Protein AF-0000000078282565 (afdb_homodimer)

InterPro domains:
  IPR004256 Domain of unknown function DUF234 [PF03008] (302-397)
  IPR011579 ATPase domain [PF01637] (2-194)
  IPR027417 P-loop containing nucleoside triphosphate hydrolase [G3DSA:3.40.50.300] (1-157)
  IPR027417 P-loop containing nucleoside triphosphate hydrolase [SSF52540] (2-204)

Solvent-accessible surface area (backbone atoms only — not comparable to full-atom values): 50009 Å² total; per-residue (Å²): 127,40,74,62,68,93,43,50,61,58,51,52,50,54,52,60,67,66,66,37,47,39,59,33,31,40,19,38,53,92,44,49,44,59,66,59,53,50,43,62,65,40,58,97,47,60,57,46,57,40,50,59,61,61,42,51,68,66,60,43,47,53,51,48,47,52,45,45,35,69,64,76,37,88,45,65,68,62,71,66,41,87,46,65,67,52,44,52,51,50,53,38,59,65,8,52,87,40,66,30,38,39,34,34,44,50,40,58,59,65,28,70,92,29,65,66,53,49,53,50,53,50,49,33,58,72,51,71,31,50,78,14,18,34,34,39,37,39,26,36,55,41,83,48,37,85,80,42,43,88,80,41,55,65,58,41,75,58,66,58,39,49,62,74,58,46,38,69,81,40,67,89,47,58,67,69,56,42,48,49,51,33,48,36,32,48,27,26,47,51,54,49,54,76,68,69,61,93,62,56,67,68,59,46,51,42,48,28,42,36,32,75,81,10,67,61,46,49,38,57,66,53,51,36,39,45,76,31,97,66,37,28,61,54,48,38,43,43,48,66,25,13,85,37,75,34,44,69,66,61,42,18,67,74,58,70,38,51,69,68,57,40,50,52,50,49,50,52,35,31,74,72,52,42,32,39,82,44,55,30,60,93,53,60,101,79,48,90,72,40,29,35,31,47,53,29,15,55,57,19,47,34,35,54,62,33,60,80,41,43,34,45,18,64,66,66,44,17,62,59,48,40,64,69,54,46,60,72,44,48,66,68,61,40,47,64,40,48,49,52,47,52,37,51,49,50,47,50,36,42,75,70,67,68,43,93,61,81,60,92,66,59,39,31,35,61,46,72,41,92,82,44,100,41,78,44,77,37,73,30,22,33,56,53,97,51,37,34,36,44,26,48,71,43,81,42,85,58,63,46,54,71,63,63,56,51,62,57,54,66,53,48,74,80,44,77,85,38,53,69,30,41,38,44,36,28,59,29,52,66,51,87,62,61,58,74,68,61,42,92,44,38,48,78,43,32,46,65,55,53,50,53,52,43,59,67,65,52,69,75,60,72,70,80,127,40,74,62,68,94,43,51,61,60,51,51,50,54,52,61,67,66,65,36,48,39,60,34,32,40,20,37,53,91,43,50,46,61,65,59,53,50,43,64,67,39,58,97,47,58,56,45,58,39,51,61,62,60,43,49,70,65,58,44,47,54,50,48,47,53,45,46,35,68,66,75,38,88,44,65,68,60,71,64,42,87,47,65,70,52,44,52,51,49,53,36,60,64,8,51,87,42,66,31,37,38,36,34,43,50,40,58,59,66,26,69,91,30,65,66,55,48,52,50,54,50,48,35,59,70,50,70,30,50,80,13,20,32,33,39,37,40,26,37,55,43,86,49,36,82,80,42,43,88,79,41,54,65,59,41,76,58,66,59,39,50,61,75,58,45,39,69,80,39,66,89,48,59,68,69,56,42,50,49,50,33,49,37,33,49,27,26,46,52,54,49,54,76,66,70,62,92,63,55,68,68,59,48,52,40,47,28,43,35,31,74,80,10,66,59,45,49,38,59,66,53,52,36,39,46,76,32,96,66,39,29,62,54,47,37,42,44,47,66,25,13,85,39,76,35,44,66,67,60,42,18,67,73,60,70,39,52,68,70,57,41,50,52,49,50,51,52,35,32,75,71,53,41,32,40,82,44,55,32,60,92,53,60,94,80,51,90,72,37,30,35,30,48,54,31,14,55,54,20,45,34,33,53,61,34,58,81,40,41,35,45,18,63,66,66,44,16,62,59,49,41,64,69,53,46,61,72,42,49,65,69,61,40,46,64,40,50,48,52,46,52,36,51,49,51,47,48,36,41,75,70,67,68,43,95,61,82,58,92,68,59,39,30,36,61,46,71,40,91,84,45,100,42,78,45,77,37,70,30,21,32,55,52,97,51,37,32,36,46,26,49,72,43,81,42,86,57,65,45,55,70,61,62,56,52,61,57,55,66,53,46,75,81,44,79,83,38,53,71,30,41,38,43,35,28,58,30,55,65,50,89,61,60,54,75,70,62,42,91,46,38,46,77,43,34,46,65,54,52,50,54,54,44,57,68,65,53,68,73,62,74,74,78

Structure (mmCIF, N/CA/C/O backbone):
data_AF-0000000078282565-model_v1
#
loop_
_entity.id
_entity.type
_entity.pdbx_description
1 polymer 'DUF234 domain-containing protein'
#
loop_
_atom_site.group_PDB
_atom_site.id
_atom_site.type_symbol
_atom_site.label_atom_id
_atom_site.label_alt_id
_atom_site.label_comp_id
_atom_site.label_asym_id
_atom_site.label_entity_id
_atom_site.label_seq_id
_atom_site.pdbx_PDB_ins_code
_atom_site.Cartn_x
_atom_site.Cartn_y
_atom_site.Cartn_z
_atom_site.occupancy
_atom_site.B_iso_or_equiv
_atom_site.auth_seq_id
_atom_site.auth_comp_id
_atom_site.auth_asym_id
_atom_site.auth_atom_id
_atom_site.pdbx_PDB_model_num
ATOM 1 N N . MET A 1 1 ? 14.703 -16.422 6.195 1 62.69 1 MET A N 1
ATOM 2 C CA . MET A 1 1 ? 14.742 -17.75 5.574 1 62.69 1 MET A CA 1
ATOM 3 C C . MET A 1 1 ? 14.844 -17.625 4.055 1 62.69 1 MET A C 1
ATOM 5 O O . MET A 1 1 ? 14.227 -16.75 3.455 1 62.69 1 MET A O 1
ATOM 9 N N . PHE A 1 2 ? 15.938 -18.266 3.607 1 78.06 2 PHE A N 1
ATOM 10 C CA . PHE A 1 2 ? 16.203 -18.156 2.178 1 78.06 2 PHE A CA 1
ATOM 11 C C . PHE A 1 2 ? 16.375 -19.531 1.552 1 78.06 2 PHE A C 1
ATOM 13 O O . PHE A 1 2 ? 17.078 -20.391 2.096 1 78.06 2 PHE A O 1
ATOM 20 N N . LEU A 1 3 ? 15.531 -19.859 0.604 1 82.12 3 LEU A N 1
ATOM 21 C CA . LEU A 1 3 ? 15.672 -21.047 -0.238 1 82.12 3 LEU A CA 1
ATOM 22 C C . LEU A 1 3 ? 16.25 -20.672 -1.6 1 82.12 3 LEU A C 1
ATOM 24 O O . LEU A 1 3 ? 15.656 -19.875 -2.338 1 82.12 3 LEU A O 1
ATOM 28 N N . ASP A 1 4 ? 17.453 -21.25 -1.895 1 83.75 4 ASP A N 1
ATOM 29 C CA . ASP A 1 4 ? 18.109 -20.906 -3.152 1 83.75 4 ASP A CA 1
ATOM 30 C C . ASP A 1 4 ? 17.547 -21.734 -4.309 1 83.75 4 ASP A C 1
ATOM 32 O O . ASP A 1 4 ? 18.25 -22.547 -4.902 1 83.75 4 ASP A O 1
ATOM 36 N N . LYS A 1 5 ? 16.359 -21.359 -4.684 1 83.19 5 LYS A N 1
ATOM 37 C CA . LYS A 1 5 ? 15.711 -22.016 -5.816 1 83.19 5 LYS A CA 1
ATOM 38 C C . LYS A 1 5 ? 16.547 -21.844 -7.09 1 83.19 5 LYS A C 1
ATOM 40 O O . LYS A 1 5 ? 17.062 -20.766 -7.359 1 83.19 5 LYS A O 1
ATOM 45 N N . ASP A 1 6 ? 16.734 -22.953 -7.824 1 83.38 6 ASP A N 1
ATOM 46 C CA . ASP A 1 6 ? 17.422 -22.969 -9.117 1 83.38 6 ASP A CA 1
ATOM 47 C C . ASP A 1 6 ? 18.906 -22.656 -8.961 1 83.38 6 ASP A C 1
ATOM 49 O O . ASP A 1 6 ? 19.578 -22.328 -9.93 1 83.38 6 ASP A O 1
ATOM 53 N N . ASN A 1 7 ? 19.422 -22.5 -7.699 1 88.31 7 ASN A N 1
ATOM 54 C CA . ASN A 1 7 ? 20.844 -22.328 -7.379 1 88.31 7 ASN A CA 1
ATOM 55 C C . ASN A 1 7 ? 21.359 -20.984 -7.895 1 88.31 7 ASN A C 1
ATOM 57 O O . ASN A 1 7 ? 22.453 -20.938 -8.484 1 88.31 7 ASN A O 1
ATOM 61 N N . HIS A 1 8 ? 20.531 -20.047 -7.762 1 92.81 8 HIS A N 1
ATOM 62 C CA . HIS A 1 8 ? 20.906 -18.719 -8.227 1 92.81 8 HIS A CA 1
ATOM 63 C C . HIS A 1 8 ? 22.109 -18.172 -7.441 1 92.81 8 HIS A C 1
ATOM 65 O O . HIS A 1 8 ? 23 -17.547 -8.016 1 92.81 8 HIS A O 1
ATOM 71 N N . LEU A 1 9 ? 22.109 -18.422 -6.156 1 93.44 9 LEU A N 1
ATOM 72 C CA . LEU A 1 9 ? 23.203 -17.938 -5.305 1 93.44 9 LEU A CA 1
ATOM 73 C C . LEU A 1 9 ? 24.516 -18.609 -5.676 1 93.44 9 LEU A C 1
ATOM 75 O O . LEU A 1 9 ? 25.547 -17.953 -5.738 1 93.44 9 LEU A O 1
ATOM 79 N N . ALA A 1 10 ? 24.453 -19.859 -5.926 1 91.88 10 ALA A N 1
ATOM 80 C CA . ALA A 1 10 ? 25.641 -20.609 -6.328 1 91.88 10 ALA A CA 1
ATOM 81 C C . ALA A 1 10 ? 26.203 -20.078 -7.652 1 91.88 10 ALA A C 1
ATOM 83 O O . ALA A 1 10 ? 27.422 -19.922 -7.801 1 91.88 10 ALA A O 1
ATOM 84 N N . LYS A 1 11 ? 25.281 -19.828 -8.531 1 94.69 11 LYS A N 1
ATOM 85 C CA . LYS A 1 11 ? 25.688 -19.297 -9.828 1 94.69 11 LYS A CA 1
ATOM 86 C C . LYS A 1 11 ? 26.359 -17.938 -9.695 1 94.69 11 LYS A C 1
ATOM 88 O O . LYS A 1 11 ? 27.375 -17.672 -10.32 1 94.69 11 LYS A O 1
ATOM 93 N N . LEU A 1 12 ? 25.781 -17.109 -8.93 1 96.5 12 LEU A N 1
ATOM 94 C CA . LEU A 1 12 ? 26.328 -15.773 -8.703 1 96.5 12 LEU A CA 1
ATOM 95 C C . LEU A 1 12 ? 27.703 -15.859 -8.031 1 96.5 12 LEU A C 1
ATOM 97 O O . LEU A 1 12 ? 28.625 -15.125 -8.398 1 96.5 12 LEU A O 1
ATOM 101 N N . ASN A 1 13 ? 27.828 -16.75 -7.078 1 95.5 13 ASN A N 1
ATOM 102 C CA . ASN A 1 13 ? 29.109 -16.938 -6.395 1 95.5 13 ASN A CA 1
ATOM 103 C C . ASN A 1 13 ? 30.172 -17.469 -7.34 1 95.5 13 ASN A C 1
ATOM 105 O O . ASN A 1 13 ? 31.344 -17.078 -7.246 1 95.5 13 ASN A O 1
ATOM 109 N N . GLU A 1 14 ? 29.75 -18.344 -8.148 1 95.81 14 GLU A N 1
ATOM 110 C CA . GLU A 1 14 ? 30.672 -18.859 -9.148 1 95.81 14 GLU A CA 1
ATOM 111 C C . GLU A 1 14 ? 31.188 -17.75 -10.062 1 95.81 14 GLU A C 1
ATOM 113 O O . GLU A 1 14 ? 32.375 -17.656 -10.336 1 95.81 14 GLU A O 1
ATOM 118 N N . LEU A 1 15 ? 30.297 -16.938 -10.5 1 96.44 15 LEU A N 1
ATOM 119 C CA . LEU A 1 15 ? 30.672 -15.82 -11.352 1 96.44 15 LEU A CA 1
ATOM 120 C C . LEU A 1 15 ? 31.594 -14.852 -10.617 1 96.44 15 LEU A C 1
ATOM 122 O O . LEU A 1 15 ? 32.594 -14.414 -11.172 1 96.44 15 LEU A O 1
ATOM 126 N N . TYR A 1 16 ? 31.281 -14.555 -9.445 1 96 16 TYR A N 1
ATOM 127 C CA . TYR A 1 16 ? 32.094 -13.641 -8.633 1 96 16 TYR A CA 1
ATOM 128 C C . TYR A 1 16 ? 33.469 -14.195 -8.398 1 96 16 TYR A C 1
ATOM 130 O O . TYR A 1 16 ? 34.469 -13.438 -8.367 1 96 16 TYR A O 1
ATOM 138 N N . GLY A 1 17 ? 33.625 -15.445 -8.266 1 94.19 17 GLY A N 1
ATOM 139 C CA . GLY A 1 17 ? 34.875 -16.109 -7.973 1 94.19 17 GLY A CA 1
ATOM 140 C C . GLY A 1 17 ? 35.844 -16.094 -9.133 1 94.19 17 GLY A C 1
ATOM 141 O O . GLY A 1 17 ? 37.031 -16.328 -8.953 1 94.19 17 GLY A O 1
ATOM 142 N N . GLN A 1 18 ? 35.375 -15.812 -10.281 1 94.12 18 GLN A N 1
ATOM 143 C CA . GLN A 1 18 ? 36.25 -15.773 -11.445 1 94.12 18 GLN A CA 1
ATOM 144 C C . GLN A 1 18 ? 37.25 -14.609 -11.359 1 94.12 18 GLN A C 1
ATOM 146 O O . GLN A 1 18 ? 38.281 -14.602 -12.039 1 94.12 18 GLN A O 1
ATOM 151 N N . ASN A 1 19 ? 36.969 -13.656 -10.57 1 92.06 19 ASN A N 1
ATOM 152 C CA . ASN A 1 19 ? 37.844 -12.516 -10.289 1 92.06 19 ASN A CA 1
ATOM 153 C C . ASN A 1 19 ? 38.156 -11.727 -11.555 1 92.06 19 ASN A C 1
ATOM 155 O O . ASN A 1 19 ? 39.312 -11.359 -11.781 1 92.06 19 ASN A O 1
ATOM 159 N N . CYS A 1 20 ? 37.281 -11.641 -12.445 1 94.62 20 CYS A N 1
ATOM 160 C CA . CYS A 1 20 ? 37.281 -10.797 -13.633 1 94.62 20 CYS A CA 1
ATOM 161 C C . CYS A 1 20 ? 35.906 -10.141 -13.836 1 94.62 20 CYS A C 1
ATOM 163 O O . CYS A 1 20 ? 35 -10.344 -13.039 1 94.62 20 CYS A O 1
ATOM 165 N N . PHE A 1 21 ? 35.875 -9.32 -14.789 1 95.94 21 PHE A N 1
ATOM 166 C CA . PHE A 1 21 ? 34.625 -8.625 -15.031 1 95.94 21 PHE A CA 1
ATOM 167 C C . PHE A 1 21 ? 33.5 -9.609 -15.312 1 95.94 21 PHE A C 1
ATOM 169 O O . PHE A 1 21 ? 33.656 -10.547 -16.109 1 95.94 21 PHE A O 1
ATOM 176 N N . GLN A 1 22 ? 32.438 -9.508 -14.609 1 95.88 22 GLN A N 1
ATOM 177 C CA . GLN A 1 22 ? 31.234 -10.312 -14.828 1 95.88 22 GLN A CA 1
ATOM 178 C C . GLN A 1 22 ? 29.984 -9.445 -14.836 1 95.88 22 GLN A C 1
ATOM 180 O O . GLN A 1 22 ? 29.969 -8.359 -14.242 1 95.88 22 GLN A O 1
ATOM 185 N N . SER A 1 23 ? 29.016 -9.805 -15.602 1 96.5 23 SER A N 1
ATOM 186 C CA . SER A 1 23 ? 27.703 -9.148 -15.594 1 96.5 23 SER A CA 1
ATOM 187 C C . SER A 1 23 ? 26.578 -10.172 -15.539 1 96.5 23 SER A C 1
ATOM 189 O O . SER A 1 23 ? 26.703 -11.281 -16.062 1 96.5 23 SER A O 1
ATOM 191 N N . ALA A 1 24 ? 25.562 -9.859 -14.805 1 97.38 24 ALA A N 1
ATOM 192 C CA . ALA A 1 24 ? 24.359 -10.695 -14.719 1 97.38 24 ALA A CA 1
ATOM 193 C C . ALA A 1 24 ? 23.094 -9.836 -14.648 1 97.38 24 ALA A C 1
ATOM 195 O O . ALA A 1 24 ? 23.156 -8.664 -14.266 1 97.38 24 ALA A O 1
ATOM 196 N N . ALA A 1 25 ? 22.047 -10.375 -15.125 1 97.12 25 ALA A N 1
ATOM 197 C CA . ALA A 1 25 ? 20.734 -9.727 -15.023 1 97.12 25 ALA A CA 1
ATOM 198 C C . ALA A 1 25 ? 19.766 -10.586 -14.227 1 97.12 25 ALA A C 1
ATOM 200 O O . ALA A 1 25 ? 19.641 -11.789 -14.461 1 97.12 25 ALA A O 1
ATOM 201 N N . ILE A 1 26 ? 19.203 -10.008 -13.234 1 97.06 26 ILE A N 1
ATOM 202 C CA . ILE A 1 26 ? 18.188 -10.703 -12.438 1 97.06 26 ILE A CA 1
ATOM 203 C C . ILE A 1 26 ? 16.797 -10.18 -12.805 1 97.06 26 ILE A C 1
ATOM 205 O O . ILE A 1 26 ? 16.547 -8.977 -12.695 1 97.06 26 ILE A O 1
ATOM 209 N N . TYR A 1 27 ? 16 -11.102 -13.32 1 95.81 27 TYR A N 1
ATOM 210 C CA . TYR A 1 27 ? 14.625 -10.789 -13.672 1 95.81 27 TYR A CA 1
ATOM 211 C C . TYR A 1 27 ? 13.672 -11.242 -12.57 1 95.81 27 TYR A C 1
ATOM 213 O O . TYR A 1 27 ? 13.609 -12.43 -12.25 1 95.81 27 TYR A O 1
ATOM 221 N N . CYS A 1 28 ? 13.008 -10.242 -12.039 1 93.5 28 CYS A N 1
ATOM 222 C CA . CYS A 1 28 ? 12.188 -10.609 -10.883 1 93.5 28 CYS A CA 1
ATOM 223 C C . CYS A 1 28 ? 11.109 -9.562 -10.633 1 93.5 28 CYS A C 1
ATOM 225 O O . CYS A 1 28 ? 11.336 -8.367 -10.836 1 93.5 28 CYS A O 1
ATOM 227 N N . ASP A 1 29 ? 9.914 -10.078 -10.211 1 88.19 29 ASP A N 1
ATOM 228 C CA . ASP A 1 29 ? 8.844 -9.188 -9.758 1 88.19 29 ASP A CA 1
ATOM 229 C C . ASP A 1 29 ? 8.914 -8.961 -8.25 1 88.19 29 ASP A C 1
ATOM 231 O O . ASP A 1 29 ? 9.711 -9.602 -7.559 1 88.19 29 ASP A O 1
ATOM 235 N N . SER A 1 30 ? 8.078 -7.969 -7.855 1 84.12 30 SER A N 1
ATOM 236 C CA . SER A 1 30 ? 8.055 -7.66 -6.43 1 84.12 30 SER A CA 1
ATOM 237 C C . SER A 1 30 ? 7.625 -8.867 -5.609 1 84.12 30 SER A C 1
ATOM 239 O O . SER A 1 30 ? 6.707 -9.594 -6 1 84.12 30 SER A O 1
ATOM 241 N N . GLY A 1 31 ? 8.367 -9.117 -4.574 1 87.75 31 GLY A N 1
ATOM 242 C CA . GLY A 1 31 ? 7.984 -10.164 -3.639 1 87.75 31 GLY A CA 1
ATOM 243 C C . GLY A 1 31 ? 8.594 -11.516 -3.977 1 87.75 31 GLY A C 1
ATOM 244 O O . GLY A 1 31 ? 8.312 -12.516 -3.309 1 87.75 31 GLY A O 1
ATOM 245 N N . MET A 1 32 ? 9.477 -11.594 -4.891 1 90.75 32 MET A N 1
ATOM 246 C CA . MET A 1 32 ? 10 -12.875 -5.34 1 90.75 32 MET A CA 1
ATOM 247 C C . MET A 1 32 ? 11.312 -13.211 -4.637 1 90.75 32 MET A C 1
ATOM 249 O O . MET A 1 32 ? 11.953 -14.211 -4.953 1 90.75 32 MET A O 1
ATOM 253 N N . GLY A 1 33 ? 11.773 -12.336 -3.742 1 88.44 33 GLY A N 1
ATOM 254 C CA . GLY A 1 33 ? 12.93 -12.664 -2.928 1 88.44 33 GLY A CA 1
ATOM 255 C C . GLY A 1 33 ? 14.211 -12.039 -3.441 1 88.44 33 GLY A C 1
ATOM 256 O O . GLY A 1 33 ? 15.312 -12.445 -3.041 1 88.44 33 GLY A O 1
ATOM 257 N N . LYS A 1 34 ? 14.102 -11.125 -4.297 1 90.88 34 LYS A N 1
ATOM 258 C CA . LYS A 1 34 ? 15.273 -10.469 -4.867 1 90.88 34 LYS A CA 1
ATOM 259 C C . LYS A 1 34 ? 16.156 -9.875 -3.777 1 90.88 34 LYS A C 1
ATOM 261 O O . LYS A 1 34 ? 17.375 -10.078 -3.775 1 90.88 34 LYS A O 1
ATOM 266 N N . THR A 1 35 ? 15.57 -9.102 -2.893 1 86.56 35 THR A N 1
ATOM 267 C CA . THR A 1 35 ? 16.312 -8.414 -1.844 1 86.56 35 THR A CA 1
ATOM 268 C C . THR A 1 35 ? 17.062 -9.414 -0.974 1 86.56 35 THR A C 1
ATOM 270 O O . THR A 1 35 ? 18.234 -9.195 -0.641 1 86.56 35 THR A O 1
ATOM 273 N N . THR A 1 36 ? 16.422 -10.5 -0.647 1 87.38 36 THR A N 1
ATOM 274 C CA . THR A 1 36 ? 17.062 -11.531 0.161 1 87.38 36 THR A CA 1
ATOM 275 C C . THR A 1 36 ? 18.234 -12.164 -0.593 1 87.38 36 THR A C 1
ATOM 277 O O . THR A 1 36 ? 19.297 -12.383 -0.022 1 87.38 36 THR A O 1
ATOM 280 N N . LEU A 1 37 ? 18 -12.5 -1.823 1 92.06 37 LEU A N 1
ATOM 281 C CA . LEU A 1 37 ? 19.047 -13.078 -2.652 1 92.06 37 LEU A CA 1
ATOM 282 C C . LEU A 1 37 ? 20.266 -12.156 -2.736 1 92.06 37 LEU A C 1
ATOM 284 O O . LEU A 1 37 ? 21.391 -12.586 -2.508 1 92.06 37 LEU A O 1
ATOM 288 N N . LEU A 1 38 ? 20.016 -10.898 -3.004 1 92.81 38 LEU A N 1
ATOM 289 C CA . LEU A 1 38 ? 21.094 -9.922 -3.18 1 92.81 38 LEU A CA 1
ATOM 290 C C . LEU A 1 38 ? 21.812 -9.664 -1.861 1 92.81 38 LEU A C 1
ATOM 292 O O . LEU A 1 38 ? 23.031 -9.492 -1.839 1 92.81 38 LEU A O 1
ATOM 296 N N . ARG A 1 39 ? 21.094 -9.609 -0.822 1 88.81 39 ARG A N 1
ATOM 297 C CA . ARG A 1 39 ? 21.688 -9.414 0.491 1 88.81 39 ARG A CA 1
ATOM 298 C C . ARG A 1 39 ? 22.609 -10.578 0.85 1 88.81 39 ARG A C 1
ATOM 300 O O . ARG A 1 39 ? 23.719 -10.359 1.348 1 88.81 39 ARG A O 1
ATOM 307 N N . GLN A 1 40 ? 22.125 -11.797 0.649 1 89.94 40 GLN A N 1
ATOM 308 C CA . GLN A 1 40 ? 22.938 -12.969 0.925 1 89.94 40 GLN A CA 1
ATOM 309 C C . GLN A 1 40 ? 24.188 -12.992 0.04 1 89.94 40 GLN A C 1
ATOM 311 O O . GLN A 1 40 ? 25.281 -13.312 0.507 1 89.94 40 GLN A O 1
ATOM 316 N N . PHE A 1 41 ? 24.031 -12.688 -1.153 1 94.5 41 PHE A N 1
ATOM 317 C CA . PHE A 1 41 ? 25.141 -12.703 -2.092 1 94.5 41 PHE A CA 1
ATOM 318 C C . PHE A 1 41 ? 26.156 -11.625 -1.741 1 94.5 41 PHE A C 1
ATOM 320 O O . PHE A 1 41 ? 27.375 -11.844 -1.851 1 94.5 41 PHE A O 1
ATOM 327 N N . SER A 1 42 ? 25.656 -10.469 -1.318 1 93.94 42 SER A N 1
ATOM 328 C CA . SER A 1 42 ? 26.516 -9.312 -1.079 1 93.94 42 SER A CA 1
ATOM 329 C C . SER A 1 42 ? 27.234 -9.422 0.259 1 93.94 42 SER A C 1
ATOM 331 O O . SER A 1 42 ? 28.188 -8.703 0.514 1 93.94 42 SER A O 1
ATOM 333 N N . ALA A 1 43 ? 26.828 -10.328 1.069 1 90.56 43 ALA A N 1
ATOM 334 C CA . ALA A 1 43 ? 27.406 -10.461 2.402 1 90.56 43 ALA A CA 1
ATOM 335 C C . ALA A 1 43 ? 28.906 -10.703 2.322 1 90.56 43 ALA A C 1
ATOM 337 O O . ALA A 1 43 ? 29.359 -11.633 1.657 1 90.56 43 ALA A O 1
ATOM 338 N N . GLY A 1 44 ? 29.641 -9.875 3.027 1 89.06 44 GLY A N 1
ATOM 339 C CA . GLY A 1 44 ? 31.094 -10.023 3.086 1 89.06 44 GLY A CA 1
ATOM 340 C C . GLY A 1 44 ? 31.797 -9.469 1.859 1 89.06 44 GLY A C 1
ATOM 341 O O . GLY A 1 44 ? 33 -9.586 1.733 1 89.06 44 GLY A O 1
ATOM 342 N N . LYS A 1 45 ? 31.094 -8.93 0.941 1 93.75 45 LYS A N 1
ATOM 343 C CA . LYS A 1 45 ? 31.672 -8.406 -0.29 1 93.75 45 LYS A CA 1
ATOM 344 C C . LYS A 1 45 ? 31.578 -6.883 -0.335 1 93.75 45 LYS A C 1
ATOM 346 O O . LYS A 1 45 ? 30.625 -6.301 0.178 1 93.75 45 LYS A O 1
ATOM 351 N N . ARG A 1 46 ? 32.625 -6.309 -0.828 1 93.81 46 ARG A N 1
ATOM 352 C CA . ARG A 1 46 ? 32.531 -4.879 -1.126 1 93.81 46 ARG A CA 1
ATOM 353 C C . ARG A 1 46 ? 31.469 -4.602 -2.186 1 93.81 46 ARG A C 1
ATOM 355 O O . ARG A 1 46 ? 31.641 -4.953 -3.354 1 93.81 46 ARG A O 1
ATOM 362 N N . THR A 1 47 ? 30.328 -3.984 -1.707 1 95.25 47 THR A N 1
ATOM 363 C CA . THR A 1 47 ? 29.172 -3.908 -2.59 1 95.25 47 THR A CA 1
ATOM 364 C C . THR A 1 47 ? 28.688 -2.469 -2.719 1 95.25 47 THR A C 1
ATOM 366 O O . THR A 1 47 ? 28.438 -1.798 -1.715 1 95.25 47 THR A O 1
ATOM 369 N N . LEU A 1 48 ? 28.656 -1.947 -3.918 1 95.38 48 LEU A N 1
ATOM 370 C CA . LEU A 1 48 ? 27.938 -0.719 -4.258 1 95.38 48 LEU A CA 1
ATOM 371 C C . LEU A 1 48 ? 26.516 -1.022 -4.73 1 95.38 48 LEU A C 1
ATOM 373 O O . LEU A 1 48 ? 26.328 -1.465 -5.863 1 95.38 48 LEU A O 1
ATOM 377 N N . TYR A 1 49 ? 25.641 -0.861 -3.85 1 95.06 49 TYR A N 1
ATOM 378 C CA . TYR A 1 49 ? 24.234 -1.111 -4.141 1 95.06 49 TYR A CA 1
ATOM 379 C C . TYR A 1 49 ? 23.484 0.193 -4.398 1 95.06 49 TYR A C 1
ATOM 381 O O . TYR A 1 49 ? 23.547 1.123 -3.59 1 95.06 49 TYR A O 1
ATOM 389 N N . PHE A 1 50 ? 22.781 0.21 -5.508 1 93.81 50 PHE A N 1
ATOM 390 C CA . PHE A 1 50 ? 22.047 1.423 -5.855 1 93.81 50 PHE A CA 1
ATOM 391 C C . PHE A 1 50 ? 20.625 1.093 -6.293 1 93.81 50 PHE A C 1
ATOM 393 O O . PHE A 1 50 ? 20.422 0.29 -7.203 1 93.81 50 PHE A O 1
ATOM 400 N N . LYS A 1 51 ? 19.672 1.692 -5.648 1 91.25 51 LYS A N 1
ATOM 401 C CA . LYS A 1 51 ? 18.266 1.616 -6.031 1 91.25 51 LYS A CA 1
ATOM 402 C C . LYS A 1 51 ? 17.719 2.996 -6.387 1 91.25 51 LYS A C 1
ATOM 404 O O . LYS A 1 51 ? 17.375 3.781 -5.5 1 91.25 51 LYS A O 1
ATOM 409 N N . PRO A 1 52 ? 17.578 3.178 -7.676 1 88.62 52 PRO A N 1
ATOM 410 C CA . PRO A 1 52 ? 17.094 4.5 -8.086 1 88.62 52 PRO A CA 1
ATOM 411 C C . PRO A 1 52 ? 15.68 4.781 -7.605 1 88.62 52 PRO A C 1
ATOM 413 O O . PRO A 1 52 ? 14.883 3.855 -7.441 1 88.62 52 PRO A O 1
ATOM 416 N N . LEU A 1 53 ? 15.484 6.02 -7.238 1 83.94 53 LEU A N 1
ATOM 417 C CA . LEU A 1 53 ? 14.125 6.512 -7.066 1 83.94 53 LEU A CA 1
ATOM 418 C C . LEU A 1 53 ? 13.555 7.023 -8.383 1 83.94 53 LEU A C 1
ATOM 420 O O . LEU A 1 53 ? 14.312 7.395 -9.289 1 83.94 53 LEU A O 1
ATOM 424 N N . GLU A 1 54 ? 12.328 6.777 -8.633 1 80.19 54 GLU A N 1
ATOM 425 C CA . GLU A 1 54 ? 11.734 7.32 -9.852 1 80.19 54 GLU A CA 1
ATOM 426 C C . GLU A 1 54 ? 11.75 8.844 -9.836 1 80.19 54 GLU A C 1
ATOM 428 O O . GLU A 1 54 ? 10.711 9.477 -9.609 1 80.19 54 GLU A O 1
ATOM 433 N N . THR A 1 55 ? 12.922 9.383 -10.016 1 84.19 55 THR A N 1
ATOM 434 C CA . THR A 1 55 ? 13.156 10.82 -10.008 1 84.19 55 THR A CA 1
ATOM 435 C C . THR A 1 55 ? 13.953 11.25 -11.234 1 84.19 55 THR A C 1
ATOM 437 O O . THR A 1 55 ? 14.039 10.508 -12.219 1 84.19 55 THR A O 1
ATOM 440 N N . THR A 1 56 ? 14.484 12.484 -11.227 1 81.94 56 THR A N 1
ATOM 441 C CA . THR A 1 56 ? 15.273 13.016 -12.336 1 81.94 56 THR A CA 1
ATOM 442 C C . THR A 1 56 ? 16.672 12.391 -12.359 1 81.94 56 THR A C 1
ATOM 444 O O . THR A 1 56 ? 17.125 11.836 -11.352 1 81.94 56 THR A O 1
ATOM 447 N N . ASP A 1 57 ? 17.297 12.484 -13.469 1 84.94 57 ASP A N 1
ATOM 448 C CA . ASP A 1 57 ? 18.641 11.961 -13.633 1 84.94 57 ASP A CA 1
ATOM 449 C C . ASP A 1 57 ? 19.609 12.625 -12.648 1 84.94 57 ASP A C 1
ATOM 451 O O . ASP A 1 57 ? 20.5 11.961 -12.109 1 84.94 57 ASP A O 1
ATOM 455 N N . ASN A 1 58 ? 19.391 13.844 -12.477 1 83.75 58 ASN A N 1
ATOM 456 C CA . ASN A 1 58 ? 20.281 14.57 -11.578 1 83.75 58 ASN A CA 1
ATOM 457 C C . ASN A 1 58 ? 20.172 14.055 -10.141 1 83.75 58 ASN A C 1
ATOM 459 O O . ASN A 1 58 ? 21.172 13.898 -9.453 1 83.75 58 ASN A O 1
ATOM 463 N N . GLU A 1 59 ? 18.953 13.859 -9.758 1 84.12 59 GLU A N 1
ATOM 464 C CA . GLU A 1 59 ? 18.75 13.336 -8.414 1 84.12 59 GLU A CA 1
ATOM 465 C C . GLU A 1 59 ? 19.375 11.953 -8.258 1 84.12 59 GLU A C 1
ATOM 467 O O . GLU A 1 59 ? 19.969 11.641 -7.219 1 84.12 59 GLU A O 1
ATOM 472 N N . ASN A 1 60 ? 19.219 11.148 -9.25 1 88.62 60 ASN A N 1
ATOM 473 C CA . ASN A 1 60 ? 19.797 9.805 -9.211 1 88.62 60 ASN A CA 1
ATOM 474 C C . ASN A 1 60 ? 21.312 9.852 -9.25 1 88.62 60 ASN A C 1
ATOM 476 O O . ASN A 1 60 ? 21.984 9.016 -8.625 1 88.62 60 ASN A O 1
ATOM 480 N N . PHE A 1 61 ? 21.859 10.805 -10 1 90.75 61 PHE A N 1
ATOM 481 C CA . PHE A 1 61 ? 23.312 11 -10.039 1 90.75 61 PHE A CA 1
ATOM 482 C C . PHE A 1 61 ? 23.844 11.32 -8.648 1 90.75 61 PHE A C 1
ATOM 484 O O . PHE A 1 61 ? 24.812 10.711 -8.195 1 90.75 61 PHE A O 1
ATOM 491 N N . LEU A 1 62 ? 23.156 12.258 -8.023 1 87.88 62 LEU A N 1
ATOM 492 C CA . LEU A 1 62 ? 23.594 12.68 -6.699 1 87.88 62 LEU A CA 1
ATOM 493 C C . LEU A 1 62 ? 23.484 11.539 -5.699 1 87.88 62 LEU A C 1
ATOM 495 O O . LEU A 1 62 ? 24.359 11.367 -4.848 1 87.88 62 LEU A O 1
ATOM 499 N N . ALA A 1 63 ? 22.469 10.805 -5.812 1 88.75 63 ALA A N 1
ATOM 500 C CA . ALA A 1 63 ? 22.25 9.672 -4.91 1 88.75 63 ALA A CA 1
ATOM 501 C C . ALA A 1 63 ? 23.312 8.594 -5.113 1 88.75 63 ALA A C 1
ATOM 503 O O . ALA A 1 63 ? 23.844 8.055 -4.145 1 88.75 63 ALA A O 1
ATOM 504 N N . LEU A 1 64 ? 23.578 8.273 -6.332 1 92.81 64 LEU A N 1
ATOM 505 C CA . LEU A 1 64 ? 24.594 7.273 -6.633 1 92.81 64 LEU A CA 1
ATOM 506 C C . LEU A 1 64 ? 25.984 7.746 -6.188 1 92.81 64 LEU A C 1
ATOM 508 O O . LEU A 1 64 ? 26.781 6.957 -5.676 1 92.81 64 LEU A O 1
ATOM 512 N N . LYS A 1 65 ? 26.25 8.992 -6.477 1 93.12 65 LYS A N 1
ATOM 513 C CA . LYS A 1 65 ? 27.516 9.578 -6.043 1 93.12 65 LYS A CA 1
ATOM 514 C C . LYS A 1 65 ? 27.688 9.438 -4.535 1 93.12 65 LYS A C 1
ATOM 516 O O . LYS A 1 65 ? 28.766 9.047 -4.066 1 93.12 65 LYS A O 1
ATOM 521 N N . LYS A 1 66 ? 26.672 9.758 -3.818 1 88.69 66 LYS A N 1
ATOM 522 C CA . LYS A 1 66 ? 26.719 9.648 -2.363 1 88.69 66 LYS A CA 1
ATOM 523 C C . LYS A 1 66 ? 27 8.211 -1.933 1 88.69 66 LYS A C 1
ATOM 525 O O . LYS A 1 66 ? 27.812 7.973 -1.03 1 88.69 66 LYS A O 1
ATOM 530 N N . GLU A 1 67 ? 26.344 7.266 -2.566 1 90.06 67 GLU A N 1
ATOM 531 C CA . GLU A 1 67 ? 26.562 5.855 -2.254 1 90.06 67 GLU A CA 1
ATOM 532 C C . GLU A 1 67 ? 27.984 5.422 -2.604 1 90.06 67 GLU A C 1
ATOM 534 O O . GLU A 1 67 ? 28.594 4.641 -1.871 1 90.06 67 GLU A O 1
ATOM 539 N N . ALA A 1 68 ? 28.422 5.883 -3.711 1 93.38 68 ALA A N 1
ATOM 540 C CA . ALA A 1 68 ? 29.781 5.547 -4.133 1 93.38 68 ALA A CA 1
ATOM 541 C C . ALA A 1 68 ? 30.797 6.066 -3.133 1 93.38 68 ALA A C 1
ATOM 543 O O . ALA A 1 68 ? 31.766 5.371 -2.809 1 93.38 68 ALA A O 1
ATOM 544 N N . LEU A 1 69 ? 30.547 7.266 -2.674 1 91.12 69 LEU A N 1
ATOM 545 C CA . LEU A 1 69 ? 31.438 7.859 -1.69 1 91.12 69 LEU A CA 1
ATOM 546 C C . LEU A 1 69 ? 31.438 7.059 -0.394 1 91.12 69 LEU A C 1
ATOM 548 O O . LEU A 1 69 ? 32.469 6.887 0.241 1 91.12 69 LEU A O 1
ATOM 552 N N . ARG A 1 70 ? 30.359 6.574 -0.051 1 85.88 70 ARG A N 1
ATOM 553 C CA . ARG A 1 70 ? 30.219 5.797 1.175 1 85.88 70 ARG A CA 1
ATOM 554 C C . ARG A 1 70 ? 30.953 4.465 1.07 1 85.88 70 ARG A C 1
ATOM 556 O O . ARG A 1 70 ? 31.641 4.051 2.012 1 85.88 70 ARG A O 1
ATOM 563 N N . VAL A 1 71 ? 30.875 3.807 -0.04 1 88.75 71 VAL A N 1
ATOM 564 C CA . VAL A 1 71 ? 31.375 2.445 -0.208 1 88.75 71 VAL A CA 1
ATOM 565 C C . VAL A 1 71 ? 32.844 2.475 -0.582 1 88.75 71 VAL A C 1
ATOM 567 O O . VAL A 1 71 ? 33.656 1.67 -0.082 1 88.75 71 VAL A O 1
ATOM 570 N N . LEU A 1 72 ? 33.219 3.375 -1.529 1 91.31 72 LEU A N 1
ATOM 571 C CA . LEU A 1 72 ? 34.562 3.389 -2.082 1 91.31 72 LEU A CA 1
ATOM 572 C C . LEU A 1 72 ? 35.469 4.324 -1.288 1 91.31 72 LEU A C 1
ATOM 574 O O . LEU A 1 72 ? 36.688 4.273 -1.421 1 91.31 72 LEU A O 1
ATOM 578 N N . GLY A 1 73 ? 34.875 5.102 -0.384 1 87.19 73 GLY A N 1
ATOM 579 C CA . GLY A 1 73 ? 35.656 6.086 0.363 1 87.19 73 GLY A CA 1
ATOM 580 C C . GLY A 1 73 ? 35.656 7.457 -0.292 1 87.19 73 GLY A C 1
ATOM 581 O O . GLY A 1 73 ? 35.156 7.617 -1.412 1 87.19 73 GLY A O 1
ATOM 582 N N . PRO A 1 74 ? 36.125 8.453 0.426 1 86.25 74 PRO A N 1
ATOM 583 C CA . PRO A 1 74 ? 36.125 9.836 -0.059 1 86.25 74 PRO A CA 1
ATOM 584 C C . PRO A 1 74 ? 37.219 10.109 -1.08 1 86.25 74 PRO A C 1
ATOM 586 O O . PRO A 1 74 ? 38.094 10.93 -0.832 1 86.25 74 PRO A O 1
ATOM 589 N N . LEU A 1 75 ? 37.094 9.523 -2.199 1 87.69 75 LEU A N 1
ATOM 590 C CA . LEU A 1 75 ? 38.031 9.734 -3.307 1 87.69 75 LEU A CA 1
ATOM 591 C C . LEU A 1 75 ? 37.812 11.102 -3.945 1 87.69 75 LEU A C 1
ATOM 593 O O . LEU A 1 75 ? 36.656 11.492 -4.219 1 87.69 75 LEU A O 1
ATOM 597 N N . GLU A 1 76 ? 38.75 11.805 -4.125 1 87.88 76 GLU A N 1
ATOM 598 C CA . GLU A 1 76 ? 38.656 13.148 -4.676 1 87.88 76 GLU A CA 1
ATOM 599 C C . GLU A 1 76 ? 37.969 13.148 -6.035 1 87.88 76 GLU A C 1
ATOM 601 O O . GLU A 1 76 ? 37.156 14.039 -6.32 1 87.88 76 GLU A O 1
ATOM 606 N N . LYS A 1 77 ? 38.312 12.211 -6.766 1 87.12 77 LYS A N 1
ATOM 607 C CA . LYS A 1 77 ? 37.719 12.141 -8.094 1 87.12 77 LYS A CA 1
ATOM 608 C C . LYS A 1 77 ? 36.219 11.906 -8 1 87.12 77 LYS A C 1
ATOM 610 O O . LYS A 1 77 ? 35.438 12.406 -8.828 1 87.12 77 LYS A O 1
ATOM 615 N N . LEU A 1 78 ? 35.781 11.141 -7.062 1 90.25 78 LEU A N 1
ATOM 616 C CA . LEU A 1 78 ? 34.375 10.883 -6.859 1 90.25 78 LEU A CA 1
ATOM 617 C C . LEU A 1 78 ? 33.656 12.141 -6.367 1 90.25 78 LEU A C 1
ATOM 619 O O . LEU A 1 78 ? 32.562 12.438 -6.812 1 90.25 78 LEU A O 1
ATOM 623 N N . LYS A 1 79 ? 34.312 12.859 -5.559 1 90.94 79 LYS A N 1
ATOM 624 C CA . LYS A 1 79 ? 33.75 14.094 -5.039 1 90.94 79 LYS A CA 1
ATOM 625 C C . LYS A 1 79 ? 33.562 15.133 -6.145 1 90.94 79 LYS A C 1
ATOM 627 O O . LYS A 1 79 ? 32.594 15.867 -6.164 1 90.94 79 LYS A O 1
ATOM 632 N N . ALA A 1 80 ? 34.5 15.07 -7.031 1 91.75 80 ALA A N 1
ATOM 633 C CA . ALA A 1 80 ? 34.531 16.078 -8.086 1 91.75 80 ALA A CA 1
ATOM 634 C C . ALA A 1 80 ? 33.625 15.672 -9.258 1 91.75 80 ALA A C 1
ATOM 636 O O . ALA A 1 80 ? 33.344 16.484 -10.133 1 91.75 80 ALA A O 1
ATOM 637 N N . ALA A 1 81 ? 33.125 14.469 -9.242 1 92.81 81 ALA A N 1
ATOM 638 C CA . ALA A 1 81 ? 32.344 13.969 -10.375 1 92.81 81 ALA A CA 1
ATOM 639 C C . ALA A 1 81 ? 31.078 14.781 -10.57 1 92.81 81 ALA A C 1
ATOM 641 O O . ALA A 1 81 ? 30.375 15.078 -9.602 1 92.81 81 ALA A O 1
ATOM 642 N N . LYS A 1 82 ? 30.781 15.188 -11.828 1 91.12 82 LYS A N 1
ATOM 643 C CA . LYS A 1 82 ? 29.609 16 -12.117 1 91.12 82 LYS A CA 1
ATOM 644 C C . LYS A 1 82 ? 28.641 15.258 -13.031 1 91.12 82 LYS A C 1
ATOM 646 O O . LYS A 1 82 ? 27.484 15.688 -13.211 1 91.12 82 LYS A O 1
ATOM 651 N N . ARG A 1 83 ? 29.172 14.211 -13.641 1 91.75 83 ARG A N 1
ATOM 652 C CA . ARG A 1 83 ? 28.359 13.438 -14.57 1 91.75 83 ARG A CA 1
ATOM 653 C C . ARG A 1 83 ? 28.516 11.938 -14.312 1 91.75 83 ARG A C 1
ATOM 655 O O . ARG A 1 83 ? 29.516 11.508 -13.711 1 91.75 83 ARG A O 1
ATOM 662 N N . PHE A 1 84 ? 27.594 11.172 -14.82 1 93.56 84 PHE A N 1
ATOM 663 C CA . PHE A 1 84 ? 27.594 9.727 -14.641 1 93.56 84 PHE A CA 1
ATOM 664 C C . PHE A 1 84 ? 28.859 9.102 -15.203 1 93.56 84 PHE A C 1
ATOM 666 O O . PHE A 1 84 ? 29.422 8.188 -14.602 1 93.56 84 PHE A O 1
ATOM 673 N N . ALA A 1 85 ? 29.266 9.609 -16.344 1 93.25 85 ALA A N 1
ATOM 674 C CA . ALA A 1 85 ? 30.453 9.055 -17 1 93.25 85 ALA A CA 1
ATOM 675 C C . ALA A 1 85 ? 31.656 9.086 -16.078 1 93.25 85 ALA A C 1
ATOM 677 O O . ALA A 1 85 ? 32.438 8.125 -16 1 93.25 85 ALA A O 1
ATOM 678 N N . GLU A 1 86 ? 31.828 10.156 -15.367 1 94.5 86 GLU A N 1
ATOM 679 C CA . GLU A 1 86 ? 32.938 10.312 -14.43 1 94.5 86 GLU A CA 1
ATOM 680 C C . GLU A 1 86 ? 32.812 9.359 -13.25 1 94.5 86 GLU A C 1
ATOM 682 O O . GLU A 1 86 ? 33.781 8.797 -12.781 1 94.5 86 GLU A O 1
ATOM 687 N N . LEU A 1 87 ? 31.609 9.234 -12.797 1 94.12 87 LEU A N 1
ATOM 688 C CA . LEU A 1 87 ? 31.328 8.312 -11.703 1 94.12 87 LEU A CA 1
ATOM 689 C C . LEU A 1 87 ? 31.656 6.879 -12.102 1 94.12 87 LEU A C 1
ATOM 691 O O . LEU A 1 87 ? 32.344 6.164 -11.352 1 94.12 87 LEU A O 1
ATOM 695 N N . PHE A 1 88 ? 31.25 6.484 -13.297 1 94.88 88 PHE A N 1
ATOM 696 C CA . PHE A 1 88 ? 31.438 5.117 -13.773 1 94.88 88 PHE A CA 1
ATOM 697 C C . PHE A 1 88 ? 32.906 4.836 -14.023 1 94.88 88 PHE A C 1
ATOM 699 O O . PHE A 1 88 ? 33.406 3.73 -13.766 1 94.88 88 PHE A O 1
ATOM 706 N N . ARG A 1 89 ? 33.562 5.816 -14.484 1 92.94 89 ARG A N 1
ATOM 707 C CA . ARG A 1 89 ? 35 5.676 -14.688 1 92.94 89 ARG A CA 1
ATOM 708 C C . ARG A 1 89 ? 35.719 5.414 -13.375 1 92.94 89 ARG A C 1
ATOM 710 O O . ARG A 1 89 ? 36.594 4.543 -13.297 1 92.94 89 ARG A O 1
ATOM 717 N N . THR A 1 90 ? 35.344 6.152 -12.406 1 93.25 90 THR A N 1
ATOM 718 C CA . THR A 1 90 ? 35.969 6.02 -11.102 1 93.25 90 THR A CA 1
ATOM 719 C C . THR A 1 90 ? 35.625 4.668 -10.477 1 93.25 90 THR A C 1
ATOM 721 O O . THR A 1 90 ? 36.469 4.051 -9.82 1 93.25 90 THR A O 1
ATOM 724 N N . ILE A 1 91 ? 34.438 4.227 -10.648 1 93.12 91 ILE A N 1
ATOM 725 C CA . ILE A 1 91 ? 34.031 2.926 -10.148 1 93.12 91 ILE A CA 1
ATOM 726 C C . ILE A 1 91 ? 34.844 1.819 -10.805 1 93.12 91 ILE A C 1
ATOM 728 O O . ILE A 1 91 ? 35.344 0.918 -10.125 1 93.12 91 ILE A O 1
ATOM 732 N N . GLY A 1 92 ? 35 1.926 -12.039 1 92.5 92 GLY A N 1
ATOM 733 C CA . GLY A 1 92 ? 35.812 0.96 -12.766 1 92.5 92 GLY A CA 1
ATOM 734 C C . GLY A 1 92 ? 37.281 0.923 -12.297 1 92.5 92 GLY A C 1
ATOM 735 O O . GLY A 1 92 ? 37.844 -0.154 -12.125 1 92.5 92 GLY A O 1
ATOM 736 N N . LYS A 1 93 ? 37.781 2.057 -12.062 1 91.38 93 LYS A N 1
ATOM 737 C CA . LYS A 1 93 ? 39.188 2.162 -11.625 1 91.38 93 LYS A CA 1
ATOM 738 C C . LYS A 1 93 ? 39.344 1.59 -10.219 1 91.38 93 LYS A C 1
ATOM 740 O O . LYS A 1 93 ? 40.375 0.979 -9.922 1 91.38 93 LYS A O 1
ATOM 745 N N . SER A 1 94 ? 38.406 1.802 -9.461 1 91.25 94 SER A N 1
ATOM 746 C CA . SER A 1 94 ? 38.469 1.358 -8.07 1 91.25 94 SER A CA 1
ATOM 747 C C . SER A 1 94 ? 38.375 -0.161 -7.969 1 91.25 94 SER A C 1
ATOM 749 O O . SER A 1 94 ? 38.688 -0.74 -6.926 1 91.25 94 SER A O 1
ATOM 751 N N . SER A 1 95 ? 38.031 -0.816 -9.016 1 91.69 95 SER A N 1
ATOM 752 C CA . SER A 1 95 ? 37.844 -2.26 -8.992 1 91.69 95 SER A CA 1
ATOM 753 C C . SER A 1 95 ? 38.906 -2.99 -9.797 1 91.69 95 SER A C 1
ATOM 755 O O . SER A 1 95 ? 38.719 -4.145 -10.188 1 91.69 95 SER A O 1
ATOM 757 N N . ARG A 1 96 ? 39.938 -2.367 -10.047 1 90.19 96 ARG A N 1
ATOM 758 C CA . ARG A 1 96 ? 41.031 -3.006 -10.82 1 90.19 96 ARG A CA 1
ATOM 759 C C . ARG A 1 96 ? 41.812 -3.99 -9.953 1 90.19 96 ARG A C 1
ATOM 761 O O . ARG A 1 96 ? 42.156 -5.074 -10.422 1 90.19 96 ARG A O 1
ATOM 768 N N . GLU A 1 97 ? 42 -3.572 -8.75 1 86.56 97 GLU A N 1
ATOM 769 C CA . GLU A 1 97 ? 42.812 -4.422 -7.871 1 86.56 97 GLU A CA 1
ATOM 770 C C . GLU A 1 97 ? 41.906 -5.223 -6.926 1 86.56 97 GLU A C 1
ATOM 772 O O . GLU A 1 97 ? 42.219 -6.375 -6.609 1 86.56 97 GLU A O 1
ATOM 777 N N . ASP A 1 98 ? 40.875 -4.59 -6.527 1 90.06 98 ASP A N 1
ATOM 778 C CA . ASP A 1 98 ? 39.969 -5.238 -5.59 1 90.06 98 ASP A CA 1
ATOM 779 C C . ASP A 1 98 ? 38.594 -5.445 -6.219 1 90.06 98 ASP A C 1
ATOM 781 O O . ASP A 1 98 ? 38.094 -4.559 -6.91 1 90.06 98 ASP A O 1
ATOM 785 N N . SER A 1 99 ? 38.062 -6.656 -5.922 1 94.06 99 SER A N 1
ATOM 786 C CA . SER A 1 99 ? 36.75 -6.969 -6.477 1 94.06 99 SER A CA 1
ATOM 787 C C . SER A 1 99 ? 35.688 -6.043 -5.918 1 94.06 99 SER A C 1
ATOM 789 O O . SER A 1 99 ? 35.719 -5.664 -4.746 1 94.06 99 SER A O 1
ATOM 791 N N . LEU A 1 100 ? 34.75 -5.637 -6.793 1 96.19 100 LEU A N 1
ATOM 792 C CA . LEU A 1 100 ? 33.625 -4.789 -6.414 1 96.19 100 LEU A CA 1
ATOM 793 C C . LEU A 1 100 ? 32.344 -5.309 -7.023 1 96.19 100 LEU A C 1
ATOM 795 O O . LEU A 1 100 ? 32.281 -5.641 -8.211 1 96.19 100 LEU A O 1
ATOM 799 N N . LEU A 1 101 ? 31.391 -5.527 -6.152 1 97.06 101 LEU A N 1
ATOM 800 C CA . LEU A 1 101 ? 30.047 -5.859 -6.602 1 97.06 101 LEU A CA 1
ATOM 801 C C . LEU A 1 101 ? 29.219 -4.602 -6.785 1 97.06 101 LEU A C 1
ATOM 803 O O . LEU A 1 101 ? 29.078 -3.801 -5.855 1 97.06 101 LEU A O 1
ATOM 807 N N . PHE A 1 102 ? 28.734 -4.328 -8.016 1 97.06 102 PHE A N 1
ATOM 808 C CA . PHE A 1 102 ? 27.906 -3.176 -8.344 1 97.06 102 PHE A CA 1
ATOM 809 C C . PHE A 1 102 ? 26.5 -3.617 -8.734 1 97.06 102 PHE A C 1
ATOM 811 O O . PHE A 1 102 ? 26.297 -4.18 -9.82 1 97.06 102 PHE A O 1
ATOM 818 N N . ILE A 1 103 ? 25.547 -3.35 -7.855 1 97.19 103 ILE A N 1
ATOM 819 C CA . ILE A 1 103 ? 24.172 -3.789 -8.086 1 97.19 103 ILE A CA 1
ATOM 820 C C . ILE A 1 103 ? 23.281 -2.58 -8.367 1 97.19 103 ILE A C 1
ATOM 822 O O . ILE A 1 103 ? 23.25 -1.631 -7.582 1 97.19 103 ILE A O 1
ATOM 826 N N . ILE A 1 104 ? 22.641 -2.551 -9.445 1 95.31 104 ILE A N 1
ATOM 827 C CA . ILE A 1 104 ? 21.625 -1.559 -9.766 1 95.31 104 ILE A CA 1
ATOM 828 C C . ILE A 1 104 ? 20.234 -2.203 -9.703 1 95.31 104 ILE A C 1
ATOM 830 O O . ILE A 1 104 ? 19.812 -2.877 -10.648 1 95.31 104 ILE A O 1
ATOM 834 N N . ASP A 1 105 ? 19.609 -1.833 -8.578 1 92.62 105 ASP A N 1
ATOM 835 C CA . ASP A 1 105 ? 18.266 -2.367 -8.367 1 92.62 105 ASP A CA 1
ATOM 836 C C . ASP A 1 105 ? 17.234 -1.563 -9.141 1 92.62 105 ASP A C 1
ATOM 838 O O . ASP A 1 105 ? 17.234 -0.331 -9.109 1 92.62 105 ASP A O 1
ATOM 842 N N . ASP A 1 106 ? 16.359 -2.131 -9.914 1 89.06 106 ASP A N 1
ATOM 843 C CA . ASP A 1 106 ? 15.344 -1.52 -10.766 1 89.06 106 ASP A CA 1
ATOM 844 C C . ASP A 1 106 ? 15.977 -0.698 -11.883 1 89.06 106 ASP A C 1
ATOM 846 O O . ASP A 1 106 ? 15.672 0.485 -12.039 1 89.06 106 ASP A O 1
ATOM 850 N N . TYR A 1 107 ? 16.797 -1.322 -12.68 1 92.19 107 TYR A N 1
ATOM 851 C CA . TYR A 1 107 ? 17.609 -0.744 -13.742 1 92.19 107 TYR A CA 1
ATOM 852 C C . TYR A 1 107 ? 16.75 0.045 -14.727 1 92.19 107 TYR A C 1
ATOM 854 O O . TYR A 1 107 ? 17.109 1.157 -15.117 1 92.19 107 TYR A O 1
ATOM 862 N N . PRO A 1 108 ? 15.586 -0.443 -15.016 1 86.94 108 PRO A N 1
ATOM 863 C CA . PRO A 1 108 ? 14.773 0.311 -15.977 1 86.94 108 PRO A CA 1
ATOM 864 C C . PRO A 1 108 ? 14.391 1.698 -15.461 1 86.94 108 PRO A C 1
ATOM 866 O O . PRO A 1 108 ? 14.266 2.639 -16.25 1 86.94 108 PRO A O 1
ATOM 869 N N . HIS A 1 109 ? 14.203 1.873 -14.211 1 83.69 109 HIS A N 1
ATOM 870 C CA . HIS A 1 109 ? 13.859 3.162 -13.625 1 83.69 109 HIS A CA 1
ATOM 871 C C . HIS A 1 109 ? 15 4.164 -13.781 1 83.69 109 HIS A C 1
ATOM 873 O O . HIS A 1 109 ? 14.766 5.375 -13.828 1 83.69 109 HIS A O 1
ATOM 879 N N . LEU A 1 110 ? 16.156 3.617 -13.797 1 87.25 110 LEU A N 1
ATOM 880 C CA . LEU A 1 110 ? 17.328 4.48 -13.945 1 87.25 110 LEU A CA 1
ATOM 881 C C . LEU A 1 110 ? 17.453 4.984 -15.375 1 87.25 110 LEU A C 1
ATOM 883 O O . LEU A 1 110 ? 17.781 6.152 -15.602 1 87.25 110 LEU A O 1
ATOM 887 N N . ILE A 1 111 ? 17.031 4.145 -16.344 1 86.38 111 ILE A N 1
ATOM 888 C CA . ILE A 1 111 ? 17.375 4.465 -17.719 1 86.38 111 ILE A CA 1
ATOM 889 C C . ILE A 1 111 ? 16.141 4.945 -18.469 1 86.38 111 ILE A C 1
ATOM 891 O O . ILE A 1 111 ? 16.234 5.352 -19.625 1 86.38 111 ILE A O 1
ATOM 895 N N . ASN A 1 112 ? 14.961 4.754 -17.938 1 74.44 112 ASN A N 1
ATOM 896 C CA . ASN A 1 112 ? 13.688 4.949 -18.625 1 74.44 112 ASN A CA 1
ATOM 897 C C . ASN A 1 112 ? 13.625 6.312 -19.328 1 74.44 112 ASN A C 1
ATOM 899 O O . ASN A 1 112 ? 13.141 6.422 -20.453 1 74.44 112 ASN A O 1
ATOM 903 N N . LYS A 1 113 ? 14.086 7.371 -18.797 1 70.69 113 LYS A N 1
ATOM 904 C CA . LYS A 1 113 ? 13.945 8.672 -19.453 1 70.69 113 LYS A CA 1
ATOM 905 C C . LYS A 1 113 ? 15.273 9.156 -20 1 70.69 113 LYS A C 1
ATOM 907 O O . LYS A 1 113 ? 15.367 10.273 -20.516 1 70.69 113 LYS A O 1
ATOM 912 N N . ASN A 1 114 ? 16.141 8.18 -19.922 1 80.19 114 ASN A N 1
ATOM 913 C CA . ASN A 1 114 ? 17.469 8.57 -20.375 1 80.19 114 ASN A CA 1
ATOM 914 C C . ASN A 1 114 ? 18.141 7.457 -21.156 1 80.19 114 ASN A C 1
ATOM 916 O O . ASN A 1 114 ? 18.969 6.715 -20.609 1 80.19 114 ASN A O 1
ATOM 920 N N . ARG A 1 115 ? 17.906 7.383 -22.375 1 80.81 115 ARG A N 1
ATOM 921 C CA . ARG A 1 115 ? 18.484 6.355 -23.234 1 80.81 115 ARG A CA 1
ATOM 922 C C . ARG A 1 115 ? 20 6.488 -23.297 1 80.81 115 ARG A C 1
ATOM 924 O O . ARG A 1 115 ? 20.719 5.492 -23.453 1 80.81 115 ARG A O 1
ATOM 931 N N . ARG A 1 116 ? 20.469 7.629 -23.156 1 87.62 116 ARG A N 1
ATOM 932 C CA . ARG A 1 116 ? 21.891 7.879 -23.203 1 87.62 116 ARG A CA 1
ATOM 933 C C . ARG A 1 116 ? 22.609 7.168 -22.047 1 87.62 116 ARG A C 1
ATOM 935 O O . ARG A 1 116 ? 23.719 6.672 -22.219 1 87.62 116 ARG A O 1
ATOM 942 N N . LEU A 1 117 ? 21.891 7.062 -20.969 1 90.75 117 LEU A N 1
ATOM 943 C CA . LEU A 1 117 ? 22.484 6.41 -19.797 1 90.75 117 LEU A CA 1
ATOM 944 C C . LEU A 1 117 ? 22.594 4.906 -20.016 1 90.75 117 LEU A C 1
ATOM 946 O O . LEU A 1 117 ? 23.562 4.281 -19.578 1 90.75 117 LEU A O 1
ATOM 950 N N . SER A 1 118 ? 21.609 4.359 -20.656 1 90.19 118 SER A N 1
ATOM 951 C CA . SER A 1 118 ? 21.656 2.938 -20.984 1 90.19 118 SER A CA 1
ATOM 952 C C . SER A 1 118 ? 22.828 2.615 -21.891 1 90.19 118 SER A C 1
ATOM 954 O O . SER A 1 118 ? 23.562 1.655 -21.641 1 90.19 118 SER A O 1
ATOM 956 N N . THR A 1 119 ? 23.062 3.408 -22.906 1 91.25 119 THR A N 1
ATOM 957 C CA . THR A 1 119 ? 24.172 3.229 -23.844 1 91.25 119 THR A CA 1
ATOM 958 C C . THR A 1 119 ? 25.5 3.41 -23.141 1 91.25 119 THR A C 1
ATOM 960 O O . THR A 1 119 ? 26.469 2.695 -23.422 1 91.25 119 THR A O 1
ATOM 963 N N . LEU A 1 120 ? 25.5 4.391 -22.281 1 93.31 120 LEU A N 1
ATOM 964 C CA . LEU A 1 120 ? 26.719 4.664 -21.516 1 93.31 120 LEU A CA 1
ATOM 965 C C . LEU A 1 120 ? 27.109 3.455 -20.672 1 93.31 120 LEU A C 1
ATOM 967 O O . LEU A 1 120 ? 28.266 3.025 -20.703 1 93.31 120 LEU A O 1
ATOM 971 N N . ILE A 1 121 ? 26.219 2.881 -19.984 1 92.75 121 ILE A N 1
ATOM 972 C CA . ILE A 1 121 ? 26.484 1.735 -19.109 1 92.75 121 ILE A CA 1
ATOM 973 C C . ILE A 1 121 ? 26.922 0.542 -19.953 1 92.75 121 ILE A C 1
ATOM 975 O O . ILE A 1 121 ? 27.875 -0.155 -19.609 1 92.75 121 ILE A O 1
ATOM 979 N N . GLN A 1 122 ? 26.281 0.357 -21.062 1 90.75 122 GLN A N 1
ATOM 980 C CA . GLN A 1 122 ? 26.641 -0.736 -21.953 1 90.75 122 GLN A CA 1
ATOM 981 C C . GLN A 1 122 ? 28.062 -0.554 -22.5 1 90.75 122 GLN A C 1
ATOM 983 O O . GLN A 1 122 ? 28.828 -1.519 -22.609 1 90.75 122 GLN A O 1
ATOM 988 N N . SER A 1 123 ? 28.359 0.614 -22.875 1 93.25 123 SER A N 1
ATOM 989 C CA . SER A 1 123 ? 29.688 0.916 -23.391 1 93.25 123 SER A CA 1
ATOM 990 C C . SER A 1 123 ? 30.75 0.654 -22.344 1 93.25 123 SER A C 1
ATOM 992 O O . SER A 1 123 ? 31.812 0.11 -22.656 1 93.25 123 SER A O 1
ATOM 994 N N . TYR A 1 124 ? 30.469 0.997 -21.188 1 93.44 124 TYR A N 1
ATOM 995 C CA . TYR A 1 124 ? 31.422 0.764 -20.109 1 93.44 124 TYR A CA 1
ATOM 996 C C . TYR A 1 124 ? 31.562 -0.726 -19.828 1 93.44 124 TYR A C 1
ATOM 998 O O . TYR A 1 124 ? 32.656 -1.213 -19.578 1 93.44 124 TYR A O 1
ATOM 1006 N N . MET A 1 125 ? 30.531 -1.442 -19.922 1 92.31 125 MET A N 1
ATOM 1007 C CA . MET A 1 125 ? 30.547 -2.883 -19.672 1 92.31 125 MET A CA 1
ATOM 1008 C C . MET A 1 125 ? 31.344 -3.604 -20.75 1 92.31 125 MET A C 1
ATOM 1010 O O . MET A 1 125 ? 32.031 -4.586 -20.469 1 92.31 125 MET A O 1
ATOM 1014 N N . THR A 1 126 ? 31.344 -3.062 -21.906 1 90.56 126 THR A N 1
ATOM 1015 C CA . THR A 1 126 ? 31.969 -3.764 -23.031 1 90.56 126 THR A CA 1
ATOM 1016 C C . THR A 1 126 ? 33.406 -3.295 -23.234 1 90.56 126 THR A C 1
ATOM 1018 O O . THR A 1 126 ? 34.219 -4.012 -23.812 1 90.56 126 THR A O 1
ATOM 1021 N N . LYS A 1 127 ? 33.719 -2.156 -22.672 1 91.81 127 LYS A N 1
ATOM 1022 C CA . LYS A 1 127 ? 35.031 -1.601 -22.969 1 91.81 127 LYS A CA 1
ATOM 1023 C C . LYS A 1 127 ? 35.812 -1.308 -21.688 1 91.81 127 LYS A C 1
ATOM 1025 O O . LYS A 1 127 ? 36.594 -2.133 -21.234 1 91.81 127 LYS A O 1
ATOM 1030 N N . GLU A 1 128 ? 35.375 -0.368 -20.969 1 87.75 128 GLU A N 1
ATOM 1031 C CA . GLU A 1 128 ? 36.156 0.2 -19.875 1 87.75 128 GLU A CA 1
ATOM 1032 C C . GLU A 1 128 ? 36.219 -0.76 -18.688 1 87.75 128 GLU A C 1
ATOM 1034 O O . GLU A 1 128 ? 37.281 -0.875 -18.031 1 87.75 128 GLU A O 1
ATOM 1039 N N . TRP A 1 129 ? 35.125 -1.427 -18.422 1 93.44 129 TRP A N 1
ATOM 1040 C CA . TRP A 1 129 ? 35.062 -2.24 -17.203 1 93.44 129 TRP A CA 1
ATOM 1041 C C . TRP A 1 129 ? 35.625 -3.639 -17.453 1 93.44 129 TRP A C 1
ATOM 1043 O O . TRP A 1 129 ? 35.844 -4.391 -16.516 1 93.44 129 TRP A O 1
ATOM 1053 N N . LYS A 1 130 ? 35.969 -3.973 -18.672 1 90.94 130 LYS A N 1
ATOM 1054 C CA . LYS A 1 130 ? 36.375 -5.32 -19.047 1 90.94 130 LYS A CA 1
ATOM 1055 C C . LYS A 1 130 ? 37.688 -5.707 -18.328 1 90.94 130 LYS A C 1
ATOM 1057 O O . LYS A 1 130 ? 37.906 -6.883 -18.047 1 90.94 130 LYS A O 1
ATOM 1062 N N . ASN A 1 131 ? 38.5 -4.742 -18.062 1 88.62 131 ASN A N 1
ATOM 1063 C CA . ASN A 1 131 ? 39.812 -5.012 -17.453 1 88.62 131 ASN A CA 1
ATOM 1064 C C . ASN A 1 131 ? 39.75 -4.867 -15.93 1 88.62 131 ASN A C 1
ATOM 1066 O O . ASN A 1 131 ? 40.781 -4.738 -15.273 1 88.62 131 ASN A O 1
ATOM 1070 N N . SER A 1 132 ? 38.594 -4.926 -15.367 1 93.88 132 SER A N 1
ATOM 1071 C CA . SER A 1 132 ? 38.438 -4.777 -13.922 1 93.88 132 SER A CA 1
ATOM 1072 C C . SER A 1 132 ? 37.875 -6.055 -13.297 1 93.88 132 SER A C 1
ATOM 1074 O O . SER A 1 132 ? 37.688 -7.055 -13.984 1 93.88 132 SER A O 1
ATOM 1076 N N . ARG A 1 133 ? 37.812 -6.059 -12.008 1 95.81 133 ARG A N 1
ATOM 1077 C CA . ARG A 1 133 ? 37.188 -7.145 -11.25 1 95.81 133 ARG A CA 1
ATOM 1078 C C . ARG A 1 133 ? 35.812 -6.754 -10.766 1 95.81 133 ARG A C 1
ATOM 1080 O O . ARG A 1 133 ? 35.406 -7.102 -9.648 1 95.81 133 ARG A O 1
ATOM 1087 N N . LEU A 1 134 ? 35.188 -5.965 -11.648 1 96.44 134 LEU A N 1
ATOM 1088 C CA . LEU A 1 134 ? 33.812 -5.508 -11.352 1 96.44 134 LEU A CA 1
ATOM 1089 C C . LEU A 1 134 ? 32.781 -6.574 -11.711 1 96.44 134 LEU A C 1
ATOM 1091 O O . LEU A 1 134 ? 32.906 -7.215 -12.758 1 96.44 134 LEU A O 1
ATOM 1095 N N . PHE A 1 135 ? 31.891 -6.898 -10.812 1 97.5 135 PHE A N 1
ATOM 1096 C CA . PHE A 1 135 ? 30.719 -7.703 -11.086 1 97.5 135 PHE A CA 1
ATOM 1097 C C . PHE A 1 135 ? 29.453 -6.852 -11.039 1 97.5 135 PHE A C 1
ATOM 1099 O O . PHE A 1 135 ? 29.031 -6.422 -9.961 1 97.5 135 PHE A O 1
ATOM 1106 N N . ILE A 1 136 ? 28.828 -6.609 -12.172 1 97.38 136 ILE A N 1
ATOM 1107 C CA . ILE A 1 136 ? 27.656 -5.742 -12.242 1 97.38 136 ILE A CA 1
ATOM 1108 C C . ILE A 1 136 ? 26.391 -6.59 -12.359 1 97.38 136 ILE A C 1
ATOM 1110 O O . ILE A 1 136 ? 26.344 -7.531 -13.148 1 97.38 136 ILE A O 1
ATOM 1114 N N . ILE A 1 137 ? 25.422 -6.332 -11.492 1 97.62 137 ILE A N 1
ATOM 1115 C CA . ILE A 1 137 ? 24.141 -7.008 -11.523 1 97.62 137 ILE A CA 1
ATOM 1116 C C . ILE A 1 137 ? 23.031 -5.996 -11.828 1 97.62 137 ILE A C 1
ATOM 1118 O O . ILE A 1 137 ? 22.859 -5.016 -11.102 1 97.62 137 ILE A O 1
ATOM 1122 N N . LEU A 1 138 ? 22.359 -6.223 -12.859 1 96.88 138 LEU A N 1
ATOM 1123 C CA . LEU A 1 138 ? 21.234 -5.383 -13.242 1 96.88 138 LEU A CA 1
ATOM 1124 C C . LEU A 1 138 ? 19.906 -6.086 -12.953 1 96.88 138 LEU A C 1
ATOM 1126 O O . LEU A 1 138 ? 19.641 -7.16 -13.492 1 96.88 138 LEU A O 1
ATOM 1130 N N . CYS A 1 139 ? 19.109 -5.516 -12.117 1 96.5 139 CYS A N 1
ATOM 1131 C CA . CYS A 1 139 ? 17.812 -6.098 -11.773 1 96.5 139 CYS A CA 1
ATOM 1132 C C . CYS A 1 139 ? 16.703 -5.492 -12.625 1 96.5 139 CYS A C 1
ATOM 1134 O O . CYS A 1 139 ? 16.609 -4.273 -12.766 1 96.5 139 CYS A O 1
ATOM 1136 N N . LYS A 1 140 ? 15.922 -6.391 -13.227 1 94.38 140 LYS A N 1
ATOM 1137 C CA . LYS A 1 140 ? 14.859 -5.996 -14.148 1 94.38 140 LYS A CA 1
ATOM 1138 C C . LYS A 1 140 ? 13.562 -6.742 -13.844 1 94.38 140 LYS A C 1
ATOM 1140 O O . LYS A 1 140 ? 13.57 -7.754 -13.141 1 94.38 140 LYS A O 1
ATOM 1145 N N . PRO A 1 141 ? 12.398 -6.168 -14.281 1 90.75 141 PRO A N 1
ATOM 1146 C CA . PRO A 1 141 ? 11.141 -6.898 -14.102 1 90.75 141 PRO A CA 1
ATOM 1147 C C . PRO A 1 141 ? 11.117 -8.227 -14.844 1 90.75 141 PRO A C 1
ATOM 1149 O O . PRO A 1 141 ? 11.688 -8.344 -15.938 1 90.75 141 PRO A O 1
ATOM 1152 N N . ALA A 1 142 ? 10.422 -9.172 -14.32 1 91.69 142 ALA A N 1
ATOM 1153 C CA . ALA A 1 142 ? 10.344 -10.516 -14.891 1 91.69 142 ALA A CA 1
ATOM 1154 C C . ALA A 1 142 ? 9.727 -10.484 -16.281 1 91.69 142 ALA A C 1
ATOM 1156 O O . ALA A 1 142 ? 10.039 -11.336 -17.125 1 91.69 142 ALA A O 1
ATOM 1157 N N . SER A 1 143 ? 8.906 -9.508 -16.562 1 86.75 143 SER A N 1
ATOM 1158 C CA . SER A 1 143 ? 8.195 -9.422 -17.828 1 86.75 143 SER A CA 1
ATOM 1159 C C . SER A 1 143 ? 9.156 -9.227 -19 1 86.75 143 SER A C 1
ATOM 1161 O O . SER A 1 143 ? 8.82 -9.508 -20.141 1 86.75 143 SER A O 1
ATOM 1163 N N . LEU A 1 144 ? 10.375 -8.789 -18.719 1 90.69 144 LEU A N 1
ATOM 1164 C CA . LEU A 1 144 ? 11.344 -8.5 -19.781 1 90.69 144 LEU A CA 1
ATOM 1165 C C . LEU A 1 144 ? 12.172 -9.734 -20.109 1 90.69 144 LEU A C 1
ATOM 1167 O O . LEU A 1 144 ? 12.883 -9.766 -21.109 1 90.69 144 LEU A O 1
ATOM 1171 N N . TYR A 1 145 ? 12.055 -10.727 -19.328 1 92.81 145 TYR A N 1
ATOM 1172 C CA . TYR A 1 145 ? 12.938 -11.883 -19.422 1 92.81 145 TYR A CA 1
ATOM 1173 C C . TYR A 1 145 ? 12.836 -12.531 -20.797 1 92.81 145 TYR A C 1
ATOM 1175 O O . TYR A 1 145 ? 13.852 -12.766 -21.453 1 92.81 145 TYR A O 1
ATOM 1183 N N . GLU A 1 146 ? 11.609 -12.828 -21.234 1 88.75 146 GLU A N 1
ATOM 1184 C CA . GLU A 1 146 ? 11.422 -13.555 -22.484 1 88.75 146 GLU A CA 1
ATOM 1185 C C . GLU A 1 146 ? 12.023 -12.797 -23.672 1 88.75 146 GLU A C 1
ATOM 1187 O O . GLU A 1 146 ? 12.594 -13.398 -24.578 1 88.75 146 GLU A O 1
ATOM 1192 N N . LYS A 1 147 ? 11.906 -11.578 -23.578 1 90.44 147 LYS A N 1
ATOM 1193 C CA . LYS A 1 147 ? 12.383 -10.742 -24.672 1 90.44 147 LYS A CA 1
ATOM 1194 C C . LYS A 1 147 ? 13.898 -10.594 -24.641 1 90.44 147 LYS A C 1
ATOM 1196 O O . LYS A 1 147 ? 14.539 -10.508 -25.688 1 90.44 147 LYS A O 1
ATOM 1201 N N . GLU A 1 148 ? 14.445 -10.609 -23.422 1 93.12 148 GLU A N 1
ATOM 1202 C CA . GLU A 1 148 ? 15.828 -10.156 -23.297 1 93.12 148 GLU A CA 1
ATOM 1203 C C . GLU A 1 148 ? 16.766 -11.32 -22.969 1 93.12 148 GLU A C 1
ATOM 1205 O O . GLU A 1 148 ? 17.984 -11.211 -23.141 1 93.12 148 GLU A O 1
ATOM 1210 N N . HIS A 1 149 ? 16.297 -12.461 -22.547 1 92.06 149 HIS A N 1
ATOM 1211 C CA . HIS A 1 149 ? 17.141 -13.445 -21.891 1 92.06 149 HIS A CA 1
ATOM 1212 C C . HIS A 1 149 ? 18.156 -14.039 -22.859 1 92.06 149 HIS A C 1
ATOM 1214 O O . HIS A 1 149 ? 19.266 -14.406 -22.453 1 92.06 149 HIS A O 1
ATOM 1220 N N . THR A 1 150 ? 17.828 -14.078 -24.188 1 92.5 150 THR A N 1
ATOM 1221 C CA . THR A 1 150 ? 18.703 -14.695 -25.156 1 92.5 150 THR A CA 1
ATOM 1222 C C . THR A 1 150 ? 19.922 -13.812 -25.422 1 92.5 150 THR A C 1
ATOM 1224 O O . THR A 1 150 ? 20.984 -14.312 -25.797 1 92.5 150 THR A O 1
ATOM 1227 N N . GLN A 1 151 ? 19.828 -12.586 -25.141 1 91.75 151 GLN A N 1
ATOM 1228 C CA . GLN A 1 151 ? 20.906 -11.648 -25.453 1 91.75 151 GLN A CA 1
ATOM 1229 C C . GLN A 1 151 ? 21.578 -11.156 -24.188 1 91.75 151 GLN A C 1
ATOM 1231 O O . GLN A 1 151 ? 22.578 -10.43 -24.25 1 91.75 151 GLN A O 1
ATOM 1236 N N . THR A 1 152 ? 21.125 -11.539 -23.078 1 91.69 152 THR A N 1
ATOM 1237 C CA . THR A 1 152 ? 21.625 -11.055 -21.812 1 91.69 152 THR A CA 1
ATOM 1238 C C . THR A 1 152 ? 22.641 -12.031 -21.219 1 91.69 152 THR A C 1
ATOM 1240 O O . THR A 1 152 ? 22.438 -13.242 -21.25 1 91.69 152 THR A O 1
ATOM 1243 N N . ALA A 1 153 ? 23.688 -11.43 -20.734 1 91.5 153 ALA A N 1
ATOM 1244 C CA . ALA A 1 153 ? 24.688 -12.258 -20.062 1 91.5 153 ALA A CA 1
ATOM 1245 C C . ALA A 1 153 ? 24.156 -12.797 -18.734 1 91.5 153 ALA A C 1
ATOM 1247 O O . ALA A 1 153 ? 23.672 -12.039 -17.891 1 91.5 153 ALA A O 1
ATOM 1248 N N . ASN A 1 154 ? 24.219 -14.062 -18.562 1 95 154 ASN A N 1
ATOM 1249 C CA . ASN A 1 154 ? 23.875 -14.766 -17.328 1 95 154 ASN A CA 1
ATOM 1250 C C . ASN A 1 154 ? 22.516 -14.328 -16.797 1 95 154 ASN A C 1
ATOM 1252 O O . ASN A 1 154 ? 22.406 -13.82 -15.68 1 95 154 ASN A O 1
ATOM 1256 N N . PRO A 1 155 ? 21.469 -14.477 -17.562 1 96.81 155 PRO A N 1
ATOM 1257 C CA . PRO A 1 155 ? 20.125 -14.117 -17.109 1 96.81 155 PRO A CA 1
ATOM 1258 C C . PRO A 1 155 ? 19.594 -15.07 -16.047 1 96.81 155 PRO A C 1
ATOM 1260 O O . PRO A 1 155 ? 19.688 -16.281 -16.188 1 96.81 155 PRO A O 1
ATOM 1263 N N . LEU A 1 156 ? 19.156 -14.531 -14.945 1 96.5 156 LEU A N 1
ATOM 1264 C CA . LEU A 1 156 ? 18.547 -15.297 -13.867 1 96.5 156 LEU A CA 1
ATOM 1265 C C . LEU A 1 156 ? 17.094 -14.875 -13.648 1 96.5 156 LEU A C 1
ATOM 1267 O O . LEU A 1 156 ? 16.812 -13.688 -13.453 1 96.5 156 LEU A O 1
ATOM 1271 N N . LEU A 1 157 ? 16.188 -15.789 -13.75 1 95.5 157 LEU A N 1
ATOM 1272 C CA . LEU A 1 157 ? 14.781 -15.508 -13.516 1 95.5 157 LEU A CA 1
ATOM 1273 C C . LEU A 1 157 ? 14.32 -16.094 -12.18 1 95.5 157 LEU A C 1
ATOM 1275 O O . LEU A 1 157 ? 14.492 -17.281 -11.93 1 95.5 157 LEU A O 1
ATOM 1279 N N . LEU A 1 158 ? 13.844 -15.211 -11.359 1 94.31 158 LEU A N 1
ATOM 1280 C CA . LEU A 1 158 ? 13.289 -15.688 -10.094 1 94.31 158 LEU A CA 1
ATOM 1281 C C . LEU A 1 158 ? 11.82 -16.062 -10.25 1 94.31 158 LEU A C 1
ATOM 1283 O O . LEU A 1 158 ? 11.008 -15.234 -10.672 1 94.31 158 LEU A O 1
ATOM 1287 N N . LYS A 1 159 ? 11.484 -17.25 -9.93 1 91.81 159 LYS A N 1
ATOM 1288 C CA . LYS A 1 159 ? 10.133 -17.797 -10.031 1 91.81 159 LYS A CA 1
ATOM 1289 C C . LYS A 1 159 ? 9.578 -18.141 -8.656 1 91.81 159 LYS A C 1
ATOM 1291 O O . LYS A 1 159 ? 10.328 -18.281 -7.695 1 91.81 159 LYS A O 1
ATOM 1296 N N . PRO A 1 160 ? 8.203 -18.203 -8.578 1 93.81 160 PRO A N 1
ATOM 1297 C CA . PRO A 1 160 ? 7.641 -18.688 -7.312 1 93.81 160 PRO A CA 1
ATOM 1298 C C . PRO A 1 160 ? 8.055 -20.109 -6.984 1 93.81 160 PRO A C 1
ATOM 1300 O O . PRO A 1 160 ? 8.461 -20.859 -7.879 1 93.81 160 PRO A O 1
ATOM 1303 N N . PHE A 1 161 ? 7.98 -20.422 -5.75 1 94.06 161 PHE A N 1
ATOM 1304 C CA . PHE A 1 161 ? 8.289 -21.781 -5.324 1 94.06 161 PHE A CA 1
ATOM 1305 C C . PHE A 1 161 ? 7.191 -22.75 -5.766 1 94.06 161 PHE A C 1
ATOM 1307 O O . PHE A 1 161 ? 6.012 -22.391 -5.789 1 94.06 161 PHE A O 1
ATOM 1314 N N . THR A 1 162 ? 7.582 -23.953 -6.16 1 94.38 162 THR A N 1
ATOM 1315 C CA . THR A 1 162 ? 6.613 -25.047 -6.301 1 94.38 162 THR A CA 1
ATOM 1316 C C . THR A 1 162 ? 6.098 -25.484 -4.938 1 94.38 162 THR A C 1
ATOM 1318 O O . THR A 1 162 ? 6.609 -25.062 -3.902 1 94.38 162 THR A O 1
ATOM 1321 N N . PHE A 1 163 ? 5.078 -26.312 -5 1 96.44 163 PHE A N 1
ATOM 1322 C CA . PHE A 1 163 ? 4.566 -26.828 -3.74 1 96.44 163 PHE A CA 1
ATOM 1323 C C . PHE A 1 163 ? 5.652 -27.594 -2.984 1 96.44 163 PHE A C 1
ATOM 1325 O O . PHE A 1 163 ? 5.805 -27.422 -1.772 1 96.44 163 PHE A O 1
ATOM 1332 N N . PHE A 1 164 ? 6.355 -28.297 -3.705 1 94.31 164 PHE A N 1
ATOM 1333 C CA . PHE A 1 164 ? 7.348 -29.188 -3.096 1 94.31 164 PHE A CA 1
ATOM 1334 C C . PHE A 1 164 ? 8.492 -28.375 -2.49 1 94.31 164 PHE A C 1
ATOM 1336 O O . PHE A 1 164 ? 9.07 -28.766 -1.477 1 94.31 164 PHE A O 1
ATOM 1343 N N . GLU A 1 165 ? 8.781 -27.25 -3.045 1 92 165 GLU A N 1
ATOM 1344 C CA . GLU A 1 165 ? 9.75 -26.344 -2.461 1 92 165 GLU A CA 1
ATOM 1345 C C . GLU A 1 165 ? 9.164 -25.594 -1.263 1 92 165 GLU A C 1
ATOM 1347 O O . GLU A 1 165 ? 9.828 -25.438 -0.237 1 92 165 GLU A O 1
ATOM 1352 N N . THR A 1 166 ? 7.914 -25.141 -1.416 1 93.31 166 THR A N 1
ATOM 1353 C CA . THR A 1 166 ? 7.219 -24.422 -0.354 1 93.31 166 THR A CA 1
ATOM 1354 C C . THR A 1 166 ? 7.137 -25.281 0.911 1 93.31 166 THR A C 1
ATOM 1356 O O . THR A 1 166 ? 7.297 -24.766 2.021 1 93.31 166 THR A O 1
ATOM 1359 N N . ARG A 1 167 ? 6.887 -26.531 0.733 1 92.19 167 ARG A N 1
ATOM 1360 C CA . ARG A 1 167 ? 6.688 -27.438 1.867 1 92.19 167 ARG A CA 1
ATOM 1361 C C . ARG A 1 167 ? 7.938 -27.5 2.74 1 92.19 167 ARG A C 1
ATOM 1363 O O . ARG A 1 167 ? 7.852 -27.781 3.938 1 92.19 167 ARG A O 1
ATOM 1370 N N . GLN A 1 168 ? 9.094 -27.219 2.135 1 89.62 168 GLN A N 1
ATOM 1371 C CA . GLN A 1 168 ? 10.336 -27.234 2.891 1 89.62 168 GLN A CA 1
ATOM 1372 C C . GLN A 1 168 ? 10.336 -26.172 3.98 1 89.62 168 GLN A C 1
ATOM 1374 O O . GLN A 1 168 ? 10.977 -26.344 5.023 1 89.62 168 GLN A O 1
ATOM 1379 N N . LEU A 1 169 ? 9.648 -25.125 3.805 1 90.19 169 LEU A N 1
ATOM 1380 C CA . LEU A 1 169 ? 9.594 -24.016 4.738 1 90.19 169 LEU A CA 1
ATOM 1381 C C . LEU A 1 169 ? 8.578 -24.281 5.848 1 90.19 169 LEU A C 1
ATOM 1383 O O . LEU A 1 169 ? 8.609 -23.625 6.895 1 90.19 169 LEU A O 1
ATOM 1387 N N . PHE A 1 170 ? 7.695 -25.25 5.609 1 92.94 170 PHE A N 1
ATOM 1388 C CA . PHE A 1 170 ? 6.578 -25.422 6.531 1 92.94 170 PHE A CA 1
ATOM 1389 C C . PHE A 1 170 ? 6.438 -26.891 6.941 1 92.94 170 PHE A C 1
ATOM 1391 O O . PHE A 1 170 ? 5.324 -27.375 7.141 1 92.94 170 PHE A O 1
ATOM 1398 N N . ARG A 1 171 ? 7.477 -27.594 7.059 1 89 171 ARG A N 1
ATOM 1399 C CA . ARG A 1 171 ? 7.488 -29.016 7.359 1 89 171 ARG A CA 1
ATOM 1400 C C . ARG A 1 171 ? 6.852 -29.297 8.719 1 89 171 ARG A C 1
ATOM 1402 O O . ARG A 1 171 ? 6.332 -30.391 8.945 1 89 171 ARG A O 1
ATOM 1409 N N . HIS A 1 172 ? 6.867 -28.312 9.57 1 91.19 172 HIS A N 1
ATOM 1410 C CA . HIS A 1 172 ? 6.352 -28.484 10.922 1 91.19 172 HIS A CA 1
ATOM 1411 C C . HIS A 1 172 ? 4.824 -28.453 10.938 1 91.19 172 HIS A C 1
ATOM 1413 O O . HIS A 1 172 ? 4.203 -28.844 11.93 1 91.19 172 HIS A O 1
ATOM 1419 N N . LEU A 1 173 ? 4.219 -28.109 9.922 1 94.56 173 LEU A N 1
ATOM 1420 C CA . LEU A 1 173 ? 2.766 -28.031 9.836 1 94.56 173 LEU A CA 1
ATOM 1421 C C . LEU A 1 173 ? 2.188 -29.281 9.195 1 94.56 173 LEU A C 1
ATOM 1423 O O . LEU A 1 173 ? 2.871 -29.953 8.422 1 94.56 173 LEU A O 1
ATOM 1427 N N . PRO A 1 174 ? 0.923 -29.562 9.539 1 93.81 174 PRO A N 1
ATOM 1428 C CA . PRO A 1 174 ? 0.252 -30.641 8.812 1 93.81 174 PRO A CA 1
ATOM 1429 C C . PRO A 1 174 ? 0.197 -30.391 7.305 1 93.81 174 PRO A C 1
ATOM 1431 O O . PRO A 1 174 ? 0.121 -29.234 6.871 1 93.81 174 PRO A O 1
ATOM 1434 N N . VAL A 1 175 ? 0.202 -31.422 6.539 1 92.69 175 VAL A N 1
ATOM 1435 C CA . VAL A 1 175 ? 0.292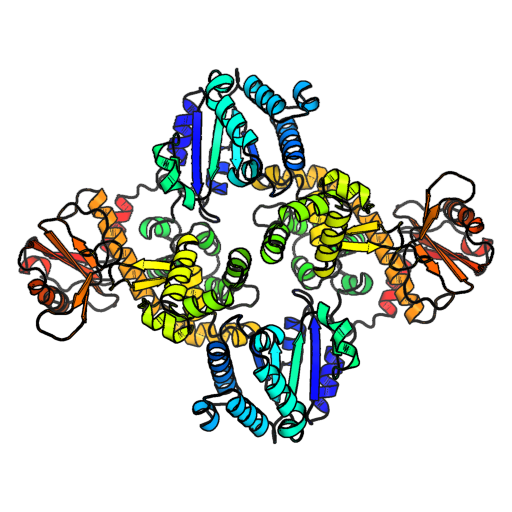 -31.344 5.086 1 92.69 175 VAL A CA 1
ATOM 1436 C C . VAL A 1 175 ? -0.877 -30.531 4.539 1 92.69 175 VAL A C 1
ATOM 1438 O O . VAL A 1 175 ? -0.725 -29.781 3.566 1 92.69 175 VAL A O 1
ATOM 1441 N N . GLU A 1 176 ? -2.023 -30.656 5.152 1 92.5 176 GLU A N 1
ATOM 1442 C CA . GLU A 1 176 ? -3.193 -29.906 4.699 1 92.5 176 GLU A CA 1
ATOM 1443 C C . GLU A 1 176 ? -2.949 -28.406 4.773 1 92.5 176 GLU A C 1
ATOM 1445 O O . GLU A 1 176 ? -3.322 -27.656 3.857 1 92.5 176 GLU A O 1
ATOM 1450 N N . GLN A 1 177 ? -2.32 -28.016 5.801 1 95 177 GLN A N 1
ATOM 1451 C CA . GLN A 1 177 ? -2.033 -26.594 5.977 1 95 177 GLN A CA 1
ATOM 1452 C C . GLN A 1 177 ? -0.95 -26.141 5.004 1 95 177 GLN A C 1
ATOM 1454 O O . GLN A 1 177 ? -0.965 -24.984 4.551 1 95 177 GLN A O 1
ATOM 1459 N N . GLN A 1 178 ? -0.023 -27.062 4.699 1 96.25 178 GLN A N 1
ATOM 1460 C CA . GLN A 1 178 ? 0.976 -26.734 3.684 1 96.25 178 GLN A CA 1
ATOM 1461 C C . GLN A 1 178 ? 0.322 -26.469 2.332 1 96.25 178 GLN A C 1
ATOM 1463 O O . GLN A 1 178 ? 0.683 -25.531 1.636 1 96.25 178 GLN A O 1
ATOM 1468 N N . ILE A 1 179 ? -0.664 -27.266 2.074 1 96.38 179 ILE A N 1
ATOM 1469 C CA . ILE A 1 179 ? -1.381 -27.156 0.809 1 96.38 179 ILE A CA 1
ATOM 1470 C C . ILE A 1 179 ? -2.197 -25.859 0.794 1 96.38 179 ILE A C 1
ATOM 1472 O O . ILE A 1 179 ? -2.242 -25.156 -0.218 1 96.38 179 ILE A O 1
ATOM 1476 N N . TRP A 1 180 ? -2.789 -25.531 1.938 1 96.62 180 TRP A N 1
ATOM 1477 C CA . TRP A 1 180 ? -3.555 -24.281 2.029 1 96.62 180 TRP A CA 1
ATOM 1478 C C . TRP A 1 180 ? -2.654 -23.078 1.81 1 96.62 180 TRP A C 1
ATOM 1480 O O . TRP A 1 180 ? -3 -22.172 1.047 1 96.62 180 TRP A O 1
ATOM 1490 N N . ILE A 1 181 ? -1.527 -23.094 2.436 1 97 181 ILE A N 1
ATOM 1491 C CA . ILE A 1 181 ? -0.589 -21.984 2.332 1 97 181 ILE A CA 1
ATOM 1492 C C . ILE A 1 181 ? -0.136 -21.828 0.883 1 97 181 ILE A C 1
ATOM 1494 O O . ILE A 1 181 ? -0.123 -20.719 0.349 1 97 181 ILE A O 1
ATOM 1498 N N . PHE A 1 182 ? 0.127 -22.953 0.301 1 97 182 PHE A N 1
ATOM 1499 C CA . PHE A 1 182 ? 0.551 -22.906 -1.094 1 97 182 PHE A CA 1
ATOM 1500 C C . PHE A 1 182 ? -0.579 -22.422 -1.989 1 97 182 PHE A C 1
ATOM 1502 O O . PHE A 1 182 ? -0.359 -21.578 -2.873 1 97 182 PHE A O 1
ATOM 1509 N N . GLY A 1 183 ? -1.71 -22.906 -1.799 1 96.44 183 GLY A N 1
ATOM 1510 C CA . GLY A 1 183 ? -2.857 -22.516 -2.598 1 96.44 183 GLY A CA 1
ATOM 1511 C C . GLY A 1 183 ? -3.18 -21.031 -2.486 1 96.44 183 GLY A C 1
ATOM 1512 O O . GLY A 1 183 ? -3.602 -20.406 -3.463 1 96.44 183 GLY A O 1
ATOM 1513 N N . ILE A 1 184 ? -2.924 -20.438 -1.358 1 97 184 ILE A N 1
ATOM 1514 C CA . ILE A 1 184 ? -3.262 -19.047 -1.081 1 97 184 ILE A CA 1
ATOM 1515 C C . ILE A 1 184 ? -2.145 -18.141 -1.586 1 97 184 ILE A C 1
ATOM 1517 O O . ILE A 1 184 ? -2.41 -17.062 -2.109 1 97 184 ILE A O 1
ATOM 1521 N N . THR A 1 185 ? -0.906 -18.562 -1.512 1 96.75 185 THR A N 1
ATOM 1522 C CA . THR A 1 185 ? 0.216 -17.672 -1.798 1 96.75 185 THR A CA 1
ATOM 1523 C C . THR A 1 185 ? 0.751 -17.922 -3.207 1 96.75 185 THR A C 1
ATOM 1525 O O . THR A 1 185 ? 1.465 -17.078 -3.758 1 96.75 185 THR A O 1
ATOM 1528 N N . GLY A 1 186 ? 0.461 -19.109 -3.725 1 95.12 186 GLY A N 1
ATOM 1529 C CA . GLY A 1 186 ? 1.005 -19.469 -5.027 1 95.12 186 GLY A CA 1
ATOM 1530 C C . GLY A 1 186 ? 2.504 -19.703 -5.004 1 95.12 186 GLY A C 1
ATOM 1531 O O . GLY A 1 186 ? 3.162 -19.641 -6.047 1 95.12 186 GLY A O 1
ATOM 1532 N N . GLY A 1 187 ? 3.039 -19.812 -3.805 1 95.5 187 GLY A N 1
ATOM 1533 C CA . GLY A 1 187 ? 4.465 -20.062 -3.688 1 95.5 187 GLY A CA 1
ATOM 1534 C C . GLY A 1 187 ? 5.305 -18.797 -3.758 1 95.5 187 GLY A C 1
ATOM 1535 O O . GLY A 1 187 ? 6.535 -18.859 -3.816 1 95.5 187 GLY A O 1
ATOM 1536 N N . VAL A 1 188 ? 4.715 -17.672 -3.797 1 95 188 VAL A N 1
ATOM 1537 C CA . VAL A 1 188 ? 5.441 -16.406 -3.869 1 95 188 VAL A CA 1
ATOM 1538 C C . VAL A 1 188 ? 6.141 -16.141 -2.541 1 95 188 VAL A C 1
ATOM 1540 O O . VAL A 1 188 ? 5.492 -16.031 -1.497 1 95 188 VAL A O 1
ATOM 1543 N N . PRO A 1 189 ? 7.414 -15.977 -2.564 1 93.56 189 PRO A N 1
ATOM 1544 C CA . PRO A 1 189 ? 8.164 -15.812 -1.318 1 93.56 189 PRO A CA 1
ATOM 1545 C C . PRO A 1 189 ? 7.648 -14.664 -0.465 1 93.56 189 PRO A C 1
ATOM 1547 O O . PRO A 1 189 ? 7.5 -14.805 0.751 1 93.56 189 PRO A O 1
ATOM 1550 N N . GLY A 1 190 ? 7.375 -13.586 -1.073 1 92.31 190 GLY A N 1
ATOM 1551 C CA . GLY A 1 190 ? 6.871 -12.43 -0.352 1 92.31 190 GLY A CA 1
ATOM 1552 C C . GLY A 1 190 ? 5.57 -12.703 0.381 1 92.31 190 GLY A C 1
ATOM 1553 O O . GLY A 1 190 ? 5.324 -12.148 1.452 1 92.31 190 GLY A O 1
ATOM 1554 N N . TYR A 1 191 ? 4.73 -13.531 -0.178 1 95.44 191 TYR A N 1
ATOM 1555 C CA . TYR A 1 191 ? 3.484 -13.93 0.468 1 95.44 191 TYR A CA 1
ATOM 1556 C C . TYR A 1 191 ? 3.744 -14.969 1.557 1 95.44 191 TYR A C 1
ATOM 1558 O O . TYR A 1 191 ? 3.152 -14.906 2.637 1 95.44 191 TYR A O 1
ATOM 1566 N N . LEU A 1 192 ? 4.652 -15.875 1.268 1 95.31 192 LEU A N 1
ATOM 1567 C CA . LEU A 1 192 ? 4.961 -16.969 2.191 1 95.31 192 LEU A CA 1
ATOM 1568 C C . LEU A 1 192 ? 5.535 -16.422 3.496 1 95.31 192 LEU A C 1
ATOM 1570 O O . LEU A 1 192 ? 5.309 -17 4.566 1 95.31 192 LEU A O 1
ATOM 1574 N N . ALA A 1 193 ? 6.223 -15.344 3.418 1 92.19 193 ALA A N 1
ATOM 1575 C CA . ALA A 1 193 ? 6.887 -14.742 4.57 1 92.19 193 ALA A CA 1
ATOM 1576 C C . ALA A 1 193 ? 5.879 -14.383 5.66 1 92.19 193 ALA A C 1
ATOM 1578 O O . ALA A 1 193 ? 6.191 -14.453 6.852 1 92.19 193 ALA A O 1
ATOM 1579 N N . TYR A 1 194 ? 4.66 -14.055 5.262 1 92.94 194 TYR A N 1
ATOM 1580 C CA . TYR A 1 194 ? 3.629 -13.656 6.211 1 92.94 194 TYR A CA 1
ATOM 1581 C C . TYR A 1 194 ? 3.189 -14.844 7.066 1 92.94 194 TYR A C 1
ATOM 1583 O O . TYR A 1 194 ? 2.594 -14.656 8.133 1 92.94 194 TYR A O 1
ATOM 1591 N N . PHE A 1 195 ? 3.521 -16.062 6.605 1 94.5 195 PHE A N 1
ATOM 1592 C CA . PHE A 1 195 ? 3.068 -17.25 7.316 1 94.5 195 PHE A CA 1
ATOM 1593 C C . PHE A 1 195 ? 4.207 -17.875 8.117 1 94.5 195 PHE A C 1
ATOM 1595 O O . PHE A 1 195 ? 4.012 -18.859 8.812 1 94.5 195 PHE A O 1
ATOM 1602 N N . ILE A 1 196 ? 5.34 -17.344 7.938 1 91.12 196 ILE A N 1
ATOM 1603 C CA . ILE A 1 196 ? 6.484 -17.844 8.688 1 91.12 196 ILE A CA 1
ATOM 1604 C C . ILE A 1 196 ? 6.559 -17.141 10.047 1 91.12 196 ILE A C 1
ATOM 1606 O O . ILE A 1 196 ? 7.32 -16.188 10.219 1 91.12 196 ILE A O 1
ATOM 1610 N N . ASN A 1 197 ? 5.805 -17.562 10.953 1 89 197 ASN A N 1
ATOM 1611 C CA . ASN A 1 197 ? 5.734 -17.031 12.312 1 89 197 ASN A CA 1
ATOM 1612 C C . ASN A 1 197 ? 5.191 -18.062 13.289 1 89 197 ASN A C 1
ATOM 1614 O O . ASN A 1 197 ? 4.98 -19.219 12.922 1 89 197 ASN A O 1
ATOM 1618 N N . ASP A 1 198 ? 5 -17.672 14.508 1 89.69 198 ASP A N 1
ATOM 1619 C CA . ASP A 1 198 ? 4.613 -18.625 15.555 1 89.69 198 ASP A CA 1
ATOM 1620 C C . ASP A 1 198 ? 3.096 -18.625 15.742 1 89.69 198 ASP A C 1
ATOM 1622 O O . ASP A 1 198 ? 2.584 -19.312 16.641 1 89.69 198 ASP A O 1
ATOM 1626 N N . LYS A 1 199 ? 2.426 -18 14.945 1 91.69 199 LYS A N 1
ATOM 1627 C CA . LYS A 1 199 ? 0.97 -17.969 15.055 1 91.69 199 LYS A CA 1
ATOM 1628 C C . LYS A 1 199 ? 0.345 -19.172 14.359 1 91.69 199 LYS A C 1
ATOM 1630 O O . LYS A 1 199 ? 0.869 -19.656 13.352 1 91.69 199 LYS A O 1
ATOM 1635 N N . PRO A 1 200 ? -0.766 -19.578 14.984 1 94.75 200 PRO A N 1
ATOM 1636 C CA . PRO A 1 200 ? -1.5 -20.609 14.266 1 94.75 200 PRO A CA 1
ATOM 1637 C C . PRO A 1 200 ? -1.949 -20.172 12.875 1 94.75 200 PRO A C 1
ATOM 1639 O O . PRO A 1 200 ? -2.279 -19 12.672 1 94.75 200 PRO A O 1
ATOM 1642 N N . PHE A 1 201 ? -1.972 -21.141 12 1 94.44 201 PHE A N 1
ATOM 1643 C CA . PHE A 1 201 ? -2.287 -20.859 10.609 1 94.44 201 PHE A CA 1
ATOM 1644 C C . PHE A 1 201 ? -3.605 -20.094 10.492 1 94.44 201 PHE A C 1
ATOM 1646 O O . PHE A 1 201 ? -3.691 -19.094 9.773 1 94.44 201 PHE A O 1
ATOM 1653 N N . GLN A 1 202 ? -4.637 -20.562 11.195 1 95.12 202 GLN A N 1
ATOM 1654 C CA . GLN A 1 202 ? -5.965 -19.969 11.086 1 95.12 202 GLN A CA 1
ATOM 1655 C C . GLN A 1 202 ? -5.961 -18.516 11.523 1 95.12 202 GLN A C 1
ATOM 1657 O O . GLN A 1 202 ? -6.609 -17.672 10.906 1 95.12 202 GLN A O 1
ATOM 1662 N N . GLU A 1 203 ? -5.27 -18.281 12.539 1 95.81 203 GLU A N 1
ATOM 1663 C CA . GLU A 1 203 ? -5.195 -16.906 13.031 1 95.81 203 GLU A CA 1
ATOM 1664 C C . GLU A 1 203 ? -4.445 -16.016 12.055 1 95.81 203 GLU A C 1
ATOM 1666 O O . GLU A 1 203 ? -4.809 -14.844 11.875 1 95.81 203 GLU A O 1
ATOM 1671 N N . ASN A 1 204 ? -3.408 -16.547 11.469 1 95.62 204 ASN A N 1
ATOM 1672 C CA . ASN A 1 204 ? -2.67 -15.805 10.445 1 95.62 204 ASN A CA 1
ATOM 1673 C C . ASN A 1 204 ? -3.557 -15.461 9.258 1 95.62 204 ASN A C 1
ATOM 1675 O O . ASN A 1 204 ? -3.564 -14.312 8.797 1 95.62 204 ASN A O 1
ATOM 1679 N N . LEU A 1 205 ? -4.219 -16.438 8.852 1 97.06 205 LEU A N 1
ATOM 1680 C CA . LEU A 1 205 ? -5.098 -16.266 7.699 1 97.06 205 LEU A CA 1
ATOM 1681 C C . LEU A 1 205 ? -6.168 -15.219 7.988 1 97.06 205 LEU A C 1
ATOM 1683 O O . LEU A 1 205 ? -6.438 -14.352 7.156 1 97.06 205 LEU A O 1
ATOM 1687 N N . TYR A 1 206 ? -6.758 -15.266 9.164 1 97.62 206 TYR A N 1
ATOM 1688 C CA . TYR A 1 206 ? -7.781 -14.32 9.586 1 97.62 206 TYR A CA 1
ATOM 1689 C C . TYR A 1 206 ? -7.234 -12.898 9.602 1 97.62 206 TYR A C 1
ATOM 1691 O O . TYR A 1 206 ? -7.828 -11.984 9.016 1 97.62 206 TYR A O 1
ATOM 1699 N N . GLN A 1 207 ? -6.109 -12.734 10.148 1 96.06 207 GLN A N 1
ATOM 1700 C CA . GLN A 1 207 ? -5.523 -11.414 10.312 1 96.06 207 GLN A CA 1
ATOM 1701 C C . GLN A 1 207 ? -5.113 -10.82 8.969 1 96.06 207 GLN A C 1
ATOM 1703 O O . GLN A 1 207 ? -5.184 -9.609 8.766 1 96.06 207 GLN A O 1
ATOM 1708 N N . LEU A 1 208 ? -4.727 -11.656 8.07 1 97.19 208 LEU A N 1
ATOM 1709 C CA . LEU A 1 208 ? -4.195 -11.195 6.797 1 97.19 208 LEU A CA 1
ATOM 1710 C C . LEU A 1 208 ? -5.324 -10.797 5.852 1 97.19 208 LEU A C 1
ATOM 1712 O O . LEU A 1 208 ? -5.203 -9.82 5.109 1 97.19 208 LEU A O 1
ATOM 1716 N N . PHE A 1 209 ? -6.488 -11.5 5.941 1 97.94 209 PHE A N 1
ATOM 1717 C CA . PHE A 1 209 ? -7.484 -11.32 4.891 1 97.94 209 PHE A CA 1
ATOM 1718 C C . PHE A 1 209 ? -8.781 -10.758 5.465 1 97.94 209 PHE A C 1
ATOM 1720 O O . PHE A 1 209 ? -9.594 -10.188 4.734 1 97.94 209 PHE A O 1
ATOM 1727 N N . PHE A 1 210 ? -9.023 -10.906 6.734 1 97.19 210 PHE A N 1
ATOM 1728 C CA . PHE A 1 210 ? -10.391 -10.688 7.199 1 97.19 210 PHE A CA 1
ATOM 1729 C C . PHE A 1 210 ? -10.422 -9.664 8.336 1 97.19 210 PHE A C 1
ATOM 1731 O O . PHE A 1 210 ? -11.281 -9.727 9.211 1 97.19 210 PHE A O 1
ATOM 1738 N N . THR A 1 211 ? -9.469 -8.891 8.383 1 93.81 211 THR A N 1
ATOM 1739 C CA . THR A 1 211 ? -9.445 -7.68 9.195 1 93.81 211 THR A CA 1
ATOM 1740 C C . THR A 1 211 ? -9.164 -6.453 8.328 1 93.81 211 THR A C 1
ATOM 1742 O O . THR A 1 211 ? -8.539 -6.562 7.27 1 93.81 211 THR A O 1
ATOM 1745 N N . GLU A 1 212 ? -9.656 -5.367 8.773 1 87.31 212 GLU A N 1
ATOM 1746 C CA . GLU A 1 212 ? -9.539 -4.137 7.996 1 87.31 212 GLU A CA 1
ATOM 1747 C C . GLU A 1 212 ? -8.07 -3.75 7.805 1 87.31 212 GLU A C 1
ATOM 1749 O O . GLU A 1 212 ? -7.715 -3.152 6.785 1 87.31 212 GLU A O 1
ATOM 1754 N N . GLU A 1 213 ? -7.215 -4.137 8.672 1 86.25 213 GLU A N 1
ATOM 1755 C CA . GLU A 1 213 ? -5.805 -3.764 8.617 1 86.25 213 GLU A CA 1
ATOM 1756 C C . GLU A 1 213 ? -4.965 -4.871 7.988 1 86.25 213 GLU A C 1
ATOM 1758 O O . GLU A 1 213 ? -3.74 -4.75 7.891 1 86.25 213 GLU A O 1
ATOM 1763 N N . GLY A 1 214 ? -5.598 -5.883 7.598 1 92.5 214 GLY A N 1
ATOM 1764 C CA . GLY A 1 214 ? -4.863 -7.012 7.055 1 92.5 214 GLY A CA 1
ATOM 1765 C C . GLY A 1 214 ? -4.059 -6.66 5.816 1 92.5 214 GLY A C 1
ATOM 1766 O O . GLY A 1 214 ? -4.551 -5.961 4.93 1 92.5 214 GLY A O 1
ATOM 1767 N N . ALA A 1 215 ? -2.857 -7.148 5.742 1 92.38 215 ALA A N 1
ATOM 1768 C CA . ALA A 1 215 ? -1.947 -6.836 4.645 1 92.38 215 ALA A CA 1
ATOM 1769 C C . ALA A 1 215 ? -2.508 -7.32 3.311 1 92.38 215 ALA A C 1
ATOM 1771 O O . ALA A 1 215 ? -2.434 -6.609 2.305 1 92.38 215 ALA A O 1
ATOM 1772 N N . PHE A 1 216 ? -3.047 -8.531 3.33 1 97.06 216 PHE A N 1
ATOM 1773 C CA . PHE A 1 216 ? -3.564 -9.078 2.084 1 97.06 216 PHE A CA 1
ATOM 1774 C C . PHE A 1 216 ? -4.965 -8.547 1.796 1 97.06 216 PHE A C 1
ATOM 1776 O O . PHE A 1 216 ? -5.41 -8.547 0.646 1 97.06 216 PHE A O 1
ATOM 1783 N N . TYR A 1 217 ? -5.648 -8.078 2.828 1 95.69 217 TYR A N 1
ATOM 1784 C CA . TYR A 1 217 ? -6.977 -7.496 2.641 1 95.69 217 TYR A CA 1
ATOM 1785 C C . TYR A 1 217 ? -6.898 -6.199 1.849 1 95.69 217 TYR A C 1
ATOM 1787 O O . TYR A 1 217 ? -7.742 -5.934 0.99 1 95.69 217 TYR A O 1
ATOM 1795 N N . ARG A 1 218 ? -5.906 -5.473 2.041 1 90.44 218 ARG A N 1
ATOM 1796 C CA . ARG A 1 218 ? -5.789 -4.152 1.429 1 90.44 218 ARG A CA 1
ATOM 1797 C C . ARG A 1 218 ? -5.031 -4.227 0.107 1 90.44 218 ARG A C 1
ATOM 1799 O O . ARG A 1 218 ? -5.09 -3.299 -0.702 1 90.44 218 ARG A O 1
ATOM 1806 N N . ARG A 1 219 ? -4.434 -5.277 -0.177 1 91.88 219 ARG A N 1
ATOM 1807 C CA . ARG A 1 219 ? -3.449 -5.383 -1.251 1 91.88 219 ARG A CA 1
ATOM 1808 C C . ARG A 1 219 ? -4.117 -5.266 -2.617 1 91.88 219 ARG A C 1
ATOM 1810 O O . ARG A 1 219 ? -3.686 -4.473 -3.459 1 91.88 219 ARG A O 1
ATOM 1817 N N . PRO A 1 220 ? -5.203 -6.039 -2.877 1 93.06 220 PRO A N 1
ATOM 1818 C CA . PRO A 1 220 ? -5.73 -6.043 -4.246 1 93.06 220 PRO A CA 1
ATOM 1819 C C . PRO A 1 220 ? -6.207 -4.664 -4.699 1 93.06 220 PRO A C 1
ATOM 1821 O O . PRO A 1 220 ? -5.871 -4.223 -5.797 1 93.06 220 PRO A O 1
ATOM 1824 N N . ALA A 1 221 ? -6.934 -3.963 -3.852 1 89.38 221 ALA A N 1
ATOM 1825 C CA . ALA A 1 221 ? -7.434 -2.641 -4.215 1 89.38 221 ALA A CA 1
ATOM 1826 C C . ALA A 1 221 ? -6.285 -1.671 -4.477 1 89.38 221 ALA A C 1
ATOM 1828 O O . ALA A 1 221 ? -6.297 -0.938 -5.465 1 89.38 221 ALA A O 1
ATOM 1829 N N . LYS A 1 222 ? -5.316 -1.723 -3.611 1 87.56 222 LYS A N 1
ATOM 1830 C CA . LYS A 1 222 ? -4.16 -0.841 -3.764 1 87.56 222 LYS A CA 1
ATOM 1831 C C . LYS A 1 222 ? -3.369 -1.184 -5.02 1 87.56 222 LYS A C 1
ATOM 1833 O O . LYS A 1 222 ? -2.963 -0.292 -5.77 1 87.56 222 LYS A O 1
ATOM 1838 N N . PHE A 1 223 ? -3.123 -2.412 -5.238 1 91.56 223 PHE A N 1
ATOM 1839 C CA . PHE A 1 223 ? -2.354 -2.877 -6.387 1 91.56 223 PHE A CA 1
ATOM 1840 C C . PHE A 1 223 ? -3.01 -2.439 -7.688 1 91.56 223 PHE A C 1
ATOM 1842 O O . PHE A 1 223 ? -2.34 -1.911 -8.578 1 91.56 223 PHE A O 1
ATOM 1849 N N . LEU A 1 224 ? -4.262 -2.67 -7.836 1 92.12 224 LEU A N 1
ATOM 1850 C CA . LEU A 1 224 ? -4.965 -2.359 -9.078 1 92.12 224 LEU A CA 1
ATOM 1851 C C . LEU A 1 224 ? -5 -0.853 -9.32 1 92.12 224 LEU A C 1
ATOM 1853 O O . LEU A 1 224 ? -4.902 -0.4 -10.461 1 92.12 224 LEU A O 1
ATOM 1857 N N . LYS A 1 225 ? -5.078 -0.095 -8.289 1 85.44 225 LYS A N 1
ATOM 1858 C CA . LYS A 1 225 ? -5.086 1.358 -8.43 1 85.44 225 LYS A CA 1
ATOM 1859 C C . LYS A 1 225 ? -3.736 1.871 -8.922 1 85.44 225 LYS A C 1
ATOM 1861 O O . LYS A 1 225 ? -3.672 2.861 -9.656 1 85.44 225 LYS A O 1
ATOM 1866 N N . VAL A 1 226 ? -2.719 1.176 -8.539 1 80.81 226 VAL A N 1
ATOM 1867 C CA . VAL A 1 226 ? -1.364 1.568 -8.906 1 80.81 226 VAL A CA 1
ATOM 1868 C C . VAL A 1 226 ? -1.117 1.236 -10.383 1 80.81 226 VAL A C 1
ATOM 1870 O O . VAL A 1 226 ? -0.453 1.995 -11.094 1 80.81 226 VAL A O 1
ATOM 1873 N N . HIS A 1 227 ? -1.667 0.163 -10.812 1 85 227 HIS A N 1
ATOM 1874 C CA . HIS A 1 227 ? -1.217 -0.378 -12.086 1 85 227 HIS A CA 1
ATOM 1875 C C . HIS A 1 227 ? -2.25 -0.135 -13.18 1 85 227 HIS A C 1
ATOM 1877 O O . HIS A 1 227 ? -1.947 -0.277 -14.367 1 85 227 HIS A O 1
ATOM 1883 N N . LEU A 1 228 ? -3.502 0.212 -12.703 1 87.12 228 LEU A N 1
ATOM 1884 C CA . LEU A 1 228 ? -4.551 0.398 -13.703 1 87.12 228 LEU A CA 1
ATOM 1885 C C . LEU A 1 228 ? -5.23 1.753 -13.531 1 87.12 228 LEU A C 1
ATOM 1887 O O . LEU A 1 228 ? -5.508 2.176 -12.406 1 87.12 228 LEU A O 1
ATOM 1891 N N . SER A 1 229 ? -5.48 2.406 -14.648 1 78.81 229 SER A N 1
ATOM 1892 C CA . SER A 1 229 ? -6.188 3.684 -14.609 1 78.81 229 SER A CA 1
ATOM 1893 C C . SER A 1 229 ? -7.668 3.486 -14.305 1 78.81 229 SER A C 1
ATOM 1895 O O . SER A 1 229 ? -8.297 4.344 -13.68 1 78.81 229 SER A O 1
ATOM 1897 N N . GLU A 1 230 ? -8.195 2.393 -14.773 1 79.75 230 GLU A N 1
ATOM 1898 C CA . GLU A 1 230 ? -9.594 2.041 -14.523 1 79.75 230 GLU A CA 1
ATOM 1899 C C . GLU A 1 230 ? -9.703 0.681 -13.836 1 79.75 230 GLU A C 1
ATOM 1901 O O . GLU A 1 230 ? -10.094 -0.305 -14.461 1 79.75 230 GLU A O 1
ATOM 1906 N N . PRO A 1 231 ? -9.484 0.691 -12.555 1 88 231 PRO A N 1
ATOM 1907 C CA . PRO A 1 231 ? -9.445 -0.573 -11.812 1 88 231 PRO A CA 1
ATOM 1908 C C . PRO A 1 231 ? -10.82 -1.205 -11.648 1 88 231 PRO A C 1
ATOM 1910 O O . PRO A 1 231 ? -10.93 -2.391 -11.328 1 88 231 PRO A O 1
ATOM 1913 N N . GLU A 1 232 ? -11.93 -0.504 -11.906 1 86.19 232 GLU A N 1
ATOM 1914 C CA . GLU A 1 232 ? -13.289 -0.978 -11.664 1 86.19 232 GLU A CA 1
ATOM 1915 C C . GLU A 1 232 ? -13.586 -2.242 -12.469 1 86.19 232 GLU A C 1
ATOM 1917 O O . GLU A 1 232 ? -14.125 -3.211 -11.93 1 86.19 232 GLU A O 1
ATOM 1922 N N . LEU A 1 233 ? -13.234 -2.193 -13.719 1 88.44 233 LEU A N 1
ATOM 1923 C CA . LEU A 1 233 ? -13.516 -3.33 -14.586 1 88.44 233 LEU A CA 1
ATOM 1924 C C . LEU A 1 233 ? -12.656 -4.531 -14.211 1 88.44 233 LEU A C 1
ATOM 1926 O O . LEU A 1 233 ? -13.109 -5.676 -14.305 1 88.44 233 LEU A O 1
ATOM 1930 N N . ALA A 1 234 ? -11.461 -4.246 -13.766 1 93.44 234 ALA A N 1
ATOM 1931 C CA . ALA A 1 234 ? -10.586 -5.324 -13.305 1 93.44 234 ALA A CA 1
ATOM 1932 C C . ALA A 1 234 ? -11.156 -6 -12.062 1 93.44 234 ALA A C 1
ATOM 1934 O O . ALA A 1 234 ? -11.133 -7.227 -11.953 1 93.44 234 ALA A O 1
ATOM 1935 N N . HIS A 1 235 ? -11.68 -5.168 -11.164 1 92.69 235 HIS A N 1
ATOM 1936 C CA . HIS A 1 235 ? -12.32 -5.727 -9.984 1 92.69 235 HIS A CA 1
ATOM 1937 C C . HIS A 1 235 ? -13.477 -6.648 -10.359 1 92.69 235 HIS A C 1
ATOM 1939 O O . HIS A 1 235 ? -13.602 -7.746 -9.812 1 92.69 235 HIS A O 1
ATOM 1945 N N . SER A 1 236 ? -14.273 -6.219 -11.258 1 91.12 236 SER A N 1
ATOM 1946 C CA . SER A 1 236 ? -15.438 -6.992 -11.672 1 91.12 236 SER A CA 1
ATOM 1947 C C . SER A 1 236 ? -15.016 -8.305 -12.336 1 91.12 236 SER A C 1
ATOM 1949 O O . SER A 1 236 ? -15.602 -9.352 -12.078 1 91.12 236 SER A O 1
ATOM 1951 N N . ALA A 1 237 ? -14.055 -8.203 -13.188 1 94.31 237 ALA A N 1
ATOM 1952 C CA . ALA A 1 237 ? -13.562 -9.398 -13.875 1 94.31 237 ALA A CA 1
ATOM 1953 C C . ALA A 1 237 ? -12.992 -10.406 -12.883 1 94.31 237 ALA A C 1
ATOM 1955 O O . ALA A 1 237 ? -13.266 -11.609 -12.984 1 94.31 237 ALA A O 1
ATOM 1956 N N . LEU A 1 238 ? -12.234 -9.922 -11.945 1 95.81 238 LEU A N 1
ATOM 1957 C CA . LEU A 1 238 ? -11.602 -10.805 -10.977 1 95.81 238 LEU A CA 1
ATOM 1958 C C . LEU A 1 238 ? -12.633 -11.398 -10.023 1 95.81 238 LEU A C 1
ATOM 1960 O O . LEU A 1 238 ? -12.484 -12.531 -9.57 1 95.81 238 LEU A O 1
ATOM 1964 N N . LEU A 1 239 ? -13.656 -10.633 -9.734 1 93.5 239 LEU A N 1
ATOM 1965 C CA . LEU A 1 239 ? -14.758 -11.164 -8.945 1 93.5 239 LEU A CA 1
ATOM 1966 C C . LEU A 1 239 ? -15.469 -12.281 -9.688 1 93.5 239 LEU A C 1
ATOM 1968 O O . LEU A 1 239 ? -15.898 -13.266 -9.078 1 93.5 239 LEU A O 1
ATOM 1972 N N . CYS A 1 240 ? -15.586 -12.086 -10.938 1 93.06 240 CYS A N 1
ATOM 1973 C CA . CYS A 1 240 ? -16.203 -13.102 -11.773 1 93.06 240 CYS A CA 1
ATOM 1974 C C . CYS A 1 240 ? -15.375 -14.383 -11.781 1 93.06 240 CYS A C 1
ATOM 1976 O O . CYS A 1 240 ? -15.922 -15.484 -11.68 1 93.06 240 CYS A O 1
ATOM 1978 N N . LEU A 1 241 ? -14.125 -14.258 -11.867 1 95.38 241 LEU A N 1
ATOM 1979 C CA . LEU A 1 241 ? -13.234 -15.414 -11.93 1 95.38 241 LEU A CA 1
ATOM 1980 C C . LEU A 1 241 ? -13.156 -16.109 -10.578 1 95.38 241 LEU A C 1
ATOM 1982 O O . LEU A 1 241 ? -13.398 -17.312 -10.484 1 95.38 241 LEU A O 1
ATOM 1986 N N . GLY A 1 242 ? -12.891 -15.258 -9.492 1 92.5 242 GLY A N 1
ATOM 1987 C CA . GLY A 1 242 ? -12.688 -15.867 -8.188 1 92.5 242 GLY A CA 1
ATOM 1988 C C . GLY A 1 242 ? -11.727 -17.031 -8.219 1 92.5 242 GLY A C 1
ATOM 1989 O O . GLY A 1 242 ? -10.602 -16.906 -8.711 1 92.5 242 GLY A O 1
ATOM 1990 N N . ALA A 1 243 ? -12.266 -18.219 -7.766 1 88.88 243 ALA A N 1
ATOM 1991 C CA . ALA A 1 243 ? -11.453 -19.422 -7.766 1 88.88 243 ALA A CA 1
ATOM 1992 C C . ALA A 1 243 ? -11.805 -20.328 -8.953 1 88.88 243 ALA A C 1
ATOM 1994 O O . ALA A 1 243 ? -11.289 -21.438 -9.07 1 88.88 243 ALA A O 1
ATOM 1995 N N . GLN A 1 244 ? -12.594 -19.828 -9.867 1 90.88 244 GLN A N 1
ATOM 1996 C CA . GLN A 1 244 ? -13.078 -20.656 -10.961 1 90.88 244 GLN A CA 1
ATOM 1997 C C . GLN A 1 244 ? -12.469 -20.234 -12.297 1 90.88 244 GLN A C 1
ATOM 1999 O O . GLN A 1 244 ? -12.07 -19.078 -12.461 1 90.88 244 GLN A O 1
ATOM 2004 N N . ARG A 1 245 ? -12.43 -21.219 -13.133 1 93.19 245 ARG A N 1
ATOM 2005 C CA . ARG A 1 245 ? -12.086 -20.922 -14.516 1 93.19 245 ARG A CA 1
ATOM 2006 C C . ARG A 1 245 ? -13.32 -20.531 -15.312 1 93.19 245 ARG A C 1
ATOM 2008 O O . ARG A 1 245 ? -14.406 -21.094 -15.117 1 93.19 245 ARG A O 1
ATOM 2015 N N . ARG A 1 246 ? -13.109 -19.516 -16.156 1 95.31 246 ARG A N 1
ATOM 2016 C CA . ARG A 1 246 ? -14.266 -19.031 -16.906 1 95.31 246 ARG A CA 1
ATOM 2017 C C . ARG A 1 246 ? -13.898 -18.734 -18.344 1 95.31 246 ARG A C 1
ATOM 2019 O O . ARG A 1 246 ? -12.742 -18.438 -18.656 1 95.31 246 ARG A O 1
ATOM 2026 N N . LYS A 1 247 ? -14.93 -18.891 -19.172 1 94.19 247 LYS A N 1
ATOM 2027 C CA . LYS A 1 247 ? -14.789 -18.469 -20.562 1 94.19 247 LYS A CA 1
ATOM 2028 C C . LYS A 1 247 ? -14.922 -16.953 -20.688 1 94.19 247 LYS A C 1
ATOM 2030 O O . LYS A 1 247 ? -15.461 -16.297 -19.812 1 94.19 247 LYS A O 1
ATOM 2035 N N . LEU A 1 248 ? -14.453 -16.469 -21.812 1 94.88 248 LEU A N 1
ATOM 2036 C CA . LEU A 1 248 ? -14.469 -15.039 -22.062 1 94.88 248 LEU A CA 1
ATOM 2037 C C . LEU A 1 248 ? -15.898 -14.5 -22.047 1 94.88 248 LEU A C 1
ATOM 2039 O O . LEU A 1 248 ? -16.141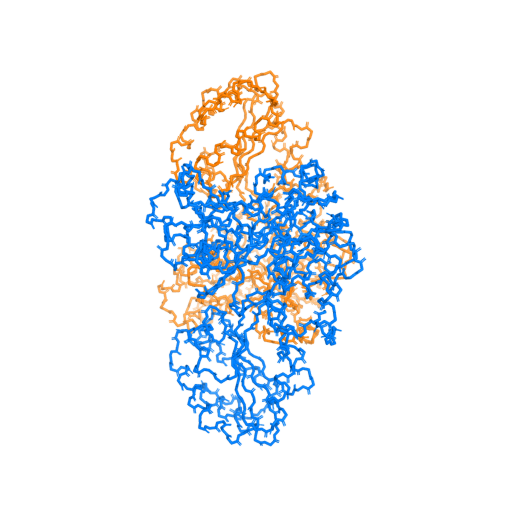 -13.398 -21.531 1 94.88 248 LEU A O 1
ATOM 2043 N N . HIS A 1 249 ? -16.812 -15.297 -22.547 1 94.06 249 HIS A N 1
ATOM 2044 C CA . HIS A 1 249 ? -18.188 -14.812 -22.656 1 94.06 249 HIS A CA 1
ATOM 2045 C C . HIS A 1 249 ? -18.812 -14.648 -21.281 1 94.06 249 HIS A C 1
ATOM 2047 O O . HIS A 1 249 ? -19.641 -13.75 -21.078 1 94.06 249 HIS A O 1
ATOM 2053 N N . GLU A 1 250 ? -18.484 -15.477 -20.344 1 93.81 250 GLU A N 1
ATOM 2054 C CA . GLU A 1 250 ? -18.984 -15.352 -18.969 1 93.81 250 GLU A CA 1
ATOM 2055 C C . GLU A 1 250 ? -18.484 -14.07 -18.312 1 93.81 250 GLU A C 1
ATOM 2057 O O . GLU A 1 250 ? -19.203 -13.43 -17.562 1 93.81 250 GLU A O 1
ATOM 2062 N N . ILE A 1 251 ? -17.281 -13.703 -18.594 1 93.38 251 ILE A N 1
ATOM 2063 C CA . ILE A 1 251 ? -16.688 -12.477 -18.062 1 93.38 251 ILE A CA 1
ATOM 2064 C C . ILE A 1 251 ? -17.391 -11.266 -18.688 1 93.38 251 ILE A C 1
ATOM 2066 O O . ILE A 1 251 ? -17.703 -10.297 -17.984 1 93.38 251 ILE A O 1
ATOM 2070 N N . CYS A 1 252 ? -17.672 -11.359 -19.969 1 94.06 252 CYS A N 1
ATOM 2071 C CA . CYS A 1 252 ? -18.375 -10.289 -20.672 1 94.06 252 CYS A CA 1
ATOM 2072 C C . CYS A 1 252 ? -19.75 -10.047 -20.047 1 94.06 252 CYS A C 1
ATOM 2074 O O . CYS A 1 252 ? -20.141 -8.898 -19.828 1 94.06 252 CYS A O 1
ATOM 2076 N N . GLU A 1 253 ? -20.375 -11.117 -19.75 1 88.12 253 GLU A N 1
ATOM 2077 C CA . GLU A 1 253 ? -21.719 -11.016 -19.188 1 88.12 253 GLU A CA 1
ATOM 2078 C C . GLU A 1 253 ? -21.703 -10.328 -17.828 1 88.12 253 GLU A C 1
ATOM 2080 O O . GLU A 1 253 ? -22.562 -9.5 -17.531 1 88.12 253 GLU A O 1
ATOM 2085 N N . ARG A 1 254 ? -20.734 -10.656 -17.125 1 83.75 254 ARG A N 1
ATOM 2086 C CA . ARG A 1 254 ? -20.641 -10.125 -15.766 1 83.75 254 ARG A CA 1
ATOM 2087 C C . ARG A 1 254 ? -20.156 -8.68 -15.773 1 83.75 254 ARG A C 1
ATOM 2089 O O . ARG A 1 254 ? -20.578 -7.863 -14.953 1 83.75 254 ARG A O 1
ATOM 2096 N N . THR A 1 255 ? -19.312 -8.289 -16.609 1 86.62 255 THR A N 1
ATOM 2097 C CA . THR A 1 255 ? -18.688 -6.973 -16.625 1 86.62 255 THR A CA 1
ATOM 2098 C C . THR A 1 255 ? -19.391 -6.043 -17.609 1 86.62 255 THR A C 1
ATOM 2100 O O . THR A 1 255 ? -19.156 -4.832 -17.609 1 86.62 255 THR A O 1
ATOM 2103 N N . GLU A 1 256 ? -20.141 -6.586 -18.484 1 86.56 256 GLU A N 1
ATOM 2104 C CA . GLU A 1 256 ? -20.844 -5.848 -19.531 1 86.56 256 GLU A CA 1
ATOM 2105 C C . GLU A 1 256 ? -19.875 -5.285 -20.562 1 86.56 256 GLU A C 1
ATOM 2107 O O . GLU A 1 256 ? -20.109 -4.219 -21.141 1 86.56 256 GLU A O 1
ATOM 2112 N N . LEU A 1 257 ? -18.781 -5.961 -20.656 1 90.31 257 LEU A N 1
ATOM 2113 C CA . LEU A 1 257 ? -17.797 -5.574 -21.656 1 90.31 257 LEU A CA 1
ATOM 2114 C C . LEU A 1 257 ? -18.031 -6.312 -22.969 1 90.31 257 LEU A C 1
ATOM 2116 O O . LEU A 1 257 ? -18.594 -7.41 -22.984 1 90.31 257 LEU A O 1
ATOM 2120 N N . THR A 1 258 ? -17.641 -5.641 -24.047 1 93.88 258 THR A N 1
ATOM 2121 C CA . THR A 1 258 ? -17.578 -6.34 -25.312 1 93.88 258 THR A CA 1
ATOM 2122 C C . THR A 1 258 ? -16.469 -7.383 -25.312 1 93.88 258 THR A C 1
ATOM 2124 O O . THR A 1 258 ? -15.531 -7.301 -24.516 1 93.88 258 THR A O 1
ATOM 2127 N N . PRO A 1 259 ? -16.625 -8.398 -26.125 1 93.56 259 PRO A N 1
ATOM 2128 C CA . PRO A 1 259 ? -15.57 -9.422 -26.188 1 93.56 259 PRO A CA 1
ATOM 2129 C C . PRO A 1 259 ? -14.188 -8.836 -26.438 1 93.56 259 PRO A C 1
ATOM 2131 O O . PRO A 1 259 ? -13.203 -9.266 -25.844 1 93.56 259 PRO A O 1
ATOM 2134 N N . SER A 1 260 ? -14.125 -7.887 -27.281 1 94.75 260 SER A N 1
ATOM 2135 C CA . SER A 1 260 ? -12.844 -7.266 -27.594 1 94.75 260 SER A CA 1
ATOM 2136 C C . SER A 1 260 ? -12.266 -6.559 -26.375 1 94.75 260 SER A C 1
ATOM 2138 O O . SER A 1 260 ? -11.078 -6.703 -26.078 1 94.75 260 SER A O 1
ATOM 2140 N N . ALA A 1 261 ? -13.109 -5.84 -25.703 1 94.06 261 ALA A N 1
ATOM 2141 C CA . ALA A 1 261 ? -12.672 -5.121 -24.516 1 94.06 261 ALA A CA 1
ATOM 2142 C C . ALA A 1 261 ? -12.305 -6.09 -23.391 1 94.06 261 ALA A C 1
ATOM 2144 O O . ALA A 1 261 ? -11.328 -5.863 -22.672 1 94.06 261 ALA A O 1
ATOM 2145 N N . ALA A 1 262 ? -13.055 -7.094 -23.281 1 94.56 262 ALA A N 1
ATOM 2146 C CA . ALA A 1 262 ? -12.773 -8.109 -22.281 1 94.56 262 ALA A CA 1
ATOM 2147 C C . ALA A 1 262 ? -11.453 -8.812 -22.562 1 94.56 262 ALA A C 1
ATOM 2149 O O . ALA A 1 262 ? -10.672 -9.086 -21.656 1 94.56 262 ALA A O 1
ATOM 2150 N N . GLY A 1 263 ? -11.281 -9.141 -23.828 1 94.81 263 GLY A N 1
ATOM 2151 C CA . GLY A 1 263 ? -10.023 -9.75 -24.219 1 94.81 263 GLY A CA 1
ATOM 2152 C C . GLY A 1 263 ? -8.82 -8.875 -23.906 1 94.81 263 GLY A C 1
ATOM 2153 O O . GLY A 1 263 ? -7.809 -9.367 -23.391 1 94.81 263 GLY A O 1
ATOM 2154 N N . SER A 1 264 ? -8.961 -7.629 -24.172 1 94.62 264 SER A N 1
ATOM 2155 C CA . SER A 1 264 ? -7.895 -6.68 -23.891 1 94.62 264 SER A CA 1
ATOM 2156 C C . SER A 1 264 ? -7.637 -6.578 -22.391 1 94.62 264 SER A C 1
ATOM 2158 O O . SER A 1 264 ? -6.484 -6.492 -21.953 1 94.62 264 SER A O 1
ATOM 2160 N N . LEU A 1 265 ? -8.672 -6.539 -21.625 1 94.5 265 LEU A N 1
ATOM 2161 C CA . LEU A 1 265 ? -8.547 -6.5 -20.172 1 94.5 265 LEU A CA 1
ATOM 2162 C C . LEU A 1 265 ? -7.824 -7.746 -19.656 1 94.5 265 LEU A C 1
ATOM 2164 O O . LEU A 1 265 ? -6.938 -7.645 -18.797 1 94.5 265 LEU A O 1
ATOM 2168 N N . MET A 1 266 ? -8.195 -8.906 -20.156 1 95.38 266 MET A N 1
ATOM 2169 C CA . MET A 1 266 ? -7.555 -10.148 -19.734 1 95.38 266 MET A CA 1
ATOM 2170 C C . MET A 1 266 ? -6.066 -10.141 -20.078 1 95.38 266 MET A C 1
ATOM 2172 O O . MET A 1 266 ? -5.246 -10.609 -19.281 1 95.38 266 MET A O 1
ATOM 2176 N N . ASN A 1 267 ? -5.785 -9.609 -21.188 1 93.38 267 ASN A N 1
ATOM 2177 C CA . ASN A 1 267 ? -4.383 -9.5 -21.578 1 93.38 267 ASN A CA 1
ATOM 2178 C C . ASN A 1 267 ? -3.611 -8.594 -20.625 1 93.38 267 ASN A C 1
ATOM 2180 O O . ASN A 1 267 ? -2.48 -8.906 -20.234 1 93.38 267 ASN A O 1
ATOM 2184 N N . THR A 1 268 ? -4.23 -7.496 -20.281 1 93.5 268 THR A N 1
ATOM 2185 C CA . THR A 1 268 ? -3.619 -6.574 -19.328 1 93.5 268 THR A CA 1
ATOM 2186 C C . THR A 1 268 ? -3.395 -7.258 -17.984 1 93.5 268 THR A C 1
ATOM 2188 O O . THR A 1 268 ? -2.32 -7.129 -17.391 1 93.5 268 THR A O 1
ATOM 2191 N N . LEU A 1 269 ? -4.387 -7.934 -17.5 1 94.56 269 LEU A N 1
ATOM 2192 C CA . LEU A 1 269 ? -4.285 -8.625 -16.219 1 94.56 269 LEU A CA 1
ATOM 2193 C C . LEU A 1 269 ? -3.254 -9.742 -16.281 1 94.56 269 LEU A C 1
ATOM 2195 O O . LEU A 1 269 ? -2.59 -10.047 -15.281 1 94.56 269 LEU A O 1
ATOM 2199 N N . ASP A 1 270 ? -3.139 -10.344 -17.422 1 93.25 270 ASP A N 1
ATOM 2200 C CA . ASP A 1 270 ? -2.121 -11.367 -17.641 1 93.25 270 ASP A CA 1
ATOM 2201 C C . ASP A 1 270 ? -0.717 -10.773 -17.531 1 93.25 270 ASP A C 1
ATOM 2203 O O . ASP A 1 270 ? 0.153 -11.352 -16.875 1 93.25 270 ASP A O 1
ATOM 2207 N N . LEU A 1 271 ? -0.52 -9.672 -18.094 1 87.44 271 LEU A N 1
ATOM 2208 C CA . LEU A 1 271 ? 0.771 -9 -18.047 1 87.44 271 LEU A CA 1
ATOM 2209 C C . LEU A 1 271 ? 1.121 -8.602 -16.625 1 87.44 271 LEU A C 1
ATOM 2211 O O . LEU A 1 271 ? 2.299 -8.539 -16.25 1 87.44 271 LEU A O 1
ATOM 2215 N N . LEU A 1 272 ? 0.084 -8.344 -15.836 1 89.75 272 LEU A N 1
ATOM 2216 C CA . LEU A 1 272 ? 0.304 -7.969 -14.445 1 89.75 272 LEU A CA 1
ATOM 2217 C C . LEU A 1 272 ? 0.489 -9.203 -13.57 1 89.75 272 LEU A C 1
ATOM 2219 O O . LEU A 1 272 ? 0.718 -9.094 -12.359 1 89.75 272 LEU A O 1
ATOM 2223 N N . GLY A 1 273 ? 0.349 -10.398 -14.156 1 90.44 273 GLY A N 1
ATOM 2224 C CA . GLY A 1 273 ? 0.511 -11.641 -13.422 1 90.44 273 GLY A CA 1
ATOM 2225 C C . GLY A 1 273 ? -0.701 -12 -12.586 1 90.44 273 GLY A C 1
ATOM 2226 O O . GLY A 1 273 ? -0.593 -12.773 -11.625 1 90.44 273 GLY A O 1
ATOM 2227 N N . LEU A 1 274 ? -1.883 -11.438 -12.961 1 95.25 274 LEU A N 1
ATOM 2228 C CA . LEU A 1 274 ? -3.072 -11.648 -12.141 1 95.25 274 LEU A CA 1
ATOM 2229 C C . LEU A 1 274 ? -3.967 -12.727 -12.75 1 95.25 274 LEU A C 1
ATOM 2231 O O . LEU A 1 274 ? -4.734 -13.375 -12.039 1 95.25 274 LEU A O 1
ATOM 2235 N N . VAL A 1 275 ? -3.904 -12.844 -14.078 1 96 275 VAL A N 1
ATOM 2236 C CA . VAL A 1 275 ? -4.781 -13.789 -14.766 1 96 275 VAL A CA 1
ATOM 2237 C C . VAL A 1 275 ? -3.973 -14.609 -15.766 1 96 275 VAL A C 1
ATOM 2239 O O . VAL A 1 275 ? -3.057 -14.094 -16.406 1 96 275 VAL A O 1
ATOM 2242 N N . ASP A 1 276 ? -4.309 -15.891 -15.844 1 94 276 ASP A N 1
ATOM 2243 C CA . ASP A 1 276 ? -3.711 -16.781 -16.828 1 94 276 ASP A CA 1
ATOM 2244 C C . ASP A 1 276 ? -4.73 -17.188 -17.891 1 94 276 ASP A C 1
ATOM 2246 O O . ASP A 1 276 ? -5.914 -17.344 -17.594 1 94 276 ASP A O 1
ATOM 2250 N N . LYS A 1 277 ? -4.148 -17.344 -19.031 1 93.06 277 LYS A N 1
ATOM 2251 C CA . LYS A 1 277 ? -4.891 -17.984 -20.125 1 93.06 277 LYS A CA 1
ATOM 2252 C C . LYS A 1 277 ? -4.586 -19.484 -20.188 1 93.06 277 LYS A C 1
ATOM 2254 O O . LYS A 1 277 ? -3.426 -19.875 -20.297 1 93.06 277 LYS A O 1
ATOM 2259 N N . ILE A 1 278 ? -5.629 -20.266 -20.078 1 92.88 278 ILE A N 1
ATOM 2260 C CA . ILE A 1 278 ? -5.465 -21.719 -20.125 1 92.88 278 ILE A CA 1
ATOM 2261 C C . ILE A 1 278 ? -6 -22.25 -21.453 1 92.88 278 ILE A C 1
ATOM 2263 O O . ILE A 1 278 ? -7.148 -21.984 -21.812 1 92.88 278 ILE A O 1
ATOM 2267 N N . ILE A 1 279 ? -5.188 -22.969 -22.078 1 93.38 279 ILE A N 1
ATOM 2268 C CA . ILE A 1 279 ? -5.535 -23.562 -23.359 1 93.38 279 ILE A CA 1
ATOM 2269 C C . ILE A 1 279 ? -5.391 -25.078 -23.297 1 93.38 279 ILE A C 1
ATOM 2271 O O . ILE A 1 279 ? -4.453 -25.594 -22.672 1 93.38 279 ILE A O 1
ATOM 2275 N N . PRO A 1 280 ? -6.328 -25.781 -23.875 1 91.81 280 PRO A N 1
ATOM 2276 C CA . PRO A 1 280 ? -6.176 -27.234 -23.844 1 91.81 280 PRO A CA 1
ATOM 2277 C C . PRO A 1 280 ? -4.855 -27.703 -24.469 1 91.81 280 PRO A C 1
ATOM 2279 O O . PRO A 1 280 ? -4.391 -27.109 -25.453 1 91.81 280 PRO A O 1
ATOM 2282 N N . VAL A 1 281 ? -4.211 -28.719 -23.953 1 90.62 281 VAL A N 1
ATOM 2283 C CA . VAL A 1 281 ? -2.867 -29.188 -24.281 1 90.62 281 VAL A CA 1
ATOM 2284 C C . VAL A 1 281 ? -2.785 -29.516 -25.781 1 90.62 281 VAL A C 1
ATOM 2286 O O . VAL A 1 281 ? -1.729 -29.359 -26.391 1 90.62 281 VAL A O 1
ATOM 2289 N N . THR A 1 282 ? -3.891 -29.859 -26.422 1 86.38 282 THR A N 1
ATOM 2290 C CA . THR A 1 282 ? -3.834 -30.281 -27.812 1 86.38 282 THR A CA 1
ATOM 2291 C C . THR A 1 282 ? -4.109 -29.094 -28.75 1 86.38 282 THR A C 1
ATOM 2293 O O . THR A 1 282 ? -4.094 -29.25 -29.969 1 86.38 282 THR A O 1
ATOM 2296 N N . GLU A 1 283 ? -4.301 -27.922 -28.109 1 87.56 283 GLU A N 1
ATOM 2297 C CA . GLU A 1 283 ? -4.652 -26.75 -28.922 1 87.56 283 GLU A CA 1
ATOM 2298 C C . GLU A 1 283 ? -3.547 -25.703 -28.891 1 87.56 283 GLU A C 1
ATOM 2300 O O . GLU A 1 283 ? -2.682 -25.734 -28.016 1 87.56 283 GLU A O 1
ATOM 2305 N N . GLU A 1 284 ? -3.646 -24.766 -29.844 1 82.88 284 GLU A N 1
ATOM 2306 C CA . GLU A 1 284 ? -2.66 -23.688 -29.938 1 82.88 284 GLU A CA 1
ATOM 2307 C C . GLU A 1 284 ? -3.148 -22.422 -29.25 1 82.88 284 GLU A C 1
ATOM 2309 O O . GLU A 1 284 ? -4.301 -22.359 -28.812 1 82.88 284 GLU A O 1
ATOM 2314 N N . ALA A 1 285 ? -2.182 -21.297 -29.031 1 78.81 285 ALA A N 1
ATOM 2315 C CA . ALA A 1 285 ? -2.377 -20.078 -28.266 1 78.81 285 ALA A CA 1
ATOM 2316 C C . ALA A 1 285 ? -3.564 -19.281 -28.797 1 78.81 285 ALA A C 1
ATOM 2318 O O . ALA A 1 285 ? -4.258 -18.594 -28.031 1 78.81 285 ALA A O 1
ATOM 2319 N N . GLY A 1 286 ? -4.316 -19.547 -29.766 1 77.69 286 GLY A N 1
ATOM 2320 C CA . GLY A 1 286 ? -5.445 -18.844 -30.359 1 77.69 286 GLY A CA 1
ATOM 2321 C C . GLY A 1 286 ? -6.73 -19.641 -30.312 1 77.69 286 GLY A C 1
ATOM 2322 O O . GLY A 1 286 ? -7.707 -19.297 -30.984 1 77.69 286 GLY A O 1
ATOM 2323 N N . SER A 1 287 ? -6.781 -20.469 -29.484 1 83.31 287 SER A N 1
ATOM 2324 C CA . SER A 1 287 ? -7.941 -21.359 -29.406 1 83.31 287 SER A CA 1
ATOM 2325 C C . SER A 1 287 ? -9.164 -20.609 -28.875 1 83.31 287 SER A C 1
ATOM 2327 O O . SER A 1 287 ? -9.055 -19.766 -28 1 83.31 287 SER A O 1
ATOM 2329 N N . ARG A 1 288 ? -10.32 -20.922 -29.359 1 80.69 288 ARG A N 1
ATOM 2330 C CA . ARG A 1 288 ? -11.602 -20.375 -28.922 1 80.69 288 ARG A CA 1
ATOM 2331 C C . ARG A 1 288 ? -12.039 -21.016 -27.609 1 80.69 288 ARG A C 1
ATOM 2333 O O . ARG A 1 288 ? -12.977 -20.531 -26.969 1 80.69 288 ARG A O 1
ATOM 2340 N N . ARG A 1 289 ? -11.273 -21.984 -27.234 1 87.69 289 ARG A N 1
ATOM 2341 C CA . ARG A 1 289 ? -11.648 -22.703 -26.016 1 87.69 289 ARG A CA 1
ATOM 2342 C C . ARG A 1 289 ? -10.82 -22.25 -24.828 1 87.69 289 ARG A C 1
ATOM 2344 O O . ARG A 1 289 ? -10.68 -22.969 -23.828 1 87.69 289 ARG A O 1
ATOM 2351 N N . THR A 1 290 ? -10.32 -21.172 -24.938 1 92.25 290 THR A N 1
ATOM 2352 C CA . THR A 1 290 ? -9.469 -20.609 -23.906 1 92.25 290 THR A CA 1
ATOM 2353 C C . THR A 1 290 ? -10.273 -20.328 -22.641 1 92.25 290 THR A C 1
ATOM 2355 O O . THR A 1 290 ? -11.406 -19.844 -22.703 1 92.25 290 THR A O 1
ATOM 2358 N N . LEU A 1 291 ? -9.766 -20.734 -21.562 1 94.5 291 LEU A N 1
ATOM 2359 C CA . LEU A 1 291 ? -10.32 -20.391 -20.25 1 94.5 291 LEU A CA 1
ATOM 2360 C C . LEU A 1 291 ? -9.406 -19.422 -19.516 1 94.5 291 LEU A C 1
ATOM 2362 O O . LEU A 1 291 ? -8.195 -19.375 -19.766 1 94.5 291 LEU A O 1
ATOM 2366 N N . TYR A 1 292 ? -10.031 -18.594 -18.672 1 96 292 TYR A N 1
ATOM 2367 C CA . TYR A 1 292 ? -9.266 -17.641 -17.875 1 96 292 TYR A CA 1
ATOM 2368 C C . TYR A 1 292 ? -9.367 -17.984 -16.391 1 96 292 TYR A C 1
ATOM 2370 O O . TYR A 1 292 ? -10.422 -18.391 -15.906 1 96 292 TYR A O 1
ATOM 2378 N N . ARG A 1 293 ? -8.25 -17.844 -15.734 1 96.5 293 ARG A N 1
ATOM 2379 C CA . ARG A 1 293 ? -8.227 -18.094 -14.297 1 96.5 293 ARG A CA 1
ATOM 2380 C C . ARG A 1 293 ? -7.336 -17.094 -13.578 1 96.5 293 ARG A C 1
ATOM 2382 O O . ARG A 1 293 ? -6.336 -16.625 -14.141 1 96.5 293 ARG A O 1
ATOM 2389 N N . THR A 1 294 ? -7.738 -16.703 -12.312 1 96.56 294 THR A N 1
ATOM 2390 C CA . THR A 1 294 ? -6.863 -15.867 -11.5 1 96.56 294 THR A CA 1
ATOM 2391 C C . THR A 1 294 ? -5.586 -16.609 -11.133 1 96.56 294 THR A C 1
ATOM 2393 O O . THR A 1 294 ? -5.641 -17.703 -10.547 1 96.56 294 THR A O 1
ATOM 2396 N N . SER A 1 295 ? -4.473 -16.031 -11.5 1 94.31 295 SER A N 1
ATOM 2397 C CA . SER A 1 295 ? -3.209 -16.734 -11.344 1 94.31 295 SER A CA 1
ATOM 2398 C C . SER A 1 295 ? -2.547 -16.391 -10.016 1 94.31 295 SER A C 1
ATOM 2400 O O . SER A 1 295 ? -1.923 -17.25 -9.391 1 94.31 295 SER A O 1
ATOM 2402 N N . ASP A 1 296 ? -2.668 -15.156 -9.578 1 95.19 296 ASP A N 1
ATOM 2403 C CA . ASP A 1 296 ? -2.082 -14.758 -8.305 1 95.19 296 ASP A CA 1
ATOM 2404 C C . ASP A 1 296 ? -2.881 -15.32 -7.133 1 95.19 296 ASP A C 1
ATOM 2406 O O . ASP A 1 296 ? -4.09 -15.094 -7.027 1 95.19 296 ASP A O 1
ATOM 2410 N N . GLY A 1 297 ? -2.186 -16.031 -6.297 1 96.12 297 GLY A N 1
ATOM 2411 C CA . GLY A 1 297 ? -2.859 -16.75 -5.227 1 96.12 297 GLY A CA 1
ATOM 2412 C C . GLY A 1 297 ? -3.59 -15.828 -4.262 1 96.12 297 GLY A C 1
ATOM 2413 O O . GLY A 1 297 ? -4.715 -16.125 -3.848 1 96.12 297 GLY A O 1
ATOM 2414 N N . VAL A 1 298 ? -3.016 -14.734 -3.891 1 97.31 298 VAL A N 1
ATOM 2415 C CA . VAL A 1 298 ? -3.611 -13.812 -2.934 1 97.31 298 VAL A CA 1
ATOM 2416 C C . VAL A 1 298 ? -4.84 -13.148 -3.555 1 97.31 298 VAL A C 1
ATOM 2418 O O . VAL A 1 298 ? -5.879 -13.016 -2.902 1 97.31 298 VAL A O 1
ATOM 2421 N N . PHE A 1 299 ? -4.719 -12.789 -4.777 1 97.62 299 PHE A N 1
ATOM 2422 C CA . PHE A 1 299 ? -5.859 -12.211 -5.48 1 97.62 299 PHE A CA 1
ATOM 2423 C C . PHE A 1 299 ? -6.98 -13.234 -5.625 1 97.62 299 PHE A C 1
ATOM 2425 O O . PHE A 1 299 ? -8.156 -12.906 -5.422 1 97.62 299 PHE A O 1
ATOM 2432 N N . ARG A 1 300 ? -6.586 -14.414 -5.949 1 97.19 300 ARG A N 1
ATOM 2433 C CA . ARG A 1 300 ? -7.57 -15.477 -6.098 1 97.19 300 ARG A CA 1
ATOM 2434 C C . ARG A 1 300 ? -8.352 -15.688 -4.805 1 97.19 300 ARG A C 1
ATOM 2436 O O . ARG A 1 300 ? -9.578 -15.773 -4.82 1 97.19 300 ARG A O 1
ATOM 2443 N N . PHE A 1 301 ? -7.637 -15.773 -3.75 1 97.88 301 PHE A N 1
ATOM 2444 C CA . PHE A 1 301 ? -8.266 -16 -2.451 1 97.88 301 PHE A CA 1
ATOM 2445 C C . PHE A 1 301 ? -9.102 -14.789 -2.041 1 97.88 301 PHE A C 1
ATOM 2447 O O . PHE A 1 301 ? -10.211 -14.945 -1.519 1 97.88 301 PHE A O 1
ATOM 2454 N N . TRP A 1 302 ? -8.602 -13.602 -2.271 1 97.69 302 TRP A N 1
ATOM 2455 C CA . TRP A 1 302 ? -9.273 -12.375 -1.876 1 97.69 302 TRP A CA 1
ATOM 2456 C C . TRP A 1 302 ? -10.602 -12.211 -2.615 1 97.69 302 TRP A C 1
ATOM 2458 O O . TRP A 1 302 ? -11.641 -11.961 -1.996 1 97.69 302 TRP A O 1
ATOM 2468 N N . TYR A 1 303 ? -10.617 -12.391 -3.877 1 96.38 303 TYR A N 1
ATOM 2469 C CA . TYR A 1 303 ? -11.82 -12.172 -4.676 1 96.38 303 TYR A CA 1
ATOM 2470 C C . TYR A 1 303 ? -12.828 -13.297 -4.465 1 96.38 303 TYR A C 1
ATOM 2472 O O . TYR A 1 303 ? -14.023 -13.125 -4.727 1 96.38 303 TYR A O 1
ATOM 2480 N N . THR A 1 304 ? -12.352 -14.422 -4.016 1 96.06 304 THR A N 1
ATOM 2481 C CA . THR A 1 304 ? -13.242 -15.547 -3.74 1 96.06 304 THR A CA 1
ATOM 2482 C C . THR A 1 304 ? -13.914 -15.391 -2.381 1 96.06 304 THR A C 1
ATOM 2484 O O . THR A 1 304 ? -15.109 -15.656 -2.238 1 96.06 304 THR A O 1
ATOM 2487 N N . PHE A 1 305 ? -13.109 -14.906 -1.396 1 96.06 305 PHE A N 1
ATOM 2488 C CA . PHE A 1 305 ? -13.602 -15.086 -0.038 1 96.06 305 PHE A CA 1
ATOM 2489 C C . PHE A 1 305 ? -13.703 -13.742 0.681 1 96.06 305 PHE A C 1
ATOM 2491 O O . PHE A 1 305 ? -14.562 -13.562 1.546 1 96.06 305 PHE A O 1
ATOM 2498 N N . ALA A 1 306 ? -12.852 -12.805 0.45 1 95.5 306 ALA A N 1
ATOM 2499 C CA . ALA A 1 306 ? -12.82 -11.562 1.221 1 95.5 306 ALA A CA 1
ATOM 2500 C C . ALA A 1 306 ? -13.695 -10.492 0.573 1 95.5 306 ALA A C 1
ATOM 2502 O O . ALA A 1 306 ? -14.508 -9.852 1.247 1 95.5 306 ALA A O 1
ATOM 2503 N N . ALA A 1 307 ? -13.539 -10.336 -0.715 1 93.38 307 ALA A N 1
ATOM 2504 C CA . ALA A 1 307 ? -14.203 -9.266 -1.446 1 93.38 307 ALA A CA 1
ATOM 2505 C C . ALA A 1 307 ? -15.719 -9.32 -1.244 1 93.38 307 ALA A C 1
ATOM 2507 O O . ALA A 1 307 ? -16.359 -8.297 -0.979 1 93.38 307 ALA A O 1
ATOM 2508 N N . PRO A 1 308 ? -16.281 -10.5 -1.263 1 89.38 308 PRO A N 1
ATOM 2509 C CA . PRO A 1 308 ? -17.734 -10.57 -1.095 1 89.38 308 PRO A CA 1
ATOM 2510 C C . PRO A 1 308 ? -18.188 -10.18 0.309 1 89.38 308 PRO A C 1
ATOM 2512 O O . PRO A 1 308 ? -19.375 -9.898 0.525 1 89.38 308 PRO A O 1
ATOM 2515 N N . HIS A 1 309 ? -17.312 -10.141 1.267 1 90.88 309 HIS A N 1
ATOM 2516 C CA . HIS A 1 309 ? -17.672 -9.875 2.652 1 90.88 309 HIS A CA 1
ATOM 2517 C C . HIS A 1 309 ? -17 -8.594 3.156 1 90.88 309 HIS A C 1
ATOM 2519 O O . HIS A 1 309 ? -16.75 -8.453 4.355 1 90.88 309 HIS A O 1
ATOM 2525 N N . ARG A 1 310 ? -16.719 -7.754 2.275 1 90.31 310 ARG A N 1
ATOM 2526 C CA . ARG A 1 310 ? -15.969 -6.539 2.586 1 90.31 310 ARG A CA 1
ATOM 2527 C C . ARG A 1 310 ? -16.703 -5.691 3.619 1 90.31 310 ARG A C 1
ATOM 2529 O O . ARG A 1 310 ? -16.094 -5.199 4.57 1 90.31 310 ARG A O 1
ATOM 2536 N N . SER A 1 311 ? -18 -5.5 3.436 1 87.62 311 SER A N 1
ATOM 2537 C CA . SER A 1 311 ? -18.797 -4.676 4.352 1 87.62 311 SER A CA 1
ATOM 2538 C C . SER A 1 311 ? -18.75 -5.234 5.77 1 87.62 311 SER A C 1
ATOM 2540 O O . SER A 1 311 ? -18.531 -4.488 6.727 1 87.62 311 SER A O 1
ATOM 2542 N N . ALA A 1 312 ? -18.922 -6.523 5.84 1 87.38 312 ALA A N 1
ATOM 2543 C CA . ALA A 1 312 ? -18.891 -7.172 7.145 1 87.38 312 ALA A CA 1
ATOM 2544 C C . ALA A 1 312 ? -17.516 -7.047 7.785 1 87.38 312 ALA A C 1
ATOM 2546 O O . ALA A 1 312 ? -17.391 -6.789 8.984 1 87.38 312 ALA A O 1
ATOM 2547 N N . ILE A 1 313 ? -16.484 -7.191 7.012 1 90.69 313 ILE A N 1
ATOM 2548 C CA . ILE A 1 313 ? -15.109 -7.117 7.508 1 90.69 313 ILE A CA 1
ATOM 2549 C C . ILE A 1 313 ? -14.828 -5.707 8.023 1 90.69 313 ILE A C 1
ATOM 2551 O O . ILE A 1 313 ? -14.273 -5.539 9.109 1 90.69 313 ILE A O 1
ATOM 2555 N N . GLU A 1 314 ? -15.266 -4.75 7.289 1 86.06 314 GLU A N 1
ATOM 2556 C CA . GLU A 1 314 ? -15.016 -3.357 7.648 1 86.06 314 GLU A CA 1
ATOM 2557 C C . GLU A 1 314 ? -15.742 -2.977 8.93 1 86.06 314 GLU A C 1
ATOM 2559 O O . GLU A 1 314 ? -15.281 -2.115 9.68 1 86.06 314 GLU A O 1
ATOM 2564 N N . MET A 1 315 ? -16.812 -3.615 9.227 1 84.5 315 MET A N 1
ATOM 2565 C CA . MET A 1 315 ? -17.625 -3.314 10.406 1 84.5 315 MET A CA 1
ATOM 2566 C C . MET A 1 315 ? -17.125 -4.094 11.617 1 84.5 315 MET A C 1
ATOM 2568 O O . MET A 1 315 ? -17.641 -3.918 12.727 1 84.5 315 MET A O 1
ATOM 2572 N N . GLY A 1 316 ? -16.172 -4.953 11.398 1 84.19 316 GLY A N 1
ATOM 2573 C CA . GLY A 1 316 ? -15.594 -5.691 12.516 1 84.19 316 GLY A CA 1
ATOM 2574 C C . GLY A 1 316 ? -16.188 -7.078 12.68 1 84.19 316 GLY A C 1
ATOM 2575 O O . GLY A 1 316 ? -15.93 -7.754 13.68 1 84.19 316 GLY A O 1
ATOM 2576 N N . CYS A 1 317 ? -16.953 -7.488 11.719 1 86.81 317 CYS A N 1
ATOM 2577 C CA . CYS A 1 317 ? -17.562 -8.812 11.789 1 86.81 317 CYS A CA 1
ATOM 2578 C C . CYS A 1 317 ? -16.75 -9.828 11 1 86.81 317 CYS A C 1
ATOM 2580 O O . CYS A 1 317 ? -17.266 -10.875 10.602 1 86.81 317 CYS A O 1
ATOM 2582 N N . GLY A 1 318 ? -15.562 -9.562 10.727 1 91.56 318 GLY A N 1
ATOM 2583 C CA . GLY A 1 318 ? -14.695 -10.438 9.945 1 91.56 318 GLY A CA 1
ATOM 2584 C C . GLY A 1 318 ? -14.484 -11.797 10.586 1 91.56 318 GLY A C 1
ATOM 2585 O O . GLY A 1 318 ? -14.383 -12.805 9.883 1 91.56 318 GLY A O 1
ATOM 2586 N N . ARG A 1 319 ? -14.484 -11.82 11.898 1 94.25 319 ARG A N 1
ATOM 2587 C CA . ARG A 1 319 ? -14.242 -13.07 12.617 1 94.25 319 ARG A CA 1
ATOM 2588 C C . ARG A 1 319 ? -15.398 -14.047 12.406 1 94.25 319 ARG A C 1
ATOM 2590 O O . ARG A 1 319 ? -15.18 -15.234 12.172 1 94.25 319 ARG A O 1
ATOM 2597 N N . GLU A 1 320 ? -16.531 -13.508 12.492 1 92.56 320 GLU A N 1
ATOM 2598 C CA . GLU A 1 320 ? -17.703 -14.352 12.297 1 92.56 320 GLU A CA 1
ATOM 2599 C C . GLU A 1 320 ? -17.75 -14.93 10.883 1 92.56 320 GLU A C 1
ATOM 2601 O O . GLU A 1 320 ? -18 -16.125 10.703 1 92.56 320 GLU A O 1
ATOM 2606 N N . VAL A 1 321 ? -17.516 -14.109 9.945 1 92.31 321 VAL A N 1
ATOM 2607 C CA . VAL A 1 321 ? -17.5 -14.523 8.547 1 92.31 321 VAL A CA 1
ATOM 2608 C C . VAL A 1 321 ? -16.422 -15.602 8.352 1 92.31 321 VAL A C 1
ATOM 2610 O O . VAL A 1 321 ? -16.688 -16.625 7.711 1 92.31 321 VAL A O 1
ATOM 2613 N N . PHE A 1 322 ? -15.25 -15.391 8.883 1 96.62 322 PHE A N 1
ATOM 2614 C CA . PHE A 1 322 ? -14.109 -16.281 8.734 1 96.62 322 PHE A CA 1
ATOM 2615 C C . PHE A 1 322 ? -14.422 -17.656 9.305 1 96.62 322 PHE A C 1
ATOM 2617 O O . PHE A 1 322 ? -14.234 -18.672 8.633 1 96.62 322 PHE A O 1
ATOM 2624 N N . ASP A 1 323 ? -14.969 -17.703 10.508 1 96.12 323 ASP A N 1
ATOM 2625 C CA . ASP A 1 323 ? -15.195 -18.953 11.211 1 96.12 323 ASP A CA 1
ATOM 2626 C C . ASP A 1 323 ? -16.375 -19.719 10.609 1 96.12 323 ASP A C 1
ATOM 2628 O O . ASP A 1 323 ? -16.328 -20.953 10.484 1 96.12 323 ASP A O 1
ATOM 2632 N N . LYS A 1 324 ? -17.344 -19 10.164 1 93.69 324 LYS A N 1
ATOM 2633 C CA . LYS A 1 324 ? -18.594 -19.656 9.766 1 93.69 324 LYS A CA 1
ATOM 2634 C C . LYS A 1 324 ? -18.578 -19.984 8.281 1 93.69 324 LYS A C 1
ATOM 2636 O O . LYS A 1 324 ? -19.172 -20.984 7.855 1 93.69 324 LYS A O 1
ATOM 2641 N N . GLU A 1 325 ? -17.922 -19.203 7.516 1 92.81 325 GLU A N 1
ATOM 2642 C CA . GLU A 1 325 ? -18.094 -19.375 6.074 1 92.81 325 GLU A CA 1
ATOM 2643 C C . GLU A 1 325 ? -16.781 -19.781 5.414 1 92.81 325 GLU A C 1
ATOM 2645 O O . GLU A 1 325 ? -16.766 -20.609 4.504 1 92.81 325 GLU A O 1
ATOM 2650 N N . ILE A 1 326 ? -15.68 -19.203 5.832 1 95.19 326 ILE A N 1
ATOM 2651 C CA . ILE A 1 326 ? -14.422 -19.375 5.109 1 95.19 326 ILE A CA 1
ATOM 2652 C C . ILE A 1 326 ? -13.75 -20.672 5.543 1 95.19 326 ILE A C 1
ATOM 2654 O O . ILE A 1 326 ? -13.406 -21.516 4.703 1 95.19 326 ILE A O 1
ATOM 2658 N N . LEU A 1 327 ? -13.609 -20.906 6.832 1 95.38 327 LEU A N 1
ATOM 2659 C CA . LEU A 1 327 ? -12.891 -22.062 7.348 1 95.38 327 LEU A CA 1
ATOM 2660 C C . LEU A 1 327 ? -13.484 -23.359 6.809 1 95.38 327 LEU A C 1
ATOM 2662 O O . LEU A 1 327 ? -12.758 -24.234 6.344 1 95.38 327 LEU A O 1
ATOM 2666 N N . PRO A 1 328 ? -14.773 -23.453 6.754 1 94.5 328 PRO A N 1
ATOM 2667 C CA . PRO A 1 328 ? -15.359 -24.688 6.238 1 94.5 328 PRO A CA 1
ATOM 2668 C C . PRO A 1 328 ? -15.172 -24.859 4.734 1 94.5 328 PRO A C 1
ATOM 2670 O O . PRO A 1 328 ? -15.289 -25.969 4.207 1 94.5 328 PRO A O 1
ATOM 2673 N N . SER A 1 329 ? -14.938 -23.828 4.066 1 94.38 329 SER A N 1
ATOM 2674 C CA . SER A 1 329 ? -14.852 -23.859 2.607 1 94.38 329 SER A CA 1
ATOM 2675 C C . SER A 1 329 ? -13.422 -24.094 2.139 1 94.38 329 SER A C 1
ATOM 2677 O O . SER A 1 329 ? -13.18 -24.312 0.947 1 94.38 329 SER A O 1
ATOM 2679 N N . LEU A 1 330 ? -12.438 -24.156 3.039 1 94.06 330 LEU A N 1
ATOM 2680 C CA . LEU A 1 330 ? -11.023 -24.234 2.672 1 94.06 330 LEU A CA 1
ATOM 2681 C C . LEU A 1 330 ? -10.711 -25.578 2.027 1 94.06 330 LEU A C 1
ATOM 2683 O O . LEU A 1 330 ? -9.875 -25.672 1.132 1 94.06 330 LEU A O 1
ATOM 2687 N N . ASP A 1 331 ? -11.406 -26.562 2.49 1 91.56 331 ASP A N 1
ATOM 2688 C CA . ASP A 1 331 ? -11.172 -27.875 1.922 1 91.56 331 ASP A CA 1
ATOM 2689 C C . ASP A 1 331 ? -11.562 -27.922 0.445 1 91.56 331 ASP A C 1
ATOM 2691 O O . ASP A 1 331 ? -10.797 -28.422 -0.388 1 91.56 331 ASP A O 1
ATOM 2695 N N . ARG A 1 332 ? -12.672 -27.422 0.136 1 90.88 332 ARG A N 1
ATOM 2696 C CA . ARG A 1 332 ? -13.117 -27.359 -1.251 1 90.88 332 ARG A CA 1
ATOM 2697 C C . ARG A 1 332 ? -12.195 -26.5 -2.094 1 90.88 332 ARG A C 1
ATOM 2699 O O . ARG A 1 332 ? -11.945 -26.797 -3.264 1 90.88 332 ARG A O 1
ATOM 2706 N N . TYR A 1 333 ? -11.742 -25.469 -1.483 1 93.62 333 TYR A N 1
ATOM 2707 C CA . TYR A 1 333 ? -10.828 -24.562 -2.162 1 93.62 333 TYR A CA 1
ATOM 2708 C C . TYR A 1 333 ? -9.531 -25.266 -2.549 1 93.62 333 TYR A C 1
ATOM 2710 O O . TYR A 1 333 ? -8.906 -24.922 -3.553 1 93.62 333 TYR A O 1
ATOM 2718 N N . SER A 1 334 ? -9.141 -26.328 -1.896 1 93.19 334 SER A N 1
ATOM 2719 C CA . SER A 1 334 ? -7.863 -27 -2.074 1 93.19 334 SER A CA 1
ATOM 2720 C C . SER A 1 334 ? -7.902 -27.953 -3.27 1 93.19 334 SER A C 1
ATOM 2722 O O . SER A 1 334 ? -6.859 -28.406 -3.74 1 93.19 334 SER A O 1
ATOM 2724 N N . ARG A 1 335 ? -9.047 -28.234 -3.775 1 91.75 335 ARG A N 1
ATOM 2725 C CA . ARG A 1 335 ? -9.18 -29.156 -4.898 1 91.75 335 ARG A CA 1
ATOM 2726 C C . ARG A 1 335 ? -8.383 -28.656 -6.102 1 91.75 335 ARG A C 1
ATOM 2728 O O . ARG A 1 335 ? -7.633 -29.422 -6.711 1 91.75 335 ARG A O 1
ATOM 2735 N N . GLU A 1 336 ? -8.547 -27.438 -6.359 1 91.25 336 GLU A N 1
ATOM 2736 C CA . GLU A 1 336 ? -7.828 -26.875 -7.496 1 91.25 336 GLU A CA 1
ATOM 2737 C C . GLU A 1 336 ? -6.328 -26.812 -7.219 1 91.25 336 GLU A C 1
ATOM 2739 O O . GLU A 1 336 ? -5.516 -27 -8.125 1 91.25 336 GLU A O 1
ATOM 2744 N N . THR A 1 337 ? -6.016 -26.516 -6.035 1 94.88 337 THR A N 1
ATOM 2745 C CA . THR A 1 337 ? -4.609 -26.469 -5.648 1 94.88 337 THR A CA 1
ATOM 2746 C C . THR A 1 337 ? -3.961 -27.844 -5.801 1 94.88 337 THR A C 1
ATOM 2748 O O . THR A 1 337 ? -2.809 -27.953 -6.227 1 94.88 337 THR A O 1
ATOM 2751 N N . PHE A 1 338 ? -4.746 -28.859 -5.457 1 96.19 338 PHE A N 1
ATOM 2752 C CA . PHE A 1 338 ? -4.227 -30.219 -5.578 1 96.19 338 PHE A CA 1
ATOM 2753 C C . PHE A 1 338 ? -3.936 -30.562 -7.035 1 96.19 338 PHE A C 1
ATOM 2755 O O . PHE A 1 338 ? -2.934 -31.203 -7.34 1 96.19 338 PHE A O 1
ATOM 2762 N N . GLU A 1 339 ? -4.754 -30.125 -7.918 1 95 339 GLU A N 1
ATOM 2763 C CA . GLU A 1 339 ? -4.496 -30.328 -9.336 1 95 339 GLU A CA 1
ATOM 2764 C C . GLU A 1 339 ? -3.176 -29.688 -9.758 1 95 339 GLU A C 1
ATOM 2766 O O . GLU A 1 339 ? -2.395 -30.281 -10.492 1 95 339 GLU A O 1
ATOM 2771 N N . ASP A 1 340 ? -2.965 -28.5 -9.289 1 95.06 340 ASP A N 1
ATOM 2772 C CA . ASP A 1 340 ? -1.723 -27.797 -9.594 1 95.06 340 ASP A CA 1
ATOM 2773 C C . ASP A 1 340 ? -0.515 -28.562 -9.055 1 95.06 340 ASP A C 1
ATOM 2775 O O . ASP A 1 340 ? 0.524 -28.625 -9.711 1 95.06 340 ASP A O 1
ATOM 2779 N N . ILE A 1 341 ? -0.667 -29.062 -7.887 1 96.81 341 ILE A N 1
ATOM 2780 C CA . ILE A 1 341 ? 0.406 -29.812 -7.258 1 96.81 341 ILE A CA 1
ATOM 2781 C C . ILE A 1 341 ? 0.718 -31.062 -8.086 1 96.81 341 ILE A C 1
ATOM 2783 O O . ILE A 1 341 ? 1.886 -31.391 -8.312 1 96.81 341 ILE A O 1
ATOM 2787 N N . CYS A 1 342 ? -0.314 -31.719 -8.57 1 96.81 342 CYS A N 1
ATOM 2788 C CA . CYS A 1 342 ? -0.138 -32.906 -9.398 1 96.81 342 CYS A CA 1
ATOM 2789 C C . CYS A 1 342 ? 0.597 -32.562 -10.688 1 96.81 342 CYS A C 1
ATOM 2791 O O . CYS A 1 342 ? 1.481 -33.312 -11.117 1 96.81 342 CYS A O 1
ATOM 2793 N N . ARG A 1 343 ? 0.251 -31.484 -11.242 1 95.81 343 ARG A N 1
ATOM 2794 C CA . ARG A 1 343 ? 0.946 -31.047 -12.453 1 95.81 343 ARG A CA 1
ATOM 2795 C C . ARG A 1 343 ? 2.412 -30.75 -12.164 1 95.81 343 ARG A C 1
ATOM 2797 O O . ARG A 1 343 ? 3.291 -31.094 -12.953 1 95.81 343 ARG A O 1
ATOM 2804 N N . GLN A 1 344 ? 2.645 -30.094 -11.086 1 94.88 344 GLN A N 1
ATOM 2805 C CA . GLN A 1 344 ? 4.02 -29.812 -10.695 1 94.88 344 GLN A CA 1
ATOM 2806 C C . GLN A 1 344 ? 4.816 -31.094 -10.484 1 94.88 344 GLN A C 1
ATOM 2808 O O . GLN A 1 344 ? 6.008 -31.156 -10.805 1 94.88 344 GLN A O 1
ATOM 2813 N N . TYR A 1 345 ? 4.156 -32.094 -9.953 1 95.25 345 TYR A N 1
ATOM 2814 C CA . TYR A 1 345 ? 4.824 -33.375 -9.75 1 95.25 345 TYR A CA 1
ATOM 2815 C C . TYR A 1 345 ? 5.188 -34.031 -11.078 1 95.25 345 TYR A C 1
ATOM 2817 O O . TYR A 1 345 ? 6.273 -34.594 -11.219 1 95.25 345 TYR A O 1
ATOM 2825 N N . LEU A 1 346 ? 4.281 -33.906 -11.984 1 94.81 346 LEU A N 1
ATOM 2826 C CA . LEU A 1 346 ? 4.559 -34.438 -13.312 1 94.81 346 LEU A CA 1
ATOM 2827 C C . LEU A 1 346 ? 5.746 -33.75 -13.945 1 94.81 346 LEU A C 1
ATOM 2829 O O . LEU A 1 346 ? 6.574 -34.375 -14.602 1 94.81 346 LEU A O 1
ATOM 2833 N N . ASP A 1 347 ? 5.77 -32.469 -13.766 1 91.88 347 ASP A N 1
ATOM 2834 C CA . ASP A 1 347 ? 6.91 -31.703 -14.273 1 91.88 347 ASP A CA 1
ATOM 2835 C C . ASP A 1 347 ? 8.203 -32.156 -13.602 1 91.88 347 ASP A C 1
ATOM 2837 O O . ASP A 1 347 ? 9.258 -32.219 -14.242 1 91.88 347 ASP A O 1
ATOM 2841 N N . LEU A 1 348 ? 8.141 -32.406 -12.359 1 90.75 348 LEU A N 1
ATOM 2842 C CA . LEU A 1 348 ? 9.297 -32.875 -11.602 1 90.75 348 LEU A CA 1
ATOM 2843 C C . LEU A 1 348 ? 9.773 -34.25 -12.109 1 90.75 348 LEU A C 1
ATOM 2845 O O . LEU A 1 348 ? 10.961 -34.438 -12.375 1 90.75 348 LEU A O 1
ATOM 2849 N N . ILE A 1 349 ? 8.844 -35.125 -12.273 1 90.25 349 ILE A N 1
ATOM 2850 C CA . ILE A 1 349 ? 9.203 -36.469 -12.727 1 90.25 349 ILE A CA 1
ATOM 2851 C C . ILE A 1 349 ? 9.758 -36.406 -14.148 1 90.25 349 ILE A C 1
ATOM 2853 O O . ILE A 1 349 ? 10.648 -37.188 -14.508 1 90.25 349 ILE A O 1
ATOM 2857 N N . SER A 1 350 ? 9.141 -35.531 -14.938 1 90.5 350 SER A N 1
ATOM 2858 C CA . SER A 1 350 ? 9.664 -35.344 -16.281 1 90.5 350 SER A CA 1
ATOM 2859 C C . SER A 1 350 ? 11.109 -34.844 -16.25 1 90.5 350 SER A C 1
ATOM 2861 O O . SER A 1 350 ? 11.945 -35.312 -17.016 1 90.5 350 SER A O 1
ATOM 2863 N N . SER A 1 351 ? 11.43 -33.969 -15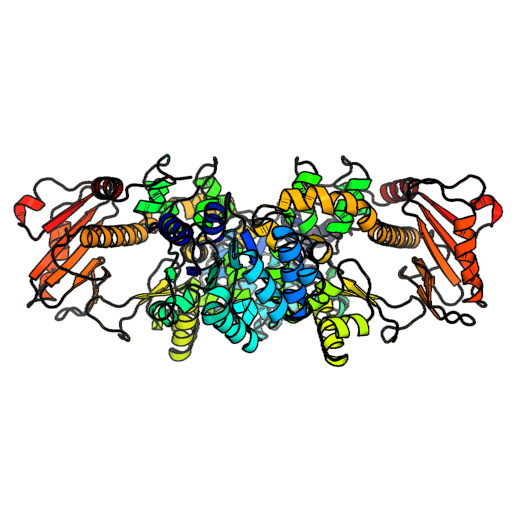.391 1 86.94 351 SER A N 1
ATOM 2864 C CA . SER A 1 351 ? 12.773 -33.406 -15.266 1 86.94 351 SER A CA 1
ATOM 2865 C C . SER A 1 351 ? 13.758 -34.469 -14.781 1 86.94 351 SER A C 1
ATOM 2867 O O . SER A 1 351 ? 14.953 -34.406 -15.07 1 86.94 351 SER A O 1
ATOM 2869 N N . LEU A 1 352 ? 13.258 -35.469 -14.094 1 87.81 352 LEU A N 1
ATOM 2870 C CA . LEU A 1 352 ? 14.094 -36.562 -13.578 1 87.81 352 LEU A CA 1
ATOM 2871 C C . LEU A 1 352 ? 14.211 -37.688 -14.602 1 87.81 352 LEU A C 1
ATOM 2873 O O . LEU A 1 352 ? 14.836 -38.719 -14.328 1 87.81 352 LEU A O 1
ATOM 2877 N N . GLY A 1 353 ? 13.531 -37.469 -15.68 1 88.25 353 GLY A N 1
ATOM 2878 C CA . GLY A 1 353 ? 13.594 -38.469 -16.734 1 88.25 353 GLY A CA 1
ATOM 2879 C C . GLY A 1 353 ? 12.703 -39.688 -16.469 1 88.25 353 GLY A C 1
ATOM 2880 O O . GLY A 1 353 ? 12.938 -40.75 -17.016 1 88.25 353 GLY A O 1
ATOM 2881 N N . GLN A 1 354 ? 11.703 -39.531 -15.656 1 88.19 354 GLN A N 1
ATOM 2882 C CA . GLN A 1 354 ? 10.844 -40.656 -15.281 1 88.19 354 GLN A CA 1
ATOM 2883 C C . GLN A 1 354 ? 9.469 -40.531 -15.938 1 88.19 354 GLN A C 1
ATOM 2885 O O . GLN A 1 354 ? 8.562 -41.312 -15.625 1 88.19 354 GLN A O 1
ATOM 2890 N N . ALA A 1 355 ? 9.289 -39.625 -16.812 1 90.06 355 ALA A N 1
ATOM 2891 C CA . ALA A 1 355 ? 8.023 -39.469 -17.531 1 90.06 355 ALA A CA 1
ATOM 2892 C C . ALA A 1 355 ? 7.859 -40.531 -18.594 1 90.06 355 ALA A C 1
ATOM 2894 O O . ALA A 1 355 ? 8.844 -41.062 -19.109 1 90.06 355 ALA A O 1
ATOM 2895 N N . PRO A 1 356 ? 6.648 -40.844 -18.875 1 89.06 356 PRO A N 1
ATOM 2896 C CA . PRO A 1 356 ? 6.434 -41.875 -19.891 1 89.06 356 PRO A CA 1
ATOM 2897 C C . PRO A 1 356 ? 6.879 -41.406 -21.281 1 89.06 356 PRO A C 1
ATOM 2899 O O . PRO A 1 356 ? 7.246 -42.25 -22.109 1 89.06 356 PRO A O 1
ATOM 2902 N N . PHE A 1 357 ? 6.789 -40.219 -21.578 1 91.88 357 PHE A N 1
ATOM 2903 C CA . PHE A 1 357 ? 7.266 -39.594 -22.812 1 91.88 357 PHE A CA 1
ATOM 2904 C C . PHE A 1 357 ? 7.652 -38.125 -22.562 1 91.88 357 PHE A C 1
ATOM 2906 O O . PHE A 1 357 ? 7.277 -37.531 -21.547 1 91.88 357 PHE A O 1
ATOM 2913 N N . PRO A 1 358 ? 8.43 -37.688 -23.453 1 89.5 358 PRO A N 1
ATOM 2914 C CA . PRO A 1 358 ? 8.844 -36.312 -23.266 1 89.5 358 PRO A CA 1
ATOM 2915 C C . PRO A 1 358 ? 7.707 -35.312 -23.516 1 89.5 358 PRO A C 1
ATOM 2917 O O . PRO A 1 358 ? 6.973 -35.438 -24.5 1 89.5 358 PRO A O 1
ATOM 2920 N N . PHE A 1 359 ? 7.434 -34.5 -22.578 1 87.38 359 PHE A N 1
ATOM 2921 C CA . PHE A 1 359 ? 6.52 -33.375 -22.75 1 87.38 359 PHE A CA 1
ATOM 2922 C C . PHE A 1 359 ? 7.031 -32.156 -22 1 87.38 359 PHE A C 1
ATOM 2924 O O . PHE A 1 359 ? 7.797 -32.281 -21.047 1 87.38 359 PHE A O 1
ATOM 2931 N N . ASN A 1 360 ? 6.742 -30.984 -22.484 1 79.38 360 ASN A N 1
ATOM 2932 C CA . ASN A 1 360 ? 7.25 -29.75 -21.906 1 79.38 360 ASN A CA 1
ATOM 2933 C C . ASN A 1 360 ? 6.516 -29.391 -20.609 1 79.38 360 ASN A C 1
ATOM 2935 O O . ASN A 1 360 ? 7.145 -29.062 -19.609 1 79.38 360 ASN A O 1
ATOM 2939 N N . HIS A 1 361 ? 5.148 -29.344 -20.688 1 85.75 361 HIS A N 1
ATOM 2940 C CA . HIS A 1 361 ? 4.363 -28.984 -19.516 1 85.75 361 HIS A CA 1
ATOM 2941 C C . HIS A 1 361 ? 3.025 -29.719 -19.5 1 85.75 361 HIS A C 1
ATOM 2943 O O . HIS A 1 361 ? 2.424 -29.938 -20.562 1 85.75 361 HIS A O 1
ATOM 2949 N N . ALA A 1 362 ? 2.736 -30.094 -18.281 1 92.25 362 ALA A N 1
ATOM 2950 C CA . ALA A 1 362 ? 1.421 -30.719 -18.125 1 92.25 362 ALA A CA 1
ATOM 2951 C C . ALA A 1 362 ? 0.336 -29.656 -17.938 1 92.25 362 ALA A C 1
ATOM 2953 O O . ALA A 1 362 ? 0.54 -28.656 -17.25 1 92.25 362 ALA A O 1
ATOM 2954 N N . GLY A 1 363 ? -0.685 -29.766 -18.625 1 93.75 363 GLY A N 1
ATOM 2955 C CA . GLY A 1 363 ? -1.846 -28.891 -18.5 1 93.75 363 GLY A CA 1
ATOM 2956 C C . GLY A 1 363 ? -3.143 -29.656 -18.312 1 93.75 363 GLY A C 1
ATOM 2957 O O . GLY A 1 363 ? -3.191 -30.641 -17.578 1 93.75 363 GLY A O 1
ATOM 2958 N N . SER A 1 364 ? -4.273 -29.109 -18.844 1 93.62 364 SER A N 1
ATOM 2959 C CA . SER A 1 364 ? -5.59 -29.734 -18.844 1 93.62 364 SER A CA 1
ATOM 2960 C C . SER A 1 364 ? -6.145 -29.828 -20.266 1 93.62 364 SER A C 1
ATOM 2962 O O . SER A 1 364 ? -5.598 -29.234 -21.203 1 93.62 364 SER A O 1
ATOM 2964 N N . TRP A 1 365 ? -7.078 -30.672 -20.359 1 92.75 365 TRP A N 1
ATOM 2965 C CA . TRP A 1 365 ? -7.707 -30.828 -21.672 1 92.75 365 TRP A CA 1
ATOM 2966 C C . TRP A 1 365 ? -9.227 -30.781 -21.547 1 92.75 365 TRP A C 1
ATOM 2968 O O . TRP A 1 365 ? -9.797 -31.344 -20.609 1 92.75 365 TRP A O 1
ATOM 2978 N N . TRP A 1 366 ? -9.891 -30.078 -22.375 1 91.62 366 TRP A N 1
ATOM 2979 C CA . TRP A 1 366 ? -11.344 -30.141 -22.5 1 91.62 366 TRP A CA 1
ATOM 2980 C C . TRP A 1 366 ? -11.758 -30.016 -23.969 1 91.62 366 TRP A C 1
ATOM 2982 O O . TRP A 1 366 ? -11.062 -29.406 -24.766 1 91.62 366 TRP A O 1
ATOM 2992 N N . GLY A 1 367 ? -12.695 -30.656 -24.312 1 86.12 367 GLY A N 1
ATOM 2993 C CA . GLY A 1 367 ? -13.18 -30.688 -25.688 1 86.12 367 GLY A CA 1
ATOM 2994 C C . GLY A 1 367 ? -14.578 -31.266 -25.812 1 86.12 367 GLY A C 1
ATOM 2995 O O . GLY A 1 367 ? -15.148 -31.734 -24.828 1 86.12 367 GLY A O 1
ATOM 2996 N N . GLN A 1 368 ? -15.094 -31 -27 1 81 368 GLN A N 1
ATOM 2997 C CA . GLN A 1 368 ? -16.422 -31.531 -27.266 1 81 368 GLN A CA 1
ATOM 2998 C C . GLN A 1 368 ? -16.359 -33.031 -27.609 1 81 368 GLN A C 1
ATOM 3000 O O . GLN A 1 368 ? -15.461 -33.469 -28.312 1 81 368 GLN A O 1
ATOM 3005 N N . HIS A 1 369 ? -17.203 -33.719 -26.953 1 77.06 369 HIS A N 1
ATOM 3006 C CA . HIS A 1 369 ? -17.297 -35.125 -27.312 1 77.06 369 HIS A CA 1
ATOM 3007 C C . HIS A 1 369 ? -17.766 -35.281 -28.766 1 77.06 369 HIS A C 1
ATOM 3009 O O . HIS A 1 369 ? -18.672 -34.594 -29.219 1 77.06 369 HIS A O 1
ATOM 3015 N N . PRO A 1 370 ? -17.109 -36.125 -29.391 1 69.19 370 PRO A N 1
ATOM 3016 C CA . PRO A 1 370 ? -17.453 -36.281 -30.812 1 69.19 370 PRO A CA 1
ATOM 3017 C C . PRO A 1 370 ? -18.891 -36.719 -31.031 1 69.19 370 PRO A C 1
ATOM 3019 O O . PRO A 1 370 ? -19.531 -36.312 -32 1 69.19 370 PRO A O 1
ATOM 3022 N N . THR A 1 371 ? -19.438 -37.406 -30.047 1 70.06 371 THR A N 1
ATOM 3023 C CA . THR A 1 371 ? -20.75 -37.969 -30.297 1 70.06 371 THR A CA 1
ATOM 3024 C C . THR A 1 371 ? -21.781 -37.406 -29.312 1 70.06 371 THR A C 1
ATOM 3026 O O . THR A 1 371 ? -22.984 -37.406 -29.578 1 70.06 371 THR A O 1
ATOM 3029 N N . ARG A 1 372 ? -21.375 -36.938 -28.312 1 68.81 372 ARG A N 1
ATOM 3030 C CA . ARG A 1 372 ? -22.328 -36.469 -27.297 1 68.81 372 ARG A CA 1
ATOM 3031 C C . ARG A 1 372 ? -22.234 -34.969 -27.141 1 68.81 372 ARG A C 1
ATOM 3033 O O . ARG A 1 372 ? -21.156 -34.375 -27.281 1 68.81 372 ARG A O 1
ATOM 3040 N N . LYS A 1 373 ? -23.062 -34.438 -27.297 1 63.81 373 LYS A N 1
ATOM 3041 C CA . LYS A 1 373 ? -23.188 -32.969 -27.172 1 63.81 373 LYS A CA 1
ATOM 3042 C C . LYS A 1 373 ? -22.828 -32.5 -25.766 1 63.81 373 LYS A C 1
ATOM 3044 O O . LYS A 1 373 ? -23.625 -31.844 -25.109 1 63.81 373 LYS A O 1
ATOM 3049 N N . ARG A 1 374 ? -21.625 -33.062 -25.422 1 78 374 ARG A N 1
ATOM 3050 C CA . ARG A 1 374 ? -21.203 -32.656 -24.094 1 78 374 ARG A CA 1
ATOM 3051 C C . ARG A 1 374 ? -19.719 -32.281 -24.078 1 78 374 ARG A C 1
ATOM 3053 O O . ARG A 1 374 ? -18.938 -32.844 -24.859 1 78 374 ARG A O 1
ATOM 3060 N N . THR A 1 375 ? -19.406 -31.312 -23.25 1 82.12 375 THR A N 1
ATOM 3061 C CA . THR A 1 375 ? -18.016 -30.906 -23.062 1 82.12 375 THR A CA 1
ATOM 3062 C C . THR A 1 375 ? -17.328 -31.797 -22.031 1 82.12 375 THR A C 1
ATOM 3064 O O . THR A 1 375 ? -17.859 -32.031 -20.953 1 82.12 375 THR A O 1
ATOM 3067 N N . GLU A 1 376 ? -16.297 -32.438 -22.453 1 86.5 376 GLU A N 1
ATOM 3068 C CA . GLU A 1 376 ? -15.484 -33.281 -21.562 1 86.5 376 GLU A CA 1
ATOM 3069 C C . GLU A 1 376 ? -14.289 -32.5 -21.016 1 86.5 376 GLU A C 1
ATOM 3071 O O . GLU A 1 376 ? -13.734 -31.6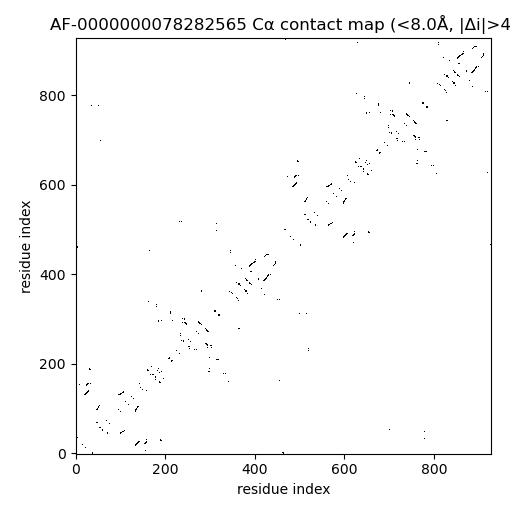41 -21.719 1 86.5 376 GLU A O 1
ATOM 3076 N N . TYR A 1 377 ? -14.016 -32.812 -19.766 1 89.56 377 TYR A N 1
ATOM 3077 C CA . TYR A 1 377 ? -12.898 -32.125 -19.109 1 89.56 377 TYR A CA 1
ATOM 3078 C C . TYR A 1 377 ? -11.977 -33.125 -18.438 1 89.56 377 TYR A C 1
ATOM 3080 O O . TYR A 1 377 ? -12.43 -34.031 -17.734 1 89.56 377 TYR A O 1
ATOM 3088 N N . VAL A 1 378 ? -10.719 -33.094 -18.812 1 92.81 378 VAL A N 1
ATOM 3089 C CA . VAL A 1 378 ? -9.672 -33.875 -18.172 1 92.81 378 VAL A CA 1
ATOM 3090 C C . VAL A 1 378 ? -8.734 -32.969 -17.391 1 92.81 378 VAL A C 1
ATOM 3092 O O . VAL A 1 378 ? -8.031 -32.125 -17.984 1 92.81 378 VAL A O 1
ATOM 3095 N N . PRO A 1 379 ? -8.602 -33.125 -16.109 1 93.56 379 PRO A N 1
ATOM 3096 C CA . PRO A 1 379 ? -7.871 -32.188 -15.258 1 93.56 379 PRO A CA 1
ATOM 3097 C C . PRO A 1 379 ? -6.375 -32.156 -15.562 1 93.56 379 PRO A C 1
ATOM 3099 O O . PRO A 1 379 ? -5.738 -31.125 -15.453 1 93.56 379 PRO A O 1
ATOM 3102 N N . ILE A 1 380 ? -5.797 -33.281 -15.938 1 95.75 380 ILE A N 1
ATOM 3103 C CA . ILE A 1 380 ? -4.371 -33.375 -16.234 1 95.75 380 ILE A CA 1
ATOM 3104 C C . ILE A 1 380 ? -4.156 -34 -17.594 1 95.75 380 ILE A C 1
ATOM 3106 O O . ILE A 1 380 ? -4.715 -35.062 -17.891 1 95.75 380 ILE A O 1
ATOM 3110 N N . ALA A 1 381 ? -3.406 -33.312 -18.375 1 94.94 381 ALA A N 1
ATOM 3111 C CA . ALA A 1 381 ? -3.104 -33.844 -19.703 1 94.94 381 ALA A CA 1
ATOM 3112 C C . ALA A 1 381 ? -1.728 -33.375 -20.172 1 94.94 381 ALA A C 1
ATOM 3114 O O . ALA A 1 381 ? -1.267 -32.312 -19.812 1 94.94 381 ALA A O 1
ATOM 3115 N N . ALA A 1 382 ? -1.081 -34.188 -20.859 1 94.44 382 ALA A N 1
ATOM 3116 C CA . ALA A 1 382 ? 0.159 -33.875 -21.578 1 94.44 382 ALA A CA 1
ATOM 3117 C C . ALA A 1 382 ? 0.246 -34.688 -22.875 1 94.44 382 ALA A C 1
ATOM 3119 O O . ALA A 1 382 ? -0.273 -35.812 -22.953 1 94.44 382 ALA A O 1
ATOM 3120 N N . ALA A 1 383 ? 0.796 -34 -23.875 1 92.12 383 ALA A N 1
ATOM 3121 C CA . ALA A 1 383 ? 0.797 -34.719 -25.156 1 92.12 383 ALA A CA 1
ATOM 3122 C C . ALA A 1 383 ? 2.07 -34.438 -25.953 1 92.12 383 ALA A C 1
ATOM 3124 O O . ALA A 1 383 ? 2.697 -33.375 -25.766 1 92.12 383 ALA A O 1
ATOM 3125 N N . ASP A 1 384 ? 2.436 -35.344 -26.609 1 89.81 384 ASP A N 1
ATOM 3126 C CA . ASP A 1 384 ? 3.379 -35.156 -27.719 1 89.81 384 ASP A CA 1
ATOM 3127 C C . ASP A 1 384 ? 2.787 -35.656 -29.031 1 89.81 384 ASP A C 1
ATOM 3129 O O . ASP A 1 384 ? 1.568 -35.656 -29.219 1 89.81 384 ASP A O 1
ATOM 3133 N N . ASP A 1 385 ? 3.6 -36.031 -30.031 1 86.94 385 ASP A N 1
ATOM 3134 C CA . ASP A 1 385 ? 3.117 -36.375 -31.359 1 86.94 385 ASP A CA 1
ATOM 3135 C C . ASP A 1 385 ? 2.393 -37.719 -31.375 1 86.94 385 ASP A C 1
ATOM 3137 O O . ASP A 1 385 ? 1.442 -37.906 -32.125 1 86.94 385 ASP A O 1
ATOM 3141 N N . SER A 1 386 ? 2.779 -38.625 -30.422 1 92.06 386 SER A N 1
ATOM 3142 C CA . SER A 1 386 ? 2.268 -40 -30.516 1 92.06 386 SER A CA 1
ATOM 3143 C C . SER A 1 386 ? 1.671 -40.438 -29.188 1 92.06 386 SER A C 1
ATOM 3145 O O . SER A 1 386 ? 1.063 -41.531 -29.125 1 92.06 386 SER A O 1
ATOM 3147 N N . ASN A 1 387 ? 1.877 -39.625 -28.234 1 93.44 387 ASN A N 1
ATOM 3148 C CA . ASN A 1 387 ? 1.441 -40.031 -26.906 1 93.44 387 ASN A CA 1
ATOM 3149 C C . ASN A 1 387 ? 0.569 -38.969 -26.25 1 93.44 387 ASN A C 1
ATOM 3151 O O . ASN A 1 387 ? 0.702 -37.781 -26.547 1 93.44 387 ASN A O 1
ATOM 3155 N N . ILE A 1 388 ? -0.313 -39.469 -25.406 1 93.44 388 ILE A N 1
ATOM 3156 C CA . ILE A 1 388 ? -1.093 -38.531 -24.594 1 93.44 388 ILE A CA 1
ATOM 3157 C C . ILE A 1 388 ? -1.244 -39.094 -23.172 1 93.44 388 ILE A C 1
ATOM 3159 O O . ILE A 1 388 ? -1.425 -40.281 -23 1 93.44 388 ILE A O 1
ATOM 3163 N N . LEU A 1 389 ? -1.006 -38.312 -22.25 1 94.94 389 LEU A N 1
ATOM 3164 C CA . LEU A 1 389 ? -1.215 -38.625 -20.844 1 94.94 389 LEU A CA 1
ATOM 3165 C C . LEU A 1 389 ? -2.512 -38 -20.344 1 94.94 389 LEU A C 1
ATOM 3167 O O . LEU A 1 389 ? -2.74 -36.812 -20.5 1 94.94 389 LEU A O 1
ATOM 3171 N N . LEU A 1 390 ? -3.387 -38.844 -19.828 1 94.31 390 LEU A N 1
ATOM 3172 C CA . LEU A 1 390 ? -4.625 -38.406 -19.188 1 94.31 390 LEU A CA 1
ATOM 3173 C C . LEU A 1 390 ? -4.598 -38.688 -17.703 1 94.31 390 LEU A C 1
ATOM 3175 O O . LEU A 1 390 ? -4.324 -39.812 -17.281 1 94.31 390 LEU A O 1
ATOM 3179 N N . GLY A 1 391 ? -4.84 -37.625 -16.953 1 94.44 391 GLY A N 1
ATOM 3180 C CA . GLY A 1 391 ? -4.785 -37.812 -15.516 1 94.44 391 GLY A CA 1
ATOM 3181 C C . GLY A 1 391 ? -5.996 -37.219 -14.797 1 94.44 391 GLY A C 1
ATOM 3182 O O . GLY A 1 391 ? -6.652 -36.312 -15.297 1 94.44 391 GLY A O 1
ATOM 3183 N N . ASP A 1 392 ? -6.312 -37.812 -13.633 1 94.44 392 ASP A N 1
ATOM 3184 C CA . ASP A 1 392 ? -7.359 -37.312 -12.742 1 94.44 392 ASP A CA 1
ATOM 3185 C C . ASP A 1 392 ? -6.832 -37.125 -11.32 1 94.44 392 ASP A C 1
ATOM 3187 O O . ASP A 1 392 ? -5.805 -37.719 -10.953 1 94.44 392 ASP A O 1
ATOM 3191 N N . CYS A 1 393 ? -7.422 -36.188 -10.625 1 94.94 393 CYS A N 1
ATOM 3192 C CA . CYS A 1 393 ? -7.031 -35.844 -9.258 1 94.94 393 CYS A CA 1
ATOM 3193 C C . CYS A 1 393 ? -8.195 -36.031 -8.297 1 94.94 393 CYS A C 1
ATOM 3195 O O . CYS A 1 393 ? -9.258 -35.438 -8.469 1 94.94 393 CYS A O 1
ATOM 3197 N N . PHE A 1 394 ? -7.984 -36.812 -7.305 1 93.5 394 PHE A N 1
ATOM 3198 C CA . PHE A 1 394 ? -9.023 -37.125 -6.328 1 93.5 394 PHE A CA 1
ATOM 3199 C C . PHE A 1 394 ? -8.672 -36.531 -4.969 1 93.5 394 PHE A C 1
ATOM 3201 O O . PHE A 1 394 ? -7.82 -37.062 -4.254 1 93.5 394 PHE A O 1
ATOM 3208 N N . TRP A 1 395 ? -9.352 -35.406 -4.613 1 92.56 395 TRP A N 1
ATOM 3209 C CA . TRP A 1 395 ? -9.188 -34.781 -3.311 1 92.56 395 TRP A CA 1
ATOM 3210 C C . TRP A 1 395 ? -10.242 -35.25 -2.326 1 92.56 395 TRP A C 1
ATOM 3212 O O . TRP A 1 395 ? -11.227 -34.562 -2.07 1 92.56 395 TRP A O 1
ATOM 3222 N N . THR A 1 396 ? -10.031 -36.406 -1.854 1 88.75 396 THR A N 1
ATOM 3223 C CA . THR A 1 396 ? -10.953 -37.031 -0.92 1 88.75 396 THR A CA 1
ATOM 3224 C C . THR A 1 396 ? -10.203 -37.906 0.078 1 88.75 396 THR A C 1
ATOM 3226 O O . THR A 1 396 ? -9.078 -38.344 -0.19 1 88.75 396 THR A O 1
ATOM 3229 N N . ASP A 1 397 ? -10.82 -38.094 1.181 1 87.19 397 ASP A N 1
ATOM 3230 C CA . ASP A 1 397 ? -10.227 -38.938 2.205 1 87.19 397 ASP A CA 1
ATOM 3231 C C . ASP A 1 397 ? -10.57 -40.406 1.959 1 87.19 397 ASP A C 1
ATOM 3233 O O . ASP A 1 397 ? -9.969 -41.312 2.553 1 87.19 397 ASP A O 1
ATOM 3237 N N . GLU A 1 398 ? -11.391 -40.594 1.004 1 85.44 398 GLU A N 1
ATOM 3238 C CA . GLU A 1 398 ? -11.797 -41.969 0.682 1 85.44 398 GLU A CA 1
ATOM 3239 C C . GLU A 1 398 ? -10.82 -42.625 -0.293 1 85.44 398 GLU A C 1
ATOM 3241 O O . GLU A 1 398 ? -10.195 -41.938 -1.103 1 85.44 398 GLU A O 1
ATOM 3246 N N . TRP A 1 399 ? -10.727 -43.875 -0.137 1 83.62 399 TRP A N 1
ATOM 3247 C CA . TRP A 1 399 ? -9.867 -44.625 -1.054 1 83.62 399 TRP A CA 1
ATOM 3248 C C . TRP A 1 399 ? -10.469 -44.656 -2.451 1 83.62 399 TRP A C 1
ATOM 3250 O O . TRP A 1 399 ? -11.688 -44.812 -2.604 1 83.62 399 TRP A O 1
ATOM 3260 N N . ILE A 1 400 ? -9.656 -44.594 -3.383 1 84.31 400 ILE A N 1
ATOM 3261 C CA . ILE A 1 400 ? -10.109 -44.531 -4.77 1 84.31 400 ILE A CA 1
ATOM 3262 C C . ILE A 1 400 ? -10.125 -45.969 -5.344 1 84.31 400 ILE A C 1
ATOM 3264 O O . ILE A 1 400 ? -9.141 -46.688 -5.215 1 84.31 400 ILE A O 1
ATOM 3268 N N . ASP A 1 401 ? -11.195 -46.281 -5.965 1 80.56 401 ASP A N 1
ATOM 3269 C CA . ASP A 1 401 ? -11.352 -47.594 -6.547 1 80.56 401 ASP A CA 1
ATOM 3270 C C . ASP A 1 401 ? -11.211 -47.562 -8.07 1 80.56 401 ASP A C 1
ATOM 3272 O O . ASP A 1 401 ? -10.766 -46.562 -8.625 1 80.56 401 ASP A O 1
ATOM 3276 N N . LEU A 1 402 ? -11.57 -48.656 -8.641 1 79.94 402 LEU A N 1
ATOM 3277 C CA . LEU A 1 402 ? -11.391 -48.844 -10.078 1 79.94 402 LEU A CA 1
ATOM 3278 C C . LEU A 1 402 ? -12.297 -47.906 -10.867 1 79.94 402 LEU A C 1
ATOM 3280 O O . LEU A 1 402 ? -12.047 -47.656 -12.047 1 79.94 402 LEU A O 1
ATOM 3284 N N . GLU A 1 403 ? -13.219 -47.344 -10.195 1 79.81 403 GLU A N 1
ATOM 3285 C CA . GLU A 1 403 ? -14.148 -46.438 -10.859 1 79.81 403 GLU A CA 1
ATOM 3286 C C . GLU A 1 403 ? -13.438 -45.188 -11.336 1 79.81 403 GLU A C 1
ATOM 3288 O O . GLU A 1 403 ? -13.789 -44.625 -12.375 1 79.81 403 GLU A O 1
ATOM 3293 N N . GLY A 1 404 ? -12.508 -44.812 -10.539 1 81 404 GLY A N 1
ATOM 3294 C CA . GLY A 1 404 ? -11.734 -43.656 -10.938 1 81 404 GLY A CA 1
ATOM 3295 C C . GLY A 1 404 ? -10.992 -43.844 -12.242 1 81 404 GLY A C 1
ATOM 3296 O O . GLY A 1 404 ? -11 -42.969 -13.102 1 81 404 GLY A O 1
ATOM 3297 N N . LEU A 1 405 ? -10.453 -44.938 -12.453 1 85.31 405 LEU A N 1
ATOM 3298 C CA . LEU A 1 405 ? -9.727 -45.281 -13.672 1 85.31 405 LEU A CA 1
ATOM 3299 C C . LEU A 1 405 ? -10.688 -45.438 -14.844 1 85.31 405 LEU A C 1
ATOM 3301 O O . LEU A 1 405 ? -10.398 -45 -15.961 1 85.31 405 LEU A O 1
ATOM 3305 N N . GLN A 1 406 ? -11.781 -46.031 -14.562 1 85.94 406 GLN A N 1
ATOM 3306 C CA . GLN A 1 406 ? -12.758 -46.281 -15.617 1 85.94 406 GLN A CA 1
ATOM 3307 C C . GLN A 1 406 ? -13.289 -44.969 -16.203 1 85.94 406 GLN A C 1
ATOM 3309 O O . GLN A 1 406 ? -13.5 -44.875 -17.406 1 85.94 406 GLN A O 1
ATOM 3314 N N . SER A 1 407 ? -13.484 -44.125 -15.359 1 86.06 407 SER A N 1
ATOM 3315 C CA . SER A 1 407 ? -13.961 -42.812 -15.805 1 86.06 407 SER A CA 1
ATOM 3316 C C . SER A 1 407 ? -12.961 -42.125 -16.734 1 86.06 407 SER A C 1
ATOM 3318 O O . SER A 1 407 ? -13.352 -41.5 -17.719 1 86.06 407 SER A O 1
ATOM 3320 N N . LEU A 1 408 ? -11.75 -42.281 -16.453 1 88.88 408 LEU A N 1
ATOM 3321 C CA . LEU A 1 408 ? -10.695 -41.688 -17.281 1 88.88 408 LEU A CA 1
ATOM 3322 C C . LEU A 1 408 ? -10.578 -42.406 -18.609 1 88.88 408 LEU A C 1
ATOM 3324 O O . LEU A 1 408 ? -10.312 -41.781 -19.641 1 88.88 408 LEU A O 1
ATOM 3328 N N . GLN A 1 409 ? -10.766 -43.656 -18.562 1 88.06 409 GLN A N 1
ATOM 3329 C CA . GLN A 1 409 ? -10.602 -44.5 -19.75 1 88.06 409 GLN A CA 1
ATOM 3330 C C . GLN A 1 409 ? -11.695 -44.219 -20.766 1 88.06 409 GLN A C 1
ATOM 3332 O O . GLN A 1 409 ? -11.508 -44.469 -21.969 1 88.06 409 GLN A O 1
ATOM 3337 N N . LYS A 1 410 ? -12.773 -43.688 -20.281 1 86.69 410 LYS A N 1
ATOM 3338 C CA . LYS A 1 410 ? -13.859 -43.344 -21.172 1 86.69 410 LYS A CA 1
ATOM 3339 C C . LYS A 1 410 ? -13.406 -42.281 -22.188 1 86.69 410 LYS A C 1
ATOM 3341 O O . LYS A 1 410 ? -13.977 -42.156 -23.266 1 86.69 410 LYS A O 1
ATOM 3346 N N . HIS A 1 411 ? -12.336 -41.562 -21.812 1 87.75 411 HIS A N 1
ATOM 3347 C CA . HIS A 1 411 ? -11.859 -40.5 -22.688 1 87.75 411 HIS A CA 1
ATOM 3348 C C . HIS A 1 411 ? -10.898 -41.031 -23.734 1 87.75 411 HIS A C 1
ATOM 3350 O O . HIS A 1 411 ? -10.453 -40.281 -24.609 1 87.75 411 HIS A O 1
ATOM 3356 N N . ALA A 1 412 ? -10.609 -42.25 -23.719 1 84.5 412 ALA A N 1
ATOM 3357 C CA . ALA A 1 412 ? -9.664 -42.844 -24.656 1 84.5 412 ALA A CA 1
ATOM 3358 C C . ALA A 1 412 ? -10.125 -42.688 -26.094 1 84.5 412 ALA A C 1
ATOM 3360 O O . ALA A 1 412 ? -9.312 -42.5 -27 1 84.5 412 ALA A O 1
ATOM 3361 N N . SER A 1 413 ? -11.391 -42.75 -26.266 1 83.25 413 SER A N 1
ATOM 3362 C CA . SER A 1 413 ? -11.961 -42.688 -27.609 1 83.25 413 SER A CA 1
ATOM 3363 C C . SER A 1 413 ? -11.711 -41.344 -28.266 1 83.25 413 SER A C 1
ATOM 3365 O O . SER A 1 413 ? -11.789 -41.188 -29.484 1 83.25 413 SER A O 1
ATOM 3367 N N . LEU A 1 414 ? -11.422 -40.375 -27.5 1 87.25 414 LEU A N 1
ATOM 3368 C CA . LEU A 1 414 ? -11.18 -39.031 -28 1 87.25 414 LEU A CA 1
ATOM 3369 C C . LEU A 1 414 ? -9.812 -38.938 -28.672 1 87.25 414 LEU A C 1
ATOM 3371 O O . LEU A 1 414 ? -9.555 -38 -29.422 1 87.25 414 LEU A O 1
ATOM 3375 N N . PHE A 1 415 ? -8.969 -40 -28.406 1 88.94 415 PHE A N 1
ATOM 3376 C CA . PHE A 1 415 ? -7.605 -39.969 -28.938 1 88.94 415 PHE A CA 1
ATOM 3377 C C . PHE A 1 415 ? -7.242 -41.312 -29.578 1 88.94 415 PHE A C 1
ATOM 3379 O O . PHE A 1 415 ? -6.301 -41.969 -29.141 1 88.94 415 PHE A O 1
ATOM 3386 N N . PRO A 1 416 ? -7.777 -41.625 -30.641 1 85.75 416 PRO A N 1
ATOM 3387 C CA . PRO A 1 416 ? -7.629 -42.938 -31.219 1 85.75 416 PRO A CA 1
ATOM 3388 C C . PRO A 1 416 ? -6.227 -43.188 -31.766 1 85.75 416 PRO A C 1
ATOM 3390 O O . PRO A 1 416 ? -5.797 -44.344 -31.875 1 85.75 416 PRO A O 1
ATOM 3393 N N . HIS A 1 417 ? -5.473 -42.312 -32.125 1 87.44 417 HIS A N 1
ATOM 3394 C CA . HIS A 1 417 ? -4.191 -42.5 -32.781 1 87.44 417 HIS A CA 1
ATOM 3395 C C . HIS A 1 417 ? -3.027 -42.312 -31.828 1 87.44 417 HIS A C 1
ATOM 3397 O O . HIS A 1 417 ? -1.869 -42.25 -32.25 1 87.44 417 HIS A O 1
ATOM 3403 N N . SER A 1 418 ? -3.297 -42.219 -30.562 1 90.19 418 SER A N 1
ATOM 3404 C CA . SER A 1 418 ? -2.242 -41.969 -29.594 1 90.19 418 SER A CA 1
ATOM 3405 C C . SER A 1 418 ? -2.172 -43.094 -28.562 1 90.19 418 SER A C 1
ATOM 3407 O O . SER A 1 418 ? -3.188 -43.719 -28.25 1 90.19 418 SER A O 1
ATOM 3409 N N . THR A 1 419 ? -0.945 -43.406 -28.172 1 91.69 419 THR A N 1
ATOM 3410 C CA . THR A 1 419 ? -0.797 -44.25 -26.969 1 91.69 419 THR A CA 1
ATOM 3411 C C . THR A 1 419 ? -1.208 -43.469 -25.719 1 91.69 419 THR A C 1
ATOM 3413 O O . THR A 1 419 ? -0.683 -42.406 -25.453 1 91.69 419 THR A O 1
ATOM 3416 N N . ILE A 1 420 ? -2.088 -44.031 -25.016 1 92.62 420 ILE A N 1
ATOM 3417 C CA . ILE A 1 420 ? -2.67 -43.312 -23.891 1 92.62 420 ILE A CA 1
ATOM 3418 C C . ILE A 1 420 ? -2.066 -43.812 -22.578 1 92.62 420 ILE A C 1
ATOM 3420 O O . ILE A 1 420 ? -1.98 -45 -22.344 1 92.62 420 ILE A O 1
ATOM 3424 N N . TRP A 1 421 ? -1.591 -42.875 -21.797 1 92.75 421 TRP A N 1
ATOM 3425 C CA . TRP A 1 421 ? -1.102 -43.125 -20.438 1 92.75 421 TRP A CA 1
ATOM 3426 C C . TRP A 1 421 ? -2.082 -42.562 -19.406 1 92.75 421 TRP A C 1
ATOM 3428 O O . TRP A 1 421 ? -2.572 -41.438 -19.531 1 92.75 421 TRP A O 1
ATOM 3438 N N . TYR A 1 422 ? -2.428 -43.438 -18.422 1 92.69 422 TYR A N 1
ATOM 3439 C CA . TYR A 1 422 ? -3.383 -43.031 -17.406 1 92.69 422 TYR A CA 1
ATOM 3440 C C . TYR A 1 422 ? -2.686 -42.812 -16.062 1 92.69 422 TYR A C 1
ATOM 3442 O O . TYR A 1 422 ? -2.021 -43.688 -15.539 1 92.69 422 TYR A O 1
ATOM 3450 N N . TYR A 1 423 ? -2.836 -41.594 -15.547 1 93.19 423 TYR A N 1
ATOM 3451 C CA . TYR A 1 423 ? -2.234 -41.25 -14.266 1 93.19 423 TYR A CA 1
ATOM 3452 C C . TYR A 1 423 ? -3.303 -40.844 -13.258 1 93.19 423 TYR A C 1
ATOM 3454 O O . TYR A 1 423 ? -4.113 -39.938 -13.531 1 93.19 423 TYR A O 1
ATOM 3462 N N . LEU A 1 424 ? -3.346 -41.5 -12.102 1 93.5 424 LEU A N 1
ATOM 3463 C CA . LEU A 1 424 ? -4.301 -41.188 -11.047 1 93.5 424 LEU A CA 1
ATOM 3464 C C . LEU A 1 424 ? -3.586 -40.625 -9.812 1 93.5 424 LEU A C 1
ATOM 3466 O O . LEU A 1 424 ? -2.611 -41.219 -9.344 1 93.5 424 LEU A O 1
ATOM 3470 N N . PHE A 1 425 ? -4.055 -39.469 -9.383 1 94.94 425 PHE A N 1
ATOM 3471 C CA . PHE A 1 425 ? -3.514 -38.844 -8.188 1 94.94 425 PHE A CA 1
ATOM 3472 C C . PHE A 1 425 ? -4.562 -38.781 -7.086 1 94.94 425 PHE A C 1
ATOM 3474 O O . PHE A 1 425 ? -5.719 -38.438 -7.34 1 94.94 425 PHE A O 1
ATOM 3481 N N . ALA A 1 426 ? -4.145 -39.156 -5.883 1 93.88 426 ALA A N 1
ATOM 3482 C CA . ALA A 1 426 ? -5.105 -39.125 -4.781 1 93.88 426 ALA A CA 1
ATOM 3483 C C . ALA A 1 426 ? -4.469 -38.562 -3.514 1 93.88 426 ALA A C 1
ATOM 3485 O O . ALA A 1 426 ? -3.289 -38.781 -3.244 1 93.88 426 ALA A O 1
ATOM 3486 N N . LYS A 1 427 ? -5.305 -37.781 -2.818 1 92.25 427 LYS A N 1
ATOM 3487 C CA . LYS A 1 427 ? -4.902 -37.344 -1.483 1 92.25 427 LYS A CA 1
ATOM 3488 C C . LYS A 1 427 ? -4.676 -38.562 -0.562 1 92.25 427 LYS A C 1
ATOM 3490 O O . LYS A 1 427 ? -3.699 -38.594 0.188 1 92.25 427 LYS A O 1
ATOM 3495 N N . SER A 1 428 ? -5.594 -39.469 -0.665 1 88.56 428 SER A N 1
ATOM 3496 C CA . SER A 1 428 ? -5.57 -40.688 0.159 1 88.56 428 SER A CA 1
ATOM 3497 C C . SER A 1 428 ? -4.883 -41.844 -0.566 1 88.56 428 SER A C 1
ATOM 3499 O O . SER A 1 428 ? -3.967 -41.625 -1.362 1 88.56 428 SER A O 1
ATOM 3501 N N . ASP A 1 429 ? -5.375 -43.031 -0.291 1 85.19 429 ASP A N 1
ATOM 3502 C CA . ASP A 1 429 ? -4.758 -44.25 -0.846 1 85.19 429 ASP A CA 1
ATOM 3503 C C . ASP A 1 429 ? -5.668 -44.906 -1.88 1 85.19 429 ASP A C 1
ATOM 3505 O O . ASP A 1 429 ? -6.816 -44.5 -2.055 1 85.19 429 ASP A O 1
ATOM 3509 N N . PHE A 1 430 ? -5.094 -45.719 -2.617 1 85.62 430 PHE A N 1
ATOM 3510 C CA . PHE A 1 430 ? -5.793 -46.5 -3.633 1 85.62 430 PHE A CA 1
ATOM 3511 C C . PHE A 1 430 ? -6.07 -47.906 -3.139 1 85.62 430 PHE A C 1
ATOM 3513 O O . PHE A 1 430 ? -5.285 -48.469 -2.365 1 85.62 430 PHE A O 1
ATOM 3520 N N . VAL A 1 431 ? -7.203 -48.312 -3.541 1 78.94 431 VAL A N 1
ATOM 3521 C CA . VAL A 1 431 ? -7.504 -49.688 -3.207 1 78.94 431 VAL A CA 1
ATOM 3522 C C . VAL A 1 431 ? -6.57 -50.625 -3.979 1 78.94 431 VAL A C 1
ATOM 3524 O O . VAL A 1 431 ? -6.215 -50.344 -5.125 1 78.94 431 VAL A O 1
ATOM 3527 N N . SER A 1 432 ? -6.105 -51.688 -3.316 1 68.94 432 SER A N 1
ATOM 3528 C CA . SER A 1 432 ? -5.121 -52.625 -3.834 1 68.94 432 SER A CA 1
ATOM 3529 C C . SER A 1 432 ? -5.535 -53.156 -5.195 1 68.94 432 SER A C 1
ATOM 3531 O O . SER A 1 432 ? -6.727 -53.375 -5.453 1 68.94 432 SER A O 1
ATOM 3533 N N . GLY A 1 433 ? -4.684 -53.406 -6.207 1 64.06 433 GLY A N 1
ATOM 3534 C CA . GLY A 1 433 ? -4.875 -54.094 -7.477 1 64.06 433 GLY A CA 1
ATOM 3535 C C . GLY A 1 433 ? -4.965 -53.125 -8.656 1 64.06 433 GLY A C 1
ATOM 3536 O O . GLY A 1 433 ? -5.109 -53.562 -9.805 1 64.06 433 GLY A O 1
ATOM 3537 N N . MET A 1 434 ? -4.918 -51.844 -8.477 1 63.31 434 MET A N 1
ATOM 3538 C CA . MET A 1 434 ? -5.117 -50.938 -9.594 1 63.31 434 MET A CA 1
ATOM 3539 C C . MET A 1 434 ? -3.947 -51 -10.57 1 63.31 434 MET A C 1
ATOM 3541 O O . MET A 1 434 ? -4.145 -51 -11.789 1 63.31 434 MET A O 1
ATOM 3545 N N . GLU A 1 435 ? -2.709 -51 -10.109 1 62.03 435 GLU A N 1
ATOM 3546 C CA . GLU A 1 435 ? -1.545 -51.031 -10.984 1 62.03 435 GLU A CA 1
ATOM 3547 C C . GLU A 1 435 ? -1.382 -52.375 -11.672 1 62.03 435 GLU A C 1
ATOM 3549 O O . GLU A 1 435 ? -0.875 -52.438 -12.797 1 62.03 435 GLU A O 1
ATOM 3554 N N . THR A 1 436 ? -1.794 -53.375 -10.969 1 60.91 436 THR A N 1
ATOM 3555 C CA . THR A 1 436 ? -1.606 -54.719 -11.484 1 60.91 436 THR A CA 1
ATOM 3556 C C . THR A 1 436 ? -2.549 -55 -12.648 1 60.91 436 THR A C 1
ATOM 3558 O O . THR A 1 436 ? -2.207 -55.75 -13.57 1 60.91 436 THR A O 1
ATOM 3561 N N . ILE A 1 437 ? -3.641 -54.344 -12.609 1 56.41 437 ILE A N 1
ATOM 3562 C CA . ILE A 1 437 ? -4.684 -54.719 -13.562 1 56.41 437 ILE A CA 1
ATOM 3563 C C . ILE A 1 437 ? -4.406 -54.031 -14.906 1 56.41 437 ILE A C 1
ATOM 3565 O O . ILE A 1 437 ? -4.652 -54.625 -15.961 1 56.41 437 ILE A O 1
ATOM 3569 N N . TYR A 1 438 ? -3.867 -52.906 -14.969 1 62.09 438 TYR A N 1
ATOM 3570 C CA . TYR A 1 438 ? -3.988 -52.25 -16.266 1 62.09 438 TYR A CA 1
ATOM 3571 C C . TYR A 1 438 ? -2.617 -52 -16.875 1 62.09 438 TYR A C 1
ATOM 3573 O O . TYR A 1 438 ? -2.506 -51.312 -17.906 1 62.09 438 TYR A O 1
ATOM 3581 N N . GLY A 1 439 ? -1.725 -52.719 -16.406 1 69.5 439 GLY A N 1
ATOM 3582 C CA . GLY A 1 439 ? -0.454 -52.75 -17.109 1 69.5 439 GLY A CA 1
ATOM 3583 C C . GLY A 1 439 ? 0.412 -51.531 -16.859 1 69.5 439 GLY A C 1
ATOM 3584 O O . GLY A 1 439 ? 0.172 -50.781 -15.914 1 69.5 439 GLY A O 1
ATOM 3585 N N . ASP A 1 440 ? 1.412 -51.312 -17.781 1 80.88 440 ASP A N 1
ATOM 3586 C CA . ASP A 1 440 ? 2.523 -50.406 -17.594 1 80.88 440 ASP A CA 1
ATOM 3587 C C . ASP A 1 440 ? 2.109 -48.969 -17.906 1 80.88 440 ASP A C 1
ATOM 3589 O O . ASP A 1 440 ? 2.797 -48 -17.531 1 80.88 440 ASP A O 1
ATOM 3593 N N . THR A 1 441 ? 0.917 -48.75 -18.438 1 87.5 441 THR A N 1
ATOM 3594 C CA . THR A 1 441 ? 0.521 -47.406 -18.875 1 87.5 441 THR A CA 1
ATOM 3595 C C . THR A 1 441 ? -0.311 -46.719 -17.797 1 87.5 441 THR A C 1
ATOM 3597 O O . THR A 1 441 ? -0.719 -45.562 -17.969 1 87.5 441 THR A O 1
ATOM 3600 N N . VAL A 1 442 ? -0.599 -47.469 -16.688 1 90.06 442 VAL A N 1
ATOM 3601 C CA . VAL A 1 442 ? -1.373 -46.875 -15.602 1 90.06 442 VAL A CA 1
ATOM 3602 C C . VAL A 1 442 ? -0.465 -46.625 -14.398 1 90.06 442 VAL A C 1
ATOM 3604 O O . VAL A 1 442 ? 0.237 -47.531 -13.945 1 90.06 442 VAL A O 1
ATOM 3607 N N . LYS A 1 443 ? -0.409 -45.469 -13.961 1 90.81 443 LYS A N 1
ATOM 3608 C CA . LYS A 1 443 ? 0.359 -45.125 -12.766 1 90.81 443 LYS A CA 1
ATOM 3609 C C . LYS A 1 443 ? -0.52 -44.406 -11.727 1 90.81 443 LYS A C 1
ATOM 3611 O O . LYS A 1 443 ? -1.396 -43.625 -12.086 1 90.81 443 LYS A O 1
ATOM 3616 N N . VAL A 1 444 ? -0.32 -44.75 -10.477 1 91.38 444 VAL A N 1
ATOM 3617 C CA . VAL A 1 444 ? -1.069 -44.156 -9.383 1 91.38 444 VAL A CA 1
ATOM 3618 C C . VAL A 1 444 ? -0.104 -43.5 -8.398 1 91.38 444 VAL A C 1
ATOM 3620 O O . VAL A 1 444 ? 0.978 -44.031 -8.133 1 91.38 444 VAL A O 1
ATOM 3623 N N . PHE A 1 445 ? -0.461 -42.344 -7.926 1 92.75 445 PHE A N 1
ATOM 3624 C CA . PHE A 1 445 ? 0.379 -41.594 -6.988 1 92.75 445 PHE A CA 1
ATOM 3625 C C . PHE A 1 445 ? -0.45 -41.062 -5.828 1 92.75 445 PHE A C 1
ATOM 3627 O O . PHE A 1 445 ? -1.449 -40.375 -6.043 1 92.75 445 PHE A O 1
ATOM 3634 N N . THR A 1 446 ? -0.011 -41.375 -4.602 1 93.94 446 THR A N 1
ATOM 3635 C CA . THR A 1 446 ? -0.594 -40.719 -3.424 1 93.94 446 THR A CA 1
ATOM 3636 C C . THR A 1 446 ? 0.153 -39.438 -3.072 1 93.94 446 THR A C 1
ATOM 3638 O O . THR A 1 446 ? 1.311 -39.281 -3.459 1 93.94 446 THR A O 1
ATOM 3641 N N . LEU A 1 447 ? -0.533 -38.594 -2.373 1 94.94 447 LEU A N 1
ATOM 3642 C CA . LEU A 1 447 ? 0.099 -37.375 -1.947 1 94.94 447 LEU A CA 1
ATOM 3643 C C . LEU A 1 447 ? 1.361 -37.656 -1.139 1 94.94 447 LEU A C 1
ATOM 3645 O O . LEU A 1 447 ? 2.375 -36.969 -1.307 1 94.94 447 LEU A O 1
ATOM 3649 N N . GLU A 1 448 ? 1.307 -38.594 -0.315 1 93.38 448 GLU A N 1
ATOM 3650 C CA . GLU A 1 448 ? 2.457 -38.969 0.503 1 93.38 448 GLU A CA 1
ATOM 3651 C C . GLU A 1 448 ? 3.625 -39.438 -0.364 1 93.38 448 GLU A C 1
ATOM 3653 O O . GLU A 1 448 ? 4.773 -39.031 -0.119 1 93.38 448 GLU A O 1
ATOM 3658 N N . GLN A 1 449 ? 3.355 -40.219 -1.332 1 92.69 449 GLN A N 1
ATOM 3659 C CA . GLN A 1 449 ? 4.387 -40.688 -2.244 1 92.69 449 GLN A CA 1
ATOM 3660 C C . GLN A 1 449 ? 5.004 -39.531 -3.031 1 92.69 449 GLN A C 1
ATOM 3662 O O . GLN A 1 449 ? 6.223 -39.5 -3.223 1 92.69 449 GLN A O 1
ATOM 3667 N N . MET A 1 450 ? 4.172 -38.688 -3.521 1 95.19 450 MET A N 1
ATOM 3668 C CA . MET A 1 450 ? 4.656 -37.531 -4.258 1 95.19 450 MET A CA 1
ATOM 3669 C C . MET A 1 450 ? 5.609 -36.688 -3.4 1 95.19 450 MET A C 1
ATOM 3671 O O . MET A 1 450 ? 6.676 -36.281 -3.869 1 95.19 450 MET A O 1
ATOM 3675 N N . CYS A 1 451 ? 5.195 -36.5 -2.16 1 93.94 451 CYS A N 1
ATOM 3676 C CA . CYS A 1 451 ? 6.004 -35.688 -1.249 1 93.94 451 CYS A CA 1
ATOM 3677 C C . CYS A 1 451 ? 7.332 -36.375 -0.952 1 93.94 451 CYS A C 1
ATOM 3679 O O . CYS A 1 451 ? 8.383 -35.75 -0.94 1 93.94 451 CYS A O 1
ATOM 3681 N N . THR A 1 452 ? 7.293 -37.625 -0.755 1 91.44 452 THR A N 1
ATOM 3682 C CA . THR A 1 452 ? 8.5 -38.375 -0.461 1 91.44 452 THR A CA 1
ATOM 3683 C C . THR A 1 452 ? 9.469 -38.344 -1.646 1 91.44 452 THR A C 1
ATOM 3685 O O . THR A 1 452 ? 10.672 -38.156 -1.469 1 91.44 452 THR A O 1
ATOM 3688 N N . CYS A 1 453 ? 8.922 -38.5 -2.783 1 90.56 453 CYS A N 1
ATOM 3689 C CA . CYS A 1 453 ? 9.734 -38.469 -3.998 1 90.56 453 CYS A CA 1
ATOM 3690 C C . CYS A 1 453 ? 10.359 -37.094 -4.195 1 90.56 453 CYS A C 1
ATOM 3692 O O . CYS A 1 453 ? 11.539 -37 -4.52 1 90.56 453 CYS A O 1
ATOM 3694 N N . ALA A 1 454 ? 9.609 -36.125 -4.027 1 90.38 454 ALA A N 1
ATOM 3695 C CA . ALA A 1 454 ? 10.07 -34.75 -4.234 1 90.38 454 ALA A CA 1
ATOM 3696 C C . ALA A 1 454 ? 11.125 -34.375 -3.205 1 90.38 454 ALA A C 1
ATOM 3698 O O . ALA A 1 454 ? 12.094 -33.656 -3.527 1 90.38 454 ALA A O 1
ATOM 3699 N N . ASP A 1 455 ? 10.938 -34.781 -1.968 1 87.31 455 ASP A N 1
ATOM 3700 C CA . ASP A 1 455 ? 11.898 -34.469 -0.913 1 87.31 455 ASP A CA 1
ATOM 3701 C C . ASP A 1 455 ? 13.273 -35.062 -1.25 1 87.31 455 ASP A C 1
ATOM 3703 O O . ASP A 1 455 ? 14.305 -34.469 -0.932 1 87.31 455 ASP A O 1
ATOM 3707 N N . ALA A 1 456 ? 13.25 -36.125 -1.863 1 82.5 456 ALA A N 1
ATOM 3708 C CA . ALA A 1 456 ? 14.5 -36.781 -2.254 1 82.5 456 ALA A CA 1
ATOM 3709 C C . ALA A 1 456 ? 15.172 -36.031 -3.393 1 82.5 456 ALA A C 1
ATOM 3711 O O . ALA A 1 456 ? 16.406 -35.969 -3.477 1 82.5 456 ALA A O 1
ATOM 3712 N N . ALA A 1 457 ? 14.406 -35.469 -4.191 1 80.31 457 ALA A N 1
ATOM 3713 C CA . ALA A 1 457 ? 14.914 -34.812 -5.387 1 80.31 457 ALA A CA 1
ATOM 3714 C C . ALA A 1 457 ? 15.367 -33.375 -5.066 1 80.31 457 ALA A C 1
ATOM 3716 O O . ALA A 1 457 ? 16.312 -32.875 -5.664 1 80.31 457 ALA A O 1
ATOM 3717 N N . ILE A 1 458 ? 14.68 -32.719 -4.355 1 73.62 458 ILE A N 1
ATOM 3718 C CA . ILE A 1 458 ? 14.922 -31.297 -4.086 1 73.62 458 ILE A CA 1
ATOM 3719 C C . ILE A 1 458 ? 15.953 -31.156 -2.965 1 73.62 458 ILE A C 1
ATOM 3721 O O . ILE A 1 458 ? 15.727 -31.625 -1.842 1 73.62 458 ILE A O 1
ATOM 3725 N N . CYS A 1 459 ? 17.219 -31.672 -3.1 1 60.69 459 CYS A N 1
ATOM 3726 C CA . CYS A 1 459 ? 18.297 -31.5 -2.119 1 60.69 459 CYS A CA 1
ATOM 3727 C C . CYS A 1 459 ? 18.266 -30.094 -1.534 1 60.69 459 CYS A C 1
ATOM 3729 O O . CYS A 1 459 ? 18.312 -29.109 -2.271 1 60.69 459 CYS A O 1
ATOM 3731 N N . THR A 1 460 ? 17.547 -30.016 -0.472 1 55.06 460 THR A N 1
ATOM 3732 C CA . THR A 1 460 ? 17.375 -28.719 0.159 1 55.06 460 THR A CA 1
ATOM 3733 C C . THR A 1 460 ? 18.719 -28.031 0.37 1 55.06 460 THR A C 1
ATOM 3735 O O . THR A 1 460 ? 19.516 -28.469 1.204 1 55.06 460 THR A O 1
ATOM 3738 N N . PRO A 1 461 ? 19.234 -27.484 -0.594 1 49.78 461 PRO A N 1
ATOM 3739 C CA . PRO A 1 461 ? 20.359 -26.688 -0.092 1 49.78 461 PRO A CA 1
ATOM 3740 C C . PRO A 1 461 ? 20.016 -25.922 1.185 1 49.78 461 PRO A C 1
ATOM 3742 O O . PRO A 1 461 ? 18.844 -25.781 1.533 1 49.78 461 PRO A O 1
ATOM 3745 N N . ALA A 1 462 ? 20.984 -25.141 1.705 1 49.09 462 ALA A N 1
ATOM 3746 C CA . AL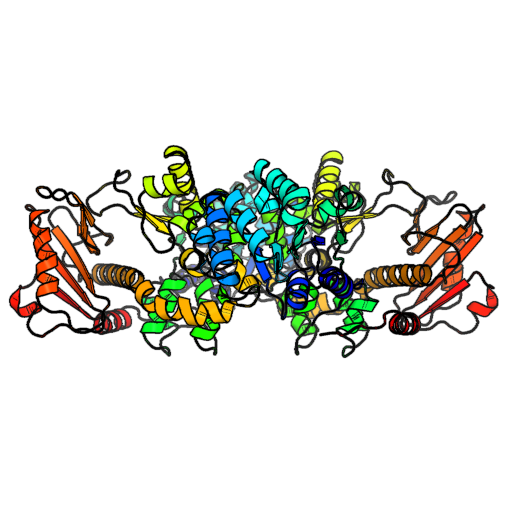A A 1 462 ? 21.047 -24.422 2.973 1 49.09 462 ALA A CA 1
ATOM 3747 C C . ALA A 1 462 ? 19.875 -23.438 3.094 1 49.09 462 ALA A C 1
ATOM 3749 O O . ALA A 1 462 ? 19.656 -22.625 2.205 1 49.09 462 ALA A O 1
ATOM 3750 N N . ILE A 1 463 ? 18.703 -23.891 3.664 1 52.06 463 ILE A N 1
ATOM 3751 C CA . ILE A 1 463 ? 17.766 -22.891 4.184 1 52.06 463 ILE A CA 1
ATOM 3752 C C . ILE A 1 463 ? 18.5 -21.953 5.145 1 52.06 463 ILE A C 1
ATOM 3754 O O . ILE A 1 463 ? 19.047 -22.391 6.156 1 52.06 463 ILE A O 1
ATOM 3758 N N . CYS A 1 464 ? 19.031 -20.844 4.664 1 48.03 464 CYS A N 1
ATOM 3759 C CA . CYS A 1 464 ? 19.703 -19.906 5.559 1 48.03 464 CYS A CA 1
ATOM 3760 C C . CYS A 1 464 ? 18.703 -18.891 6.117 1 48.03 464 CYS A C 1
ATOM 3762 O O . CYS A 1 464 ? 17.75 -18.516 5.441 1 48.03 464 CYS A O 1
ATOM 3764 N N . MET B 1 1 ? -8.18 2.697 20.734 1 62.66 1 MET B N 1
ATOM 3765 C CA . MET B 1 1 ? -8.219 4 21.391 1 62.66 1 MET B CA 1
ATOM 3766 C C . MET B 1 1 ? -8.836 5.051 20.469 1 62.66 1 MET B C 1
ATOM 3768 O O . MET B 1 1 ? -8.602 5.039 19.25 1 62.66 1 MET B O 1
ATOM 3772 N N . PHE B 1 2 ? -9.914 5.617 21.031 1 77.75 2 PHE B N 1
ATOM 3773 C CA . PHE B 1 2 ? -10.664 6.574 20.219 1 77.75 2 PHE B CA 1
ATOM 3774 C C . PHE B 1 2 ? -10.828 7.895 20.953 1 77.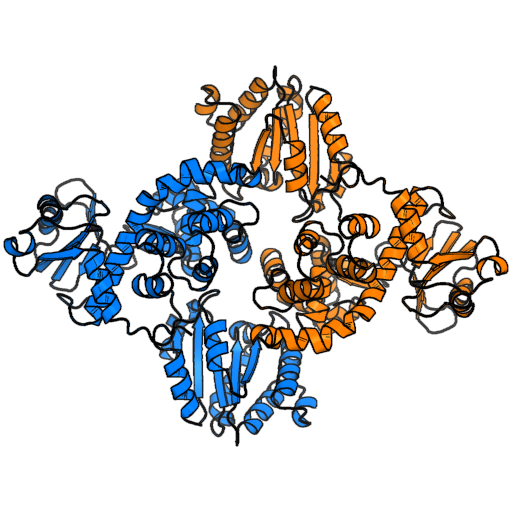75 2 PHE B C 1
ATOM 3776 O O . PHE B 1 2 ? -11.18 7.914 22.141 1 77.75 2 PHE B O 1
ATOM 3783 N N . LEU B 1 3 ? -10.305 8.953 20.375 1 81.75 3 LEU B N 1
ATOM 3784 C CA . LEU B 1 3 ? -10.531 10.32 20.844 1 81.75 3 LEU B CA 1
ATOM 3785 C C . LEU B 1 3 ? -11.594 11.008 20 1 81.75 3 LEU B C 1
ATOM 3787 O O . LEU B 1 3 ? -11.422 11.164 18.781 1 81.75 3 LEU B O 1
ATOM 3791 N N . ASP B 1 4 ? -12.703 11.398 20.672 1 83.12 4 ASP B N 1
ATOM 3792 C CA . ASP B 1 4 ? -13.797 12.031 19.938 1 83.12 4 ASP B CA 1
ATOM 3793 C C . ASP B 1 4 ? -13.523 13.516 19.719 1 83.12 4 ASP B C 1
ATOM 3795 O O . ASP B 1 4 ? -14.234 14.367 20.25 1 83.12 4 ASP B O 1
ATOM 3799 N N . LYS B 1 5 ? -12.617 13.75 18.828 1 82.69 5 LYS B N 1
ATOM 3800 C CA . LYS B 1 5 ? -12.297 15.125 18.469 1 82.69 5 LYS B CA 1
ATOM 3801 C C . LYS B 1 5 ? -13.523 15.852 17.906 1 82.69 5 LYS B C 1
ATOM 3803 O O . LYS B 1 5 ? -14.281 15.281 17.125 1 82.69 5 LYS B O 1
ATOM 3808 N N . ASP B 1 6 ? -13.758 17.078 18.391 1 82.19 6 ASP B N 1
ATOM 3809 C CA . ASP B 1 6 ? -14.82 17.953 17.906 1 82.19 6 ASP B CA 1
ATOM 3810 C C . ASP B 1 6 ? -16.203 17.406 18.266 1 82.19 6 ASP B C 1
ATOM 3812 O O . ASP B 1 6 ? -17.203 17.828 17.703 1 82.19 6 ASP B O 1
ATOM 3816 N N . ASN B 1 7 ? -16.281 16.281 19.047 1 87.81 7 ASN B N 1
ATOM 3817 C CA . ASN B 1 7 ? -17.516 15.695 19.578 1 87.81 7 ASN B CA 1
ATOM 3818 C C . ASN B 1 7 ? -18.406 15.148 18.453 1 87.81 7 ASN B C 1
ATOM 3820 O O . ASN B 1 7 ? -19.609 15.375 18.453 1 87.81 7 ASN B O 1
ATOM 3824 N N . HIS B 1 8 ? -17.734 14.578 17.531 1 92.5 8 HIS B N 1
ATOM 3825 C CA . HIS B 1 8 ? -18.469 14.023 16.391 1 92.5 8 HIS B CA 1
ATOM 3826 C C . HIS B 1 8 ? -19.391 12.898 16.844 1 92.5 8 HIS B C 1
ATOM 3828 O O . HIS B 1 8 ? -20.531 12.789 16.359 1 92.5 8 HIS B O 1
ATOM 3834 N N . LEU B 1 9 ? -18.922 12.078 17.75 1 93.19 9 LEU B N 1
ATOM 3835 C CA . LEU B 1 9 ? -19.719 10.953 18.234 1 93.19 9 LEU B CA 1
ATOM 3836 C C . LEU B 1 9 ? -20.938 11.438 19 1 93.19 9 LEU B C 1
ATOM 3838 O O . LEU B 1 9 ? -22.031 10.898 18.828 1 93.19 9 LEU B O 1
ATOM 3842 N N . ALA B 1 10 ? -20.75 12.438 19.766 1 91.69 10 ALA B N 1
ATOM 3843 C CA . ALA B 1 10 ? -21.859 13.016 20.516 1 91.69 10 ALA B CA 1
ATOM 3844 C C . ALA B 1 10 ? -22.922 13.586 19.578 1 91.69 10 ALA B C 1
ATOM 3846 O O . ALA B 1 10 ? -24.125 13.406 19.797 1 91.69 10 ALA B O 1
ATOM 3847 N N . LYS B 1 11 ? -22.438 14.234 18.578 1 94.56 11 LYS B N 1
ATOM 3848 C CA . LYS B 1 11 ? -23.359 14.82 17.594 1 94.56 11 LYS B CA 1
ATOM 3849 C C . LYS B 1 11 ? -24.156 13.734 16.875 1 94.56 11 LYS B C 1
ATOM 3851 O O . LYS B 1 11 ? -25.359 13.875 16.688 1 94.56 11 LYS B O 1
ATOM 3856 N N . LEU B 1 12 ? -23.5 12.727 16.484 1 96.31 12 LEU B N 1
ATOM 3857 C CA . LEU B 1 12 ? -24.156 11.625 15.797 1 96.31 12 LEU B CA 1
ATOM 3858 C C . LEU B 1 12 ? -25.172 10.945 16.703 1 96.31 12 LEU B C 1
ATOM 3860 O O . LEU B 1 12 ? -26.266 10.602 16.266 1 96.31 12 LEU B O 1
ATOM 3864 N N . ASN B 1 13 ? -24.797 10.773 17.969 1 95.31 13 ASN B N 1
ATOM 3865 C CA . ASN B 1 13 ? -25.703 10.156 18.922 1 95.31 13 ASN B CA 1
ATOM 3866 C C . ASN B 1 13 ? -26.938 11.031 19.172 1 95.31 13 ASN B C 1
ATOM 3868 O O . ASN B 1 13 ? -28.047 10.516 19.344 1 95.31 13 ASN B O 1
ATOM 3872 N N . GLU B 1 14 ? -26.672 12.266 19.219 1 95.69 14 GLU B N 1
ATOM 3873 C CA . GLU B 1 14 ? -27.781 13.195 19.375 1 95.69 14 GLU B CA 1
ATOM 3874 C C . GLU B 1 14 ? -28.75 13.094 18.203 1 95.69 14 GLU B C 1
ATOM 3876 O O . GLU B 1 14 ? -29.969 13.039 18.406 1 95.69 14 GLU B O 1
ATOM 3881 N N . LEU B 1 15 ? -28.234 13.047 17.047 1 96.31 15 LEU B N 1
ATOM 3882 C CA . LEU B 1 15 ? -29.062 12.914 15.852 1 96.31 15 LEU B CA 1
ATOM 3883 C C . LEU B 1 15 ? -29.828 11.594 15.859 1 96.31 15 LEU B C 1
ATOM 3885 O O . LEU B 1 15 ? -31.031 11.555 15.57 1 96.31 15 LEU B O 1
ATOM 3889 N N . TYR B 1 16 ? -29.188 10.57 16.188 1 95.81 16 TYR B N 1
ATOM 3890 C CA . TYR B 1 16 ? -29.781 9.242 16.234 1 95.81 16 TYR B CA 1
ATOM 3891 C C . TYR B 1 16 ? -30.906 9.188 17.266 1 95.81 16 TYR B C 1
ATOM 3893 O O . TYR B 1 16 ? -31.922 8.516 17.062 1 95.81 16 TYR B O 1
ATOM 3901 N N . GLY B 1 17 ? -30.766 9.867 18.328 1 94.06 17 GLY B N 1
ATOM 3902 C CA . GLY B 1 17 ? -31.703 9.859 19.438 1 94.06 17 GLY B CA 1
ATOM 3903 C C . GLY B 1 17 ? -33 10.555 19.109 1 94.06 17 GLY B C 1
ATOM 3904 O O . GLY B 1 17 ? -34 10.367 19.812 1 94.06 17 GLY B O 1
ATOM 3905 N N . GLN B 1 18 ? -33.031 11.312 18.094 1 94.06 18 GLN B N 1
ATOM 3906 C CA . GLN B 1 18 ? -34.25 12.023 17.703 1 94.06 18 GLN B CA 1
ATOM 3907 C C . GLN B 1 18 ? -35.344 11.055 17.219 1 94.06 18 GLN B C 1
ATOM 3909 O O . GLN B 1 18 ? -36.531 11.391 17.188 1 94.06 18 GLN B O 1
ATOM 3914 N N . ASN B 1 19 ? -34.969 9.906 16.844 1 91.94 19 ASN B N 1
ATOM 3915 C CA . ASN B 1 19 ? -35.844 8.828 16.438 1 91.94 19 ASN B CA 1
ATOM 3916 C C . ASN B 1 19 ? -36.719 9.227 15.258 1 91.94 19 ASN B C 1
ATOM 3918 O O . ASN B 1 19 ? -37.938 8.977 15.242 1 91.94 19 ASN B O 1
ATOM 3922 N N . CYS B 1 20 ? -36.25 9.984 14.398 1 94.5 20 CYS B N 1
ATOM 3923 C CA . CYS B 1 20 ? -36.781 10.344 13.094 1 94.5 20 CYS B CA 1
ATOM 3924 C C . CYS B 1 20 ? -35.719 10.305 12.016 1 94.5 20 CYS B C 1
ATOM 3926 O O . CYS B 1 20 ? -34.562 9.984 12.297 1 94.5 20 CYS B O 1
ATOM 3928 N N . PHE B 1 21 ? -36.156 10.523 10.852 1 95.88 21 PHE B N 1
ATOM 3929 C CA . PHE B 1 21 ? -35.188 10.469 9.758 1 95.88 21 PHE B CA 1
ATOM 3930 C C . PHE B 1 21 ? -34.094 11.492 9.953 1 95.88 21 PHE B C 1
ATOM 3932 O O . PHE B 1 21 ? -34.344 12.656 10.273 1 95.88 21 PHE B O 1
ATOM 3939 N N . GLN B 1 22 ? -32.875 11.078 9.898 1 95.81 22 GLN B N 1
ATOM 3940 C CA . GLN B 1 22 ? -31.703 11.953 9.969 1 95.81 22 GLN B CA 1
ATOM 3941 C C . GLN B 1 22 ? -30.703 11.617 8.867 1 95.81 22 GLN B C 1
ATOM 3943 O O . GLN B 1 22 ? -30.672 10.484 8.383 1 95.81 22 GLN B O 1
ATOM 3948 N N . SER B 1 23 ? -30.016 12.578 8.383 1 96.44 23 SER B N 1
ATOM 3949 C CA . SER B 1 23 ? -28.922 12.375 7.438 1 96.44 23 SER B CA 1
ATOM 3950 C C . SER B 1 23 ? -27.688 13.172 7.844 1 96.44 23 SER B C 1
ATOM 3952 O O . SER B 1 23 ? -27.797 14.242 8.43 1 96.44 23 SER B O 1
ATOM 3954 N N . ALA B 1 24 ? -26.547 12.594 7.66 1 97.25 24 ALA B N 1
ATOM 3955 C CA . ALA B 1 24 ? -25.266 13.25 7.922 1 97.25 24 ALA B CA 1
ATOM 3956 C C . ALA B 1 24 ? -24.219 12.859 6.875 1 97.25 24 ALA B C 1
ATOM 3958 O O . ALA B 1 24 ? -24.344 11.812 6.234 1 97.25 24 ALA B O 1
ATOM 3959 N N . ALA B 1 25 ? -23.328 13.734 6.637 1 97 25 ALA B N 1
ATOM 3960 C CA . ALA B 1 25 ? -22.188 13.461 5.754 1 97 25 ALA B CA 1
ATOM 3961 C C . ALA B 1 25 ? -20.875 13.562 6.508 1 97 25 ALA B C 1
ATOM 3963 O O . ALA B 1 25 ? -20.641 14.531 7.242 1 97 25 ALA B O 1
ATOM 3964 N N . ILE B 1 26 ? -20.109 12.547 6.434 1 96.94 26 ILE B N 1
ATOM 3965 C CA . ILE B 1 26 ? -18.781 12.547 7.051 1 96.94 26 ILE B CA 1
ATOM 3966 C C . ILE B 1 26 ? -17.719 12.719 5.973 1 96.94 26 ILE B C 1
ATOM 3968 O O . ILE B 1 26 ? -17.641 11.922 5.035 1 96.94 26 ILE B O 1
ATOM 3972 N N . TYR B 1 27 ? -17 13.828 6.094 1 95.69 27 TYR B N 1
ATOM 3973 C CA . TYR B 1 27 ? -15.898 14.117 5.184 1 95.69 27 TYR B CA 1
ATOM 3974 C C . TYR B 1 27 ? -14.562 13.742 5.809 1 95.69 27 TYR B C 1
ATOM 3976 O O . TYR B 1 27 ? -14.195 14.266 6.863 1 95.69 27 TYR B O 1
ATOM 3984 N N . CYS B 1 28 ? -13.938 12.828 5.129 1 93.31 28 CYS B N 1
ATOM 3985 C CA . CYS B 1 28 ? -12.727 12.32 5.762 1 93.31 28 CYS B CA 1
ATOM 3986 C C . CYS B 1 28 ? -11.812 11.648 4.742 1 93.31 28 CYS B C 1
ATOM 3988 O O . CYS B 1 28 ? -12.289 11 3.811 1 93.31 28 CYS B O 1
ATOM 3990 N N . ASP B 1 29 ? -10.477 11.852 4.957 1 88.06 29 ASP B N 1
ATOM 3991 C CA . ASP B 1 29 ? -9.484 11.125 4.164 1 88.06 29 ASP B CA 1
ATOM 3992 C C . ASP B 1 29 ? -9.062 9.828 4.855 1 88.06 29 ASP B C 1
ATOM 3994 O O . ASP B 1 29 ? -9.445 9.578 6 1 88.06 29 ASP B O 1
ATOM 3998 N N . SER B 1 30 ? -8.32 9.039 4.039 1 84 30 SER B N 1
ATOM 3999 C CA . SER B 1 30 ? -7.855 7.77 4.586 1 84 30 SER B CA 1
ATOM 4000 C C . SER B 1 30 ? -6.969 7.992 5.809 1 84 30 SER B C 1
ATOM 4002 O O . SER B 1 30 ? -6.133 8.898 5.82 1 84 30 SER B O 1
ATOM 4004 N N . GLY B 1 31 ? -7.258 7.25 6.836 1 87.56 31 GLY B N 1
ATOM 4005 C CA . GLY B 1 31 ? -6.402 7.277 8.008 1 87.56 31 GLY B CA 1
ATOM 4006 C C . GLY B 1 31 ? -6.852 8.281 9.055 1 87.56 31 GLY B C 1
ATOM 4007 O O . GLY B 1 31 ? -6.195 8.453 10.086 1 87.56 31 GLY B O 1
ATOM 4008 N N . MET B 1 32 ? -7.965 8.867 8.898 1 90.62 32 MET B N 1
ATOM 4009 C CA . MET B 1 32 ? -8.383 9.938 9.797 1 90.62 32 MET B CA 1
ATOM 4010 C C . MET B 1 32 ? -9.297 9.398 10.898 1 90.62 32 MET B C 1
ATOM 4012 O O . MET B 1 32 ? -9.82 10.164 11.703 1 90.62 32 MET B O 1
ATOM 4016 N N . GLY B 1 33 ? -9.562 8.094 10.898 1 88.25 33 GLY B N 1
ATOM 4017 C CA . GLY B 1 33 ? -10.297 7.496 12 1 88.25 33 GLY B CA 1
ATOM 4018 C C . GLY B 1 33 ? -11.766 7.277 11.695 1 88.25 33 GLY B C 1
ATOM 4019 O O . GLY B 1 33 ? -12.57 7.055 12.609 1 88.25 33 GLY B O 1
ATOM 4020 N N . LYS B 1 34 ? -12.117 7.367 10.492 1 90.81 34 LYS B N 1
ATOM 4021 C CA . LYS B 1 34 ? -13.508 7.188 10.078 1 90.81 34 LYS B CA 1
ATOM 4022 C C . LYS B 1 34 ? -14.047 5.84 10.555 1 90.81 34 LYS B C 1
ATOM 4024 O O . LYS B 1 34 ? -15.133 5.773 11.133 1 90.81 34 LYS B O 1
ATOM 4029 N N . THR B 1 35 ? -13.328 4.77 10.258 1 86.5 35 THR B N 1
ATOM 4030 C CA . THR B 1 35 ? -13.773 3.42 10.586 1 86.5 35 THR B CA 1
ATOM 4031 C C . THR B 1 35 ? -14 3.273 12.086 1 86.5 35 THR B C 1
ATOM 4033 O O . THR B 1 35 ? -15 2.693 12.516 1 86.5 35 THR B O 1
ATOM 4036 N N . THR B 1 36 ? -13.109 3.824 12.859 1 87.31 36 THR B N 1
ATOM 4037 C CA . THR B 1 36 ? -13.242 3.764 14.312 1 87.31 36 THR B CA 1
ATOM 4038 C C . THR B 1 36 ? -14.477 4.539 14.773 1 87.31 36 THR B C 1
ATOM 4040 O O . THR B 1 36 ? -15.227 4.066 15.633 1 87.31 36 THR B O 1
ATOM 4043 N N . LEU B 1 37 ? -14.633 5.715 14.258 1 91.94 37 LEU B N 1
ATOM 4044 C CA . LEU B 1 37 ? -15.789 6.535 14.602 1 91.94 37 LEU B CA 1
ATOM 4045 C C . LEU B 1 37 ? -17.094 5.812 14.281 1 91.94 37 LEU B C 1
ATOM 4047 O O . LEU B 1 37 ? -17.984 5.727 15.125 1 91.94 37 LEU B O 1
ATOM 4051 N N . LEU B 1 38 ? -17.172 5.254 13.094 1 92.69 38 LEU B N 1
ATOM 4052 C CA . LEU B 1 38 ? -18.391 4.59 12.641 1 92.69 38 LEU B CA 1
ATOM 4053 C C . LEU B 1 38 ? -18.641 3.312 13.43 1 92.69 38 LEU B C 1
ATOM 4055 O O . LEU B 1 38 ? -19.781 2.982 13.734 1 92.69 38 LEU B O 1
ATOM 4059 N N . ARG B 1 39 ? -17.625 2.609 13.719 1 88.62 39 ARG B N 1
ATOM 4060 C CA . ARG B 1 39 ? -17.766 1.393 14.516 1 88.62 39 ARG B CA 1
ATOM 4061 C C . ARG B 1 39 ? -18.297 1.707 15.906 1 88.62 39 ARG B C 1
ATOM 4063 O O . ARG B 1 39 ? -19.188 1.016 16.406 1 88.62 39 ARG B O 1
ATOM 4070 N N . GLN B 1 40 ? -17.703 2.719 16.547 1 89.75 40 GLN B N 1
ATOM 4071 C CA . GLN B 1 40 ? -18.156 3.125 17.875 1 89.75 40 GLN B CA 1
ATOM 4072 C C . GLN B 1 40 ? -19.609 3.602 17.828 1 89.75 40 GLN B C 1
ATOM 4074 O O . GLN B 1 40 ? -20.406 3.275 18.719 1 89.75 40 GLN B O 1
ATOM 4079 N N . PHE B 1 41 ? -19.938 4.332 16.875 1 94.38 41 PHE B N 1
ATOM 4080 C CA . PHE B 1 41 ? -21.281 4.863 16.75 1 94.38 41 PHE B CA 1
ATOM 4081 C C . PHE B 1 41 ? -22.281 3.742 16.484 1 94.38 41 PHE B C 1
ATOM 4083 O O . PHE B 1 41 ? -23.406 3.764 17.016 1 94.38 41 PHE B O 1
ATOM 4090 N N . SER B 1 42 ? -21.875 2.77 15.68 1 93.88 42 SER B N 1
ATOM 4091 C CA . SER B 1 42 ? -22.766 1.71 15.234 1 93.88 42 SER B CA 1
ATOM 4092 C C . SER B 1 42 ? -22.953 0.652 16.312 1 93.88 42 SER B C 1
ATOM 4094 O O . SER B 1 42 ? -23.875 -0.163 16.25 1 93.88 42 SER B O 1
ATOM 4096 N N . ALA B 1 43 ? -22.141 0.678 17.312 1 90.31 43 ALA B N 1
ATOM 4097 C CA . ALA B 1 43 ? -22.188 -0.34 18.359 1 90.31 43 ALA B CA 1
ATOM 4098 C C . ALA B 1 43 ? -23.562 -0.381 19.016 1 90.31 43 ALA B C 1
ATOM 4100 O O . ALA B 1 43 ? -24.062 0.639 19.5 1 90.31 43 ALA B O 1
ATOM 4101 N N . GLY B 1 44 ? -24.141 -1.553 19.047 1 88.81 44 GLY B N 1
ATOM 4102 C CA . GLY B 1 44 ? -25.422 -1.749 19.688 1 88.81 44 GLY B CA 1
ATOM 4103 C C . GLY B 1 44 ? -26.594 -1.29 18.844 1 88.81 44 GLY B C 1
ATOM 4104 O O . GLY B 1 44 ? -27.75 -1.337 19.281 1 88.81 44 GLY B O 1
ATOM 4105 N N . LYS B 1 45 ? -26.359 -0.826 17.672 1 93.62 45 LYS B N 1
ATOM 4106 C CA . LYS B 1 45 ? -27.422 -0.33 16.797 1 93.62 45 LYS B CA 1
ATOM 4107 C C . LYS B 1 45 ? -27.594 -1.247 15.586 1 93.62 45 LYS B C 1
ATOM 4109 O O . LYS B 1 45 ? -26.641 -1.849 15.102 1 93.62 45 LYS B O 1
ATOM 4114 N N . ARG B 1 46 ? -28.812 -1.4 15.227 1 93.69 46 ARG B N 1
ATOM 4115 C CA . ARG B 1 46 ? -29.094 -2.068 13.961 1 93.69 46 ARG B CA 1
ATOM 4116 C C . ARG B 1 46 ? -28.516 -1.27 12.789 1 93.69 46 ARG B C 1
ATOM 4118 O O . ARG B 1 46 ? -29.031 -0.194 12.461 1 93.69 46 ARG B O 1
ATOM 4125 N N . THR B 1 47 ? -27.422 -1.828 12.195 1 95.19 47 THR B N 1
ATOM 4126 C CA . THR B 1 47 ? -26.672 -1.021 11.242 1 95.19 47 THR B CA 1
ATOM 4127 C C . THR B 1 47 ? -26.5 -1.758 9.914 1 95.19 47 THR B C 1
ATOM 4129 O O . THR B 1 47 ? -26.047 -2.9 9.883 1 95.19 47 THR B O 1
ATOM 4132 N N . LEU B 1 48 ? -26.969 -1.188 8.844 1 95.31 48 LEU B N 1
ATOM 4133 C CA . LEU B 1 48 ? -26.641 -1.596 7.48 1 95.31 48 LEU B CA 1
ATOM 4134 C C . LEU B 1 48 ? -25.453 -0.81 6.953 1 95.31 48 LEU B C 1
ATOM 4136 O O . LEU B 1 48 ? -25.578 0.357 6.578 1 95.31 48 LEU B O 1
ATOM 4140 N N . TYR B 1 49 ? -24.359 -1.433 7.02 1 95.06 49 TYR B N 1
ATOM 4141 C CA . TYR B 1 49 ? -23.109 -0.821 6.555 1 95.06 49 TYR B CA 1
ATOM 4142 C C . TYR B 1 49 ? -22.734 -1.334 5.172 1 95.06 49 TYR B C 1
ATOM 4144 O O . TYR B 1 49 ? -22.688 -2.545 4.945 1 95.06 49 TYR B O 1
ATOM 4152 N N . PHE B 1 50 ? -22.469 -0.385 4.293 1 93.75 50 PHE B N 1
ATOM 4153 C CA . PHE B 1 50 ? -22.125 -0.773 2.934 1 93.75 50 PHE B CA 1
ATOM 4154 C C . PHE B 1 50 ? -20.906 0.001 2.447 1 93.75 50 PHE B C 1
ATOM 4156 O O . PHE B 1 50 ? -20.891 1.233 2.473 1 93.75 50 PHE B O 1
ATOM 4163 N N . LYS B 1 51 ? -19.906 -0.713 2.023 1 91.06 51 LYS B N 1
ATOM 4164 C CA . LYS B 1 51 ? -18.734 -0.145 1.38 1 91.06 51 LYS B CA 1
ATOM 4165 C C . LYS B 1 51 ? -18.578 -0.661 -0.048 1 91.06 51 LYS B C 1
ATOM 4167 O O . LYS B 1 51 ? -18.094 -1.774 -0.265 1 91.06 51 LYS B O 1
ATOM 4172 N N . PRO B 1 52 ? -18.938 0.217 -0.948 1 88.5 52 PRO B N 1
ATOM 4173 C CA . PRO B 1 52 ? -18.859 -0.234 -2.34 1 88.5 52 PRO B CA 1
ATOM 4174 C C . PRO B 1 52 ? -17.422 -0.533 -2.785 1 88.5 52 PRO B C 1
ATOM 4176 O O . PRO B 1 52 ? -16.469 0.059 -2.268 1 88.5 52 PRO B O 1
ATOM 4179 N N . LEU B 1 53 ? -17.328 -1.565 -3.596 1 83.88 53 LEU B N 1
ATOM 4180 C CA . LEU B 1 53 ? -16.094 -1.775 -4.348 1 83.88 53 LEU B CA 1
ATOM 4181 C C . LEU B 1 53 ? -16.125 -1.005 -5.664 1 83.88 53 LEU B C 1
ATOM 4183 O O . LEU B 1 53 ? -17.203 -0.686 -6.18 1 83.88 53 LEU B O 1
ATOM 4187 N N . GLU B 1 54 ? -15.039 -0.449 -6.035 1 80.06 54 GLU B N 1
ATOM 4188 C CA . GLU B 1 54 ? -15.008 0.228 -7.328 1 80.06 54 GLU B CA 1
ATOM 4189 C C . GLU B 1 54 ? -15.273 -0.75 -8.469 1 80.06 54 GLU B C 1
ATOM 4191 O O . GLU B 1 54 ? -14.344 -1.144 -9.18 1 80.06 54 GLU B O 1
ATOM 4196 N N . THR B 1 55 ? -16.516 -1.158 -8.57 1 84.06 55 THR B N 1
ATOM 4197 C CA . THR B 1 55 ? -16.953 -2.119 -9.57 1 84.06 55 THR B CA 1
ATOM 4198 C C . THR B 1 55 ? -18.188 -1.598 -10.305 1 84.06 55 THR B C 1
ATOM 4200 O O . THR B 1 55 ? -18.484 -0.4 -10.266 1 84.06 55 THR B O 1
ATOM 4203 N N . THR B 1 56 ? -18.891 -2.486 -11.039 1 81.75 56 THR B N 1
ATOM 4204 C CA . THR B 1 56 ? -20.094 -2.121 -11.781 1 81.75 56 THR B CA 1
ATOM 4205 C C . THR B 1 56 ? -21.281 -1.94 -10.836 1 81.75 56 THR B C 1
ATOM 4207 O O . THR B 1 56 ? -21.25 -2.42 -9.703 1 81.75 56 THR B O 1
ATOM 4210 N N . ASP B 1 57 ? -22.25 -1.268 -11.312 1 84.75 57 ASP B N 1
ATOM 4211 C CA . ASP B 1 57 ? -23.469 -1.036 -10.539 1 84.75 57 ASP B CA 1
ATOM 4212 C C . ASP B 1 57 ? -24.141 -2.355 -10.148 1 84.75 57 ASP B C 1
ATOM 4214 O O . ASP B 1 57 ? -24.656 -2.494 -9.039 1 84.75 57 ASP B O 1
ATOM 4218 N N . ASN B 1 58 ? -24.078 -3.229 -11.047 1 83.62 58 ASN B N 1
ATOM 4219 C CA . ASN B 1 58 ? -24.703 -4.516 -10.781 1 83.62 58 ASN B CA 1
ATOM 4220 C C . ASN B 1 58 ? -24.016 -5.254 -9.641 1 83.62 58 ASN B C 1
ATOM 4222 O O . ASN B 1 58 ? -24.688 -5.84 -8.781 1 83.62 58 ASN B O 1
ATOM 4226 N N . GLU B 1 59 ? -22.75 -5.211 -9.695 1 83.94 59 GLU B N 1
ATOM 4227 C CA . GLU B 1 59 ? -22 -5.859 -8.617 1 83.94 59 GLU B CA 1
ATOM 4228 C C . GLU B 1 59 ? -22.281 -5.203 -7.273 1 83.94 59 GLU B C 1
ATOM 4230 O O . GLU B 1 59 ? -22.422 -5.887 -6.258 1 83.94 59 GLU B O 1
ATOM 4235 N N . ASN B 1 60 ? -22.344 -3.922 -7.277 1 88.56 60 ASN B N 1
ATOM 4236 C CA . ASN B 1 60 ? -22.641 -3.197 -6.043 1 88.56 60 ASN B CA 1
ATOM 4237 C C . ASN B 1 60 ? -24.062 -3.445 -5.566 1 88.56 60 ASN B C 1
ATOM 4239 O O . ASN B 1 60 ? -24.328 -3.496 -4.363 1 88.56 60 ASN B O 1
ATOM 4243 N N . PHE B 1 61 ? -24.984 -3.566 -6.52 1 90.62 61 PHE B N 1
ATOM 4244 C CA . PHE B 1 61 ? -26.359 -3.898 -6.18 1 90.62 61 PHE B CA 1
ATOM 4245 C C . PHE B 1 61 ? -26.438 -5.242 -5.465 1 90.62 61 PHE B C 1
ATOM 4247 O O . PHE B 1 61 ? -27.062 -5.355 -4.41 1 90.62 61 PHE B O 1
ATOM 4254 N N . LEU B 1 62 ? -25.75 -6.195 -6.062 1 87.75 62 LEU B N 1
ATOM 4255 C CA . LEU B 1 62 ? -25.766 -7.539 -5.488 1 87.75 62 LEU B CA 1
ATOM 4256 C C . LEU B 1 62 ? -25.125 -7.551 -4.109 1 87.75 62 LEU B C 1
ATOM 4258 O O . LEU B 1 62 ? -25.609 -8.227 -3.199 1 87.75 62 LEU B O 1
ATOM 4262 N N . ALA B 1 63 ? -24.094 -6.832 -3.971 1 88.69 63 ALA B N 1
ATOM 4263 C CA . ALA B 1 63 ? -23.391 -6.762 -2.693 1 88.69 63 ALA B CA 1
ATOM 4264 C C . ALA B 1 63 ? -24.25 -6.098 -1.624 1 88.69 63 ALA B C 1
ATOM 4266 O O . ALA B 1 63 ? -24.328 -6.574 -0.488 1 88.69 63 ALA B O 1
ATOM 4267 N N . LEU B 1 64 ? -24.875 -5.02 -1.963 1 92.75 64 LEU B N 1
ATOM 4268 C CA . LEU B 1 64 ? -25.75 -4.324 -1.021 1 92.75 64 LEU B CA 1
ATOM 4269 C C . LEU B 1 64 ? -26.953 -5.191 -0.648 1 92.75 64 LEU B C 1
ATOM 4271 O O . LEU B 1 64 ? -27.375 -5.207 0.509 1 92.75 64 LEU B O 1
ATOM 4275 N N . LYS B 1 65 ? -27.5 -5.805 -1.656 1 93.12 65 LYS B N 1
ATOM 4276 C CA . LYS B 1 65 ? -28.609 -6.711 -1.413 1 93.12 65 LYS B CA 1
ATOM 4277 C C . LYS B 1 65 ? -28.234 -7.793 -0.405 1 93.12 65 LYS B C 1
ATOM 4279 O O . LYS B 1 65 ? -29 -8.078 0.523 1 93.12 65 LYS B O 1
ATOM 4284 N N . LYS B 1 66 ? -27.109 -8.367 -0.603 1 88.62 66 LYS B N 1
ATOM 4285 C CA . LYS B 1 66 ? -26.625 -9.398 0.307 1 88.62 66 LYS B CA 1
ATOM 4286 C C . LYS B 1 66 ? -26.5 -8.859 1.729 1 88.62 66 LYS B C 1
ATOM 4288 O O . LYS B 1 66 ? -26.891 -9.531 2.689 1 88.62 66 LYS B O 1
ATOM 4293 N N . GLU B 1 67 ? -25.953 -7.68 1.859 1 89.94 67 GLU B N 1
ATOM 4294 C CA . GLU B 1 67 ? -25.812 -7.059 3.17 1 89.94 67 GLU B CA 1
ATOM 4295 C C . GLU B 1 67 ? -27.156 -6.754 3.797 1 89.94 67 GLU B C 1
ATOM 4297 O O . GLU B 1 67 ? -27.344 -6.914 5.008 1 89.94 67 GLU B O 1
ATOM 4302 N N . ALA B 1 68 ? -28.031 -6.281 2.982 1 93.25 68 ALA B N 1
ATOM 4303 C CA . ALA B 1 68 ? -29.375 -5.977 3.475 1 93.25 68 ALA B CA 1
ATOM 4304 C C . ALA B 1 68 ? -30.062 -7.23 3.996 1 93.25 68 ALA B C 1
ATOM 4306 O O . ALA B 1 68 ? -30.719 -7.195 5.035 1 93.25 68 ALA B O 1
ATOM 4307 N N . LEU B 1 69 ? -29.859 -8.297 3.258 1 91 69 LEU B N 1
ATOM 4308 C CA . LEU B 1 69 ? -30.453 -9.562 3.67 1 91 69 LEU B CA 1
ATOM 4309 C C . LEU B 1 69 ? -29.859 -10.031 4.996 1 91 69 LEU B C 1
ATOM 4311 O O . LEU B 1 69 ? -30.578 -10.578 5.84 1 91 69 LEU B O 1
ATOM 4315 N N . ARG B 1 70 ? -28.672 -9.812 5.18 1 85.88 70 ARG B N 1
ATOM 4316 C CA . ARG B 1 70 ? -27.984 -10.219 6.398 1 85.88 70 ARG B CA 1
ATOM 4317 C C . ARG B 1 70 ? -28.469 -9.422 7.598 1 85.88 70 ARG B C 1
ATOM 4319 O O . ARG B 1 70 ? -28.703 -9.984 8.672 1 85.88 70 ARG B O 1
ATOM 4326 N N . VAL B 1 71 ? -28.672 -8.156 7.449 1 88.56 71 VAL B N 1
ATOM 4327 C CA . VAL B 1 71 ? -28.953 -7.25 8.555 1 88.56 71 VAL B CA 1
ATOM 4328 C C . VAL B 1 71 ? -30.453 -7.234 8.836 1 88.56 71 VAL B C 1
ATOM 4330 O O . VAL B 1 71 ? -30.875 -7.238 10 1 88.56 71 VAL B O 1
ATOM 4333 N N . LEU B 1 72 ? -31.281 -7.152 7.758 1 91.12 72 LEU B N 1
ATOM 4334 C CA . LEU B 1 72 ? -32.719 -6.969 7.906 1 91.12 72 LEU B CA 1
ATOM 4335 C C . LEU B 1 72 ? -33.438 -8.32 7.957 1 91.12 72 LEU B C 1
ATOM 4337 O O . LEU B 1 72 ? -34.594 -8.391 8.344 1 91.12 72 LEU B O 1
ATOM 4341 N N . GLY B 1 73 ? -32.688 -9.383 7.664 1 87 73 GLY B N 1
ATOM 4342 C CA . GLY B 1 73 ? -33.312 -10.703 7.602 1 87 73 GLY B CA 1
ATOM 4343 C C . GLY B 1 73 ? -33.781 -11.078 6.207 1 87 73 GLY B C 1
ATOM 4344 O O . GLY B 1 73 ? -33.75 -10.258 5.293 1 87 73 GLY B O 1
ATOM 4345 N N . PRO B 1 74 ? -34.125 -12.328 6.012 1 86 74 PRO B N 1
ATOM 4346 C CA . PRO B 1 74 ? -34.531 -12.844 4.699 1 86 74 PRO B CA 1
ATOM 4347 C C . PRO B 1 74 ? -35.938 -12.422 4.309 1 86 74 PRO B C 1
ATOM 4349 O O . PRO B 1 74 ? -36.812 -13.281 4.141 1 86 74 PRO B O 1
ATOM 4352 N N . LEU B 1 75 ? -36.094 -11.195 4.086 1 87.44 75 LEU B N 1
ATOM 4353 C CA . LEU B 1 75 ? -37.375 -10.641 3.633 1 87.44 75 LEU B CA 1
ATOM 4354 C C . LEU B 1 75 ? -37.625 -10.984 2.17 1 87.44 75 LEU B C 1
ATOM 4356 O O . LEU B 1 75 ? -36.75 -10.836 1.329 1 87.44 75 LEU B O 1
ATOM 4360 N N . GLU B 1 76 ? -38.688 -11.453 1.87 1 87.88 76 GLU B N 1
ATOM 4361 C CA . GLU B 1 76 ? -39.031 -11.875 0.516 1 87.88 76 GLU B CA 1
ATOM 4362 C C . GLU B 1 76 ? -38.844 -10.734 -0.48 1 87.88 76 GLU B C 1
ATOM 4364 O O . GLU B 1 76 ? -38.375 -10.938 -1.594 1 87.88 76 GLU B O 1
ATOM 4369 N N . LYS B 1 77 ? -39.281 -9.648 -0.048 1 87.06 77 LYS B N 1
ATOM 4370 C CA . LYS B 1 77 ? -39.156 -8.5 -0.942 1 87.06 77 LYS B CA 1
ATOM 4371 C C . LYS B 1 77 ? -37.719 -8.164 -1.239 1 87.06 77 LYS B C 1
ATOM 4373 O O . LYS B 1 77 ? -37.375 -7.73 -2.346 1 87.06 77 LYS B O 1
ATOM 4378 N N . LEU B 1 78 ? -36.875 -8.32 -0.291 1 90.25 78 LEU B N 1
ATOM 4379 C CA . LEU B 1 78 ? -35.438 -8.078 -0.486 1 90.25 78 LEU B CA 1
ATOM 4380 C C . LEU B 1 78 ? -34.812 -9.125 -1.41 1 90.25 78 LEU B C 1
ATOM 4382 O O . LEU B 1 78 ? -34 -8.789 -2.277 1 90.25 78 LEU B O 1
ATOM 4386 N N . LYS B 1 79 ? -35.281 -10.297 -1.271 1 90.88 79 LYS B N 1
ATOM 4387 C CA . LYS B 1 79 ? -34.781 -11.383 -2.115 1 90.88 79 LYS B CA 1
ATOM 4388 C C . LYS B 1 79 ? -35.188 -11.172 -3.572 1 90.88 79 LYS B C 1
ATOM 4390 O O . LYS B 1 79 ? -34.406 -11.461 -4.484 1 90.88 79 LYS B O 1
ATOM 4395 N N . ALA B 1 80 ? -36.312 -10.617 -3.701 1 91.75 80 ALA B N 1
ATOM 4396 C CA . ALA B 1 80 ? -36.875 -10.461 -5.039 1 91.75 80 ALA B CA 1
ATOM 4397 C C . ALA B 1 80 ? -36.406 -9.172 -5.691 1 91.75 80 ALA B C 1
ATOM 4399 O O . ALA B 1 80 ? -36.562 -8.977 -6.898 1 91.75 80 ALA B O 1
ATOM 4400 N N . ALA B 1 81 ? -35.75 -8.336 -4.953 1 92.88 81 ALA B N 1
ATOM 4401 C CA . ALA B 1 81 ? -35.312 -7.031 -5.477 1 92.88 81 ALA B CA 1
ATOM 4402 C C . ALA B 1 81 ? -34.344 -7.188 -6.645 1 92.88 81 ALA B C 1
ATOM 4404 O O . ALA B 1 81 ? -33.406 -7.988 -6.578 1 92.88 81 ALA B O 1
ATOM 4405 N N . LYS B 1 82 ? -34.594 -6.457 -7.742 1 91.06 82 LYS B N 1
ATOM 4406 C CA . LYS B 1 82 ? -33.75 -6.559 -8.93 1 91.06 82 LYS B CA 1
ATOM 4407 C C . LYS B 1 82 ? -33.031 -5.238 -9.219 1 91.06 82 LYS B C 1
ATOM 4409 O O . LYS B 1 82 ? -32.125 -5.184 -10.031 1 91.06 82 LYS B O 1
ATOM 4414 N N . ARG B 1 83 ? -33.594 -4.199 -8.57 1 91.75 83 ARG B N 1
ATOM 4415 C CA . ARG B 1 83 ? -33.031 -2.867 -8.781 1 91.75 83 ARG B CA 1
ATOM 4416 C C . ARG B 1 83 ? -32.812 -2.139 -7.457 1 91.75 83 ARG B C 1
ATOM 4418 O O . ARG B 1 83 ? -33.438 -2.484 -6.453 1 91.75 83 ARG B O 1
ATOM 4425 N N . PHE B 1 84 ? -32 -1.119 -7.484 1 93.5 84 PHE B N 1
ATOM 4426 C CA . PHE B 1 84 ? -31.703 -0.332 -6.297 1 93.5 84 PHE B CA 1
ATOM 4427 C C . PHE B 1 84 ? -32.969 0.267 -5.695 1 93.5 84 PHE B C 1
ATOM 4429 O O . PHE B 1 84 ? -33.125 0.309 -4.473 1 93.5 84 PHE B O 1
ATOM 4436 N N . ALA B 1 85 ? -33.844 0.748 -6.562 1 93.19 85 ALA B N 1
ATOM 4437 C CA . ALA B 1 85 ? -35.062 1.392 -6.102 1 93.19 85 ALA B CA 1
ATOM 4438 C C . ALA B 1 85 ? -35.844 0.466 -5.188 1 93.19 85 ALA B C 1
ATOM 4440 O O . ALA B 1 85 ? -36.375 0.898 -4.152 1 93.19 85 ALA B O 1
ATOM 4441 N N . GLU B 1 86 ? -35.938 -0.767 -5.539 1 94.44 86 GLU B N 1
ATOM 4442 C CA . GLU B 1 86 ? -36.656 -1.758 -4.754 1 94.44 86 GLU B CA 1
ATOM 4443 C C . GLU B 1 86 ? -35.969 -2.025 -3.422 1 94.44 86 GLU B C 1
ATOM 4445 O O . GLU B 1 86 ? -36.625 -2.191 -2.393 1 94.44 86 GLU B O 1
ATOM 4450 N N . LEU B 1 87 ? -34.688 -2.08 -3.508 1 94.12 87 LEU B N 1
ATOM 4451 C CA . LEU B 1 87 ? -33.906 -2.279 -2.299 1 94.12 87 LEU B CA 1
ATOM 4452 C C . LEU B 1 87 ? -34.094 -1.127 -1.321 1 94.12 87 LEU B C 1
ATOM 4454 O O . LEU B 1 87 ? -34.344 -1.35 -0.132 1 94.12 87 LEU B O 1
ATOM 4458 N N . PHE B 1 88 ? -34.062 0.095 -1.824 1 94.88 88 PHE B N 1
ATOM 4459 C CA . PHE B 1 88 ? -34.188 1.287 -0.992 1 94.88 88 PHE B CA 1
ATOM 4460 C C . PHE B 1 88 ? -35.562 1.411 -0.407 1 94.88 88 PHE B C 1
ATOM 4462 O O . PHE B 1 88 ? -35.75 1.839 0.737 1 94.88 88 PHE B O 1
ATOM 4469 N N . ARG B 1 89 ? -36.469 1.034 -1.173 1 92.88 89 ARG B N 1
ATOM 4470 C CA . ARG B 1 89 ? -37.844 1.043 -0.683 1 92.88 89 ARG B CA 1
ATOM 4471 C C . ARG B 1 89 ? -38.031 0.094 0.5 1 92.88 89 ARG B C 1
ATOM 4473 O O . ARG B 1 89 ? -38.656 0.448 1.503 1 92.88 89 ARG B O 1
ATOM 4480 N N . THR B 1 90 ? -37.469 -1.043 0.352 1 93.19 90 THR B N 1
ATOM 4481 C CA . THR B 1 90 ? -37.562 -2.049 1.402 1 93.19 90 THR B CA 1
ATOM 4482 C C . THR B 1 90 ? -36.812 -1.606 2.652 1 93.19 90 THR B C 1
ATOM 4484 O O . THR B 1 90 ? -37.25 -1.845 3.773 1 93.19 90 THR B O 1
ATOM 4487 N N . ILE B 1 91 ? -35.719 -0.995 2.465 1 93.06 91 ILE B N 1
ATOM 4488 C CA . ILE B 1 91 ? -34.938 -0.478 3.576 1 93.06 91 ILE B CA 1
ATOM 4489 C C . ILE B 1 91 ? -35.719 0.584 4.328 1 93.06 91 ILE B C 1
ATOM 4491 O O . ILE B 1 91 ? -35.781 0.564 5.559 1 93.06 91 ILE B O 1
ATOM 4495 N N . GLY B 1 92 ? -36.344 1.422 3.625 1 92.5 92 GLY B N 1
ATOM 4496 C CA . GLY B 1 92 ? -37.188 2.445 4.23 1 92.5 92 GLY B CA 1
ATOM 4497 C C . GLY B 1 92 ? -38.344 1.877 5.023 1 92.5 92 GLY B C 1
ATOM 4498 O O . GLY B 1 92 ? -38.625 2.34 6.129 1 92.5 92 GLY B O 1
ATOM 4499 N N . LYS B 1 93 ? -38.906 0.89 4.477 1 91.25 93 LYS B N 1
ATOM 4500 C CA . LYS B 1 93 ? -40.062 0.262 5.125 1 91.25 93 LYS B CA 1
ATOM 4501 C C . LYS B 1 93 ? -39.656 -0.458 6.406 1 91.25 93 LYS B C 1
ATOM 4503 O O . LYS B 1 93 ? -40.375 -0.466 7.391 1 91.25 93 LYS B O 1
ATOM 4508 N N . SER B 1 94 ? -38.562 -1.012 6.344 1 91.19 94 SER B N 1
ATOM 4509 C CA . SER B 1 94 ? -38.062 -1.786 7.477 1 91.19 94 SER B CA 1
ATOM 4510 C C . SER B 1 94 ? -37.656 -0.879 8.641 1 91.19 94 SER B C 1
ATOM 4512 O O . SER B 1 94 ? -37.5 -1.347 9.766 1 91.19 94 SER B O 1
ATOM 4514 N N . SER B 1 95 ? -37.625 0.394 8.43 1 91.62 95 SER B N 1
ATOM 4515 C CA . SER B 1 95 ? -37.156 1.331 9.445 1 91.62 95 SER B CA 1
ATOM 4516 C C . SER B 1 95 ? -38.312 2.225 9.922 1 91.62 95 SER B C 1
ATOM 4518 O O . SER B 1 95 ? -38.062 3.281 10.516 1 91.62 95 SER B O 1
ATOM 4520 N N . ARG B 1 96 ? -39.469 1.849 9.688 1 90.06 96 ARG B N 1
ATOM 4521 C CA . ARG B 1 96 ? -40.594 2.66 10.109 1 90.06 96 ARG B CA 1
ATOM 4522 C C . ARG B 1 96 ? -40.844 2.506 11.602 1 90.06 96 ARG B C 1
ATOM 4524 O O . ARG B 1 96 ? -41.156 3.48 12.289 1 90.06 96 ARG B O 1
ATOM 4531 N N . GLU B 1 97 ? -40.719 1.295 12.031 1 86.44 97 GLU B N 1
ATOM 4532 C CA . GLU B 1 97 ? -41 1.041 13.438 1 86.44 97 GLU B CA 1
ATOM 4533 C C . GLU B 1 97 ? -39.719 0.983 14.258 1 86.44 97 GLU B C 1
ATOM 4535 O O . GLU B 1 97 ? -39.688 1.421 15.414 1 86.44 97 GLU B O 1
ATOM 4540 N N . ASP B 1 98 ? -38.719 0.458 13.641 1 90 98 ASP B N 1
ATOM 4541 C CA . ASP B 1 98 ? -37.438 0.312 14.336 1 90 98 ASP B CA 1
ATOM 4542 C C . ASP B 1 98 ? -36.344 1.142 13.656 1 90 98 ASP B C 1
ATOM 4544 O O . ASP B 1 98 ? -36.25 1.178 12.43 1 90 98 ASP B O 1
ATOM 4548 N N . SER B 1 99 ? -35.562 1.775 14.555 1 94 99 SER B N 1
ATOM 4549 C CA . SER B 1 99 ? -34.469 2.609 14.031 1 94 99 SER B CA 1
ATOM 4550 C C . SER B 1 99 ? -33.469 1.775 13.266 1 94 99 SER B C 1
ATOM 4552 O O . SER B 1 99 ? -33.156 0.644 13.656 1 94 99 SER B O 1
ATOM 4554 N N . LEU B 1 100 ? -32.969 2.32 12.148 1 96.12 100 LEU B N 1
ATOM 4555 C CA . LEU B 1 100 ? -31.953 1.682 11.328 1 96.12 100 LEU B CA 1
ATOM 4556 C C . LEU B 1 100 ? -30.875 2.684 10.922 1 96.12 100 LEU B C 1
ATOM 4558 O O . LEU B 1 100 ? -31.188 3.797 10.5 1 96.12 100 LEU B O 1
ATOM 4562 N N . LEU B 1 101 ? -29.672 2.318 11.25 1 97 101 LEU B N 1
ATOM 4563 C CA . LEU B 1 101 ? -28.531 3.092 10.781 1 97 101 LEU B CA 1
ATOM 4564 C C . LEU B 1 101 ? -28.031 2.568 9.438 1 97 101 LEU B C 1
ATOM 4566 O O . LEU B 1 101 ? -27.719 1.384 9.305 1 97 101 LEU B O 1
ATOM 4570 N N . PHE B 1 102 ? -28.078 3.4 8.383 1 96.94 102 PHE B N 1
ATOM 4571 C CA . PHE B 1 102 ? -27.609 3.051 7.043 1 96.94 102 PHE B CA 1
ATOM 4572 C C . PHE B 1 102 ? -26.375 3.865 6.668 1 96.94 102 PHE B C 1
ATOM 4574 O O . PHE B 1 102 ? -26.484 5.066 6.418 1 96.94 102 PHE B O 1
ATOM 4581 N N . ILE B 1 103 ? -25.234 3.186 6.629 1 97.19 103 ILE B N 1
ATOM 4582 C CA . ILE B 1 103 ? -23.969 3.865 6.355 1 97.19 103 ILE B CA 1
ATOM 4583 C C . ILE B 1 103 ? -23.453 3.459 4.977 1 97.19 103 ILE B C 1
ATOM 4585 O O . ILE B 1 103 ? -23.312 2.268 4.688 1 97.19 103 ILE B O 1
ATOM 4589 N N . ILE B 1 104 ? -23.234 4.367 4.129 1 95.19 104 ILE B N 1
ATOM 4590 C CA . ILE B 1 104 ? -22.578 4.145 2.85 1 95.19 104 ILE B CA 1
ATOM 4591 C C . ILE B 1 104 ? -21.172 4.738 2.891 1 95.19 104 ILE B C 1
ATOM 4593 O O . ILE B 1 104 ? -20.984 5.945 2.725 1 95.19 104 ILE B O 1
ATOM 4597 N N . ASP B 1 105 ? -20.266 3.758 3.016 1 92.5 105 ASP B N 1
ATOM 4598 C CA . ASP B 1 105 ? -18.859 4.156 3.072 1 92.5 105 ASP B CA 1
ATOM 4599 C C . ASP B 1 105 ? -18.312 4.414 1.674 1 92.5 105 ASP B C 1
ATOM 4601 O O . ASP B 1 105 ? -18.547 3.627 0.754 1 92.5 105 ASP B O 1
ATOM 4605 N N . ASP B 1 106 ? -17.672 5.488 1.381 1 88.88 106 ASP B N 1
ATOM 4606 C CA . ASP B 1 106 ? -17.125 5.914 0.095 1 88.88 106 ASP B CA 1
ATOM 4607 C C . ASP B 1 106 ? -18.234 6.133 -0.927 1 88.88 106 ASP B C 1
ATOM 4609 O O . ASP B 1 106 ? -18.203 5.562 -2.02 1 88.88 106 ASP B O 1
ATOM 4613 N N . TYR B 1 107 ? -19.156 7.004 -0.625 1 91.94 107 TYR B N 1
ATOM 4614 C CA . TYR B 1 107 ? -20.375 7.297 -1.365 1 91.94 107 TYR B CA 1
ATOM 4615 C C . TYR B 1 107 ? -20.062 7.676 -2.807 1 91.94 107 TYR B C 1
ATOM 4617 O O . TYR B 1 107 ? -20.719 7.207 -3.738 1 91.94 107 TYR B O 1
ATOM 4625 N N . PRO B 1 108 ? -19.016 8.398 -3.016 1 86.75 108 PRO B N 1
ATOM 4626 C CA . PRO B 1 108 ? -18.719 8.781 -4.402 1 86.75 108 PRO B CA 1
ATOM 4627 C C . PRO B 1 108 ? -18.422 7.574 -5.293 1 86.75 108 PRO B C 1
ATOM 4629 O O . PRO B 1 108 ? -18.734 7.59 -6.484 1 86.75 108 PRO B O 1
ATOM 4632 N N . HIS B 1 109 ? -17.859 6.539 -4.785 1 83.62 109 HIS B N 1
ATOM 4633 C CA . HIS B 1 109 ? -17.547 5.34 -5.551 1 83.62 109 HIS B CA 1
ATOM 4634 C C . HIS B 1 109 ? -18.828 4.625 -5.996 1 83.62 109 HIS B C 1
ATOM 4636 O O . HIS B 1 109 ? -18.828 3.922 -7.008 1 83.62 109 HIS B O 1
ATOM 4642 N N . LEU B 1 110 ? -19.812 4.801 -5.191 1 86.88 110 LEU B N 1
ATOM 4643 C CA . LEU B 1 110 ? -21.078 4.172 -5.52 1 86.88 110 LEU B CA 1
ATOM 4644 C C . LEU B 1 110 ? -21.781 4.914 -6.656 1 86.88 110 LEU B C 1
ATOM 4646 O O . LEU B 1 110 ? -22.359 4.293 -7.543 1 86.88 110 LEU B O 1
ATOM 4650 N N . ILE B 1 111 ? -21.578 6.246 -6.703 1 85.81 111 ILE B N 1
ATOM 4651 C CA . ILE B 1 111 ? -22.438 7.027 -7.59 1 85.81 111 ILE B CA 1
ATOM 4652 C C . ILE B 1 111 ? -21.625 7.496 -8.805 1 85.81 111 ILE B C 1
ATOM 4654 O O . ILE B 1 111 ? -22.172 8.102 -9.727 1 85.81 111 ILE B O 1
ATOM 4658 N N . ASN B 1 112 ? -20.328 7.426 -8.781 1 74.44 112 ASN B N 1
ATOM 4659 C CA . ASN B 1 112 ? -19.438 8.039 -9.758 1 74.44 112 ASN B CA 1
ATOM 4660 C C . ASN B 1 112 ? -19.859 7.699 -11.188 1 74.44 112 ASN B C 1
ATOM 4662 O O . ASN B 1 112 ? -19.812 8.562 -12.062 1 74.44 112 ASN B O 1
ATOM 4666 N N . LYS B 1 113 ? -20.266 6.547 -11.531 1 70.75 113 LYS B N 1
ATOM 4667 C CA . LYS B 1 113 ? -20.578 6.234 -12.922 1 70.75 113 LYS B CA 1
ATOM 4668 C C . LYS B 1 113 ? -22.094 6.121 -13.125 1 70.75 113 LYS B C 1
ATOM 4670 O O . LYS B 1 113 ? -22.547 5.781 -14.219 1 70.75 113 LYS B O 1
ATOM 4675 N N . ASN B 1 114 ? -22.688 6.535 -12.039 1 80.25 114 ASN B N 1
ATOM 4676 C CA . ASN B 1 114 ? -24.141 6.402 -12.117 1 80.25 114 ASN B CA 1
ATOM 4677 C C . ASN B 1 114 ? -24.844 7.598 -11.477 1 80.25 114 ASN B C 1
ATOM 4679 O O . ASN B 1 114 ? -25.281 7.523 -10.328 1 80.25 114 ASN B O 1
ATOM 4683 N N . ARG B 1 115 ? -25.016 8.609 -12.195 1 80.5 115 ARG B N 1
ATOM 4684 C CA . ARG B 1 115 ? -25.688 9.812 -11.695 1 80.5 115 ARG B CA 1
ATOM 4685 C C . ARG B 1 115 ? -27.125 9.523 -11.297 1 80.5 115 ARG B C 1
ATOM 4687 O O . ARG B 1 115 ? -27.672 10.164 -10.398 1 80.5 115 ARG B O 1
ATOM 4694 N N . ARG B 1 116 ? -27.719 8.633 -11.922 1 86.75 116 ARG B N 1
ATOM 4695 C CA . ARG B 1 116 ? -29.094 8.266 -11.633 1 86.75 116 ARG B CA 1
ATOM 4696 C C . ARG B 1 116 ? -29.234 7.73 -10.211 1 86.75 116 ARG B C 1
ATOM 4698 O O . ARG B 1 116 ? -30.25 7.984 -9.547 1 86.75 116 ARG B O 1
ATOM 4705 N N . LEU B 1 117 ? -28.188 7.082 -9.789 1 90.5 117 LEU B N 1
ATOM 4706 C CA . LEU B 1 117 ? -28.219 6.516 -8.445 1 90.5 117 LEU B CA 1
ATOM 4707 C C . LEU B 1 117 ? -28.141 7.613 -7.391 1 90.5 117 LEU B C 1
ATOM 4709 O O . LEU B 1 117 ? -28.781 7.523 -6.344 1 90.5 117 LEU B O 1
ATOM 4713 N N . SER B 1 118 ? -27.344 8.602 -7.684 1 89.88 118 SER B N 1
ATOM 4714 C CA . SER B 1 118 ? -27.25 9.742 -6.773 1 89.88 118 SER B CA 1
ATOM 4715 C C . SER B 1 118 ? -28.594 10.438 -6.625 1 89.88 118 SER B C 1
ATOM 4717 O O . SER B 1 118 ? -29.031 10.742 -5.512 1 89.88 118 SER B O 1
ATOM 4719 N N . THR B 1 119 ? -29.281 10.672 -7.703 1 91.12 119 THR B N 1
ATOM 4720 C CA . THR B 1 119 ? -30.594 11.305 -7.703 1 91.12 119 THR B CA 1
ATOM 4721 C C . THR B 1 119 ? -31.625 10.438 -6.98 1 91.12 119 THR B C 1
ATOM 4723 O O . THR B 1 119 ? -32.5 10.945 -6.266 1 91.12 119 THR B O 1
ATOM 4726 N N . LEU B 1 120 ? -31.5 9.172 -7.25 1 93.19 120 LEU B N 1
ATOM 4727 C CA . LEU B 1 120 ? -32.406 8.219 -6.609 1 93.19 120 LEU B CA 1
ATOM 4728 C C . LEU B 1 120 ? -32.281 8.281 -5.09 1 93.19 120 LEU B C 1
ATOM 4730 O O . LEU B 1 120 ? -33.281 8.383 -4.379 1 93.19 120 LEU B O 1
ATOM 4734 N N . ILE B 1 121 ? -31.109 8.273 -4.586 1 92.56 121 ILE B N 1
ATOM 4735 C CA . ILE B 1 121 ? -30.859 8.305 -3.148 1 92.56 121 ILE B CA 1
ATOM 4736 C C . ILE B 1 121 ? -31.344 9.625 -2.564 1 92.56 121 ILE B C 1
ATOM 4738 O O . ILE B 1 121 ? -31.984 9.641 -1.512 1 92.56 121 ILE B O 1
ATOM 4742 N N . GLN B 1 122 ? -31.109 10.672 -3.252 1 90.56 122 GLN B N 1
ATOM 4743 C CA . GLN B 1 122 ? -31.578 11.984 -2.799 1 90.56 122 GLN B CA 1
ATOM 4744 C C . GLN B 1 122 ? -33.094 12.047 -2.748 1 90.56 122 GLN B C 1
ATOM 4746 O O . GLN B 1 122 ? -33.688 12.609 -1.814 1 90.56 122 GLN B O 1
ATOM 4751 N N . SER B 1 123 ? -33.688 11.539 -3.736 1 93.12 123 SER B N 1
ATOM 4752 C CA . SER B 1 123 ? -35.156 11.516 -3.791 1 93.12 123 SER B CA 1
ATOM 4753 C C . SER B 1 123 ? -35.719 10.711 -2.635 1 93.12 123 SER B C 1
ATOM 4755 O O . SER B 1 123 ? -36.719 11.117 -2.033 1 93.12 123 SER B O 1
ATOM 4757 N N . TYR B 1 124 ? -35.125 9.68 -2.357 1 93.38 124 TYR B N 1
ATOM 4758 C CA . TYR B 1 124 ? -35.594 8.852 -1.248 1 93.38 124 TYR B CA 1
ATOM 4759 C C . TYR B 1 124 ? -35.375 9.555 0.086 1 93.38 124 TYR B C 1
ATOM 4761 O O . TYR B 1 124 ? -36.219 9.492 0.979 1 93.38 124 TYR B O 1
ATOM 4769 N N . MET B 1 125 ? -34.312 10.258 0.202 1 92.19 125 MET B N 1
ATOM 4770 C CA . MET B 1 125 ? -34 10.992 1.425 1 92.19 125 MET B CA 1
ATOM 4771 C C . MET B 1 125 ? -35 12.125 1.651 1 92.19 125 MET B C 1
ATOM 4773 O O . MET B 1 125 ? -35.375 12.414 2.791 1 92.19 125 MET B O 1
ATOM 4777 N N . THR B 1 126 ? -35.5 12.648 0.604 1 90.44 126 THR B N 1
ATOM 4778 C CA . THR B 1 126 ? -36.344 13.836 0.729 1 90.44 126 THR B CA 1
ATOM 4779 C C . THR B 1 126 ? -37.812 13.453 0.766 1 90.44 126 THR B C 1
ATOM 4781 O O . THR B 1 126 ? -38.656 14.211 1.268 1 90.44 126 THR B O 1
ATOM 4784 N N . LYS B 1 127 ? -38.094 12.266 0.315 1 91.75 127 LYS B N 1
ATOM 4785 C CA . LYS B 1 127 ? -39.5 11.914 0.188 1 91.75 127 LYS B CA 1
ATOM 4786 C C . LYS B 1 127 ? -39.844 10.633 0.949 1 91.75 127 LYS B C 1
ATOM 4788 O O . LYS B 1 127 ? -40.281 10.68 2.1 1 91.75 127 LYS B O 1
ATOM 4793 N N . GLU B 1 128 ? -39.344 9.555 0.504 1 87.75 128 GLU B N 1
ATOM 4794 C CA . GLU B 1 128 ? -39.781 8.234 0.956 1 87.75 128 GLU B CA 1
ATOM 4795 C C . GLU B 1 128 ? -39.281 7.941 2.365 1 87.75 128 GLU B C 1
ATOM 4797 O O . GLU B 1 128 ? -40 7.348 3.174 1 87.75 128 GLU B O 1
ATOM 4802 N N . TRP B 1 129 ? -38.062 8.352 2.641 1 93.31 129 TRP B N 1
ATOM 4803 C CA . TRP B 1 129 ? -37.438 7.973 3.9 1 93.31 129 TRP B CA 1
ATOM 4804 C C . TRP B 1 129 ? -37.812 8.961 5.008 1 93.31 129 TRP B C 1
ATOM 4806 O O . TRP B 1 129 ? -37.562 8.688 6.188 1 93.31 129 TRP B O 1
ATOM 4816 N N . LYS B 1 130 ? -38.5 10.023 4.699 1 90.81 130 LYS B N 1
ATOM 4817 C CA . LYS B 1 130 ? -38.781 11.094 5.648 1 90.81 130 LYS B CA 1
ATOM 4818 C C . LYS B 1 130 ? -39.656 10.594 6.793 1 90.81 130 LYS B C 1
ATOM 4820 O O . LYS B 1 130 ? -39.562 11.094 7.914 1 90.81 130 LYS B O 1
ATOM 4825 N N . ASN B 1 131 ? -40.5 9.641 6.52 1 88.56 131 ASN B N 1
ATOM 4826 C CA . ASN B 1 131 ? -41.406 9.141 7.523 1 88.56 131 ASN B CA 1
ATOM 4827 C C . ASN B 1 131 ? -40.875 7.91 8.234 1 88.56 131 ASN B C 1
ATOM 4829 O O . ASN B 1 131 ? -41.625 7.168 8.875 1 88.56 131 ASN B O 1
ATOM 4833 N N . SER B 1 132 ? -39.625 7.711 8.172 1 93.81 132 SER B N 1
ATOM 4834 C CA . SER B 1 132 ? -38.969 6.555 8.805 1 93.81 132 SER B CA 1
ATOM 4835 C C . SER B 1 132 ? -38.031 6.98 9.922 1 93.81 132 SER B C 1
ATOM 4837 O O . SER B 1 132 ? -37.906 8.172 10.219 1 93.81 132 SER B O 1
ATOM 4839 N N . ARG B 1 133 ? -37.531 6.023 10.625 1 95.75 133 ARG B N 1
ATOM 4840 C CA . ARG B 1 133 ? -36.5 6.242 11.648 1 95.75 133 ARG B CA 1
ATOM 4841 C C . ARG B 1 133 ? -35.125 5.855 11.141 1 95.75 133 ARG B C 1
ATOM 4843 O O . ARG B 1 133 ? -34.312 5.301 11.891 1 95.75 133 ARG B O 1
ATOM 4850 N N . LEU B 1 134 ? -34.969 6.125 9.836 1 96.38 134 LEU B N 1
ATOM 4851 C CA . LEU B 1 134 ? -33.719 5.836 9.188 1 96.38 134 LEU B CA 1
ATOM 4852 C C . LEU B 1 134 ? -32.719 6.953 9.438 1 96.38 134 LEU B C 1
ATOM 4854 O O . LEU B 1 134 ? -33.062 8.133 9.367 1 96.38 134 LEU B O 1
ATOM 4858 N N . PHE B 1 135 ? -31.516 6.629 9.859 1 97.5 135 PHE B N 1
ATOM 4859 C CA . PHE B 1 135 ? -30.375 7.547 9.906 1 97.5 135 PHE B CA 1
ATOM 4860 C C . PHE B 1 135 ? -29.344 7.176 8.852 1 97.5 135 PHE B C 1
ATOM 4862 O O . PHE B 1 135 ? -28.656 6.164 8.977 1 97.5 135 PHE B O 1
ATOM 4869 N N . ILE B 1 136 ? -29.219 7.98 7.82 1 97.31 136 ILE B N 1
ATOM 4870 C CA . ILE B 1 136 ? -28.312 7.676 6.719 1 97.31 136 ILE B CA 1
ATOM 4871 C C . ILE B 1 136 ? -27.031 8.508 6.852 1 97.31 136 ILE B C 1
ATOM 4873 O O . ILE B 1 136 ? -27.094 9.711 7.105 1 97.31 136 ILE B O 1
ATOM 4877 N N . ILE B 1 137 ? -25.875 7.855 6.805 1 97.56 137 ILE B N 1
ATOM 4878 C CA . ILE B 1 137 ? -24.578 8.523 6.848 1 97.56 137 ILE B CA 1
ATOM 4879 C C . ILE B 1 137 ? -23.844 8.289 5.531 1 97.56 137 ILE B C 1
ATOM 4881 O O . ILE B 1 137 ? -23.594 7.148 5.137 1 97.56 137 ILE B O 1
ATOM 4885 N N . LEU B 1 138 ? -23.531 9.32 4.898 1 96.75 138 LEU B N 1
ATOM 4886 C CA . LEU B 1 138 ? -22.766 9.273 3.658 1 96.75 138 LEU B CA 1
ATOM 4887 C C . LEU B 1 138 ? -21.328 9.711 3.891 1 96.75 138 LEU B C 1
ATOM 4889 O O . LEU B 1 138 ? -21.078 10.852 4.301 1 96.75 138 LEU B O 1
ATOM 4893 N N . CYS B 1 139 ? -20.391 8.852 3.65 1 96.38 139 CYS B N 1
ATOM 4894 C CA . CYS B 1 139 ? -18.984 9.18 3.828 1 96.38 139 CYS B CA 1
ATOM 4895 C C . CYS B 1 139 ? -18.359 9.625 2.512 1 96.38 139 CYS B C 1
ATOM 4897 O O . CYS B 1 139 ? -18.531 8.969 1.484 1 96.38 139 CYS B O 1
ATOM 4899 N N . LYS B 1 140 ? -17.688 10.781 2.584 1 94.19 140 LYS B N 1
ATOM 4900 C CA . LYS B 1 140 ? -17.094 11.398 1.402 1 94.19 140 LYS B CA 1
ATOM 4901 C C . LYS B 1 140 ? -15.664 11.852 1.682 1 94.19 140 LYS B C 1
ATOM 4903 O O . LYS B 1 140 ? -15.258 11.969 2.84 1 94.19 140 LYS B O 1
ATOM 4908 N N . PRO B 1 141 ? -14.844 12.016 0.6 1 90.62 141 PRO B N 1
ATOM 4909 C CA . PRO B 1 141 ? -13.492 12.547 0.812 1 90.62 141 PRO B CA 1
ATOM 4910 C C . PRO B 1 141 ? -13.5 13.961 1.384 1 90.62 141 PRO B C 1
ATOM 4912 O O . PRO B 1 141 ? -14.383 14.758 1.053 1 90.62 141 PRO B O 1
ATOM 4915 N N . ALA B 1 142 ? -12.523 14.281 2.145 1 91.56 142 ALA B N 1
ATOM 4916 C CA . ALA B 1 142 ? -12.422 15.57 2.811 1 91.56 142 ALA B CA 1
ATOM 4917 C C . ALA B 1 142 ? -12.336 16.703 1.793 1 91.56 142 ALA B C 1
ATOM 4919 O O . ALA B 1 142 ? -12.766 17.828 2.068 1 91.56 142 ALA B O 1
ATOM 4920 N N . SER B 1 143 ? -11.836 16.422 0.625 1 86.69 143 SER B N 1
ATOM 4921 C CA . SER B 1 143 ? -11.625 17.438 -0.403 1 86.69 143 SER B CA 1
ATOM 4922 C C . SER B 1 143 ? -12.953 18.031 -0.867 1 86.69 143 SER B C 1
ATOM 4924 O O . SER B 1 143 ? -12.984 19.141 -1.416 1 86.69 143 SER B O 1
ATOM 4926 N N . LEU B 1 144 ? -14.062 17.359 -0.628 1 90.56 144 LEU B N 1
ATOM 4927 C CA . LEU B 1 144 ? -15.359 17.812 -1.099 1 90.56 144 LEU B CA 1
ATOM 4928 C C . LEU B 1 144 ? -16.031 18.703 -0.062 1 90.56 144 LEU B C 1
ATOM 4930 O O . LEU B 1 144 ? -17.031 19.359 -0.357 1 90.56 144 LEU B O 1
ATOM 4934 N N . TYR B 1 145 ? -15.484 18.766 1.076 1 92.69 145 TYR B N 1
ATOM 4935 C CA . TYR B 1 145 ? -16.141 19.438 2.199 1 92.69 145 TYR B CA 1
ATOM 4936 C C . TYR B 1 145 ? -16.406 20.906 1.878 1 92.69 145 TYR B C 1
ATOM 4938 O O . TYR B 1 145 ? -17.531 21.391 2.049 1 92.69 145 TYR B O 1
ATOM 4946 N N . GLU B 1 146 ? -15.383 21.609 1.437 1 88.56 146 GLU B N 1
ATOM 4947 C CA . GLU B 1 146 ? -15.516 23.047 1.217 1 88.56 146 GLU B CA 1
ATOM 4948 C C . GLU B 1 146 ? -16.609 23.344 0.194 1 88.56 146 GLU B C 1
ATOM 4950 O O . GLU B 1 146 ? -17.344 24.328 0.339 1 88.56 146 GLU B O 1
ATOM 4955 N N . LYS B 1 147 ? -16.672 22.531 -0.712 1 90.38 147 LYS B N 1
ATOM 4956 C CA . LYS B 1 147 ? -17.625 22.75 -1.794 1 90.38 147 LYS B CA 1
ATOM 4957 C C . LYS B 1 147 ? -19.047 22.391 -1.358 1 90.38 147 LYS B C 1
ATOM 4959 O O . LYS B 1 147 ? -20.016 23.016 -1.787 1 90.38 147 LYS B O 1
ATOM 4964 N N . GLU B 1 148 ? -19.141 21.391 -0.483 1 93 148 GLU B N 1
ATOM 4965 C CA . GLU B 1 148 ? -20.438 20.766 -0.267 1 93 148 GLU B CA 1
ATOM 4966 C C . GLU B 1 148 ? -21 21.125 1.109 1 93 148 GLU B C 1
ATOM 4968 O O . GLU B 1 148 ? -22.203 20.984 1.354 1 93 148 GLU B O 1
ATOM 4973 N N . HIS B 1 149 ? -20.219 21.594 2.045 1 91.94 149 HIS B N 1
ATOM 4974 C CA . HIS B 1 149 ? -20.594 21.578 3.451 1 91.94 149 HIS B CA 1
ATOM 4975 C C . HIS B 1 149 ? -21.766 22.531 3.705 1 91.94 149 HIS B C 1
ATOM 4977 O O . HIS B 1 149 ? -22.578 22.281 4.594 1 91.94 149 HIS B O 1
ATOM 4983 N N . THR B 1 150 ? -21.906 23.594 2.869 1 92.25 150 THR B N 1
ATOM 4984 C CA . THR B 1 150 ? -22.953 24.594 3.096 1 92.25 150 THR B CA 1
ATOM 4985 C C . THR B 1 150 ? -24.328 24.016 2.717 1 92.25 150 THR B C 1
ATOM 4987 O O . THR B 1 150 ? -25.344 24.453 3.238 1 92.25 150 THR B O 1
ATOM 4990 N N . GLN B 1 151 ? -24.344 23.047 1.927 1 91.69 151 GLN B N 1
ATOM 4991 C CA . GLN B 1 151 ? -25.609 22.5 1.421 1 91.69 151 GLN B CA 1
ATOM 4992 C C . GLN B 1 151 ? -25.875 21.125 1.998 1 91.69 151 GLN B C 1
ATOM 4994 O O . GLN B 1 151 ? -26.938 20.547 1.76 1 91.69 151 GLN B O 1
ATOM 4999 N N . THR B 1 152 ? -25.016 20.625 2.746 1 91.56 152 THR B N 1
ATOM 5000 C CA . THR B 1 152 ? -25.109 19.266 3.27 1 91.56 152 THR B CA 1
ATOM 5001 C C . THR B 1 152 ? -25.672 19.266 4.688 1 91.56 152 THR B C 1
ATOM 5003 O O . THR B 1 152 ? -25.297 20.109 5.508 1 91.56 152 THR B O 1
ATOM 5006 N N . ALA B 1 153 ? -26.578 18.359 4.887 1 91.12 153 ALA B N 1
ATOM 5007 C CA . ALA B 1 153 ? -27.141 18.219 6.227 1 91.12 153 ALA B CA 1
ATOM 5008 C C . ALA B 1 153 ? -26.094 17.641 7.195 1 91.12 153 ALA B C 1
ATOM 5010 O O . ALA B 1 153 ? -25.5 16.609 6.93 1 91.12 153 ALA B O 1
ATOM 5011 N N . ASN B 1 154 ? -25.875 18.328 8.258 1 94.75 154 ASN B N 1
ATOM 5012 C CA . ASN B 1 154 ? -25.016 17.891 9.352 1 94.75 154 ASN B CA 1
ATOM 5013 C C . ASN B 1 154 ? -23.641 17.453 8.844 1 94.75 154 ASN B C 1
ATOM 5015 O O . ASN B 1 154 ? -23.25 16.297 9.055 1 94.75 154 ASN B O 1
ATOM 5019 N N . PRO B 1 155 ? -22.922 18.281 8.164 1 96.69 155 PRO B N 1
ATOM 5020 C CA . PRO B 1 155 ? -21.594 17.938 7.68 1 96.69 155 PRO B CA 1
ATOM 5021 C C . PRO B 1 155 ? -20.562 17.828 8.805 1 96.69 155 PRO B C 1
ATOM 5023 O O . PRO B 1 155 ? -20.5 18.703 9.672 1 96.69 155 PRO B O 1
ATOM 5026 N N . LEU B 1 156 ? -19.891 16.719 8.867 1 96.25 156 LEU B N 1
ATOM 5027 C CA . LEU B 1 156 ? -18.812 16.5 9.844 1 96.25 156 LEU B CA 1
ATOM 5028 C C . LEU B 1 156 ? -17.484 16.312 9.141 1 96.25 156 LEU B C 1
ATOM 5030 O O . LEU B 1 156 ? -17.344 15.445 8.266 1 96.25 156 LEU B O 1
ATOM 5034 N N . LEU B 1 157 ? -16.516 17.109 9.445 1 95.38 157 LEU B N 1
ATOM 5035 C CA . LEU B 1 157 ? -15.18 17 8.883 1 95.38 157 LEU B CA 1
ATOM 5036 C C . LEU B 1 157 ? -14.203 16.438 9.906 1 95.38 157 LEU B C 1
ATOM 5038 O O . LEU B 1 157 ? -14.07 16.984 11.008 1 95.38 157 LEU B O 1
ATOM 5042 N N . LEU B 1 158 ? -13.625 15.344 9.539 1 94.19 158 LEU B N 1
ATOM 5043 C CA . LEU B 1 158 ? -12.602 14.781 10.422 1 94.19 158 LEU B CA 1
ATOM 5044 C C . LEU B 1 158 ? -11.234 15.375 10.102 1 94.19 158 LEU B C 1
ATOM 5046 O O . LEU B 1 158 ? -10.766 15.305 8.969 1 94.19 158 LEU B O 1
ATOM 5050 N N . LYS B 1 159 ? -10.609 15.961 11.055 1 91.69 159 LYS B N 1
ATOM 5051 C CA . LYS B 1 159 ? -9.305 16.609 10.938 1 91.69 159 LYS B CA 1
ATOM 5052 C C . LYS B 1 159 ? -8.25 15.891 11.781 1 91.69 159 LYS B C 1
ATOM 5054 O O . LYS B 1 159 ? -8.594 15.125 12.688 1 91.69 159 LYS B O 1
ATOM 5059 N N . PRO B 1 160 ? -6.945 16.078 11.398 1 93.69 160 PRO B N 1
ATOM 5060 C CA . PRO B 1 160 ? -5.906 15.523 12.266 1 93.69 160 PRO B CA 1
ATOM 5061 C C . PRO B 1 160 ? -5.938 16.109 13.68 1 93.69 160 PRO B C 1
ATOM 5063 O O . PRO B 1 160 ? -6.488 17.188 13.883 1 93.69 160 PRO B O 1
ATOM 5066 N N . PHE B 1 161 ? -5.387 15.391 14.562 1 93.94 161 PHE B N 1
ATOM 5067 C CA . PHE B 1 161 ? -5.289 15.883 15.938 1 93.94 161 PHE B CA 1
ATOM 5068 C C . PHE B 1 161 ? -4.273 17.016 16.031 1 93.94 161 PHE B C 1
ATOM 5070 O O . PHE B 1 161 ? -3.254 17 15.344 1 93.94 161 PHE B O 1
ATOM 5077 N N . THR B 1 162 ? -4.562 18 16.875 1 94.25 162 THR B N 1
ATOM 5078 C CA . THR B 1 162 ? -3.537 18.953 17.266 1 94.25 162 THR B CA 1
ATOM 5079 C C . THR B 1 162 ? -2.51 18.297 18.188 1 94.25 162 THR B C 1
ATOM 5081 O O . THR B 1 162 ? -2.699 17.156 18.625 1 94.25 162 THR B O 1
ATOM 5084 N N . PHE B 1 163 ? -1.452 19.031 18.422 1 96.38 163 PHE B N 1
ATOM 5085 C CA . PHE B 1 163 ? -0.453 18.5 19.344 1 96.38 163 PHE B CA 1
ATOM 5086 C C . PHE B 1 163 ? -1.066 18.234 20.703 1 96.38 163 PHE B C 1
ATOM 5088 O O . PHE B 1 163 ? -0.82 17.188 21.297 1 96.38 163 PHE B O 1
ATOM 5095 N N . PHE B 1 164 ? -1.844 19.109 21.094 1 94.06 164 PHE B N 1
ATOM 5096 C CA . PHE B 1 164 ? -2.4 19.047 22.438 1 94.06 164 PHE B CA 1
ATOM 5097 C C . PHE B 1 164 ? -3.379 17.875 22.562 1 94.06 164 PHE B C 1
ATOM 5099 O O . PHE B 1 164 ? -3.496 17.266 23.625 1 94.06 164 PHE B O 1
ATOM 5106 N N . GLU B 1 165 ? -4.027 17.547 21.516 1 91.81 165 GLU B N 1
ATOM 5107 C CA . GLU B 1 165 ? -4.879 16.359 21.484 1 91.81 165 GLU B CA 1
ATOM 5108 C C . GLU B 1 165 ? -4.047 15.078 21.391 1 91.81 165 GLU B C 1
ATOM 5110 O O . GLU B 1 165 ? -4.336 14.094 22.062 1 91.81 165 GLU B O 1
ATOM 5115 N N . THR B 1 166 ? -3.023 15.117 20.516 1 93.19 166 THR B N 1
ATOM 5116 C CA . THR B 1 166 ? -2.135 13.977 20.328 1 93.19 166 THR B CA 1
ATOM 5117 C C . THR B 1 166 ? -1.482 13.578 21.656 1 93.19 166 THR B C 1
ATOM 5119 O O . THR B 1 166 ? -1.329 12.391 21.938 1 93.19 166 THR B O 1
ATOM 5122 N N . ARG B 1 167 ? -1.104 14.555 22.422 1 92.06 167 ARG B N 1
ATOM 5123 C CA . ARG B 1 167 ? -0.385 14.305 23.672 1 92.06 167 ARG B CA 1
ATOM 5124 C C . ARG B 1 167 ? -1.228 13.477 24.625 1 92.06 167 ARG B C 1
ATOM 5126 O O . ARG B 1 167 ? -0.688 12.758 25.484 1 92.06 167 ARG B O 1
ATOM 5133 N N . GLN B 1 168 ? -2.547 13.555 24.484 1 89.44 168 GLN B N 1
ATOM 5134 C CA . GLN B 1 168 ? -3.436 12.789 25.344 1 89.44 168 GLN B CA 1
ATOM 5135 C C . GLN B 1 168 ? -3.24 11.289 25.141 1 89.44 168 GLN B C 1
ATOM 5137 O O . GLN B 1 168 ? -3.438 10.508 26.078 1 89.44 168 GLN B O 1
ATOM 5142 N N . LEU B 1 169 ? -2.842 10.875 24.031 1 90 169 LEU B N 1
ATOM 5143 C CA . LEU B 1 169 ? -2.654 9.469 23.688 1 90 169 LEU B CA 1
ATOM 5144 C C . LEU B 1 169 ? -1.291 8.977 24.156 1 90 169 LEU B C 1
ATOM 5146 O O . LEU B 1 169 ? -1.068 7.77 24.266 1 90 169 LEU B O 1
ATOM 5150 N N . PHE B 1 170 ? -0.395 9.922 24.438 1 92.81 170 PHE B N 1
ATOM 5151 C CA . PHE B 1 170 ? 0.983 9.523 24.688 1 92.81 170 PHE B CA 1
ATOM 5152 C C . PHE B 1 170 ? 1.5 10.156 25.984 1 92.81 170 PHE B C 1
ATOM 5154 O O . PHE B 1 170 ? 2.68 10.508 26.078 1 92.81 170 PHE B O 1
ATOM 5161 N N . ARG B 1 171 ? 0.704 10.352 26.938 1 88.94 171 ARG B N 1
ATOM 5162 C CA . ARG B 1 171 ? 1.035 11.031 28.188 1 88.94 171 ARG B CA 1
ATOM 5163 C C . ARG B 1 171 ? 2.135 10.289 28.938 1 88.94 171 ARG B C 1
ATOM 5165 O O . ARG B 1 171 ? 2.883 10.898 29.703 1 88.94 171 ARG B O 1
ATOM 5172 N N . HIS B 1 172 ? 2.25 9.016 28.688 1 91.06 172 HIS B N 1
ATOM 5173 C CA . HIS B 1 172 ? 3.221 8.188 29.391 1 91.06 172 HIS B CA 1
ATOM 5174 C C . HIS B 1 172 ? 4.629 8.406 28.844 1 91.06 172 HIS B C 1
ATOM 5176 O O . HIS B 1 172 ? 5.609 8.016 29.484 1 91.06 172 HIS B O 1
ATOM 5182 N N . LEU B 1 173 ? 4.777 9.055 27.812 1 94.5 173 LEU B N 1
ATOM 5183 C CA . LEU B 1 173 ? 6.078 9.305 27.203 1 94.5 173 LEU B CA 1
ATOM 5184 C C . LEU B 1 173 ? 6.602 10.68 27.578 1 94.5 173 LEU B C 1
ATOM 5186 O O . LEU B 1 173 ? 5.824 11.586 27.906 1 94.5 173 LEU B O 1
ATOM 5190 N N . PRO B 1 174 ? 7.938 10.812 27.547 1 93.75 174 PRO B N 1
ATOM 5191 C CA . PRO B 1 174 ? 8.492 12.156 27.719 1 93.75 174 PRO B CA 1
ATOM 5192 C C . PRO B 1 174 ? 7.977 13.141 26.672 1 93.75 174 PRO B C 1
ATOM 5194 O O . PRO B 1 174 ? 7.699 12.75 25.531 1 93.75 174 PRO B O 1
ATOM 5197 N N . VAL B 1 175 ? 7.883 14.375 27.016 1 92.69 175 VAL B N 1
ATOM 5198 C CA . VAL B 1 175 ? 7.281 15.406 26.188 1 92.69 175 VAL B CA 1
ATOM 5199 C C . VAL B 1 175 ? 8.031 15.492 24.859 1 92.69 175 VAL B C 1
ATOM 5201 O O . VAL B 1 175 ? 7.43 15.727 23.812 1 92.69 175 VAL B O 1
ATOM 5204 N N . GLU B 1 176 ? 9.336 15.297 24.891 1 92.5 176 GLU B N 1
ATOM 5205 C CA . GLU B 1 176 ? 10.125 15.359 23.672 1 92.5 176 GLU B CA 1
ATOM 5206 C C . GLU B 1 176 ? 9.672 14.305 22.656 1 92.5 176 GLU B C 1
ATOM 5208 O O . GLU B 1 176 ? 9.578 14.586 21.469 1 92.5 176 GLU B O 1
ATOM 5213 N N . GLN B 1 177 ? 9.375 13.188 23.172 1 94.94 177 GLN B N 1
ATOM 5214 C CA . GLN B 1 177 ? 8.93 12.109 22.297 1 94.94 177 GLN B CA 1
ATOM 5215 C C . GLN B 1 177 ? 7.516 12.367 21.781 1 94.94 177 GLN B C 1
ATOM 5217 O O . GLN B 1 177 ? 7.18 11.984 20.672 1 94.94 177 GLN B O 1
ATOM 5222 N N . GLN B 1 178 ? 6.719 13.031 22.625 1 96.19 178 GLN B N 1
ATOM 5223 C CA . GLN B 1 178 ? 5.391 13.43 22.156 1 96.19 178 GLN B CA 1
ATOM 5224 C C . GLN B 1 178 ? 5.484 14.398 20.984 1 96.19 178 GLN B C 1
ATOM 5226 O O . GLN B 1 178 ? 4.75 14.258 20 1 96.19 178 GLN B O 1
ATOM 5231 N N . ILE B 1 179 ? 6.441 15.25 21.094 1 96.31 179 ILE B N 1
ATOM 5232 C CA . ILE B 1 179 ? 6.648 16.25 20.062 1 96.31 179 ILE B CA 1
ATOM 5233 C C . ILE B 1 179 ? 7.176 15.578 18.797 1 96.31 179 ILE B C 1
ATOM 5235 O O . ILE B 1 179 ? 6.754 15.906 17.688 1 96.31 179 ILE B O 1
ATOM 5239 N N . TRP B 1 180 ? 8.062 14.602 18.969 1 96.62 180 TRP B N 1
ATOM 5240 C CA . TRP B 1 180 ? 8.586 13.867 17.828 1 96.62 180 TRP B CA 1
ATOM 5241 C C . TRP B 1 180 ? 7.477 13.117 17.094 1 96.62 180 TRP B C 1
ATOM 5243 O O . TRP B 1 180 ? 7.379 13.18 15.867 1 96.62 180 TRP B O 1
ATOM 5253 N N . ILE B 1 181 ? 6.656 12.477 17.859 1 96.94 181 ILE B N 1
ATOM 5254 C CA . ILE B 1 181 ? 5.566 11.695 17.281 1 96.94 181 ILE B CA 1
ATOM 5255 C C . ILE B 1 181 ? 4.621 12.609 16.516 1 96.94 181 ILE B C 1
ATOM 5257 O O . ILE B 1 181 ? 4.234 12.305 15.383 1 96.94 181 ILE B O 1
ATOM 5261 N N . PHE B 1 182 ? 4.359 13.711 17.125 1 96.94 182 PHE B N 1
ATOM 5262 C CA . PHE B 1 182 ? 3.48 14.672 16.469 1 96.94 182 PHE B CA 1
ATOM 5263 C C . PHE B 1 182 ? 4.129 15.219 15.203 1 96.94 182 PHE B C 1
ATOM 5265 O O . PHE B 1 182 ? 3.48 15.32 14.156 1 96.94 182 PHE B O 1
ATOM 5272 N N . GLY B 1 183 ? 5.328 15.586 15.289 1 96.44 183 GLY B N 1
ATOM 5273 C CA . GLY B 1 183 ? 6.043 16.125 14.148 1 96.44 183 GLY B CA 1
ATOM 5274 C C . GLY B 1 183 ? 6.125 15.156 12.984 1 96.44 183 GLY B C 1
ATOM 5275 O O . GLY B 1 183 ? 6.066 15.57 11.82 1 96.44 183 GLY B O 1
ATOM 5276 N N . ILE B 1 184 ? 6.195 13.891 13.258 1 97 184 ILE B N 1
ATOM 5277 C CA . ILE B 1 184 ? 6.367 12.852 12.25 1 97 184 ILE B CA 1
ATOM 5278 C C . ILE B 1 184 ? 5.008 12.469 11.664 1 97 184 ILE B C 1
ATOM 5280 O O . ILE B 1 184 ? 4.891 12.227 10.461 1 97 184 ILE B O 1
ATOM 5284 N N . THR B 1 185 ? 3.967 12.469 12.453 1 96.69 185 THR B N 1
ATOM 5285 C CA . THR B 1 185 ? 2.682 11.945 12.008 1 96.69 185 THR B CA 1
ATOM 5286 C C . THR B 1 185 ? 1.747 13.078 11.586 1 96.69 185 THR B C 1
ATOM 5288 O O . THR B 1 185 ? 0.756 12.844 10.891 1 96.69 185 THR B O 1
ATOM 5291 N N . GLY B 1 186 ? 2.029 14.273 12.094 1 95.12 186 GLY B N 1
ATOM 5292 C CA . GLY B 1 186 ? 1.14 15.391 11.82 1 95.12 186 GLY B CA 1
ATOM 5293 C C . GLY B 1 186 ? -0.198 15.273 12.531 1 95.12 186 GLY B C 1
ATOM 5294 O O . GLY B 1 186 ? -1.172 15.914 12.133 1 95.12 186 GLY B O 1
ATOM 5295 N N . GLY B 1 187 ? -0.263 14.344 13.469 1 95.44 187 GLY B N 1
ATOM 5296 C CA . GLY B 1 187 ? -1.498 14.18 14.219 1 95.44 187 GLY B CA 1
ATOM 5297 C C . GLY B 1 187 ? -2.51 13.297 13.516 1 95.44 187 GLY B C 1
ATOM 5298 O O . GLY B 1 187 ? -3.654 13.18 13.961 1 95.44 187 GLY B O 1
ATOM 5299 N N . VAL B 1 188 ? -2.166 12.711 12.445 1 95 188 VAL B N 1
ATOM 5300 C CA . VAL B 1 188 ? -3.074 11.844 11.703 1 95 188 VAL B CA 1
ATOM 5301 C C . VAL B 1 188 ? -3.311 10.547 12.484 1 95 188 VAL B C 1
ATOM 5303 O O . VAL B 1 188 ? -2.369 9.805 12.766 1 95 188 VAL B O 1
ATOM 5306 N N . PRO B 1 189 ? -4.527 10.258 12.797 1 93.5 189 PRO B N 1
ATOM 5307 C CA . PRO B 1 189 ? -4.82 9.094 13.633 1 93.5 189 PRO B CA 1
ATOM 5308 C C . PRO B 1 189 ? -4.246 7.797 13.055 1 93.5 189 PRO B C 1
ATOM 5310 O O . PRO B 1 189 ? -3.664 6.996 13.797 1 93.5 189 PRO B O 1
ATOM 5313 N N . GLY B 1 190 ? -4.391 7.617 11.812 1 92.19 190 GLY B N 1
ATOM 5314 C CA . GLY B 1 190 ? -3.871 6.422 11.172 1 92.19 190 GLY B CA 1
ATOM 5315 C C . GLY B 1 190 ? -2.371 6.258 11.336 1 92.19 190 GLY B C 1
ATOM 5316 O O . GLY B 1 190 ? -1.868 5.137 1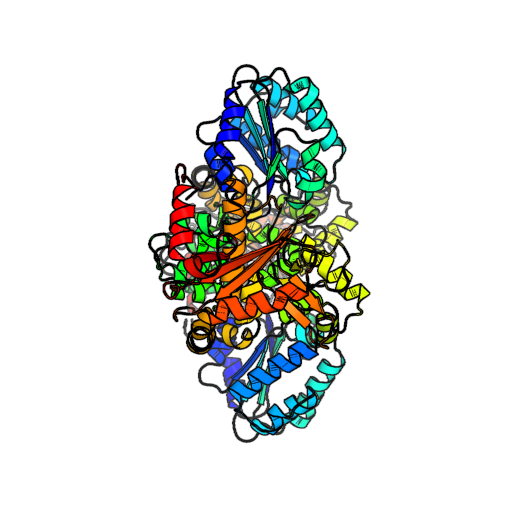1.422 1 92.19 190 GLY B O 1
ATOM 5317 N N . TYR B 1 191 ? -1.649 7.348 11.352 1 95.44 191 TYR B N 1
ATOM 5318 C CA . TYR B 1 191 ? -0.209 7.32 11.586 1 95.44 191 TYR B CA 1
ATOM 5319 C C . TYR B 1 191 ? 0.105 7.113 13.062 1 95.44 191 TYR B C 1
ATOM 5321 O O . TYR B 1 191 ? 1.015 6.359 13.406 1 95.44 191 TYR B O 1
ATOM 5329 N N . LEU B 1 192 ? -0.68 7.754 13.906 1 95.25 192 LEU B N 1
ATOM 5330 C CA . LEU B 1 192 ? -0.461 7.695 15.344 1 95.25 192 LEU B CA 1
ATOM 5331 C C . LEU B 1 192 ? -0.629 6.27 15.859 1 95.25 192 LEU B C 1
ATOM 5333 O O . LEU B 1 192 ? 0.049 5.863 16.812 1 95.25 192 LEU B O 1
ATOM 5337 N N . ALA B 1 193 ? -1.477 5.535 15.242 1 92.12 193 ALA B N 1
ATOM 5338 C CA . ALA B 1 193 ? -1.791 4.172 15.664 1 92.12 193 ALA B CA 1
ATOM 5339 C C . ALA B 1 193 ? -0.545 3.289 15.648 1 92.12 193 ALA B C 1
ATOM 5341 O O . ALA B 1 193 ? -0.408 2.383 16.469 1 92.12 193 ALA B O 1
ATOM 5342 N N . TYR B 1 194 ? 0.38 3.584 14.758 1 92.94 194 TYR B N 1
ATOM 5343 C CA . TYR B 1 194 ? 1.596 2.787 14.625 1 92.94 194 TYR B CA 1
ATOM 5344 C C . TYR B 1 194 ? 2.496 2.969 15.844 1 92.94 194 TYR B C 1
ATOM 5346 O O . TYR B 1 194 ? 3.385 2.15 16.094 1 92.94 194 TYR B O 1
ATOM 5354 N N . PHE B 1 195 ? 2.236 4.027 16.625 1 94.38 195 PHE B N 1
ATOM 5355 C CA . PHE B 1 195 ? 3.104 4.324 17.75 1 94.38 195 PHE B CA 1
ATOM 5356 C C . PHE B 1 195 ? 2.438 3.928 19.062 1 94.38 195 PHE B C 1
ATOM 5358 O O . PHE B 1 195 ? 3.031 4.062 20.141 1 94.38 195 PHE B O 1
ATOM 5365 N N . ILE B 1 196 ? 1.237 3.537 18.969 1 91 196 ILE B N 1
ATOM 5366 C CA . ILE B 1 196 ? 0.532 3.098 20.156 1 91 196 ILE B CA 1
ATOM 5367 C C . ILE B 1 196 ? 0.813 1.617 20.406 1 91 196 ILE B C 1
ATOM 5369 O O . ILE B 1 196 ? 0.001 0.757 20.062 1 91 196 ILE B O 1
ATOM 5373 N N . ASN B 1 197 ? 1.893 1.321 20.969 1 89 197 ASN B N 1
ATOM 5374 C CA . ASN B 1 197 ? 2.338 -0.028 21.297 1 89 197 ASN B CA 1
ATOM 5375 C C . ASN B 1 197 ? 3.354 -0.021 22.438 1 89 197 ASN B C 1
ATOM 5377 O O . ASN B 1 197 ? 3.613 1.024 23.031 1 89 197 ASN B O 1
ATOM 5381 N N . ASP B 1 198 ? 3.879 -1.163 22.766 1 89.69 198 ASP B N 1
ATOM 5382 C CA . ASP B 1 198 ? 4.758 -1.293 23.922 1 89.69 198 ASP B CA 1
ATOM 5383 C C . ASP B 1 198 ? 6.227 -1.178 23.516 1 89.69 198 ASP B C 1
ATOM 5385 O O . ASP B 1 198 ? 7.121 -1.322 24.344 1 89.69 198 ASP B O 1
ATOM 5389 N N . LYS B 1 199 ? 6.473 -0.866 22.359 1 91.62 199 LYS B N 1
ATOM 5390 C CA . LYS B 1 199 ? 7.852 -0.726 21.891 1 91.62 199 LYS B CA 1
ATOM 5391 C C . LYS B 1 199 ? 8.391 0.67 22.188 1 91.62 199 LYS B C 1
ATOM 5393 O O . LYS B 1 199 ? 7.641 1.648 22.172 1 91.62 199 LYS B O 1
ATOM 5398 N N . PRO B 1 200 ? 9.688 0.634 22.438 1 94.75 200 PRO B N 1
ATOM 5399 C CA . PRO B 1 200 ? 10.297 1.962 22.578 1 94.75 200 PRO B CA 1
ATOM 5400 C C . PRO B 1 200 ? 10.148 2.801 21.312 1 94.75 200 PRO B C 1
ATOM 5402 O O . PRO B 1 200 ? 10.195 2.264 20.203 1 94.75 200 PRO B O 1
ATOM 5405 N N . PHE B 1 201 ? 10.031 4.078 21.531 1 94.44 201 PHE B N 1
ATOM 5406 C CA . PHE B 1 201 ? 9.797 5.004 20.438 1 94.44 201 PHE B CA 1
ATOM 5407 C C . PHE B 1 201 ? 10.844 4.832 19.344 1 94.44 201 PHE B C 1
ATOM 5409 O O . PHE B 1 201 ? 10.508 4.754 18.156 1 94.44 201 PHE B O 1
ATOM 5416 N N . GLN B 1 202 ? 12.125 4.77 19.719 1 95.12 202 GLN B N 1
ATOM 5417 C CA . GLN B 1 202 ? 13.211 4.703 18.75 1 95.12 202 GLN B CA 1
ATOM 5418 C C . GLN B 1 202 ? 13.109 3.445 17.891 1 95.12 202 GLN B C 1
ATOM 5420 O O . GLN B 1 202 ? 13.352 3.49 16.688 1 95.12 202 GLN B O 1
ATOM 5425 N N . GLU B 1 203 ? 12.781 2.426 18.547 1 95.81 203 GLU B N 1
ATOM 5426 C CA . GLU B 1 203 ? 12.656 1.17 17.812 1 95.81 203 GLU B CA 1
ATOM 5427 C C . GLU B 1 203 ? 11.469 1.21 16.844 1 95.81 203 GLU B C 1
ATOM 5429 O O . GLU B 1 203 ? 11.547 0.673 15.734 1 95.81 203 GLU B O 1
ATOM 5434 N N . ASN B 1 204 ? 10.406 1.818 17.281 1 95.56 204 ASN B N 1
ATOM 5435 C CA . ASN B 1 204 ? 9.242 1.999 16.406 1 95.56 204 ASN B CA 1
ATOM 5436 C C . ASN B 1 204 ? 9.594 2.828 15.18 1 95.56 204 ASN B C 1
ATOM 5438 O O . ASN B 1 204 ? 9.242 2.455 14.055 1 95.56 204 ASN B O 1
ATOM 5442 N N . LEU B 1 205 ? 10.219 3.867 15.469 1 97.06 205 LEU B N 1
ATOM 5443 C CA . LEU B 1 205 ? 10.602 4.77 14.383 1 97.06 205 LEU B CA 1
ATOM 5444 C C . LEU B 1 205 ? 11.516 4.066 13.383 1 97.06 205 LEU B C 1
ATOM 5446 O O . LEU B 1 205 ? 11.328 4.195 12.172 1 97.06 205 LEU B O 1
ATOM 5450 N N . TYR B 1 206 ? 12.477 3.312 13.867 1 97.62 206 TYR B N 1
ATOM 5451 C CA . TYR B 1 206 ? 13.406 2.564 13.023 1 97.62 206 TYR B CA 1
ATOM 5452 C C . TYR B 1 206 ? 12.664 1.56 12.148 1 97.62 206 TYR B C 1
ATOM 5454 O O . TYR B 1 206 ? 12.859 1.526 10.938 1 97.62 206 TYR B O 1
ATOM 5462 N N . GLN B 1 207 ? 11.797 0.858 12.734 1 96 207 GLN B N 1
ATOM 5463 C CA . GLN B 1 207 ? 11.086 -0.203 12.023 1 96 207 GLN B CA 1
ATOM 5464 C C . GLN B 1 207 ? 10.141 0.373 10.977 1 96 207 GLN B C 1
ATOM 5466 O O . GLN B 1 207 ? 9.93 -0.234 9.922 1 96 207 GLN B O 1
ATOM 5471 N N . LEU B 1 208 ? 9.609 1.506 11.242 1 97.12 208 LEU B N 1
ATOM 5472 C CA . LEU B 1 208 ? 8.602 2.086 10.367 1 97.12 208 LEU B CA 1
ATOM 5473 C C . LEU B 1 208 ? 9.25 2.738 9.148 1 97.12 208 LEU B C 1
ATOM 5475 O O . LEU B 1 208 ? 8.711 2.664 8.039 1 97.12 208 LEU B O 1
ATOM 5479 N N . PHE B 1 209 ? 10.477 3.314 9.328 1 97.88 209 PHE B N 1
ATOM 5480 C CA . PHE B 1 209 ? 11 4.16 8.266 1 97.88 209 PHE B CA 1
ATOM 5481 C C . PHE B 1 209 ? 12.297 3.586 7.711 1 97.88 209 PHE B C 1
ATOM 5483 O O . PHE B 1 209 ? 12.695 3.908 6.59 1 97.88 209 PHE B O 1
ATOM 5490 N N . PHE B 1 210 ? 12.992 2.76 8.438 1 97.19 210 PHE B N 1
ATOM 5491 C CA . PHE B 1 210 ? 14.375 2.494 8.055 1 97.19 210 PHE B CA 1
ATOM 5492 C C . PHE B 1 210 ? 14.617 0.997 7.91 1 97.19 210 PHE B C 1
ATOM 5494 O O . PHE B 1 210 ? 15.727 0.516 8.156 1 97.19 210 PHE B O 1
ATOM 5501 N N . THR B 1 211 ? 13.625 0.313 7.68 1 93.75 211 THR B N 1
ATOM 5502 C CA . THR B 1 211 ? 13.672 -1.072 7.227 1 93.75 211 THR B CA 1
ATOM 5503 C C . THR B 1 211 ? 12.914 -1.238 5.914 1 93.75 211 THR B C 1
ATOM 5505 O O . THR B 1 211 ? 11.984 -0.475 5.625 1 93.75 211 THR B O 1
ATOM 5508 N N . GLU B 1 212 ? 13.336 -2.18 5.168 1 87.25 212 GLU B N 1
ATOM 5509 C CA . GLU B 1 212 ? 12.742 -2.391 3.85 1 87.25 212 GLU B CA 1
ATOM 5510 C C . GLU B 1 212 ? 11.266 -2.732 3.955 1 87.25 212 GLU B C 1
ATOM 5512 O O . GLU B 1 212 ? 10.477 -2.4 3.064 1 87.25 212 GLU B O 1
ATOM 5517 N N . GLU B 1 213 ? 10.844 -3.299 5.027 1 86.25 213 GLU B N 1
ATOM 5518 C CA . GLU B 1 213 ? 9.461 -3.729 5.203 1 86.25 213 GLU B CA 1
ATOM 5519 C C . GLU B 1 213 ? 8.656 -2.693 5.984 1 86.25 213 GLU B C 1
ATOM 5521 O O . GLU B 1 213 ? 7.477 -2.908 6.277 1 86.25 213 GLU B O 1
ATOM 5526 N N . GLY B 1 214 ? 9.266 -1.654 6.305 1 92.44 214 GLY B N 1
ATOM 5527 C CA . GLY B 1 214 ? 8.594 -0.651 7.113 1 92.44 214 GLY B CA 1
ATOM 5528 C C . GLY B 1 214 ? 7.367 -0.071 6.441 1 92.44 214 GLY B C 1
ATOM 5529 O O . GLY B 1 214 ? 7.391 0.237 5.246 1 92.44 214 GLY B O 1
ATOM 5530 N N . ALA B 1 215 ? 6.316 0.101 7.188 1 92.31 215 ALA B N 1
ATOM 5531 C CA . ALA B 1 215 ? 5.039 0.581 6.66 1 92.31 215 ALA B CA 1
ATOM 5532 C C . ALA B 1 215 ? 5.18 1.989 6.086 1 92.31 215 ALA B C 1
ATOM 5534 O O . ALA B 1 215 ? 4.633 2.291 5.023 1 92.31 215 ALA B O 1
ATOM 5535 N N . PHE B 1 216 ? 5.891 2.836 6.828 1 97.06 216 PHE B N 1
ATOM 5536 C CA . PHE B 1 216 ? 6.031 4.215 6.375 1 97.06 216 PHE B CA 1
ATOM 5537 C C . PHE B 1 216 ? 7.133 4.328 5.324 1 97.06 216 PHE B C 1
ATOM 5539 O O . PHE B 1 216 ? 7.152 5.277 4.539 1 97.06 216 PHE B O 1
ATOM 5546 N N . TYR B 1 217 ? 8.039 3.359 5.301 1 95.62 217 TYR B N 1
ATOM 5547 C CA . TYR B 1 217 ? 9.102 3.357 4.297 1 95.62 217 TYR B CA 1
ATOM 5548 C C . TYR B 1 217 ? 8.531 3.121 2.902 1 95.62 217 TYR B C 1
ATOM 5550 O O . TYR B 1 217 ? 8.977 3.74 1.932 1 95.62 217 TYR B O 1
ATOM 5558 N N . ARG B 1 218 ? 7.551 2.359 2.805 1 90.31 218 ARG B N 1
ATOM 5559 C CA . ARG B 1 218 ? 7.004 1.967 1.511 1 90.31 218 ARG B CA 1
ATOM 5560 C C . ARG B 1 218 ? 5.859 2.889 1.099 1 90.31 218 ARG B C 1
ATOM 5562 O O . ARG B 1 218 ? 5.477 2.922 -0.072 1 90.31 218 ARG B O 1
ATOM 5569 N N . ARG B 1 219 ? 5.383 3.664 1.949 1 91.88 219 ARG B N 1
ATOM 5570 C CA . ARG B 1 219 ? 4.121 4.375 1.773 1 91.88 219 ARG B CA 1
ATOM 5571 C C . ARG B 1 219 ? 4.242 5.445 0.693 1 91.88 219 ARG B C 1
ATOM 5573 O O . ARG B 1 219 ? 3.418 5.508 -0.222 1 91.88 219 ARG B O 1
ATOM 5580 N N . PRO B 1 220 ? 5.293 6.312 0.755 1 93 220 PRO B N 1
ATOM 5581 C CA . PRO B 1 220 ? 5.305 7.438 -0.185 1 93 220 PRO B CA 1
ATOM 5582 C C . PRO B 1 220 ? 5.352 6.984 -1.643 1 93 220 PRO B C 1
ATOM 5584 O O . PRO B 1 220 ? 4.586 7.48 -2.473 1 93 220 PRO B O 1
ATOM 5587 N N . ALA B 1 221 ? 6.191 6.02 -1.962 1 89.25 221 ALA B N 1
ATOM 5588 C CA . ALA B 1 221 ? 6.301 5.539 -3.336 1 89.25 221 ALA B CA 1
ATOM 5589 C C . ALA B 1 221 ? 4.988 4.93 -3.812 1 89.25 221 ALA B C 1
ATOM 5591 O O . ALA B 1 221 ? 4.531 5.211 -4.922 1 89.25 221 ALA B O 1
ATOM 5592 N N . LYS B 1 222 ? 4.402 4.145 -2.959 1 87.44 222 LYS B N 1
ATOM 5593 C CA . LYS B 1 222 ? 3.135 3.51 -3.305 1 87.44 222 LYS B CA 1
ATOM 5594 C C . LYS B 1 222 ? 2.027 4.547 -3.467 1 87.44 222 LYS B C 1
ATOM 5596 O O . LYS B 1 222 ? 1.238 4.477 -4.41 1 87.44 222 LYS B O 1
ATOM 5601 N N . PHE B 1 223 ? 1.92 5.441 -2.578 1 91.62 223 PHE B N 1
ATOM 5602 C CA . PHE B 1 223 ? 0.891 6.473 -2.598 1 91.62 223 PHE B CA 1
ATOM 5603 C C . PHE B 1 223 ? 0.971 7.293 -3.881 1 91.62 223 PHE B C 1
ATOM 5605 O O . PHE B 1 223 ? -0.044 7.52 -4.543 1 91.62 223 PHE B O 1
ATOM 5612 N N . LEU B 1 224 ? 2.125 7.766 -4.227 1 92.19 224 LEU B N 1
ATOM 5613 C CA . LEU B 1 224 ? 2.293 8.617 -5.395 1 92.19 224 LEU B CA 1
ATOM 5614 C C . LEU B 1 224 ? 1.986 7.855 -6.676 1 92.19 224 LEU B C 1
ATOM 5616 O O . LEU B 1 224 ? 1.424 8.414 -7.621 1 92.19 224 LEU B O 1
ATOM 5620 N N . LYS B 1 225 ? 2.283 6.609 -6.699 1 85.44 225 LYS B N 1
ATOM 5621 C CA . LYS B 1 225 ? 1.995 5.793 -7.875 1 85.44 225 LYS B CA 1
ATOM 5622 C C . LYS B 1 225 ? 0.491 5.617 -8.07 1 85.44 225 LYS B C 1
ATOM 5624 O O . LYS B 1 225 ? 0.011 5.527 -9.195 1 85.44 225 LYS B O 1
ATOM 5629 N N . VAL B 1 226 ? -0.193 5.594 -6.973 1 80.75 226 VAL B N 1
ATOM 5630 C CA . VAL B 1 226 ? -1.64 5.406 -7.004 1 80.75 226 VAL B CA 1
ATOM 5631 C C . VAL B 1 226 ? -2.316 6.688 -7.488 1 80.75 226 VAL B C 1
ATOM 5633 O O . VAL B 1 226 ? -3.303 6.637 -8.227 1 80.75 226 VAL B O 1
ATOM 5636 N N . HIS B 1 227 ? -1.777 7.785 -7.109 1 84.88 227 HIS B N 1
ATOM 5637 C CA . HIS B 1 227 ? -2.541 9.016 -7.258 1 84.88 227 HIS B CA 1
ATOM 5638 C C . HIS B 1 227 ? -2.01 9.859 -8.414 1 84.88 227 HIS B C 1
ATOM 5640 O O . HIS B 1 227 ? -2.676 10.797 -8.859 1 84.88 227 HIS B O 1
ATOM 5646 N N . LEU B 1 228 ? -0.747 9.484 -8.844 1 87.06 228 LEU B N 1
ATOM 5647 C CA . LEU B 1 228 ? -0.155 10.297 -9.906 1 87.06 228 LEU B CA 1
ATOM 5648 C C . LEU B 1 228 ? 0.299 9.414 -11.07 1 87.06 228 LEU B C 1
ATOM 5650 O O . LEU B 1 228 ? 0.877 8.352 -10.859 1 87.06 228 LEU B O 1
ATOM 5654 N N . SER B 1 229 ? 0.032 9.875 -12.273 1 79.06 229 SER B N 1
ATOM 5655 C CA . SER B 1 229 ? 0.479 9.156 -13.461 1 79.06 229 SER B CA 1
ATOM 5656 C C . SER B 1 229 ? 1.985 9.289 -13.656 1 79.06 229 SER B C 1
ATOM 5658 O O . SER B 1 229 ? 2.635 8.375 -14.164 1 79.06 229 SER B O 1
ATOM 5660 N N . GLU B 1 230 ? 2.49 10.422 -13.273 1 79.88 230 GLU B N 1
ATOM 5661 C CA . GLU B 1 230 ? 3.926 10.68 -13.359 1 79.88 230 GLU B CA 1
ATOM 5662 C C . GLU B 1 230 ? 4.496 11.055 -11.992 1 79.88 230 GLU B C 1
ATOM 5664 O O . GLU B 1 230 ? 4.812 12.227 -11.75 1 79.88 230 GLU B O 1
ATOM 5669 N N . PRO B 1 231 ? 4.738 10.055 -11.211 1 88 231 PRO B N 1
ATOM 5670 C CA . PRO B 1 231 ? 5.164 10.305 -9.828 1 88 231 PRO B CA 1
ATOM 5671 C C . PRO B 1 231 ? 6.605 10.805 -9.742 1 88 231 PRO B C 1
ATOM 5673 O O . PRO B 1 231 ? 7.016 11.328 -8.703 1 88 231 PRO B O 1
ATOM 5676 N N . GLU B 1 232 ? 7.426 10.734 -10.797 1 86.12 232 GLU B N 1
ATOM 5677 C CA . GLU B 1 232 ? 8.844 11.07 -10.766 1 86.12 232 GLU B CA 1
ATOM 5678 C C . GLU B 1 232 ? 9.062 12.531 -10.359 1 86.12 232 GLU B C 1
ATOM 5680 O O . GLU B 1 232 ? 9.906 12.828 -9.516 1 86.12 232 GLU B O 1
ATOM 5685 N N . LEU B 1 233 ? 8.297 13.398 -10.969 1 88.38 233 LEU B N 1
ATOM 5686 C CA . LEU B 1 233 ? 8.461 14.82 -10.688 1 88.38 233 LEU B CA 1
ATOM 5687 C C . LEU B 1 233 ? 8 15.148 -9.273 1 88.38 233 LEU B C 1
ATOM 5689 O O . LEU B 1 233 ? 8.578 16.031 -8.617 1 88.38 233 LEU B O 1
ATOM 5693 N N . ALA B 1 234 ? 6.996 14.438 -8.836 1 93.38 234 ALA B N 1
ATOM 5694 C CA . ALA B 1 234 ? 6.527 14.625 -7.469 1 93.38 234 ALA B CA 1
ATOM 5695 C C . ALA B 1 234 ? 7.594 14.211 -6.461 1 93.38 234 ALA B C 1
ATOM 5697 O O . ALA B 1 234 ? 7.816 14.891 -5.461 1 93.38 234 ALA B O 1
ATOM 5698 N N . HIS B 1 235 ? 8.25 13.078 -6.773 1 92.69 235 HIS B N 1
ATOM 5699 C CA . HIS B 1 235 ? 9.344 12.648 -5.91 1 92.69 235 HIS B CA 1
ATOM 5700 C C . HIS B 1 235 ? 10.438 13.703 -5.824 1 92.69 235 HIS B C 1
ATOM 5702 O O . HIS B 1 235 ? 10.93 14.008 -4.734 1 92.69 235 HIS B O 1
ATOM 5708 N N . SER B 1 236 ? 10.789 14.25 -6.926 1 91.12 236 SER B N 1
ATOM 5709 C CA . SER B 1 236 ? 11.852 15.25 -6.977 1 91.12 236 SER B CA 1
ATOM 5710 C C . SER B 1 236 ? 11.461 16.5 -6.211 1 91.12 236 SER B C 1
ATOM 5712 O O . SER B 1 236 ? 12.273 17.078 -5.48 1 91.12 236 SER B O 1
ATOM 5714 N N . ALA B 1 237 ? 10.266 16.938 -6.426 1 94.38 237 ALA B N 1
ATOM 5715 C CA . ALA B 1 237 ? 9.773 18.125 -5.742 1 94.38 237 ALA B CA 1
ATOM 5716 C C . ALA B 1 237 ? 9.766 17.922 -4.23 1 94.38 237 ALA B C 1
ATOM 5718 O O . ALA B 1 237 ? 10.188 18.812 -3.477 1 94.38 237 ALA B O 1
ATOM 5719 N N . LEU B 1 238 ? 9.305 16.781 -3.805 1 95.81 238 LEU B N 1
ATOM 5720 C CA . LEU B 1 238 ? 9.203 16.5 -2.375 1 95.81 238 LEU B CA 1
ATOM 5721 C C . LEU B 1 238 ? 10.586 16.328 -1.759 1 95.81 238 LEU B C 1
ATOM 5723 O O . LEU B 1 238 ? 10.805 16.672 -0.597 1 95.81 238 LEU B O 1
ATOM 5727 N N . LEU B 1 239 ? 11.5 15.797 -2.531 1 93.5 239 LEU B N 1
ATOM 5728 C CA . LEU B 1 239 ? 12.883 15.719 -2.076 1 93.5 239 LEU B CA 1
ATOM 5729 C C . LEU B 1 239 ? 13.477 17.109 -1.896 1 93.5 239 LEU B C 1
ATOM 5731 O O . LEU B 1 239 ? 14.258 17.344 -0.971 1 93.5 239 LEU B O 1
ATOM 5735 N N . CYS B 1 240 ? 13.117 17.938 -2.785 1 93.12 240 CYS B N 1
ATOM 5736 C CA . CYS B 1 240 ? 13.57 19.328 -2.699 1 93.12 240 CYS B CA 1
ATOM 5737 C C . CYS B 1 240 ? 13.023 20 -1.445 1 93.12 240 CYS B C 1
ATOM 5739 O O . CYS B 1 240 ? 13.75 20.719 -0.754 1 93.12 240 CYS B O 1
ATOM 5741 N N . LEU B 1 241 ? 11.82 19.781 -1.158 1 95.38 241 LEU B N 1
ATOM 5742 C CA . LEU B 1 241 ? 11.18 20.406 -0.012 1 95.38 241 LEU B CA 1
ATOM 5743 C C . LEU B 1 241 ? 11.695 19.812 1.296 1 95.38 241 LEU B C 1
ATOM 5745 O O . LEU B 1 241 ? 12.156 20.547 2.176 1 95.38 241 LEU B O 1
ATOM 5749 N N . GLY B 1 242 ? 11.68 18.406 1.35 1 92.44 242 GLY B N 1
ATOM 5750 C CA . GLY B 1 242 ? 12.047 17.781 2.605 1 92.44 242 GLY B CA 1
ATOM 5751 C C . GLY B 1 242 ? 11.344 18.391 3.807 1 92.44 242 GLY B C 1
ATOM 5752 O O . GLY B 1 242 ? 10.117 18.5 3.826 1 92.44 242 GLY B O 1
ATOM 5753 N N . ALA B 1 243 ? 12.195 18.891 4.77 1 89.25 243 ALA B N 1
ATOM 5754 C CA . ALA B 1 243 ? 11.648 19.516 5.965 1 89.25 243 ALA B CA 1
ATOM 5755 C C . ALA B 1 243 ? 11.711 21.031 5.863 1 89.25 243 ALA B C 1
ATOM 5757 O O . ALA B 1 243 ? 11.367 21.75 6.809 1 89.25 243 ALA B O 1
ATOM 5758 N N . GLN B 1 244 ? 12.055 21.547 4.695 1 90.88 244 GLN B N 1
ATOM 5759 C CA . GLN B 1 244 ? 12.266 22.984 4.551 1 90.88 244 GLN B CA 1
ATOM 5760 C C . GLN B 1 244 ? 11.172 23.625 3.699 1 90.88 244 GLN B C 1
ATOM 5762 O O . GLN B 1 244 ? 10.547 22.953 2.875 1 90.88 244 GLN B O 1
ATOM 5767 N N . ARG B 1 245 ? 11.008 24.859 4 1 93.19 245 ARG B N 1
ATOM 5768 C CA . ARG B 1 245 ? 10.164 25.672 3.131 1 93.19 245 ARG B CA 1
ATOM 5769 C C . ARG B 1 245 ? 10.961 26.234 1.956 1 93.19 245 ARG B C 1
ATOM 5771 O O . ARG B 1 245 ? 12.117 26.609 2.115 1 93.19 245 ARG B O 1
ATOM 5778 N N . ARG B 1 246 ? 10.305 26.188 0.797 1 95.31 246 ARG B N 1
ATOM 5779 C CA . ARG B 1 246 ? 11.039 26.641 -0.384 1 95.31 246 ARG B CA 1
ATOM 5780 C C . ARG B 1 246 ? 10.141 27.484 -1.292 1 95.31 246 ARG B C 1
ATOM 5782 O O . ARG B 1 246 ? 8.922 27.328 -1.277 1 95.31 246 ARG B O 1
ATOM 5789 N N . LYS B 1 247 ? 10.836 28.359 -1.992 1 94.12 247 LYS B N 1
ATOM 5790 C CA . LYS B 1 247 ? 10.148 29.125 -3.031 1 94.12 247 LYS B CA 1
ATOM 5791 C C . LYS B 1 247 ? 9.969 28.281 -4.297 1 94.12 247 LYS B C 1
ATOM 5793 O O . LYS B 1 247 ? 10.656 27.281 -4.488 1 94.12 247 LYS B O 1
ATOM 5798 N N . LEU B 1 248 ? 9.062 28.75 -5.121 1 94.81 248 LEU B N 1
ATOM 5799 C CA . LEU B 1 248 ? 8.75 28.016 -6.348 1 94.81 248 LEU B CA 1
ATOM 5800 C C . LEU B 1 248 ? 9.977 27.906 -7.238 1 94.81 248 LEU B C 1
ATOM 5802 O O . LEU B 1 248 ? 10.195 26.859 -7.871 1 94.81 248 LEU B O 1
ATOM 5806 N N . HIS B 1 249 ? 10.789 28.953 -7.238 1 94.06 249 HIS B N 1
ATOM 5807 C CA . HIS B 1 249 ? 11.938 28.969 -8.141 1 94.06 249 HIS B CA 1
ATOM 5808 C C . HIS B 1 249 ? 12.977 27.922 -7.715 1 94.06 249 HIS B C 1
ATOM 5810 O O . HIS B 1 249 ? 13.641 27.328 -8.562 1 94.06 249 HIS B O 1
ATOM 5816 N N . GLU B 1 250 ? 13.133 27.672 -6.461 1 93.69 250 GLU B N 1
ATOM 5817 C CA . GLU B 1 250 ? 14.039 26.656 -5.961 1 93.69 250 GLU B CA 1
ATOM 5818 C C . GLU B 1 250 ? 13.586 25.266 -6.387 1 93.69 250 GLU B C 1
ATOM 5820 O O . GLU B 1 250 ? 14.414 24.406 -6.703 1 93.69 250 GLU B O 1
ATOM 5825 N N . ILE B 1 251 ? 12.312 25.047 -6.395 1 93.38 251 ILE B N 1
ATOM 5826 C CA . ILE B 1 251 ? 11.742 23.766 -6.828 1 93.38 251 ILE B CA 1
ATOM 5827 C C . ILE B 1 251 ? 11.977 23.578 -8.328 1 93.38 251 ILE B C 1
ATOM 5829 O O . ILE B 1 251 ? 12.328 22.484 -8.773 1 93.38 251 ILE B O 1
ATOM 5833 N N . CYS B 1 252 ? 11.789 24.656 -9.07 1 94.06 252 CYS B N 1
ATOM 5834 C CA . CYS B 1 252 ? 12.023 24.625 -10.508 1 94.06 252 CYS B CA 1
ATOM 5835 C C . CYS B 1 252 ? 13.461 24.234 -10.82 1 94.06 252 CYS B C 1
ATOM 5837 O O . CYS B 1 252 ? 13.703 23.391 -11.695 1 94.06 252 CYS B O 1
ATOM 5839 N N . GLU B 1 253 ? 14.336 24.781 -10.07 1 88.12 253 GLU B N 1
ATOM 5840 C CA . GLU B 1 253 ? 15.758 24.516 -10.297 1 88.12 253 GLU B CA 1
ATOM 5841 C C . GLU B 1 253 ? 16.094 23.047 -10.055 1 88.12 253 GLU B C 1
ATOM 5843 O O . GLU B 1 253 ? 16.859 22.453 -10.812 1 88.12 253 GLU B O 1
ATOM 5848 N N . ARG B 1 254 ? 15.492 22.562 -9.078 1 83.69 254 ARG B N 1
ATOM 5849 C CA . ARG B 1 254 ? 15.789 21.188 -8.688 1 83.69 254 ARG B CA 1
ATOM 5850 C C . ARG B 1 254 ? 15.086 20.203 -9.617 1 83.69 254 ARG B C 1
ATOM 5852 O O . ARG B 1 254 ? 15.633 19.141 -9.922 1 83.69 254 ARG B O 1
ATOM 5859 N N . THR B 1 255 ? 13.953 20.453 -10.086 1 86.56 255 THR B N 1
ATOM 5860 C CA . THR B 1 255 ? 13.148 19.516 -10.867 1 86.56 255 THR B CA 1
ATOM 5861 C C . THR B 1 255 ? 13.312 19.781 -12.359 1 86.56 255 THR B C 1
ATOM 5863 O O . THR B 1 255 ? 12.891 18.969 -13.195 1 86.56 255 THR B O 1
ATOM 5866 N N . GLU B 1 256 ? 13.797 20.922 -12.695 1 86.69 256 GLU B N 1
ATOM 5867 C CA . GLU B 1 256 ? 13.961 21.359 -14.078 1 86.69 256 GLU B CA 1
ATOM 5868 C C . GLU B 1 256 ? 12.609 21.625 -14.742 1 86.69 256 GLU B C 1
ATOM 5870 O O . GLU B 1 256 ? 12.453 21.406 -15.945 1 86.69 256 GLU B O 1
ATOM 5875 N N . LEU B 1 257 ? 11.688 21.953 -13.906 1 90.38 257 LEU B N 1
ATOM 5876 C CA . LEU B 1 257 ? 10.367 22.297 -14.422 1 90.38 257 LEU B CA 1
ATOM 5877 C C . LEU B 1 257 ? 10.258 23.797 -14.672 1 90.38 257 LEU B C 1
ATOM 5879 O O . LEU B 1 257 ? 10.961 24.578 -14.039 1 90.38 257 LEU B O 1
ATOM 5883 N N . THR B 1 258 ? 9.414 24.094 -15.641 1 93.88 258 THR B N 1
ATOM 5884 C CA . THR B 1 258 ? 9.031 25.5 -15.805 1 93.88 258 THR B CA 1
ATOM 5885 C C . THR B 1 258 ? 8.188 25.969 -14.633 1 93.88 258 THR B C 1
ATOM 5887 O O . THR B 1 258 ? 7.578 25.156 -13.93 1 93.88 258 THR B O 1
ATOM 5890 N N . PRO B 1 259 ? 8.211 27.25 -14.375 1 93.56 259 PRO B N 1
ATOM 5891 C CA . PRO B 1 259 ? 7.406 27.75 -13.266 1 93.56 259 PRO B CA 1
ATOM 5892 C C . PRO B 1 259 ? 5.938 27.359 -13.367 1 93.56 259 PRO B C 1
ATOM 5894 O O . PRO B 1 259 ? 5.316 27 -12.359 1 93.56 259 PRO B O 1
ATOM 5897 N N . SER B 1 260 ? 5.426 27.391 -14.531 1 94.75 260 SER B N 1
ATOM 5898 C CA . SER B 1 260 ? 4.031 27.016 -14.727 1 94.75 260 SER B CA 1
ATOM 5899 C C . SER B 1 260 ? 3.795 25.547 -14.375 1 94.75 260 SER B C 1
ATOM 5901 O O . SER B 1 260 ? 2.83 25.219 -13.688 1 94.75 260 SER B O 1
ATOM 5903 N N . ALA B 1 261 ? 4.684 24.734 -14.852 1 94.12 261 ALA B N 1
ATOM 5904 C CA . ALA B 1 261 ? 4.57 23.297 -14.578 1 94.12 261 ALA B CA 1
ATOM 5905 C C . ALA B 1 261 ? 4.777 23 -13.094 1 94.12 261 ALA B C 1
ATOM 5907 O O . ALA B 1 261 ? 4.094 22.156 -12.523 1 94.12 261 ALA B O 1
ATOM 5908 N N . ALA B 1 262 ? 5.688 23.688 -12.547 1 94.62 262 ALA B N 1
ATOM 5909 C CA . ALA B 1 262 ? 5.945 23.516 -11.117 1 94.62 262 ALA B CA 1
ATOM 5910 C C . ALA B 1 262 ? 4.746 23.969 -10.281 1 94.62 262 ALA B C 1
ATOM 5912 O O . ALA B 1 262 ? 4.395 23.328 -9.297 1 94.62 262 ALA B O 1
ATOM 5913 N N . GLY B 1 263 ? 4.211 25.094 -10.672 1 94.81 263 GLY B N 1
ATOM 5914 C CA . GLY B 1 263 ? 3.014 25.562 -9.992 1 94.81 263 GLY B CA 1
ATOM 5915 C C . GLY B 1 263 ? 1.863 24.578 -10.055 1 94.81 263 GLY B C 1
ATOM 5916 O O . GLY B 1 263 ? 1.188 24.344 -9.055 1 94.81 263 GLY B O 1
ATOM 5917 N N . SER B 1 264 ? 1.688 24.016 -11.195 1 94.69 264 SER B N 1
ATOM 5918 C CA . SER B 1 264 ? 0.638 23.016 -11.383 1 94.69 264 SER B CA 1
ATOM 5919 C C . SER B 1 264 ? 0.897 21.781 -10.539 1 94.69 264 SER B C 1
ATOM 5921 O O . SER B 1 264 ? -0.032 21.203 -9.969 1 94.69 264 SER B O 1
ATOM 5923 N N . LEU B 1 265 ? 2.117 21.359 -10.5 1 94.5 265 LEU B N 1
ATOM 5924 C CA . LEU B 1 265 ? 2.49 20.203 -9.672 1 94.5 265 LEU B CA 1
ATOM 5925 C C . LEU B 1 265 ? 2.217 20.484 -8.203 1 94.5 265 LEU B C 1
ATOM 5927 O O . LEU B 1 265 ? 1.674 19.641 -7.492 1 94.5 265 LEU B O 1
ATOM 5931 N N . MET B 1 266 ? 2.578 21.656 -7.734 1 95.31 266 MET B N 1
ATOM 5932 C CA . MET B 1 266 ? 2.346 22.031 -6.34 1 95.31 266 MET B CA 1
ATOM 5933 C C . MET B 1 266 ? 0.854 22.031 -6.02 1 95.31 266 MET B C 1
ATOM 5935 O O . MET B 1 266 ? 0.449 21.594 -4.938 1 95.31 266 MET B O 1
ATOM 5939 N N . ASN B 1 267 ? 0.114 22.484 -6.938 1 93.44 267 ASN B N 1
ATOM 5940 C CA . ASN B 1 267 ? -1.332 22.484 -6.746 1 93.44 267 ASN B CA 1
ATOM 5941 C C . ASN B 1 267 ? -1.872 21.062 -6.633 1 93.44 267 ASN B C 1
ATOM 5943 O O . ASN B 1 267 ? -2.732 20.781 -5.793 1 93.44 267 ASN B O 1
ATOM 5947 N N . THR B 1 268 ? -1.369 20.203 -7.488 1 93.5 268 THR B N 1
ATOM 5948 C CA . THR B 1 268 ? -1.764 18.797 -7.445 1 93.5 268 THR B CA 1
ATOM 5949 C C . THR B 1 268 ? -1.393 18.188 -6.102 1 93.5 268 THR B C 1
ATOM 5951 O O . THR B 1 268 ? -2.199 17.469 -5.496 1 93.5 268 THR B O 1
ATOM 5954 N N . LEU B 1 269 ? -0.196 18.406 -5.664 1 94.56 269 LEU B N 1
ATOM 5955 C CA . LEU B 1 269 ? 0.27 17.859 -4.395 1 94.56 269 LEU B CA 1
ATOM 5956 C C . LEU B 1 269 ? -0.512 18.453 -3.229 1 94.56 269 LEU B C 1
ATOM 5958 O O . LEU B 1 269 ? -0.729 17.781 -2.217 1 94.56 269 LEU B O 1
ATOM 5962 N N . ASP B 1 270 ? -0.906 19.672 -3.375 1 93.31 270 ASP B N 1
ATOM 5963 C CA . ASP B 1 270 ? -1.744 20.312 -2.369 1 93.31 270 ASP B CA 1
ATOM 5964 C C . ASP B 1 270 ? -3.104 19.625 -2.264 1 93.31 270 ASP B C 1
ATOM 5966 O O . ASP B 1 270 ? -3.584 19.359 -1.16 1 93.31 270 ASP B O 1
ATOM 5970 N N . LEU B 1 271 ? -3.668 19.328 -3.344 1 87.62 271 LEU B N 1
ATOM 5971 C CA . LEU B 1 271 ? -4.957 18.641 -3.379 1 87.62 271 LEU B CA 1
ATOM 5972 C C . LEU B 1 271 ? -4.855 17.25 -2.76 1 87.62 271 LEU B C 1
ATOM 5974 O O . LEU B 1 271 ? -5.828 16.75 -2.191 1 87.62 271 LEU B O 1
ATOM 5978 N N . LEU B 1 272 ? -3.672 16.672 -2.877 1 89.81 272 LEU B N 1
ATOM 5979 C CA . LEU B 1 272 ? -3.459 15.352 -2.307 1 89.81 272 LEU B CA 1
ATOM 5980 C C . LEU B 1 272 ? -3.117 15.445 -0.823 1 89.81 272 LEU B C 1
ATOM 5982 O O . LEU B 1 272 ? -2.932 14.422 -0.157 1 89.81 272 LEU B O 1
ATOM 5986 N N . GLY B 1 273 ? -2.988 16.672 -0.297 1 90.44 273 GLY B N 1
ATOM 5987 C CA . GLY B 1 273 ? -2.672 16.875 1.106 1 90.44 273 GLY B CA 1
ATOM 5988 C C . GLY B 1 273 ? -1.203 16.672 1.424 1 90.44 273 GLY B C 1
ATOM 5989 O O . GLY B 1 273 ? -0.84 16.422 2.576 1 90.44 273 GLY B O 1
ATOM 5990 N N . LEU B 1 274 ? -0.334 16.797 0.387 1 95.31 274 LEU B N 1
ATOM 5991 C CA . LEU B 1 274 ? 1.082 16.5 0.587 1 95.31 274 LEU B CA 1
ATOM 5992 C C . LEU B 1 274 ? 1.883 17.781 0.748 1 95.31 274 LEU B C 1
ATOM 5994 O O . LEU B 1 274 ? 2.947 17.781 1.37 1 95.31 274 LEU B O 1
ATOM 5998 N N . VAL B 1 275 ? 1.387 18.859 0.125 1 96.06 275 VAL B N 1
ATOM 5999 C CA . VAL B 1 275 ? 2.119 20.125 0.151 1 96.06 275 VAL B CA 1
ATOM 6000 C C . VAL B 1 275 ? 1.168 21.266 0.491 1 96.06 275 VAL B C 1
ATOM 6002 O O . VAL B 1 275 ? 0.011 21.266 0.063 1 96.06 275 VAL B O 1
ATOM 6005 N N . ASP B 1 276 ? 1.672 22.188 1.294 1 94.06 276 ASP B N 1
ATOM 6006 C CA . ASP B 1 276 ? 0.93 23.406 1.624 1 94.06 276 ASP B CA 1
ATOM 6007 C C . ASP B 1 276 ? 1.569 24.625 0.979 1 94.06 276 ASP B C 1
ATOM 6009 O O . ASP B 1 276 ? 2.793 24.703 0.857 1 94.06 276 ASP B O 1
ATOM 6013 N N . LYS B 1 277 ? 0.673 25.484 0.669 1 93.12 277 LYS B N 1
ATOM 6014 C CA . LYS B 1 277 ? 1.093 26.844 0.29 1 93.12 277 LYS B CA 1
ATOM 6015 C C . LYS B 1 277 ? 1.044 27.781 1.485 1 93.12 277 LYS B C 1
ATOM 6017 O O . LYS B 1 277 ? 0.002 27.922 2.129 1 93.12 277 LYS B O 1
ATOM 6022 N N . ILE B 1 278 ? 2.172 28.375 1.767 1 92.88 278 ILE B N 1
ATOM 6023 C CA . ILE B 1 278 ? 2.252 29.312 2.891 1 92.88 278 ILE B CA 1
ATOM 6024 C C . ILE B 1 278 ? 2.383 30.734 2.371 1 92.88 278 ILE B C 1
ATOM 6026 O O . ILE B 1 278 ? 3.271 31.031 1.57 1 92.88 278 ILE B O 1
ATOM 6030 N N . ILE B 1 279 ? 1.541 31.531 2.852 1 93.31 279 ILE B N 1
ATOM 6031 C CA . ILE B 1 279 ? 1.521 32.938 2.457 1 93.31 279 ILE B CA 1
ATOM 6032 C C . ILE B 1 279 ? 1.668 33.812 3.693 1 93.31 279 ILE B C 1
ATOM 6034 O O . ILE B 1 279 ? 1.102 33.531 4.746 1 93.31 279 ILE B O 1
ATOM 6038 N N . PRO B 1 280 ? 2.453 34.844 3.564 1 91.69 280 PRO B N 1
ATOM 6039 C CA . PRO B 1 280 ? 2.564 35.75 4.727 1 91.69 280 PRO B CA 1
ATOM 6040 C C . PRO B 1 280 ? 1.213 36.281 5.191 1 91.69 280 PRO B C 1
ATOM 6042 O O . PRO B 1 280 ? 0.342 36.562 4.371 1 91.69 280 PRO B O 1
ATOM 6045 N N . VAL B 1 281 ? 0.976 36.438 6.484 1 90.5 281 VAL B N 1
ATOM 6046 C CA . VAL B 1 281 ? -0.3 36.75 7.117 1 90.5 281 VAL B CA 1
ATOM 6047 C C . VAL B 1 281 ? -0.842 38.062 6.562 1 90.5 281 VAL B C 1
ATOM 6049 O O . VAL B 1 281 ? -2.057 38.25 6.469 1 90.5 281 VAL B O 1
ATOM 6052 N N . THR B 1 282 ? 0.003 38.969 6.086 1 86.31 282 THR B N 1
ATOM 6053 C CA . THR B 1 282 ? -0.465 40.281 5.645 1 86.31 282 THR B CA 1
ATOM 6054 C C . THR B 1 282 ? -0.739 40.281 4.141 1 86.31 282 THR B C 1
ATOM 6056 O O . THR B 1 282 ? -1.156 41.281 3.58 1 86.31 282 THR B O 1
ATOM 6059 N N . GLU B 1 283 ? -0.535 39.094 3.541 1 87.38 283 GLU B N 1
ATOM 6060 C CA . GLU B 1 283 ? -0.691 39.031 2.09 1 87.38 283 GLU B CA 1
ATOM 6061 C C . GLU B 1 283 ? -1.887 38.156 1.702 1 87.38 283 GLU B C 1
ATOM 6063 O O . GLU B 1 283 ? -2.379 37.375 2.514 1 87.38 283 GLU B O 1
ATOM 6068 N N . GLU B 1 284 ? -2.365 38.438 0.469 1 82.5 284 GLU B N 1
ATOM 6069 C CA . GLU B 1 284 ? -3.5 37.656 -0.053 1 82.5 284 GLU B CA 1
ATOM 6070 C C . GLU B 1 284 ? -3.037 36.406 -0.8 1 82.5 284 GLU B C 1
ATOM 6072 O O . GLU B 1 284 ? -1.837 36.219 -0.999 1 82.5 284 GLU B O 1
ATOM 6077 N N . ALA B 1 285 ? -4.285 35.875 -1.243 1 76.06 285 ALA B N 1
ATOM 6078 C CA . ALA B 1 285 ? -4.066 34.625 -2 1 76.06 285 ALA B CA 1
ATOM 6079 C C . ALA B 1 285 ? -3.395 34.938 -3.338 1 76.06 285 ALA B C 1
ATOM 6081 O O . ALA B 1 285 ? -3.641 35.969 -3.949 1 76.06 285 ALA B O 1
ATOM 6082 N N . GLY B 1 286 ? -2.26 34.531 -3.697 1 76.94 286 GLY B N 1
ATOM 6083 C CA . GLY B 1 286 ? -1.54 34.688 -4.949 1 76.94 286 GLY B CA 1
ATOM 6084 C C . GLY B 1 286 ? -0.233 35.469 -4.781 1 76.94 286 GLY B C 1
ATOM 6085 O O . GLY B 1 286 ? 0.371 35.875 -5.762 1 76.94 286 GLY B O 1
ATOM 6086 N N . SER B 1 287 ? 0.049 35.688 -3.684 1 82.81 287 SER B N 1
ATOM 6087 C CA . SER B 1 287 ? 1.287 36.406 -3.391 1 82.81 287 SER B CA 1
ATOM 6088 C C . SER B 1 287 ? 2.48 35.75 -4.078 1 82.81 287 SER B C 1
ATOM 6090 O O . SER B 1 287 ? 2.547 34.531 -4.176 1 82.81 287 SER B O 1
ATOM 6092 N N . ARG B 1 288 ? 3.383 36.531 -4.543 1 80.62 288 ARG B N 1
ATOM 6093 C CA . ARG B 1 288 ? 4.625 36.094 -5.152 1 80.62 288 ARG B CA 1
ATOM 6094 C C . ARG B 1 288 ? 5.598 35.562 -4.09 1 80.62 288 ARG B C 1
ATOM 6096 O O . ARG B 1 288 ? 6.605 34.938 -4.418 1 80.62 288 ARG B O 1
ATOM 6103 N N . ARG B 1 289 ? 5.203 35.781 -2.889 1 87.62 289 ARG B N 1
ATOM 6104 C CA . ARG B 1 289 ? 6.09 35.406 -1.799 1 87.62 289 ARG B CA 1
ATOM 6105 C C . ARG B 1 289 ? 5.656 34.062 -1.196 1 87.62 289 ARG B C 1
ATOM 6107 O O . ARG B 1 289 ? 5.988 33.75 -0.049 1 87.62 289 ARG B O 1
ATOM 6114 N N . THR B 1 290 ? 4.98 33.375 -1.893 1 92.19 290 THR B N 1
ATOM 6115 C CA . THR B 1 290 ? 4.457 32.094 -1.451 1 92.19 290 THR B CA 1
ATOM 6116 C C . THR B 1 290 ? 5.594 31.109 -1.232 1 92.19 290 THR B C 1
ATOM 6118 O O . THR B 1 290 ? 6.531 31.047 -2.027 1 92.19 290 THR B O 1
ATOM 6121 N N . LEU B 1 291 ? 5.566 30.469 -0.147 1 94.44 291 LEU B N 1
ATOM 6122 C CA . LEU B 1 291 ? 6.469 29.359 0.138 1 94.44 291 LEU B CA 1
ATOM 6123 C C . LEU B 1 291 ? 5.715 28.031 0.137 1 94.44 291 LEU B C 1
ATOM 6125 O O . LEU B 1 291 ? 4.504 28 0.377 1 94.44 291 LEU B O 1
ATOM 6129 N N . TYR B 1 292 ? 6.438 26.984 -0.232 1 96.06 292 TYR B N 1
ATOM 6130 C CA . TYR B 1 292 ? 5.852 25.656 -0.235 1 96.06 292 TYR B CA 1
ATOM 6131 C C . TYR B 1 292 ? 6.516 24.766 0.813 1 96.06 292 TYR B C 1
ATOM 6133 O O . TYR B 1 292 ? 7.727 24.844 1.023 1 96.06 292 TYR B O 1
ATOM 6141 N N . ARG B 1 293 ? 5.688 24 1.459 1 96.5 293 ARG B N 1
ATOM 6142 C CA . ARG B 1 293 ? 6.203 23.062 2.453 1 96.5 293 ARG B CA 1
ATOM 6143 C C . ARG B 1 293 ? 5.457 21.734 2.396 1 96.5 293 ARG B C 1
ATOM 6145 O O . ARG B 1 293 ? 4.262 21.703 2.094 1 96.5 293 ARG B O 1
ATOM 6152 N N . THR B 1 294 ? 6.199 20.594 2.67 1 96.56 294 THR B N 1
ATOM 6153 C CA . THR B 1 294 ? 5.531 19.312 2.791 1 96.56 294 THR B CA 1
ATOM 6154 C C . THR B 1 294 ? 4.609 19.297 4.008 1 96.56 294 THR B C 1
ATOM 6156 O O . THR B 1 294 ? 5.047 19.531 5.133 1 96.56 294 THR B O 1
ATOM 6159 N N . SER B 1 295 ? 3.35 19.031 3.75 1 94.31 295 SER B N 1
ATOM 6160 C CA . SER B 1 295 ? 2.359 19.141 4.812 1 94.31 295 SER B CA 1
ATOM 6161 C C . SER B 1 295 ? 2.145 17.812 5.523 1 94.31 295 SER B C 1
ATOM 6163 O O . SER B 1 295 ? 1.926 17.781 6.738 1 94.31 295 SER B O 1
ATOM 6165 N N . ASP B 1 296 ? 2.193 16.719 4.777 1 95.12 296 ASP B N 1
ATOM 6166 C CA . ASP B 1 296 ? 2.023 15.398 5.391 1 95.12 296 ASP B CA 1
ATOM 6167 C C . ASP B 1 296 ? 3.26 15 6.195 1 95.12 296 ASP B C 1
ATOM 6169 O O . ASP B 1 296 ? 4.371 14.977 5.66 1 95.12 296 ASP B O 1
ATOM 6173 N N . GLY B 1 297 ? 3.029 14.711 7.434 1 96.12 297 GLY B N 1
ATOM 6174 C CA . GLY B 1 297 ? 4.141 14.469 8.344 1 96.12 297 GLY B CA 1
ATOM 6175 C C . GLY B 1 297 ? 4.996 13.281 7.93 1 96.12 297 GLY B C 1
ATOM 6176 O O . GLY B 1 297 ? 6.227 13.352 7.992 1 96.12 297 GLY B O 1
ATOM 6177 N N . VAL B 1 298 ? 4.398 12.203 7.512 1 97.31 298 VAL B N 1
ATOM 6178 C CA . VAL B 1 298 ? 5.129 10.992 7.137 1 97.31 298 VAL B CA 1
ATOM 6179 C C . VAL B 1 298 ? 5.93 11.25 5.863 1 97.31 298 VAL B C 1
ATOM 6181 O O . VAL B 1 298 ? 7.09 10.844 5.762 1 97.31 298 VAL B O 1
ATOM 6184 N N . PHE B 1 299 ? 5.336 11.93 4.953 1 97.62 299 PHE B N 1
ATOM 6185 C CA . PHE B 1 299 ? 6.047 12.281 3.729 1 97.62 299 PHE B CA 1
ATOM 6186 C C . PHE B 1 299 ? 7.203 13.227 4.027 1 97.62 299 PHE B C 1
ATOM 6188 O O . PHE B 1 299 ? 8.297 13.062 3.484 1 97.62 299 PHE B O 1
ATOM 6195 N N . ARG B 1 300 ? 6.938 14.156 4.871 1 97.12 300 ARG B N 1
ATOM 6196 C CA . ARG B 1 300 ? 7.973 15.109 5.25 1 97.12 300 ARG B CA 1
ATOM 6197 C C . ARG B 1 300 ? 9.18 14.391 5.859 1 97.12 300 ARG B C 1
ATOM 6199 O O . ARG B 1 300 ? 10.32 14.664 5.484 1 97.12 300 ARG B O 1
ATOM 6206 N N . PHE B 1 301 ? 8.898 13.531 6.762 1 97.88 301 PHE B N 1
ATOM 6207 C CA . PHE B 1 301 ? 9.961 12.797 7.438 1 97.88 301 PHE B CA 1
ATOM 6208 C C . PHE B 1 301 ? 10.672 11.867 6.465 1 97.88 301 PHE B C 1
ATOM 6210 O O . PHE B 1 301 ? 11.898 11.75 6.488 1 97.88 301 PHE B O 1
ATOM 6217 N N . TRP B 1 302 ? 9.93 11.203 5.609 1 97.69 302 TRP B N 1
ATOM 6218 C CA . TRP B 1 302 ? 10.484 10.234 4.664 1 97.69 302 TRP B CA 1
ATOM 6219 C C . TRP B 1 302 ? 11.422 10.914 3.672 1 97.69 302 TRP B C 1
ATOM 6221 O O . TRP B 1 302 ? 12.547 10.461 3.465 1 97.69 302 TRP B O 1
ATOM 6231 N N . TYR B 1 303 ? 11.023 11.984 3.102 1 96.38 303 TYR B N 1
ATOM 6232 C CA . TYR B 1 303 ? 11.812 12.641 2.07 1 96.38 303 TYR B CA 1
ATOM 6233 C C . TYR B 1 303 ? 13.008 13.367 2.68 1 96.38 303 TYR B C 1
ATOM 6235 O O . TYR B 1 303 ? 13.984 13.656 1.986 1 96.38 303 TYR B O 1
ATOM 6243 N N . THR B 1 304 ? 12.93 13.656 3.949 1 96 304 THR B N 1
ATOM 6244 C CA . THR B 1 304 ? 14.031 14.312 4.641 1 96 304 THR B CA 1
ATOM 6245 C C . THR B 1 304 ? 15.094 13.297 5.043 1 96 304 THR B C 1
ATOM 6247 O O . THR B 1 304 ? 16.297 13.555 4.906 1 96 304 THR B O 1
ATOM 6250 N N . PHE B 1 305 ? 14.609 12.125 5.516 1 96 305 PHE B N 1
ATOM 6251 C CA . PHE B 1 305 ? 15.57 11.297 6.234 1 96 305 PHE B CA 1
ATOM 6252 C C . PHE B 1 305 ? 15.688 9.922 5.59 1 96 305 PHE B C 1
ATOM 6254 O O . PHE B 1 305 ? 16.75 9.289 5.641 1 96 305 PHE B O 1
ATOM 6261 N N . ALA B 1 306 ? 14.656 9.359 5.043 1 95.5 306 ALA B N 1
ATOM 6262 C CA . ALA B 1 306 ? 14.688 7.98 4.551 1 95.5 306 ALA B CA 1
ATOM 6263 C C . ALA B 1 306 ? 15.078 7.934 3.076 1 95.5 306 ALA B C 1
ATOM 6265 O O . ALA B 1 306 ? 15.953 7.156 2.686 1 95.5 306 ALA B O 1
ATOM 6266 N N . ALA B 1 307 ? 14.461 8.789 2.293 1 93.38 307 ALA B N 1
ATOM 6267 C CA . ALA B 1 307 ? 14.641 8.766 0.842 1 93.38 307 ALA B CA 1
ATOM 6268 C C . ALA B 1 307 ? 16.109 8.906 0.467 1 93.38 307 ALA B C 1
ATOM 6270 O O . ALA B 1 307 ? 16.609 8.164 -0.381 1 93.38 307 ALA B O 1
ATOM 6271 N N . PRO B 1 308 ? 16.844 9.766 1.155 1 89.31 308 PRO B N 1
ATOM 6272 C CA . PRO B 1 308 ? 18.25 9.93 0.794 1 89.31 308 PRO B CA 1
ATOM 6273 C C . PRO B 1 308 ? 19.078 8.695 1.12 1 89.31 308 PRO B C 1
ATOM 6275 O O . PRO B 1 308 ? 20.203 8.547 0.613 1 89.31 308 PRO B O 1
ATOM 6278 N N . HIS B 1 309 ? 18.594 7.805 1.94 1 90.81 309 HIS B N 1
ATOM 6279 C CA . HIS B 1 309 ? 19.375 6.648 2.381 1 90.81 309 HIS B CA 1
ATOM 6280 C C . HIS B 1 309 ? 18.719 5.348 1.928 1 90.81 309 HIS B C 1
ATOM 6282 O O . HIS B 1 309 ? 18.891 4.309 2.57 1 90.81 309 HIS B O 1
ATOM 6288 N N . ARG B 1 310 ? 17.984 5.426 0.906 1 90.19 310 ARG B N 1
ATOM 6289 C CA . ARG B 1 310 ? 17.203 4.297 0.421 1 90.19 310 ARG B CA 1
ATOM 6290 C C . ARG B 1 310 ? 18.109 3.104 0.102 1 90.19 310 ARG B C 1
ATOM 6292 O O . ARG B 1 310 ? 17.797 1.969 0.469 1 90.19 310 ARG B O 1
ATOM 6299 N N . SER B 1 311 ? 19.203 3.348 -0.601 1 87.62 311 SER B N 1
ATOM 6300 C CA . SER B 1 311 ? 20.109 2.27 -0.986 1 87.62 311 SER B CA 1
ATOM 6301 C C . SER B 1 311 ? 20.672 1.546 0.239 1 87.62 311 SER B C 1
ATOM 6303 O O . SER B 1 311 ? 20.688 0.314 0.283 1 87.62 311 SER B O 1
ATOM 6305 N N . ALA B 1 312 ? 21.062 2.336 1.19 1 87.44 312 ALA B N 1
ATOM 6306 C CA . ALA B 1 312 ? 21.609 1.755 2.42 1 87.44 312 ALA B CA 1
ATOM 6307 C C . ALA B 1 312 ? 20.531 0.958 3.16 1 87.44 312 ALA B C 1
ATOM 6309 O O . ALA B 1 312 ? 20.812 -0.13 3.674 1 87.44 312 ALA B O 1
ATOM 6310 N N . ILE B 1 313 ? 19.344 1.462 3.201 1 90.75 313 ILE B N 1
ATOM 6311 C CA . ILE B 1 313 ? 18.234 0.808 3.898 1 90.75 313 ILE B CA 1
ATOM 6312 C C . ILE B 1 313 ? 17.906 -0.521 3.221 1 90.75 313 ILE B C 1
ATOM 6314 O O . ILE B 1 313 ? 17.75 -1.544 3.891 1 90.75 313 ILE B O 1
ATOM 6318 N N . GLU B 1 314 ? 17.906 -0.498 1.938 1 86 314 GLU B N 1
ATOM 6319 C CA . GLU B 1 314 ? 17.562 -1.693 1.171 1 86 314 GLU B CA 1
ATOM 6320 C C . GLU B 1 314 ? 18.625 -2.779 1.344 1 86 314 GLU B C 1
ATOM 6322 O O . GLU B 1 314 ? 18.312 -3.971 1.271 1 86 314 GLU B O 1
ATOM 6327 N N . MET B 1 315 ? 19.812 -2.414 1.618 1 84.44 315 MET B N 1
ATOM 6328 C CA . MET B 1 315 ? 20.922 -3.359 1.762 1 84.44 315 MET B CA 1
ATOM 6329 C C . MET B 1 315 ? 21.031 -3.861 3.197 1 84.44 315 MET B C 1
ATOM 6331 O O . MET B 1 315 ? 21.859 -4.711 3.504 1 84.44 315 MET B O 1
ATOM 6335 N N . GLY B 1 316 ? 20.203 -3.328 4.062 1 84.31 316 GLY B N 1
ATOM 6336 C CA . GLY B 1 316 ? 20.188 -3.801 5.438 1 84.31 316 GLY B CA 1
ATOM 6337 C C . GLY B 1 316 ? 21.031 -2.941 6.371 1 84.31 316 GLY B C 1
ATOM 6338 O O . GLY B 1 316 ? 21.25 -3.311 7.523 1 84.31 316 GLY B O 1
ATOM 6339 N N . CYS B 1 317 ? 21.469 -1.828 5.875 1 86.81 317 CYS B N 1
ATOM 6340 C CA . CYS B 1 317 ? 22.281 -0.933 6.695 1 86.81 317 CYS B CA 1
ATOM 6341 C C . CYS B 1 317 ? 21.422 0.167 7.309 1 86.81 317 CYS B C 1
ATOM 6343 O O . CYS B 1 317 ? 21.938 1.217 7.699 1 86.81 317 CYS B O 1
ATOM 6345 N N . GLY B 1 318 ? 20.172 -0.003 7.371 1 91.56 318 GLY B N 1
ATOM 6346 C CA . GLY B 1 318 ? 19.266 0.995 7.895 1 91.56 318 GLY B CA 1
ATOM 6347 C C . GLY B 1 318 ? 19.516 1.342 9.344 1 91.56 318 GLY B C 1
ATOM 6348 O O . GLY B 1 318 ? 19.344 2.492 9.758 1 91.56 318 GLY B O 1
ATOM 6349 N N . ARG B 1 319 ? 19.984 0.367 10.102 1 94.31 319 ARG B N 1
ATOM 6350 C CA . ARG B 1 319 ? 20.219 0.579 11.523 1 94.31 319 ARG B CA 1
ATOM 6351 C C . ARG B 1 319 ? 21.375 1.547 11.75 1 94.31 319 ARG B C 1
ATOM 6353 O O . ARG B 1 319 ? 21.281 2.445 12.586 1 94.31 319 ARG B O 1
ATOM 6360 N N . GLU B 1 320 ? 22.359 1.327 11 1 92.5 320 GLU B N 1
ATOM 6361 C CA . GLU B 1 320 ? 23.516 2.203 11.109 1 92.5 320 GLU B CA 1
ATOM 6362 C C . GLU B 1 320 ? 23.156 3.643 10.75 1 92.5 320 GLU B C 1
ATOM 6364 O O . GLU B 1 320 ? 23.531 4.578 11.469 1 92.5 320 GLU B O 1
ATOM 6369 N N . VAL B 1 321 ? 22.484 3.793 9.68 1 92.31 321 VAL B N 1
ATOM 6370 C CA . VAL B 1 321 ? 22.031 5.109 9.234 1 92.31 321 VAL B CA 1
ATOM 6371 C C . VAL B 1 321 ? 21.172 5.758 10.305 1 92.31 321 VAL B C 1
ATOM 6373 O O . VAL B 1 321 ? 21.344 6.934 10.633 1 92.31 321 VAL B O 1
ATOM 6376 N N . PHE B 1 322 ? 20.234 5.016 10.852 1 96.56 322 PHE B N 1
ATOM 6377 C CA . PHE B 1 322 ? 19.281 5.504 11.836 1 96.56 322 PHE B CA 1
ATOM 6378 C C . PHE B 1 322 ? 20.016 5.996 13.086 1 96.56 322 PHE B C 1
ATOM 6380 O O . PHE B 1 322 ? 19.766 7.113 13.555 1 96.56 322 PHE B O 1
ATOM 6387 N N . ASP B 1 323 ? 20.938 5.219 13.602 1 96.06 323 ASP B N 1
ATOM 6388 C CA . ASP B 1 323 ? 21.609 5.512 14.859 1 96.06 323 ASP B CA 1
ATOM 6389 C C . ASP B 1 323 ? 22.609 6.648 14.695 1 96.06 323 ASP B C 1
ATOM 6391 O O . ASP B 1 323 ? 22.734 7.508 15.57 1 96.06 323 ASP B O 1
ATOM 6395 N N . LYS B 1 324 ? 23.234 6.691 13.562 1 93.62 324 LYS B N 1
ATOM 6396 C CA . LYS B 1 324 ? 24.344 7.617 13.406 1 93.62 324 LYS B CA 1
ATOM 6397 C C . LYS B 1 324 ? 23.875 8.953 12.836 1 93.62 324 LYS B C 1
ATOM 6399 O O . LYS B 1 324 ? 24.453 10 13.141 1 93.62 324 LYS B O 1
ATOM 6404 N N . GLU B 1 325 ? 22.891 8.922 12.047 1 92.75 325 GLU B N 1
ATOM 6405 C CA . GLU B 1 325 ? 22.562 10.141 11.312 1 92.75 325 GLU B CA 1
ATOM 6406 C C . GLU B 1 325 ? 21.188 10.672 11.711 1 92.75 325 GLU B C 1
ATOM 6408 O O . GLU B 1 325 ? 21 11.883 11.852 1 92.75 325 GLU B O 1
ATOM 6413 N N . ILE B 1 326 ? 20.219 9.82 11.883 1 95.19 326 ILE B N 1
ATOM 6414 C CA . ILE B 1 326 ? 18.844 10.258 12.047 1 95.19 326 ILE B CA 1
ATOM 6415 C C . ILE B 1 326 ? 18.594 10.648 13.508 1 95.19 326 ILE B C 1
ATOM 6417 O O . ILE B 1 326 ? 18.125 11.75 13.789 1 95.19 326 ILE B O 1
ATOM 6421 N N . LEU B 1 327 ? 18.953 9.789 14.438 1 95.38 327 LEU B N 1
ATOM 6422 C CA . LEU B 1 327 ? 18.656 10.016 15.852 1 95.38 327 LEU B CA 1
ATOM 6423 C C . LEU B 1 327 ? 19.234 11.344 16.328 1 95.38 327 LEU B C 1
ATOM 6425 O O . LEU B 1 327 ? 18.547 12.125 16.984 1 95.38 327 LEU B O 1
ATOM 6429 N N . PRO B 1 328 ? 20.422 11.656 15.914 1 94.38 328 PRO B N 1
ATOM 6430 C CA . PRO B 1 328 ? 21 12.93 16.359 1 94.38 328 PRO B CA 1
ATOM 6431 C C . PRO B 1 328 ? 20.328 14.141 15.703 1 94.38 328 PRO B C 1
ATOM 6433 O O . PRO B 1 328 ? 20.438 15.258 16.219 1 94.38 328 PRO B O 1
ATOM 6436 N N . SER B 1 329 ? 19.719 13.953 14.648 1 94.38 329 SER B N 1
ATOM 6437 C CA . SER B 1 329 ? 19.141 15.055 13.883 1 94.38 329 SER B CA 1
ATOM 6438 C C . SER B 1 329 ? 17.703 15.328 14.305 1 94.38 329 SER B C 1
ATOM 6440 O O . SER B 1 329 ? 17.094 16.312 13.875 1 94.38 329 SER B O 1
ATOM 6442 N N . LEU B 1 330 ? 17.109 14.516 15.188 1 94 330 LEU B N 1
ATOM 6443 C CA . LEU B 1 330 ? 15.695 14.609 15.547 1 94 330 LEU B CA 1
ATOM 6444 C C . LEU B 1 330 ? 15.414 15.898 16.312 1 94 330 LEU B C 1
ATOM 6446 O O . LEU B 1 330 ? 14.344 16.484 16.172 1 94 330 LEU B O 1
ATOM 6450 N N . ASP B 1 331 ? 16.375 16.281 17.062 1 91.56 331 ASP B N 1
ATOM 6451 C CA . ASP B 1 331 ? 16.188 17.516 17.812 1 91.56 331 ASP B CA 1
ATOM 6452 C C . ASP B 1 331 ? 16.031 18.719 16.891 1 91.56 331 ASP B C 1
ATOM 6454 O O . ASP B 1 331 ? 15.133 19.547 17.078 1 91.56 331 ASP B O 1
ATOM 6458 N N . ARG B 1 332 ? 16.875 18.828 15.953 1 90.81 332 ARG B N 1
ATOM 6459 C CA . ARG B 1 332 ? 16.797 19.906 14.984 1 90.81 332 ARG B CA 1
ATOM 6460 C C . ARG B 1 332 ? 15.5 19.844 14.18 1 90.81 332 ARG B C 1
ATOM 6462 O O . ARG B 1 332 ? 14.914 20.875 13.852 1 90.81 332 ARG B O 1
ATOM 6469 N N . TYR B 1 333 ? 15.125 18.656 13.906 1 93.56 333 TYR B N 1
ATOM 6470 C CA . TYR B 1 333 ? 13.891 18.438 13.156 1 93.56 333 TYR B CA 1
ATOM 6471 C C . TYR B 1 333 ? 12.688 18.953 13.93 1 93.56 333 TYR B C 1
ATOM 6473 O O . TYR B 1 333 ? 11.695 19.391 13.336 1 93.56 333 TYR B O 1
ATOM 6481 N N . SER B 1 334 ? 12.727 19.062 15.227 1 93.12 334 SER B N 1
ATOM 6482 C CA . SER B 1 334 ? 11.609 19.422 16.094 1 93.12 334 SER B CA 1
ATOM 6483 C C . SER B 1 334 ? 11.398 20.922 16.125 1 93.12 334 SER B C 1
ATOM 6485 O O . SER B 1 334 ? 10.352 21.406 16.578 1 93.12 334 SER B O 1
ATOM 6487 N N . ARG B 1 335 ? 12.328 21.672 15.656 1 91.62 335 ARG B N 1
ATOM 6488 C CA . ARG B 1 335 ? 12.219 23.125 15.68 1 91.62 335 ARG B CA 1
ATOM 6489 C C . ARG B 1 335 ? 10.984 23.594 14.914 1 91.62 335 ARG B C 1
ATOM 6491 O O . ARG B 1 335 ? 10.211 24.422 15.414 1 91.62 335 ARG B O 1
ATOM 6498 N N . GLU B 1 336 ? 10.844 23.031 13.797 1 91.19 336 GLU B N 1
ATOM 6499 C CA . GLU B 1 336 ? 9.688 23.422 12.992 1 91.19 336 GLU B CA 1
ATOM 6500 C C . GLU B 1 336 ? 8.383 22.922 13.617 1 91.19 336 GLU B C 1
ATOM 6502 O O . GLU B 1 336 ? 7.355 23.594 13.539 1 91.19 336 GLU B O 1
ATOM 6507 N N . THR B 1 337 ? 8.453 21.781 14.156 1 94.81 337 THR B N 1
ATOM 6508 C CA . THR B 1 337 ? 7.285 21.234 14.828 1 94.81 337 THR B CA 1
ATOM 6509 C C . THR B 1 337 ? 6.867 22.109 16 1 94.81 337 THR B C 1
ATOM 6511 O O . THR B 1 337 ? 5.676 22.297 16.25 1 94.81 337 THR B O 1
ATOM 6514 N N . PHE B 1 338 ? 7.879 22.625 16.703 1 96.12 338 PHE B N 1
ATOM 6515 C CA . PHE B 1 338 ? 7.59 23.5 17.828 1 96.12 338 PHE B CA 1
ATOM 6516 C C . PHE B 1 338 ? 6.875 24.766 17.375 1 96.12 338 PHE B C 1
ATOM 6518 O O . PHE B 1 338 ? 5.957 25.25 18.047 1 96.12 338 PHE B O 1
ATOM 6525 N N . GLU B 1 339 ? 7.258 25.281 16.266 1 94.94 339 GLU B N 1
ATOM 6526 C CA . GLU B 1 339 ? 6.566 26.438 15.719 1 94.94 339 GLU B CA 1
ATOM 6527 C C . GLU B 1 339 ? 5.094 26.141 15.469 1 94.94 339 GLU B C 1
ATOM 6529 O O . GLU B 1 339 ? 4.223 26.953 15.781 1 94.94 339 GLU B O 1
ATOM 6534 N N . ASP B 1 340 ? 4.859 24.984 14.906 1 95.06 340 ASP B N 1
ATOM 6535 C CA . ASP B 1 340 ? 3.484 24.562 14.641 1 95.06 340 ASP B CA 1
ATOM 6536 C C . ASP B 1 340 ? 2.686 24.438 15.938 1 95.06 340 ASP B C 1
ATOM 6538 O O . ASP B 1 340 ? 1.512 24.812 15.984 1 95.06 340 ASP B O 1
ATOM 6542 N N . ILE B 1 341 ? 3.314 23.906 16.906 1 96.75 341 ILE B N 1
ATOM 6543 C CA . ILE B 1 341 ? 2.672 23.734 18.203 1 96.75 341 ILE B CA 1
ATOM 6544 C C . ILE B 1 341 ? 2.307 25.094 18.781 1 96.75 341 ILE B C 1
ATOM 6546 O O . ILE B 1 341 ? 1.208 25.281 19.312 1 96.75 341 ILE B O 1
ATOM 6550 N N . CYS B 1 342 ? 3.205 26.047 18.656 1 96.81 342 CYS B N 1
ATOM 6551 C CA . CYS B 1 342 ? 2.957 27.406 19.156 1 96.81 342 CYS B CA 1
ATOM 6552 C C . CYS B 1 342 ? 1.776 28.031 18.438 1 96.81 342 CYS B C 1
ATOM 6554 O O . CYS B 1 342 ? 0.939 28.688 19.062 1 96.81 342 CYS B O 1
ATOM 6556 N N . ARG B 1 343 ? 1.716 27.828 17.188 1 95.81 343 ARG B N 1
ATOM 6557 C CA . ARG B 1 343 ? 0.584 28.344 16.422 1 95.81 343 ARG B CA 1
ATOM 6558 C C . ARG B 1 343 ? -0.721 27.688 16.859 1 95.81 343 ARG B C 1
ATOM 6560 O O . ARG B 1 343 ? -1.746 28.359 16.984 1 95.81 343 ARG B O 1
ATOM 6567 N N . GLN B 1 344 ? -0.668 26.422 17.062 1 94.88 344 GLN B N 1
ATOM 6568 C CA . GLN B 1 344 ? -1.853 25.719 17.531 1 94.88 344 GLN B CA 1
ATOM 6569 C C . GLN B 1 344 ? -2.295 26.2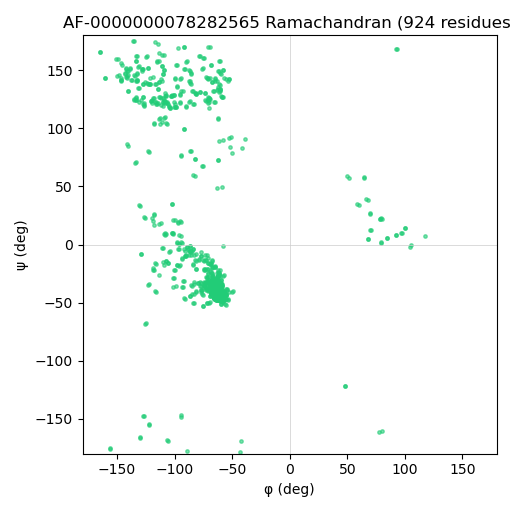5 18.891 1 94.88 344 GLN B C 1
ATOM 6571 O O . GLN B 1 344 ? -3.492 26.328 19.172 1 94.88 344 GLN B O 1
ATOM 6576 N N . TYR B 1 345 ? -1.33 26.594 19.719 1 95.25 345 TYR B N 1
ATOM 6577 C CA . TYR B 1 345 ? -1.653 27.141 21.031 1 95.25 345 TYR B CA 1
ATOM 6578 C C . TYR B 1 345 ? -2.338 28.5 20.906 1 95.25 345 TYR B C 1
ATOM 6580 O O . TYR B 1 345 ? -3.291 28.797 21.625 1 95.25 345 TYR B O 1
ATOM 6588 N N . LEU B 1 346 ? -1.839 29.25 20 1 94.81 346 LEU B N 1
ATOM 6589 C CA . LEU B 1 346 ? -2.459 30.547 19.766 1 94.81 346 LEU B CA 1
ATOM 6590 C C . LEU B 1 346 ? -3.898 30.391 19.297 1 94.81 346 LEU B C 1
ATOM 6592 O O . LEU B 1 346 ? -4.777 31.156 19.688 1 94.81 346 LEU B O 1
ATOM 6596 N N . ASP B 1 347 ? -4.074 29.438 18.438 1 91.88 347 ASP B N 1
ATOM 6597 C CA . ASP B 1 347 ? -5.434 29.141 17.984 1 91.88 347 ASP B CA 1
ATOM 6598 C C . ASP B 1 347 ? -6.316 28.719 19.141 1 91.88 347 ASP B C 1
ATOM 6600 O O . ASP B 1 347 ? -7.496 29.078 19.203 1 91.88 347 ASP B O 1
ATOM 6604 N N . LEU B 1 348 ? -5.785 27.953 20 1 90.69 348 LEU B N 1
ATOM 6605 C CA . LEU B 1 348 ? -6.508 27.484 21.188 1 90.69 348 LEU B CA 1
ATOM 6606 C C . LEU B 1 348 ? -6.891 28.656 22.094 1 90.69 348 LEU B C 1
ATOM 6608 O O . LEU B 1 348 ? -8.047 28.781 22.5 1 90.69 348 LEU B O 1
ATOM 6612 N N . ILE B 1 349 ? -5.938 29.516 22.359 1 90.19 349 ILE B N 1
ATOM 6613 C CA . ILE B 1 349 ? -6.199 30.641 23.234 1 90.19 349 ILE B CA 1
ATOM 6614 C C . ILE B 1 349 ? -7.211 31.578 22.594 1 90.19 349 ILE B C 1
ATOM 6616 O O . ILE B 1 349 ? -8.031 32.188 23.281 1 90.19 349 ILE B O 1
ATOM 6620 N N . SER B 1 350 ? -7.066 31.719 21.281 1 90.5 350 SER B N 1
ATOM 6621 C CA . SER B 1 350 ? -8.055 32.531 20.547 1 90.5 350 SER B CA 1
ATOM 6622 C C . SER B 1 350 ? -9.453 31.938 20.703 1 90.5 350 SER B C 1
ATOM 6624 O O . SER B 1 350 ? -10.414 32.688 20.922 1 90.5 350 SER B O 1
ATOM 6626 N N . SER B 1 351 ? -9.594 30.688 20.641 1 86.81 351 SER B N 1
ATOM 6627 C CA . SER B 1 351 ? -10.883 30.031 20.766 1 86.81 351 SER B CA 1
ATOM 6628 C C . SER B 1 351 ? -11.445 30.172 22.172 1 86.81 351 SER B C 1
ATOM 6630 O O . SER B 1 351 ? -12.664 30.141 22.375 1 86.81 351 SER B O 1
ATOM 6632 N N . LEU B 1 352 ? -10.586 30.375 23.141 1 87.69 352 LEU B N 1
ATOM 6633 C CA . LEU B 1 352 ? -10.984 30.531 24.531 1 87.69 352 LEU B CA 1
ATOM 6634 C C . LEU B 1 352 ? -11.258 32 24.859 1 87.69 352 LEU B C 1
ATOM 6636 O O . LEU B 1 352 ? -11.555 32.344 26 1 87.69 352 LEU B O 1
ATOM 6640 N N . GLY B 1 353 ? -11.039 32.812 23.859 1 88.12 353 GLY B N 1
ATOM 6641 C CA . GLY B 1 353 ? -11.297 34.219 24.062 1 88.12 353 GLY B CA 1
ATOM 6642 C C . GLY B 1 353 ? -10.172 34.938 24.797 1 88.12 353 GLY B C 1
ATOM 6643 O O . GLY B 1 353 ? -10.391 36 25.391 1 88.12 353 GLY B O 1
ATOM 6644 N N . GLN B 1 354 ? -9 34.406 24.781 1 88.06 354 GLN B N 1
ATOM 6645 C CA . GLN B 1 354 ? -7.883 34.969 25.516 1 88.06 354 GLN B CA 1
ATOM 6646 C C . GLN B 1 354 ? -6.863 35.594 24.578 1 88.06 354 GLN B C 1
ATOM 6648 O O . GLN B 1 354 ? -5.785 36 25.016 1 88.06 354 GLN B O 1
ATOM 6653 N N . ALA B 1 355 ? -7.16 35.719 23.344 1 90 355 ALA B N 1
ATOM 6654 C CA . ALA B 1 355 ? -6.27 36.344 22.375 1 90 355 ALA B CA 1
ATOM 6655 C C . ALA B 1 355 ? -6.293 37.875 22.531 1 90 355 ALA B C 1
ATOM 6657 O O . ALA B 1 355 ? -7.289 38.438 23 1 90 355 ALA B O 1
ATOM 6658 N N . PRO B 1 356 ? -5.215 38.469 22.203 1 89.12 356 PRO B N 1
ATOM 6659 C CA . PRO B 1 356 ? -5.188 39.938 22.344 1 89.12 356 PRO B CA 1
ATOM 6660 C C . PRO B 1 356 ? -6.156 40.625 21.391 1 89.12 356 PRO B C 1
ATOM 6662 O O . PRO B 1 356 ? -6.633 41.719 21.688 1 89.12 356 PRO B O 1
ATOM 6665 N N . PHE B 1 357 ? -6.387 40.125 20.266 1 91.88 357 PHE B N 1
ATOM 6666 C CA . PHE B 1 357 ? -7.359 40.562 19.281 1 91.88 357 PHE B CA 1
ATOM 6667 C C . PHE B 1 357 ? -7.883 39.406 18.453 1 91.88 357 PHE B C 1
ATOM 6669 O O . PHE B 1 357 ? -7.285 38.312 18.453 1 91.88 357 PHE B O 1
ATOM 6676 N N . PRO B 1 358 ? -8.969 39.656 17.906 1 89.44 358 PRO B N 1
ATOM 6677 C CA . PRO B 1 358 ? -9.531 38.562 17.109 1 89.44 358 PRO B CA 1
ATOM 6678 C C . PRO B 1 358 ? -8.742 38.312 15.828 1 89.44 358 PRO B C 1
ATOM 6680 O O . PRO B 1 358 ? -8.383 39.25 15.125 1 89.44 358 PRO B O 1
ATOM 6683 N N . PHE B 1 359 ? -8.305 37.156 15.641 1 87.31 359 PHE B N 1
ATOM 6684 C CA . PHE B 1 359 ? -7.711 36.719 14.383 1 87.31 359 PHE B CA 1
ATOM 6685 C C . PHE B 1 359 ? -8.141 35.281 14.055 1 87.31 359 PHE B C 1
ATOM 6687 O O . PHE B 1 359 ? -8.5 34.5 14.945 1 87.31 359 PHE B O 1
ATOM 6694 N N . ASN B 1 360 ? -8.242 34.969 12.805 1 79.12 360 ASN B N 1
ATOM 6695 C CA . ASN B 1 360 ? -8.719 33.656 12.375 1 79.12 360 ASN B CA 1
ATOM 6696 C C . ASN B 1 360 ? -7.664 32.562 12.562 1 79.12 360 ASN B C 1
ATOM 6698 O O . ASN B 1 360 ? -7.949 31.5 13.109 1 79.12 360 ASN B O 1
ATOM 6702 N N . HIS B 1 361 ? -6.434 32.781 12.008 1 85.5 361 HIS B N 1
ATOM 6703 C CA . HIS B 1 361 ? -5.363 31.812 12.133 1 85.5 361 HIS B CA 1
ATOM 6704 C C . HIS B 1 361 ? -4 32.5 12.219 1 85.5 361 HIS B C 1
ATOM 6706 O O . HIS B 1 361 ? -3.777 33.531 11.578 1 85.5 361 HIS B O 1
ATOM 6712 N N . ALA B 1 362 ? -3.244 31.859 13.078 1 92.19 362 ALA B N 1
ATOM 6713 C CA . ALA B 1 362 ? -1.874 32.344 13.164 1 92.19 362 ALA B CA 1
ATOM 6714 C C . ALA B 1 362 ? -0.993 31.734 12.094 1 92.19 362 ALA B C 1
ATOM 6716 O O . ALA B 1 362 ? -1.114 30.531 11.797 1 92.19 362 ALA B O 1
ATOM 6717 N N . GLY B 1 363 ? -0.262 32.469 11.43 1 93.69 363 GLY B N 1
ATOM 6718 C CA . GLY B 1 363 ? 0.704 32.031 10.438 1 93.69 363 GLY B CA 1
ATOM 6719 C C . GLY B 1 363 ? 2.096 32.562 10.672 1 93.69 363 GLY B C 1
ATOM 6720 O O . GLY B 1 363 ? 2.568 32.625 11.805 1 93.69 363 GLY B O 1
ATOM 6721 N N . SER B 1 364 ? 2.859 32.812 9.578 1 93.56 364 SER B N 1
ATOM 6722 C CA . SER B 1 364 ? 4.176 33.438 9.586 1 93.56 364 SER B CA 1
ATOM 6723 C C . SER B 1 364 ? 4.215 34.688 8.68 1 93.56 364 SER B C 1
ATOM 6725 O O . SER B 1 364 ? 3.285 34.906 7.902 1 93.56 364 SER B O 1
ATOM 6727 N N . TRP B 1 365 ? 5.188 35.438 8.93 1 92.81 365 TRP B N 1
ATOM 6728 C CA . TRP B 1 365 ? 5.348 36.625 8.102 1 92.81 365 TRP B CA 1
ATOM 6729 C C . TRP B 1 365 ? 6.785 36.75 7.609 1 92.81 365 TRP B C 1
ATOM 6731 O O . TRP B 1 365 ? 7.73 36.5 8.359 1 92.81 365 TRP B O 1
ATOM 6741 N N . TRP B 1 366 ? 6.996 37.031 6.391 1 91.62 366 TRP B N 1
ATOM 6742 C CA . TRP B 1 366 ? 8.297 37.406 5.852 1 91.62 366 TRP B CA 1
ATOM 6743 C C . TRP B 1 366 ? 8.156 38.5 4.805 1 91.62 366 TRP B C 1
ATOM 6745 O O . TRP B 1 366 ? 7.133 38.625 4.133 1 91.62 366 TRP B O 1
ATOM 6755 N N . GLY B 1 367 ? 9.016 39.344 4.754 1 86 367 GLY B N 1
ATOM 6756 C CA . GLY B 1 367 ? 9 40.469 3.836 1 86 367 GLY B CA 1
ATOM 6757 C C . GLY B 1 367 ? 10.344 41.156 3.717 1 86 367 GLY B C 1
ATOM 6758 O O . GLY B 1 367 ? 11.297 40.781 4.41 1 86 367 GLY B O 1
ATOM 6759 N N . GLN B 1 368 ? 10.398 41.969 2.68 1 80.81 368 GLN B N 1
ATOM 6760 C CA . GLN B 1 368 ? 11.625 42.719 2.465 1 80.81 368 GLN B CA 1
ATOM 6761 C C . GLN B 1 368 ? 11.711 43.906 3.422 1 80.81 368 GLN B C 1
ATOM 6763 O O . GLN B 1 368 ? 10.711 44.594 3.68 1 80.81 368 GLN B O 1
ATOM 6768 N N . HIS B 1 369 ? 12.852 44 4.031 1 76.44 369 HIS B N 1
ATOM 6769 C CA . HIS B 1 369 ? 13.062 45.188 4.855 1 76.44 369 HIS B CA 1
ATOM 6770 C C . HIS B 1 369 ? 13.016 46.438 4.02 1 76.44 369 HIS B C 1
ATOM 6772 O O . HIS B 1 369 ? 13.578 46.5 2.922 1 76.44 369 HIS B O 1
ATOM 6778 N N . PRO B 1 370 ? 12.32 47.344 4.52 1 68.19 370 PRO B N 1
ATOM 6779 C CA . PRO B 1 370 ? 12.18 48.594 3.727 1 68.19 370 PRO B CA 1
ATOM 6780 C C . PRO B 1 370 ? 13.523 49.25 3.453 1 68.19 370 PRO B C 1
ATOM 6782 O O . PRO B 1 370 ? 13.711 49.844 2.385 1 68.19 370 PRO B O 1
ATOM 6785 N N . THR B 1 371 ? 14.383 49.156 4.324 1 69.25 371 THR B N 1
ATOM 6786 C CA . THR B 1 371 ? 15.609 49.938 4.172 1 69.25 371 THR B CA 1
ATOM 6787 C C . THR B 1 371 ? 16.812 49.031 3.947 1 69.25 371 THR B C 1
ATOM 6789 O O . THR B 1 371 ? 17.781 49.406 3.303 1 69.25 371 THR B O 1
ATOM 6792 N N . ARG B 1 372 ? 16.609 47.906 4.441 1 68.19 372 ARG B N 1
ATOM 6793 C CA . ARG B 1 372 ? 17.75 47 4.34 1 68.19 372 ARG B CA 1
ATOM 6794 C C . ARG B 1 372 ? 17.484 45.875 3.32 1 68.19 372 ARG B C 1
ATOM 6796 O O . ARG B 1 372 ? 16.344 45.469 3.129 1 68.19 372 ARG B O 1
ATOM 6803 N N . LYS B 1 373 ? 18.234 45.688 2.414 1 65.62 373 LYS B N 1
ATOM 6804 C CA . LYS B 1 373 ? 18.141 44.688 1.339 1 65.62 373 LYS B CA 1
ATOM 6805 C C . LYS B 1 373 ? 18.219 43.281 1.888 1 65.62 373 LYS B C 1
ATOM 6807 O O . LYS B 1 373 ? 19.094 42.5 1.503 1 65.62 373 LYS B O 1
ATOM 6812 N N . ARG B 1 374 ? 17.375 43.156 2.926 1 77.81 374 ARG B N 1
ATOM 6813 C CA . ARG B 1 374 ? 17.359 41.812 3.482 1 77.81 374 ARG B CA 1
ATOM 6814 C C . ARG B 1 374 ? 15.93 41.344 3.725 1 77.81 374 ARG B C 1
ATOM 6816 O O . ARG B 1 374 ? 15.039 42.156 3.979 1 77.81 374 ARG B O 1
ATOM 6823 N N . THR B 1 375 ? 15.727 40.062 3.529 1 81.81 375 THR B N 1
ATOM 6824 C CA . THR B 1 375 ? 14.43 39.438 3.811 1 81.81 375 THR B CA 1
ATOM 6825 C C . THR B 1 375 ? 14.305 39.094 5.293 1 81.81 375 THR B C 1
ATOM 6827 O O . THR B 1 375 ? 15.219 38.531 5.883 1 81.81 375 THR B O 1
ATOM 6830 N N . GLU B 1 376 ? 13.305 39.656 5.906 1 86.31 376 GLU B N 1
ATOM 6831 C CA . GLU B 1 376 ? 13.016 39.375 7.309 1 86.31 376 GLU B CA 1
ATOM 6832 C C . GLU B 1 376 ? 11.961 38.281 7.434 1 86.31 376 GLU B C 1
ATOM 6834 O O . GLU B 1 376 ? 11.062 38.188 6.598 1 86.31 376 GLU B O 1
ATOM 6839 N N . TYR B 1 377 ? 12.195 37.469 8.453 1 89.5 377 TYR B N 1
ATOM 6840 C CA . TYR B 1 377 ? 11.273 36.344 8.695 1 89.5 377 TYR B CA 1
ATOM 6841 C C . TYR B 1 377 ? 10.82 36.344 10.156 1 89.5 377 TYR B C 1
ATOM 6843 O O . TYR B 1 377 ? 11.641 36.438 11.07 1 89.5 377 TYR B O 1
ATOM 6851 N N . VAL B 1 378 ? 9.516 36.375 10.344 1 92.88 378 VAL B N 1
ATOM 6852 C CA . VAL B 1 378 ? 8.906 36.25 11.664 1 92.88 378 VAL B CA 1
ATOM 6853 C C . VAL B 1 378 ? 8.148 34.906 11.734 1 92.88 378 VAL B C 1
ATOM 6855 O O . VAL B 1 378 ? 7.156 34.719 11.031 1 92.88 378 VAL B O 1
ATOM 6858 N N . PRO B 1 379 ? 8.5 34.031 12.633 1 93.5 379 PRO B N 1
ATOM 6859 C CA . PRO B 1 379 ? 7.957 32.688 12.641 1 93.5 379 PRO B CA 1
ATOM 6860 C C . PRO B 1 379 ? 6.469 32.656 12.977 1 93.5 379 PRO B C 1
ATOM 6862 O O . PRO B 1 379 ? 5.738 31.797 12.453 1 93.5 379 PRO B O 1
ATOM 6865 N N . ILE B 1 380 ? 6 33.531 13.82 1 95.69 380 ILE B N 1
ATOM 6866 C CA . ILE B 1 380 ? 4.594 33.562 14.211 1 95.69 380 ILE B CA 1
ATOM 6867 C C . ILE B 1 380 ? 4.031 34.969 14.008 1 95.69 380 ILE B C 1
ATOM 6869 O O . ILE B 1 380 ? 4.625 35.969 14.453 1 95.69 380 ILE B O 1
ATOM 6873 N N . ALA B 1 381 ? 2.951 35 13.297 1 94.88 381 ALA B N 1
ATOM 6874 C CA . ALA B 1 381 ? 2.305 36.281 13.07 1 94.88 381 ALA B CA 1
ATOM 6875 C C . ALA B 1 381 ? 0.793 36.125 12.938 1 94.88 381 ALA B C 1
ATOM 6877 O O . ALA B 1 381 ? 0.309 35.094 12.477 1 94.88 381 ALA B O 1
ATOM 6878 N N . ALA B 1 382 ? 0.098 37.031 13.375 1 94.44 382 ALA B N 1
ATOM 6879 C CA . ALA B 1 382 ? -1.343 37.188 13.195 1 94.44 382 ALA B CA 1
ATOM 6880 C C . ALA B 1 382 ? -1.732 38.656 13.109 1 94.44 382 ALA B C 1
ATOM 6882 O O . ALA B 1 382 ? -1.096 39.5 13.727 1 94.44 382 ALA B O 1
ATOM 6883 N N . ALA B 1 383 ? -2.707 38.906 12.219 1 92.06 383 ALA B N 1
ATOM 6884 C CA . ALA B 1 383 ? -3.027 40.312 12.055 1 92.06 383 ALA B CA 1
ATOM 6885 C C . ALA B 1 383 ? -4.523 40.531 11.836 1 92.06 383 ALA B C 1
ATOM 6887 O O . ALA B 1 383 ? -5.219 39.625 11.367 1 92.06 383 ALA B O 1
ATOM 6888 N N . ASP B 1 384 ? -4.941 41.562 12.289 1 89.69 384 ASP B N 1
ATOM 6889 C CA . ASP B 1 384 ? -6.223 42.094 11.867 1 89.69 384 ASP B CA 1
ATOM 6890 C C . ASP B 1 384 ? -6.051 43.5 11.289 1 89.69 384 ASP B C 1
ATOM 6892 O O . ASP B 1 384 ? -4.984 43.844 10.766 1 89.69 384 ASP B O 1
ATOM 6896 N N . ASP B 1 385 ? -7.082 44.375 11.312 1 86.88 385 ASP B N 1
ATOM 6897 C CA . ASP B 1 385 ? -7.039 45.688 10.656 1 86.88 385 ASP B CA 1
ATOM 6898 C C . ASP B 1 385 ? -6.141 46.656 11.414 1 86.88 385 ASP B C 1
ATOM 6900 O O . ASP B 1 385 ? -5.492 47.5 10.812 1 86.88 385 ASP B O 1
ATOM 6904 N N . SER B 1 386 ? -6.02 46.438 12.758 1 92.06 386 SER B N 1
ATOM 6905 C CA . SER B 1 386 ? -5.344 47.469 13.555 1 92.06 386 SER B CA 1
ATOM 6906 C C . SER B 1 386 ? -4.258 46.844 14.43 1 92.06 386 SER B C 1
ATOM 6908 O O . SER B 1 386 ? -3.482 47.562 15.062 1 92.06 386 SER B O 1
ATOM 6910 N N . ASN B 1 387 ? -4.25 45.562 14.43 1 93.5 387 ASN B N 1
ATOM 6911 C CA . ASN B 1 387 ? -3.318 44.906 15.32 1 93.5 387 ASN B CA 1
ATOM 6912 C C . ASN B 1 387 ? -2.469 43.875 14.578 1 93.5 387 ASN B C 1
ATOM 6914 O O . ASN B 1 387 ? -2.896 43.344 13.562 1 93.5 387 ASN B O 1
ATOM 6918 N N . ILE B 1 388 ? -1.279 43.688 15.109 1 93.5 388 ILE B N 1
ATOM 6919 C CA . ILE B 1 388 ? -0.44 42.594 14.586 1 93.5 388 ILE B CA 1
ATOM 6920 C C . ILE B 1 388 ? 0.284 41.906 15.734 1 93.5 388 ILE B C 1
ATOM 6922 O O . ILE B 1 388 ? 0.72 42.562 16.688 1 93.5 388 ILE B O 1
ATOM 6926 N N . LEU B 1 389 ? 0.248 40.688 15.766 1 95 389 LEU B N 1
ATOM 6927 C CA . LEU B 1 389 ? 0.983 39.844 16.703 1 95 389 LEU B CA 1
ATOM 6928 C C . LEU B 1 389 ? 2.248 39.281 16.062 1 95 389 LEU B C 1
ATOM 6930 O O . LEU B 1 389 ? 2.191 38.688 14.992 1 95 389 LEU B O 1
ATOM 6934 N N . LEU B 1 390 ? 3.373 39.594 16.672 1 94.56 390 LEU B N 1
ATOM 6935 C CA . LEU B 1 390 ? 4.66 39.031 16.266 1 94.56 390 LEU B CA 1
ATOM 6936 C C . LEU B 1 390 ? 5.199 38.062 17.312 1 94.56 390 LEU B C 1
ATOM 6938 O O . LEU B 1 390 ? 5.281 38.438 18.5 1 94.56 390 LEU B O 1
ATOM 6942 N N . GLY B 1 391 ? 5.496 36.875 16.859 1 94.5 391 GLY B N 1
ATOM 6943 C CA . GLY B 1 391 ? 5.973 35.906 17.812 1 94.5 391 GLY B CA 1
ATOM 6944 C C . GLY B 1 391 ? 7.242 35.188 17.359 1 94.5 391 GLY B C 1
ATOM 6945 O O . GLY B 1 391 ? 7.512 35.094 16.156 1 94.5 391 GLY B O 1
ATOM 6946 N N . ASP B 1 392 ? 8.031 34.719 18.328 1 94.44 392 ASP B N 1
ATOM 6947 C CA . ASP B 1 392 ? 9.219 33.938 18.094 1 94.44 392 ASP B CA 1
ATOM 6948 C C . ASP B 1 392 ? 9.188 32.656 18.938 1 94.44 392 ASP B C 1
ATOM 6950 O O . ASP B 1 392 ? 8.461 32.562 19.922 1 94.44 392 ASP B O 1
ATOM 6954 N N . CYS B 1 393 ? 9.812 31.609 18.391 1 94.88 393 CYS B N 1
ATOM 6955 C CA . CYS B 1 393 ? 9.859 30.297 19.031 1 94.88 393 CYS B CA 1
ATOM 6956 C C . CYS B 1 393 ? 11.297 29.875 19.312 1 94.88 393 CYS B C 1
ATOM 6958 O O . CYS B 1 393 ? 12.109 29.797 18.391 1 94.88 393 CYS B O 1
ATOM 6960 N N . PHE B 1 394 ? 11.578 29.625 20.547 1 93.44 394 PHE B N 1
ATOM 6961 C CA . PHE B 1 394 ? 12.93 29.234 20.938 1 93.44 394 PHE B CA 1
ATOM 6962 C C . PHE B 1 394 ? 12.969 27.766 21.375 1 93.44 394 PHE B C 1
ATOM 6964 O O . PHE B 1 394 ? 12.531 27.438 22.469 1 93.44 394 PHE B O 1
ATOM 6971 N N . TRP B 1 395 ? 13.523 26.922 20.5 1 92.44 395 TRP B N 1
ATOM 6972 C CA . TRP B 1 395 ? 13.711 25.5 20.797 1 92.44 395 TRP B CA 1
ATOM 6973 C C . TRP B 1 395 ? 15.109 25.234 21.344 1 92.44 395 TRP B C 1
ATOM 6975 O O . TRP B 1 395 ? 15.984 24.766 20.625 1 92.44 395 TRP B O 1
ATOM 6985 N N . THR B 1 396 ? 15.281 25.578 22.531 1 88.62 396 THR B N 1
ATOM 6986 C CA . THR B 1 396 ? 16.562 25.438 23.219 1 88.62 396 THR B CA 1
ATOM 6987 C C . THR B 1 396 ? 16.359 25.109 24.688 1 88.62 396 THR B C 1
ATOM 6989 O O . THR B 1 396 ? 15.305 25.406 25.25 1 88.62 396 THR B O 1
ATOM 6992 N N . ASP B 1 397 ? 17.344 24.484 25.234 1 86.88 397 ASP B N 1
ATOM 6993 C CA . ASP B 1 397 ? 17.297 24.156 26.656 1 86.88 397 ASP B CA 1
ATOM 6994 C C . ASP B 1 397 ? 17.781 25.328 27.5 1 86.88 397 ASP B C 1
ATOM 6996 O O . ASP B 1 397 ? 17.578 25.359 28.719 1 86.88 397 ASP B O 1
ATOM 7000 N N . GLU B 1 398 ? 18.234 26.312 26.828 1 85.19 398 GLU B N 1
ATOM 7001 C CA . GLU B 1 398 ? 18.734 27.484 27.547 1 85.19 398 GLU B CA 1
ATOM 7002 C C . GLU B 1 398 ? 17.609 28.469 27.828 1 85.19 398 GLU B C 1
ATOM 7004 O O . GLU B 1 398 ? 16.625 28.547 27.078 1 85.19 398 GLU B O 1
ATOM 7009 N N . TRP B 1 399 ? 17.797 29.141 28.891 1 83.38 399 TRP B N 1
ATOM 7010 C CA . TRP B 1 399 ? 16.797 30.156 29.234 1 83.38 399 TRP B CA 1
ATOM 7011 C C . TRP B 1 399 ? 16.891 31.344 28.281 1 83.38 399 TRP B C 1
ATOM 7013 O O . TRP B 1 399 ? 17.984 31.75 27.875 1 83.38 399 TRP B O 1
ATOM 7023 N N . ILE B 1 400 ? 15.797 31.844 27.984 1 84.06 400 ILE B N 1
ATOM 7024 C CA . ILE B 1 400 ? 15.727 32.938 27.016 1 84.06 400 ILE B CA 1
ATOM 7025 C C . ILE B 1 400 ? 15.789 34.281 27.766 1 84.06 400 ILE B C 1
ATOM 7027 O O . ILE B 1 400 ? 15.055 34.5 28.734 1 84.06 400 ILE B O 1
ATOM 7031 N N . ASP B 1 401 ? 16.625 35.125 27.281 1 80.38 401 ASP B N 1
ATOM 7032 C CA . ASP B 1 401 ? 16.797 36.406 27.906 1 80.38 401 ASP B CA 1
ATOM 7033 C C . ASP B 1 401 ? 16.141 37.531 27.062 1 80.38 401 ASP B C 1
ATOM 7035 O O . ASP B 1 401 ? 15.352 37.219 26.156 1 80.38 401 ASP B O 1
ATOM 7039 N N . LEU B 1 402 ? 16.469 38.719 27.453 1 80.06 402 LEU B N 1
ATOM 7040 C CA . LEU B 1 402 ? 15.836 39.875 26.859 1 80.06 402 LEU B CA 1
ATOM 7041 C C . LEU B 1 402 ? 16.234 40.031 25.391 1 80.06 402 LEU B C 1
ATOM 7043 O O . LEU B 1 402 ? 15.562 40.719 24.625 1 80.06 402 LEU B O 1
ATOM 7047 N N . GLU B 1 403 ? 17.234 39.312 25.031 1 80.06 403 GLU B N 1
ATOM 7048 C CA . GLU B 1 403 ? 17.703 39.406 23.641 1 80.06 403 GLU B CA 1
ATOM 7049 C C . GLU B 1 403 ? 16.672 38.844 22.672 1 80.06 403 GLU B C 1
ATOM 7051 O O . GLU B 1 403 ? 16.547 39.312 21.547 1 80.06 403 GLU B O 1
ATOM 7056 N N . GLY B 1 404 ? 16.031 37.844 23.172 1 81 404 GLY B N 1
ATOM 7057 C CA . GLY B 1 404 ? 14.977 37.281 22.344 1 81 404 GLY B CA 1
ATOM 7058 C C . GLY B 1 404 ? 13.875 38.281 22.016 1 81 404 GLY B C 1
ATOM 7059 O O . GLY B 1 404 ? 13.438 38.375 20.859 1 81 404 GLY B O 1
ATOM 7060 N N . LEU B 1 405 ? 13.492 39.031 22.922 1 85.44 405 LEU B N 1
ATOM 7061 C CA . LEU B 1 405 ? 12.461 40.062 22.734 1 85.44 405 LEU B CA 1
ATOM 7062 C C . LEU B 1 405 ? 12.977 41.219 21.875 1 85.44 405 LEU B C 1
ATOM 7064 O O . LEU B 1 405 ? 12.25 41.719 21.016 1 85.44 405 LEU B O 1
ATOM 7068 N N . GLN B 1 406 ? 14.188 41.562 22.094 1 85.94 406 GLN B N 1
ATOM 7069 C CA . GLN B 1 406 ? 14.773 42.656 21.359 1 85.94 406 GLN B CA 1
ATOM 7070 C C . GLN B 1 406 ? 14.836 42.344 19.859 1 85.94 406 GLN B C 1
ATOM 7072 O O . GLN B 1 406 ? 14.602 43.25 19.031 1 85.94 406 GLN B O 1
ATOM 7077 N N . SER B 1 407 ? 15.156 41.188 19.609 1 86.12 407 SER B N 1
ATOM 7078 C CA . SER B 1 407 ? 15.227 40.781 18.219 1 86.12 407 SER B CA 1
ATOM 7079 C C . SER B 1 407 ? 13.859 40.906 17.547 1 86.12 407 SER B C 1
ATOM 7081 O O . SER B 1 407 ? 13.773 41.281 16.375 1 86.12 407 SER B O 1
ATOM 7083 N N . LEU B 1 408 ? 12.859 40.562 18.219 1 88.81 408 LEU B N 1
ATOM 7084 C CA . LEU B 1 408 ? 11.5 40.656 17.688 1 88.81 408 LEU B CA 1
ATOM 7085 C C . LEU B 1 408 ? 11.055 42.094 17.531 1 88.81 408 LEU B C 1
ATOM 7087 O O . LEU B 1 408 ? 10.352 42.438 16.578 1 88.81 408 LEU B O 1
ATOM 7091 N N . GLN B 1 409 ? 11.469 42.875 18.438 1 88.06 409 GLN B N 1
ATOM 7092 C CA . GLN B 1 409 ? 11.062 44.281 18.469 1 88.06 409 GLN B CA 1
ATOM 7093 C C . GLN B 1 409 ? 11.656 45.062 17.297 1 88.06 409 GLN B C 1
ATOM 7095 O O . GLN B 1 409 ? 11.125 46.094 16.875 1 88.06 409 GLN B O 1
ATOM 7100 N N . LYS B 1 410 ? 12.742 44.5 16.812 1 86.62 410 LYS B N 1
ATOM 7101 C CA . LYS B 1 410 ? 13.367 45.125 15.648 1 86.62 410 LYS B CA 1
ATOM 7102 C C . LYS B 1 410 ? 12.422 45.156 14.453 1 86.62 410 LYS B C 1
ATOM 7104 O O . LYS B 1 410 ? 12.562 46 13.555 1 86.62 410 LYS B O 1
ATOM 7109 N N . HIS B 1 411 ? 11.43 44.25 14.492 1 87.69 411 HIS B N 1
ATOM 7110 C CA . HIS B 1 411 ? 10.5 44.156 13.367 1 87.69 411 HIS B CA 1
ATOM 7111 C C . HIS B 1 411 ? 9.344 45.125 13.516 1 87.69 411 HIS B C 1
ATOM 7113 O O . HIS B 1 411 ? 8.508 45.25 12.617 1 87.69 411 HIS B O 1
ATOM 7119 N N . ALA B 1 412 ? 9.297 45.844 14.555 1 84.31 412 ALA B N 1
ATOM 7120 C CA . ALA B 1 412 ? 8.211 46.781 14.836 1 84.31 412 ALA B CA 1
ATOM 7121 C C . ALA B 1 412 ? 8.109 47.844 13.75 1 84.31 412 ALA B C 1
ATOM 7123 O O . ALA B 1 412 ? 7.008 48.281 13.391 1 84.31 412 ALA B O 1
ATOM 7124 N N . SER B 1 413 ? 9.219 48.219 13.242 1 83.12 413 SER B N 1
ATOM 7125 C CA . SER B 1 413 ? 9.273 49.312 12.258 1 83.12 413 SER B CA 1
ATOM 7126 C C . SER B 1 413 ? 8.578 48.906 10.961 1 83.12 413 SER B C 1
ATOM 7128 O O . SER B 1 413 ? 8.211 49.75 10.156 1 83.12 413 SER B O 1
ATOM 7130 N N . LEU B 1 414 ? 8.422 47.656 10.781 1 87.19 414 LEU B N 1
ATOM 7131 C CA . LEU B 1 414 ? 7.793 47.156 9.562 1 87.19 414 LEU B CA 1
ATOM 7132 C C . LEU B 1 414 ? 6.285 47.375 9.602 1 87.19 414 LEU B C 1
ATOM 7134 O O . LEU B 1 414 ? 5.621 47.312 8.562 1 87.19 414 LEU B O 1
ATOM 7138 N N . PHE B 1 415 ? 5.77 47.719 10.828 1 88.94 415 PHE B N 1
ATOM 7139 C CA . PHE B 1 415 ? 4.332 47.875 11 1 88.94 415 PHE B CA 1
ATOM 7140 C C . PHE B 1 415 ? 4.008 49.125 11.766 1 88.94 415 PHE B C 1
ATOM 7142 O O . PHE B 1 415 ? 3.398 49.094 12.836 1 88.94 415 PHE B O 1
ATOM 7149 N N . PRO B 1 416 ? 4.191 50.219 11.227 1 85.69 416 PRO B N 1
ATOM 7150 C CA . PRO B 1 416 ? 4.086 51.469 11.953 1 85.69 416 PRO B CA 1
ATOM 7151 C C . PRO B 1 416 ? 2.645 51.812 12.328 1 85.69 416 PRO B C 1
ATOM 7153 O O . PRO B 1 416 ? 2.412 52.562 13.297 1 85.69 416 PRO B O 1
ATOM 7156 N N . HIS B 1 417 ? 1.668 51.406 11.711 1 87.56 417 HIS B N 1
ATOM 7157 C CA . HIS B 1 417 ? 0.292 51.844 11.938 1 87.56 417 HIS B CA 1
ATOM 7158 C C . HIS B 1 417 ? -0.483 50.781 12.742 1 87.56 417 HIS B C 1
ATOM 7160 O O . HIS B 1 417 ? -1.703 50.906 12.883 1 87.56 417 HIS B O 1
ATOM 7166 N N . SER B 1 418 ? 0.176 49.812 13.258 1 90.31 418 SER B N 1
ATOM 7167 C CA . SER B 1 418 ? -0.5 48.75 13.992 1 90.31 418 SER B CA 1
ATOM 7168 C C . SER B 1 418 ? -0.02 48.688 15.445 1 90.31 418 SER B C 1
ATOM 7170 O O . SER B 1 418 ? 1.13 49 15.734 1 90.31 418 SER B O 1
ATOM 7172 N N . THR B 1 419 ? -0.976 48.375 16.328 1 91.81 419 THR B N 1
ATOM 7173 C CA . THR B 1 419 ? -0.56 48 17.672 1 91.81 419 THR B CA 1
ATOM 7174 C C . THR B 1 419 ? 0.115 46.625 17.656 1 91.81 419 THR B C 1
ATOM 7176 O O . THR B 1 419 ? -0.467 45.656 17.172 1 91.81 419 THR B O 1
ATOM 7179 N N . ILE B 1 420 ? 1.274 46.594 18.156 1 92.75 420 ILE B N 1
ATOM 7180 C CA . ILE B 1 420 ? 2.07 45.375 18.031 1 92.75 420 ILE B CA 1
ATOM 7181 C C . ILE B 1 420 ? 2.045 44.594 19.344 1 92.75 420 ILE B C 1
ATOM 7183 O O . ILE B 1 420 ? 2.252 45.156 20.422 1 92.75 420 ILE B O 1
ATOM 7187 N N . TRP B 1 421 ? 1.732 43.344 19.25 1 92.88 421 TRP B N 1
ATOM 7188 C CA . TRP B 1 421 ? 1.788 42.375 20.359 1 92.88 421 TRP B CA 1
ATOM 7189 C C . TRP B 1 421 ? 2.957 41.406 20.188 1 92.88 421 TRP B C 1
ATOM 7191 O O . TRP B 1 421 ? 3.17 40.875 19.094 1 92.88 421 TRP B O 1
ATOM 7201 N N . TYR B 1 422 ? 3.77 41.281 21.266 1 92.88 422 TYR B N 1
ATOM 7202 C CA . TYR B 1 422 ? 4.93 40.406 21.188 1 92.88 422 TYR B CA 1
ATOM 7203 C C . TYR B 1 422 ? 4.699 39.125 22 1 92.88 422 TYR B C 1
ATOM 7205 O O . TYR B 1 422 ? 4.426 39.188 23.203 1 92.88 422 TYR B O 1
ATOM 7213 N N . TYR B 1 423 ? 4.812 38 21.328 1 93.25 423 TYR B N 1
ATOM 7214 C CA . TYR B 1 423 ? 4.637 36.719 21.984 1 93.25 423 TYR B CA 1
ATOM 7215 C C . TYR B 1 423 ? 5.898 35.875 21.859 1 93.25 423 TYR B C 1
ATOM 7217 O O . TYR B 1 423 ? 6.395 35.625 20.75 1 93.25 423 TYR B O 1
ATOM 7225 N N . LEU B 1 424 ? 6.453 35.438 23 1 93.62 424 LEU B N 1
ATOM 7226 C CA . LEU B 1 424 ? 7.641 34.594 23.016 1 93.62 424 LEU B CA 1
ATOM 7227 C C . LEU B 1 424 ? 7.309 33.188 23.531 1 93.62 424 LEU B C 1
ATOM 7229 O O . LEU B 1 424 ? 6.676 33.062 24.578 1 93.62 424 LEU B O 1
ATOM 7233 N N . PHE B 1 425 ? 7.695 32.219 22.734 1 95 425 PHE B N 1
ATOM 7234 C CA . PHE B 1 425 ? 7.5 30.828 23.109 1 95 425 PHE B CA 1
ATOM 7235 C C . PHE B 1 425 ? 8.836 30.125 23.328 1 95 425 PHE B C 1
ATOM 7237 O O . PHE B 1 425 ? 9.758 30.297 22.531 1 95 425 PHE B O 1
ATOM 7244 N N . ALA B 1 426 ? 8.93 29.391 24.422 1 93.88 426 ALA B N 1
ATOM 7245 C CA . ALA B 1 426 ? 10.188 28.688 24.688 1 93.88 426 ALA B CA 1
ATOM 7246 C C . ALA B 1 426 ? 9.945 27.266 25.172 1 93.88 426 ALA B C 1
ATOM 7248 O O . ALA B 1 426 ? 8.992 27.016 25.922 1 93.88 426 ALA B O 1
ATOM 7249 N N . LYS B 1 427 ? 10.828 26.391 24.688 1 92.12 427 LYS B N 1
ATOM 7250 C CA . LYS B 1 427 ? 10.844 25.047 25.25 1 92.12 427 LYS B CA 1
ATOM 7251 C C . LYS B 1 427 ? 11.156 25.062 26.75 1 92.12 427 LYS B C 1
ATOM 7253 O O . LYS B 1 427 ? 10.516 24.359 27.531 1 92.12 427 LYS B O 1
ATOM 7258 N N . SER B 1 428 ? 12.125 25.875 27.062 1 88.38 428 SER B N 1
ATOM 7259 C CA . SER B 1 428 ? 12.594 26.016 28.438 1 88.38 428 SER B CA 1
ATOM 7260 C C . SER B 1 428 ? 11.906 27.188 29.141 1 88.38 428 SER B C 1
ATOM 7262 O O . SER B 1 428 ? 10.758 27.516 28.844 1 88.38 428 SER B O 1
ATOM 7264 N N . ASP B 1 429 ? 12.648 27.812 30.062 1 84.75 429 ASP B N 1
ATOM 7265 C CA . ASP B 1 429 ? 12.094 28.891 30.875 1 84.75 429 ASP B CA 1
ATOM 7266 C C . ASP B 1 429 ? 12.688 30.25 30.484 1 84.75 429 ASP B C 1
ATOM 7268 O O . ASP B 1 429 ? 13.625 30.312 29.672 1 84.75 429 ASP B O 1
ATOM 7272 N N . PHE B 1 430 ? 12.047 31.219 30.875 1 85.19 430 PHE B N 1
ATOM 7273 C CA . PHE B 1 430 ? 12.477 32.594 30.656 1 85.19 430 PHE B CA 1
ATOM 7274 C C . PHE B 1 430 ? 13.148 33.156 31.906 1 85.19 430 PHE B C 1
ATOM 7276 O O . PHE B 1 430 ? 12.789 32.781 33.031 1 85.19 430 PHE B O 1
ATOM 7283 N N . VAL B 1 431 ? 14.102 33.906 31.578 1 78.62 431 VAL B N 1
ATOM 7284 C CA . VAL B 1 431 ? 14.727 34.594 32.719 1 78.62 431 VAL B CA 1
ATOM 7285 C C . VAL B 1 431 ? 13.742 35.594 33.312 1 78.62 431 VAL B C 1
ATOM 7287 O O . VAL B 1 431 ? 12.953 36.219 32.594 1 78.62 431 VAL B O 1
ATOM 7290 N N . SER B 1 432 ? 13.711 35.688 34.656 1 68.69 432 SER B N 1
ATOM 7291 C CA . SER B 1 432 ? 12.773 36.469 35.406 1 68.69 432 SER B CA 1
ATOM 7292 C C . SER B 1 432 ? 12.758 37.938 34.938 1 68.69 432 SER B C 1
ATOM 7294 O O . SER B 1 432 ? 13.797 38.469 34.562 1 68.69 432 SER B O 1
ATOM 7296 N N . GLY B 1 433 ? 11.633 38.656 34.844 1 64.38 433 GLY B N 1
ATOM 7297 C CA . GLY B 1 433 ? 11.469 40.094 34.625 1 64.38 433 GLY B CA 1
ATOM 7298 C C . GLY B 1 433 ? 11.023 40.438 33.219 1 64.38 433 GLY B C 1
ATOM 7299 O O . GLY B 1 433 ? 10.844 41.594 32.875 1 64.38 433 GLY B O 1
ATOM 7300 N N . MET B 1 434 ? 10.836 39.5 32.344 1 63.78 434 MET B N 1
ATOM 7301 C CA . MET B 1 434 ? 10.523 39.844 30.953 1 63.78 434 MET B CA 1
ATOM 7302 C C . MET B 1 434 ? 9.125 40.438 30.859 1 63.78 434 MET B C 1
ATOM 7304 O O . MET B 1 434 ? 8.938 41.438 30.156 1 63.78 434 MET B O 1
ATOM 7308 N N . GLU B 1 435 ? 8.148 39.906 31.484 1 62.56 435 GLU B N 1
ATOM 7309 C CA . GLU B 1 435 ? 6.781 40.406 31.391 1 62.56 435 GLU B CA 1
ATOM 7310 C C . GLU B 1 435 ? 6.625 41.719 32.125 1 62.56 435 GLU B C 1
ATOM 7312 O O . GLU B 1 435 ? 5.82 42.562 31.734 1 62.56 435 GLU B O 1
ATOM 7317 N N . THR B 1 436 ? 7.383 41.844 33.156 1 62.41 436 THR B N 1
ATOM 7318 C CA . THR B 1 436 ? 7.27 43.031 33.969 1 62.41 436 THR B CA 1
ATOM 7319 C C . THR B 1 436 ? 7.828 44.25 33.25 1 62.41 436 THR B C 1
ATOM 7321 O O . THR B 1 436 ? 7.34 45.375 33.438 1 62.41 436 THR B O 1
ATOM 7324 N N . ILE B 1 437 ? 8.734 44 32.406 1 58.06 437 ILE B N 1
ATOM 7325 C CA . ILE B 1 437 ? 9.453 45.094 31.812 1 58.06 437 ILE B CA 1
ATOM 7326 C C . ILE B 1 437 ? 8.656 45.656 30.641 1 58.06 437 ILE B C 1
ATOM 7328 O O . ILE B 1 437 ? 8.633 46.875 30.422 1 58.06 437 ILE B O 1
ATOM 7332 N N . TYR B 1 438 ? 7.949 44.906 29.922 1 63.06 438 TYR B N 1
ATOM 7333 C CA . TYR B 1 438 ? 7.508 45.469 28.656 1 63.06 438 TYR B CA 1
ATOM 7334 C C . TYR B 1 438 ? 5.988 45.562 28.594 1 63.06 438 TYR B C 1
ATOM 7336 O O . TYR B 1 438 ? 5.426 45.969 27.578 1 63.06 438 TYR B O 1
ATOM 7344 N N . GLY B 1 439 ? 5.422 45.469 29.672 1 70.06 439 GLY B N 1
ATOM 7345 C CA . GLY B 1 439 ? 4.012 45.812 29.75 1 70.06 439 GLY B CA 1
ATOM 7346 C C . GLY B 1 439 ? 3.094 44.719 29.266 1 70.06 439 GLY B C 1
ATOM 7347 O O . GLY B 1 439 ? 3.518 43.562 29.109 1 70.06 439 GLY B O 1
ATOM 7348 N N . ASP B 1 440 ? 1.835 45.125 28.922 1 81.12 440 ASP B N 1
ATOM 7349 C CA . ASP B 1 440 ? 0.718 44.219 28.719 1 81.12 440 ASP B CA 1
ATOM 7350 C C . ASP B 1 440 ? 0.739 43.625 27.312 1 81.12 440 ASP B C 1
ATOM 7352 O O . ASP B 1 440 ? 0.069 42.625 27.031 1 81.12 440 ASP B O 1
ATOM 7356 N N . THR B 1 441 ? 1.587 44.094 26.438 1 87.62 441 THR B N 1
ATOM 7357 C CA . THR B 1 441 ? 1.57 43.656 25.047 1 87.62 441 THR B CA 1
ATOM 7358 C C . THR B 1 441 ? 2.59 42.531 24.812 1 87.62 441 THR B C 1
ATOM 7360 O O . THR B 1 441 ? 2.707 42 23.703 1 87.62 441 THR B O 1
ATOM 7363 N N . VAL B 1 442 ? 3.363 42.219 25.891 1 90.25 442 VAL B N 1
ATOM 7364 C CA . VAL B 1 442 ? 4.352 41.156 25.797 1 90.25 442 VAL B CA 1
ATOM 7365 C C . VAL B 1 442 ? 3.887 39.938 26.594 1 90.25 442 VAL B C 1
ATOM 7367 O O . VAL B 1 442 ? 3.553 40.031 27.766 1 90.25 442 VAL B O 1
ATOM 7370 N N . LYS B 1 443 ? 3.781 38.875 25.969 1 91 443 LYS B N 1
ATOM 7371 C CA . LYS B 1 443 ? 3.424 37.625 26.641 1 91 443 LYS B CA 1
ATOM 7372 C C . LYS B 1 443 ? 4.473 36.531 26.391 1 91 443 LYS B C 1
ATOM 7374 O O . LYS B 1 443 ? 5.027 36.438 25.281 1 91 443 LYS B O 1
ATOM 7379 N N . VAL B 1 444 ? 4.785 35.781 27.406 1 91.56 444 VAL B N 1
ATOM 7380 C CA . VAL B 1 444 ? 5.75 34.688 27.312 1 91.56 444 VAL B CA 1
ATOM 7381 C C . VAL B 1 444 ? 5.086 33.375 27.703 1 91.56 444 VAL B C 1
ATOM 7383 O O . VAL B 1 444 ? 4.266 33.312 28.625 1 91.56 444 VAL B O 1
ATOM 7386 N N . PHE B 1 445 ? 5.371 32.344 26.969 1 92.88 445 PHE B N 1
ATOM 7387 C CA . PHE B 1 445 ? 4.793 31.031 27.219 1 92.88 445 PHE B CA 1
ATOM 7388 C C . PHE B 1 445 ? 5.867 29.938 27.172 1 92.88 445 PHE B C 1
ATOM 7390 O O . PHE B 1 445 ? 6.605 29.828 26.203 1 92.88 445 PHE B O 1
ATOM 7397 N N . THR B 1 446 ? 5.934 29.125 28.234 1 94 446 THR B N 1
ATOM 7398 C CA . THR B 1 446 ? 6.773 27.938 28.219 1 94 446 THR B CA 1
ATOM 7399 C C . THR B 1 446 ? 5.988 26.734 27.703 1 94 446 THR B C 1
ATOM 7401 O O . THR B 1 446 ? 4.758 26.703 27.766 1 94 446 THR B O 1
ATOM 7404 N N . LEU B 1 447 ? 6.715 25.781 27.219 1 94.94 447 LEU B N 1
ATOM 7405 C CA . LEU B 1 447 ? 6.07 24.562 26.734 1 94.94 447 LEU B CA 1
ATOM 7406 C C . LEU B 1 447 ? 5.23 23.922 27.844 1 94.94 447 LEU B C 1
ATOM 7408 O O . LEU B 1 447 ? 4.125 23.438 27.578 1 94.94 447 LEU B O 1
ATOM 7412 N N . GLU B 1 448 ? 5.734 23.906 29 1 93.38 448 GLU B N 1
ATOM 7413 C CA . GLU B 1 448 ? 5.02 23.328 30.125 1 93.38 448 GLU B CA 1
ATOM 7414 C C . GLU B 1 448 ? 3.719 24.078 30.406 1 93.38 448 GLU B C 1
ATOM 7416 O O . GLU B 1 448 ? 2.682 23.469 30.656 1 93.38 448 GLU B O 1
ATOM 7421 N N . GLN B 1 449 ? 3.77 25.359 30.359 1 92.81 449 GLN B N 1
ATOM 7422 C CA . GLN B 1 449 ? 2.582 26.172 30.578 1 92.81 449 GLN B CA 1
ATOM 7423 C C . GLN B 1 449 ? 1.544 25.938 29.484 1 92.81 449 GLN B C 1
ATOM 7425 O O . GLN B 1 449 ? 0.347 25.844 29.766 1 92.81 449 GLN B O 1
ATOM 7430 N N . MET B 1 450 ? 1.991 25.906 28.281 1 95.25 450 MET B N 1
ATOM 7431 C CA . MET B 1 450 ? 1.091 25.641 27.156 1 95.25 450 MET B CA 1
ATOM 7432 C C . MET B 1 450 ? 0.368 24.312 27.344 1 95.25 450 MET B C 1
ATOM 7434 O O . MET B 1 450 ? -0.845 24.234 27.141 1 95.25 450 MET B O 1
ATOM 7438 N N . CYS B 1 451 ? 1.153 23.328 27.734 1 93.94 451 CYS B N 1
ATOM 7439 C CA . CYS B 1 451 ? 0.588 21.984 27.922 1 93.94 451 CYS B CA 1
ATOM 7440 C C . CYS B 1 451 ? -0.417 21.984 29.062 1 93.94 451 CYS B C 1
ATOM 7442 O O . CYS B 1 451 ? -1.486 21.375 28.953 1 93.94 451 CYS B O 1
ATOM 7444 N N . THR B 1 452 ? -0.105 22.625 30.094 1 91.44 452 THR B N 1
ATOM 7445 C CA . THR B 1 452 ? -0.99 22.688 31.25 1 91.44 452 THR B CA 1
ATOM 7446 C C . THR B 1 452 ? -2.295 23.391 30.906 1 91.44 452 THR B C 1
ATOM 7448 O O . THR B 1 452 ? -3.377 22.938 31.266 1 91.44 452 THR B O 1
ATOM 7451 N N . CYS B 1 453 ? -2.164 24.438 30.203 1 90.56 453 CYS B N 1
ATOM 7452 C CA . CYS B 1 453 ? -3.338 25.203 29.781 1 90.56 453 CYS B CA 1
ATOM 7453 C C . CYS B 1 453 ? -4.211 24.375 28.844 1 90.56 453 CYS B C 1
ATOM 7455 O O . CYS B 1 453 ? -5.438 24.344 29 1 90.56 453 CYS B O 1
ATOM 7457 N N . ALA B 1 454 ? -3.633 23.75 27.938 1 90.19 454 ALA B N 1
ATOM 7458 C CA . ALA B 1 454 ? -4.363 22.969 26.953 1 90.19 454 ALA B CA 1
ATOM 7459 C C . ALA B 1 454 ? -5.047 21.766 27.609 1 90.19 454 ALA B C 1
ATOM 7461 O O . ALA B 1 454 ? -6.164 21.406 27.219 1 90.19 454 ALA B O 1
ATOM 7462 N N . ASP B 1 455 ? -4.367 21.125 28.531 1 87 455 ASP B N 1
ATOM 7463 C CA . ASP B 1 455 ? -4.945 19.984 29.234 1 87 455 ASP B CA 1
ATOM 7464 C C . ASP B 1 455 ? -6.23 20.375 29.953 1 87 455 ASP B C 1
ATOM 7466 O O . ASP B 1 455 ? -7.168 19.578 30.047 1 87 455 ASP B O 1
ATOM 7470 N N . ALA B 1 456 ? -6.23 21.531 30.406 1 82.31 456 ALA B N 1
ATOM 7471 C CA . ALA B 1 456 ? -7.406 22.031 31.109 1 82.31 456 ALA B CA 1
ATOM 7472 C C . ALA B 1 456 ? -8.555 22.297 30.141 1 82.31 456 ALA B C 1
ATOM 7474 O O . ALA B 1 456 ? -9.727 22.141 30.5 1 82.31 456 ALA B O 1
ATOM 7475 N N . ALA B 1 457 ? -8.211 22.688 29.031 1 80.25 457 ALA B N 1
ATOM 7476 C CA . ALA B 1 457 ? -9.203 23.078 28.047 1 80.25 457 ALA B CA 1
ATOM 7477 C C . ALA B 1 457 ? -9.758 21.875 27.297 1 80.25 457 ALA B C 1
ATOM 7479 O O . ALA B 1 457 ? -10.93 21.859 26.922 1 80.25 457 ALA B O 1
ATOM 7480 N N . ILE B 1 458 ? -8.984 21.031 26.938 1 72.88 458 ILE B N 1
ATOM 7481 C CA . ILE B 1 458 ? -9.367 19.891 26.109 1 72.88 458 ILE B CA 1
ATOM 7482 C C . ILE B 1 458 ? -9.961 18.797 26.984 1 72.88 458 ILE B C 1
ATOM 7484 O O . ILE B 1 458 ? -9.281 18.25 27.859 1 72.88 458 ILE B O 1
ATOM 7488 N N . CYS B 1 459 ? -11.055 19 27.766 1 60.31 459 CYS B N 1
ATOM 7489 C CA . CYS B 1 459 ? -11.727 17.969 28.547 1 60.31 459 CYS B CA 1
ATOM 7490 C C . CYS B 1 459 ? -11.844 16.672 27.766 1 60.31 459 CYS B C 1
ATOM 7492 O O . CYS B 1 459 ? -12.438 16.641 26.688 1 60.31 459 CYS B O 1
ATOM 7494 N N . THR B 1 460 ? -10.789 15.984 27.844 1 54.66 460 THR B N 1
ATOM 7495 C CA . THR B 1 460 ? -10.781 14.75 27.062 1 54.66 460 THR B CA 1
ATOM 7496 C C . THR B 1 460 ? -12.016 13.906 27.359 1 54.66 460 THR B C 1
ATOM 7498 O O . THR B 1 460 ? -12.172 13.391 28.469 1 54.66 460 THR B O 1
ATOM 7501 N N . PRO B 1 461 ? -13.023 14.195 26.734 1 49.12 461 PRO B N 1
ATOM 7502 C CA . PRO B 1 461 ? -14 13.117 26.969 1 49.12 461 PRO B CA 1
ATOM 7503 C C . PRO B 1 461 ? -13.367 11.734 26.922 1 49.12 461 PRO B C 1
ATOM 7505 O O . PRO B 1 461 ? -12.219 11.586 26.484 1 49.12 461 PRO B O 1
ATOM 7508 N N . ALA B 1 462 ? -14.211 10.641 26.891 1 49.03 462 ALA B N 1
ATOM 7509 C CA . ALA B 1 462 ? -13.945 9.219 27.062 1 49.03 462 ALA B CA 1
ATOM 7510 C C . ALA B 1 462 ? -12.992 8.703 26 1 49.03 462 ALA B C 1
ATOM 7512 O O . ALA B 1 462 ? -13.234 8.891 24.797 1 49.03 462 ALA B O 1
ATOM 7513 N N . ILE B 1 463 ? -11.609 8.773 26.266 1 52.16 463 ILE B N 1
ATOM 7514 C CA . ILE B 1 463 ? -10.742 7.887 25.484 1 52.16 463 ILE B CA 1
ATOM 7515 C C . ILE B 1 463 ? -11.266 6.453 25.562 1 52.16 463 ILE B C 1
ATOM 7517 O O . ILE B 1 463 ? -11.383 5.883 26.656 1 52.16 463 ILE B O 1
ATOM 7521 N N . CYS B 1 464 ? -12.086 6.039 24.625 1 47.81 464 CYS B N 1
ATOM 7522 C CA . CYS B 1 464 ? -12.594 4.672 24.625 1 47.81 464 CYS B CA 1
ATOM 7523 C C . CYS B 1 464 ? -11.664 3.744 23.844 1 47.81 464 CYS B C 1
ATOM 7525 O O . CYS B 1 464 ? -11.039 4.16 22.875 1 47.81 464 CYS B O 1
#

Organism: NCBI:txid1796616

Nearest PDB structures (foldseek):
  1xmx-assembly1_A  TM=2.803E-01  e=3.515E-05  Vibrio cholerae
  7jk5-assembly1_B  TM=5.354E-01  e=1.181E-02  Drosophila melanogaster
  5fhf-assembly1_A  TM=3.603E-01  e=2.409E-02  Bacteroides fragilis
  7mca-assembly1_C  TM=3.193E-01  e=1.318E-02  Saccharomyces cerevisiae
  5fhd-assembly2_B  TM=3.210E-01  e=4.655E-02  Bacteroides fragilis

Radius of gyration: 32.47 Å; Cα contacts (8 Å, |Δi|>4): 1466; chains: 2; bounding box: 84×107×68 Å

Foldseek 3Di:
DDFCPPVPLVVLVVQLVVQFEAEEEEAADPQLCPVVSCCVSCPPHLEQEAEDDLDDLQVSLVVSLVSCCVRLHPDVQSVVDDDVLSVLLVVLVSFLVPAYEYEYAAQCSNCVVPVVVVVSVVVCSVPVNRNGSYYYYYYHHNLCCVVCVVPGGHYHYRDADALLRQCVLVVVDDVLLSLLQCLQAVRRNSSSVLVNDDDDSLVSVLQQCQAPPHVLVCPPVVVLVVQDVDCPLVLQLLLQQQLHKDALVSSCVRSVDDSVVSVVSQVSCVSVQQKDWADAQVDDPPDNPIIMHGRGNSSSNNSNQRVVCVVCSHVPNSVVSSVPPVVVCSLVSSQLSQLSNVQVLQCVCLVVVNHPDHFDGWAWHWDADPVDRDIDIFSTWTDDDAAIETEDEESDQDADECVRVVVRVVCVVVPVRHHYAYEYEYCYHHDPCNDVPPDDRYYYYYPVRSSVVSCVVCPRPDPD/DDFCPPVPLVVLVVQLVVQFEAEEEEAADPQLCPVVSCCVSCPPHLEQEAEDDLDDLQVSLVVSLVSCCVRLHPDVQSVPDDDPLSVLLVVLVSFLVPAYEYEYAAQCSNCVVPVVVVVSVVCCSVPVNRNGSYYYYYYHHNLCCVVCVVPGGHYHYRDADALLRQCVLVVVDDVLLSLLQCLQAVRRNSSSVLQNDDDDSLVSVLQQCQAPPHVLVCPPVVVLVVQDVDCPLVLQLLLQQQLHKDALVSSCVRSVDDSVVSVVSQVSCVSVQQKDWADAQVDDDPDNPIIMHGRGNSSSNNSNQRVVCVVCSHVPNSVVSSVPPVVVCSLVSSQLSQLSNVQVLQCVCLVVVNHPDHFDGWAWHWDADPVDRDIDIFSTWTDDPAAMETEDEESDQDADECVRVVVRVVCVVVPVRHHYAYEYEYCYHHDPCNDVPPDDRYYYYYPVRSSVVSPVVCPRPDPD

pLDDT: mean 89.88, std 7.69, range [47.81, 97.94]

Secondary structure (DSSP, 8-state):
----GGGHHHHHHHHHHT-S-EEEEEE--TTSSHHHHHHHHHTTS-EEEE---SS-HHHHHHHHHHHHHHHH---HHHHH--SHHHHHHHHHHHTTTS-EEEEETTHHHHHTT-HHHHHHHHHHHHTGGGGS-EEEEEEE-GGGHHHHTTTSSSEEE--PPPHHHHGGG-TTS-HHHHHHHHHHHTT-HHHHGGG-SSS-HHHHHHHHHSSTT-HHHHHHHHHHHHH-S-HHHHHHHHHHHTTS-B-HHHHHHHHT--HHHHHHHHHHHHHTTSEEEE--TTS-TT-TT-EEEE-SHHHHHIIIIIGGGHHHHHTT-HHHHIIIIIGGGHHHHHHHHHHHHHHHHHHHHHHTT-SSS--S--EEEEEE-SSSS-EEEEEEEEE-SSEEEEEEEE-SSSPB-HHHHHHHHGGGGG-TTSEEEEEEEESS-BPTTHHHHHGGGEEEEEHHHHHHHHHHHS------/----GGGHHHHHHHHHHT-S-EEEEEE--TTSSHHHHHHHHHTTS-EEEE---SS-HHHHHHHHHHHHHHHH---HHHHH--SHHHHHHHHHHHTTTS-EEEEETTHHHHHTT-HHHHHHHHHHHHTGGGGS-EEEEEEE-GGGHHHHTTTSSSEEE--PPPHHHHGGGGTTS-HHHHHHHHHHHTT-HHHHGGG-SSS-HHHHHHHHHSSTT-HHHHHHHHHHHHH-S-HHHHHHHHHHHTTS-B-HHHHHHHHT--HHHHHHHHHHHHHTTSEEEE--TTS-TT-TT-EEEE-SHHHHHIIIIIGGGHHHHHTT-HHHHIIIIIGGGHHHHHHHHHHHHHHHHHHHHHHTT-SSS--S--EEEEEE-SSSSSEEEEEEEEE-SSEEEEEEEE-SSSPB-HHHHHHHHGGGGG-TTSEEEEEEEESS-BPTTHHHHHGGGEEEEEHHHHHHHHHHHS------

Sequence (928 aa):
MFLDKDNHLAKLNELYGQNCFQSAAIYCDSGMGKTTLLRQFSAGKRTLYFKPLETTDNENFLALKKEALRVLGPLEKLKAAKRFAELFRTIGKSSREDSLLFIIDDYPHLINKNRRLSTLIQSYMTKEWKNSRLFIILCKPASLYEKEHTQTANPLLLKPFTFFETRQLFRHLPVEQQIWIFGITGGVPGYLAYFINDKPFQENLYQLFFTEEGAFYRRPAKFLKVHLSEPELAHSALLCLGAQRRKLHEICERTELTPSAAGSLMNTLDLLGLVDKIIPVTEEAGSRRTLYRTSDGVFRFWYTFAAPHRSAIEMGCGREVFDKEILPSLDRYSRETFEDICRQYLDLISSLGQAPFPFNHAGSWWGQHPTRKRTEYVPIAAADDSNILLGDCFWTDEWIDLEGLQSLQKHASLFPHSTIWYYLFAKSDFVSGMETIYGDTVKVFTLEQMCTCADAAICTPAICMFLDKDNHLAKLNELYGQNCFQSAAIYCDSGMGKTTLLRQFSAGKRTLYFKPLETTDNENFLALKKEALRVLGPLEKLKAAKRFAELFRTIGKSSREDSLLFIIDDYPHLINKNRRLSTLIQSYMTKEWKNSRLFIILCKPASLYEKEHTQTANPLLLKPFTFFETRQLFRHLPVEQQIWIFGITGGVPGYLAYFINDKPFQENLYQLFFTEEGAFYRRPAKFLKVHLSEPELAHSALLCLGAQRRKLHEICERTELTPSAAGSLMNTLDLLGLVDKIIPVTEEAGSRRTLYRTSDGVFRFWYTFAAPHRSAIEMGCGREVFDKEILPSLDRYSRETFEDICRQYLDLISSLGQAPFPFNHAGSWWGQHPTRKRTEYVPIAAADDSNILLGDCFWTDEWIDLEGLQSLQKHASLFPHSTIWYYLFAKSDFVSGMETIYGDTVKVFTLEQMCTCADAAICTPAIC